Protein AF-0000000084804782 (afdb_homodimer)

Secondary structure (DSSP, 8-state):
----TTTT-EEEEE--SSHHHHHHHHHHHTT-EEEEEE-TTT--GGGGGGGSTTSPB-SS-HHHHHHTTT-EEEEB-TTSHHHHHHHHHHHTT-SEEEE---HHHHHHHT-SHHHHGGG-TT-EEEEEESS-SSSTTTT----IIIIIIITTSHHHHTSSSTTSPPPPP-TTTTHHHHHHHHHHHHHHHHHHHHHH---EEEEEEHHHHHHHHTHHHHHHHHTTPBPPPPPPGGG-S-TTSSEEE-TTS-EEEE--SSHHHHHHHHHHHTT-GGGTS-TTTSSHHHHHHTHHHHHHHHHHHHTTS-HHHHHHHHTTSS--EEE---GGGSTT-HHHHHTTSEEEPTT-S-EEEPPS-EETT-PPPPPPPPPPTTTTHHHHHHHTT--HHHHHHHHHTTSB-/----TTTT-EEEEE--SSHHHHHHHHHHHTT-EEEEEE-TTT--GGGGGGGSTTSPB-SS-HHHHHHTTT-EEEEB-TTSHHHHHHHHHHHTT-SEEEE---HHHHHHHT-SHHHHGGG-TT-EEEEEESS-SSSTTTT----IIIIIIITTSHHHHTSSSTTSPPPPP-TTTTHHHHHHHHHHHHHHHHHHHHHH---EEEEEEHHHHHHHHTHHHHHHHHTTPBPPPPPPGGG-S-TTSSEEE-TTS-EEEE--SSHHHHHHHHHHHTT-GGGTS-TTTSSHHHHHHTHHHHHHHHHHHHTTS-HHHHHHHHTTSS--EEE---GGGSTT-HHHHHTTSEEEPTT-S-EEEPPS-EETT-PPPPPPPPPPTTTTHHHHHHHTT--HHHHHHHHHTTSB-

Organism: Rhodopseudomonas palustris (strain HaA2) (NCBI:txid316058)

Solvent-accessible surface area (backbone atoms only — not comparable to full-atom values): 39795 Å² total; per-residue (Å²): 126,79,72,24,85,33,52,87,38,31,32,39,34,52,36,61,64,49,28,59,29,35,20,50,26,53,43,21,32,29,36,21,48,31,36,37,45,24,43,47,88,79,40,44,74,47,71,48,49,55,76,40,91,91,44,47,43,56,97,60,61,37,56,44,44,63,41,34,21,53,34,42,21,31,13,39,24,52,88,40,70,69,25,38,52,51,50,53,59,51,49,44,70,29,42,32,41,36,32,40,63,38,61,64,54,24,54,75,54,55,63,31,65,86,59,49,44,83,59,22,68,50,30,28,39,36,42,35,36,19,44,27,90,35,55,93,45,22,65,46,79,48,48,47,57,28,20,16,33,14,47,36,12,52,26,50,68,24,20,49,27,86,85,48,63,59,32,46,78,58,70,46,45,50,21,42,42,44,8,32,33,46,35,26,32,53,38,47,45,52,39,48,20,75,76,69,64,39,38,34,46,26,41,32,26,33,29,37,41,22,37,43,16,39,33,46,61,48,28,28,50,49,71,63,32,49,74,73,84,71,54,39,78,75,55,32,64,40,52,53,56,36,75,41,44,20,50,74,68,44,43,35,34,39,52,53,85,57,46,79,77,43,44,56,57,50,24,48,56,69,72,38,55,71,50,43,71,29,81,68,42,52,41,67,68,34,33,41,76,37,7,42,62,48,34,55,52,48,41,58,55,40,39,72,39,39,54,71,57,49,45,66,48,42,60,91,67,78,66,43,64,20,52,48,26,48,68,85,51,58,82,72,34,60,45,41,47,59,50,51,30,44,39,49,30,56,100,45,86,52,50,39,76,37,72,48,52,42,46,57,92,48,66,61,50,69,41,33,75,40,58,54,90,18,68,36,26,68,60,55,41,42,75,72,67,44,51,71,68,58,50,50,50,36,40,74,71,56,32,32,66,125,76,67,27,86,34,46,86,38,32,32,39,35,52,36,61,64,50,28,58,30,35,20,52,27,52,44,21,34,29,34,22,48,30,37,38,45,24,42,46,88,80,41,44,74,48,72,48,50,56,74,38,91,92,43,48,44,56,96,59,60,36,56,44,44,64,42,33,22,55,34,42,20,30,14,40,23,55,88,40,71,70,25,39,50,52,50,52,58,51,49,45,72,29,41,32,42,35,32,42,64,38,60,65,55,25,55,76,54,55,63,31,65,86,60,47,44,83,59,23,67,49,31,29,39,35,42,35,36,19,43,27,89,34,55,93,44,21,64,45,81,49,49,47,59,30,20,16,34,14,47,36,12,51,27,49,68,25,20,48,28,88,84,48,62,59,32,46,78,58,70,46,45,50,20,43,41,43,8,31,33,46,35,25,36,52,39,48,45,52,37,49,21,75,76,69,63,39,37,33,46,25,40,31,27,33,31,36,41,20,36,43,16,40,33,45,61,47,27,27,50,49,71,65,32,50,74,73,85,72,53,38,78,74,55,30,65,42,52,54,57,38,68,45,45,21,50,73,68,45,41,35,32,38,50,52,84,57,46,79,77,43,43,55,57,50,23,48,56,68,70,38,55,69,51,43,72,29,80,67,41,52,43,67,69,34,32,42,77,37,7,40,61,49,35,55,51,48,43,58,56,40,39,71,40,40,54,72,57,50,45,64,49,41,58,93,67,78,65,42,64,21,52,47,26,50,68,86,51,59,82,72,36,60,43,42,48,57,51,51,32,44,39,52,31,57,100,45,85,53,49,38,77,37,73,48,52,43,46,58,92,44,65,60,49,71,40,34,76,39,59,53,90,17,68,35,24,66,61,56,40,43,75,71,69,46,51,71,68,58,50,50,50,35,39,73,71,56,33,30,66

Radius of gyration: 26.38 Å; Cα contacts (8 Å, |Δi|>4): 1784; chains: 2; bounding box: 88×72×56 Å

Sequence (802 aa):
MDDGIFKGLKVLDCASFIAAPAAATVLSDFGADVIKIEPPGAGDPYRNLPNLPGYPRSEHNYAWMIESRNKRSLALDLAKPEGKEVLRKLVAEADVFITNFPPQVRARLGIAYADLAPLNARLIYASFTGYGERGEEANKPGFDSNAWWARSGMMDLVRADEDTTPARSVAGMGDHPCAMALYGAIVTALYKRERSGKGSEVKSNLMANGVWSSSVLAQAKLVGAQFQPRMPRERALNAVANHYRCRDGRWLILSLLNEEKQWPTLTRCLGREDLTDDPRFATTPDRHARSVELIAIFDEIFATRDLADWRKALDGSGLVFGVVGILDDIPNDQQMIDNDVLVPFENNTIMTINSPIWVEGSAKTRPRLPPALGEHSDDVLRSAGYDDAAISALRTSGVVGMDDGIFKGLKVLDCASFIAAPAAATVLSDFGADVIKIEPPGAGDPYRNLPNLPGYPRSEHNYAWMIESRNKRSLALDLAKPEGKEVLRKLVAEADVFITNFPPQVRARLGIAYADLAPLNARLIYASFTGYGERGEEANKPGFDSNAWWARSGMMDLVRADEDTTPARSVAGMGDHPCAMALYGAIVTALYKRERSGKGSEVKSNLMANGVWSSSVLAQAKLVGAQFQPRMPRERALNAVANHYRCRDGRWLILSLLNEEKQWPTLTRCLGREDLTDDPRFATTPDRHARSVELIAIFDEIFATRDLADWRKALDGSGLVFGVVGILDDIPNDQQMIDNDVLVPFENNTIMTINSPIWVEGSAKTRPRLPPALGEHSDDVLRSAGYDDAAISALRTSGVVG

pLDDT: mean 96.17, std 4.89, range [37.5, 98.94]

InterPro domains:
  IPR003673 CoA-transferase family III [PF02515] (7-377)
  IPR023606 CoA-transferase family III domain 1 superfamily [G3DSA:3.40.50.10540] (3-401)
  IPR023606 CoA-transferase family III domain 1 superfamily [SSF89796] (3-400)
  IPR044855 CoA-transferase family III domain 3 superfamily [G3DSA:3.30.1540.10] (234-322)
  IPR050509 Coenzyme A-transferase family III [PTHR48228] (4-400)

Foldseek 3Di:
DQQFPAAPAEEEAAEADAQQLQLVVQSLQRHYAYEYEFAPDPTHPNQCVCVDPPHPHDPDSQRCQNRFWSYHFWHFDLLDPVSLVLVLLSLLSHQEYEYAAQPVVCVNSQNDCVRRCVSHQNYAYEYEYQADCDDPCSNPHHDLCPRQCVLLCVQVPPDQFNPDDGHDDDRCPQSNVSSVVSSVQSVVQVVVCVPVVGYDYGYDYRNVSNNVVVVVVVVCVVVPHDDDHDDGQLPDLALQQGKEAAQVRWIKGGDAPPCLVCVCLVCVLLVNNVQCCPPCCVDPVSCSVCVNVVNVVVRVSRSPHDPVSSCVSPPPSPTDMGTPDDPVCPVPPVVCVVVVQWDAAPVGPDIDGDRDDDDPPRRTDHIHGGDDHNNCNVVSSVVSPDDPVRSVVCVVVSRTD/DQQFPAAPAEEEAAEADAQQLQLVVQSLQRHYAYEYEFAPDPTHPNQCVCVDPPHPHDPDSQRCQNRFWSYHYWHFDLLDPVSLVLVLLSLLSHQEYEYAAQPVVCVNSQNDCVRRCVSHQNYAYEYEYQADCDDPCSNPHHDLCPRQCVLLCVQVVPDQFNPDDGHDDDRCPQSNVSSVVSSVQSVVQVVVCVPVVGYDYGYDYRNVSSNVVVVVVVVCVVVPHDDDHDDGQLPDLALQQGKEAAQVRWIKGGDAPPCLVCVCLVCVLLVNNVQCCPPCCVDPVSCSVCVNVVNVVVRVSRSPHDPVSSCVSPPPSPTDMGTPDDPVCPVPPVVCVVVVQWDAAPVGPDIDGDRDDDDPPRRTDRIHGGDDHNNCNVVSSVVSPDDPVRSVVCVVVSRTD

Structure (mmCIF, N/CA/C/O backbone):
data_AF-0000000084804782-model_v1
#
loop_
_entity.id
_entity.type
_entity.pdbx_description
1 polymer 'L-carnitine dehydratase/bile acid-inducible protein F'
#
loop_
_atom_site.group_PDB
_atom_site.id
_atom_site.type_symbol
_atom_site.label_atom_id
_atom_site.label_alt_id
_atom_site.label_comp_id
_atom_site.label_asym_id
_atom_site.label_entity_id
_atom_site.label_seq_id
_atom_site.pdbx_PDB_ins_code
_atom_site.Cartn_x
_atom_site.Cartn_y
_atom_site.Cartn_z
_atom_site.occupancy
_atom_site.B_iso_or_equiv
_atom_site.auth_seq_id
_atom_site.auth_comp_id
_atom_site.auth_asym_id
_atom_site.auth_atom_id
_atom_site.pdbx_PDB_model_num
ATOM 1 N N . MET A 1 1 ? -15.305 -11.68 -27.125 1 37.5 1 MET A N 1
ATOM 2 C CA . MET A 1 1 ? -14.914 -10.625 -26.203 1 37.5 1 MET A CA 1
ATOM 3 C C . MET A 1 1 ? -14.641 -11.195 -24.812 1 37.5 1 MET A C 1
ATOM 5 O O . MET A 1 1 ? -15.453 -11.953 -24.281 1 37.5 1 MET A O 1
ATOM 9 N N . ASP A 1 2 ? -13.438 -11.469 -24.406 1 53.59 2 ASP A N 1
ATOM 10 C CA . ASP A 1 2 ? -13.086 -12.148 -23.172 1 53.59 2 ASP A CA 1
ATOM 11 C C . ASP A 1 2 ? -13.828 -11.539 -21.984 1 53.59 2 ASP A C 1
ATOM 13 O O . ASP A 1 2 ? -13.766 -10.328 -21.766 1 53.59 2 ASP A O 1
ATOM 17 N N . ASP A 1 3 ? -14.961 -12.086 -21.625 1 63.81 3 ASP A N 1
ATOM 18 C CA . ASP A 1 3 ? -15.859 -11.688 -20.547 1 63.81 3 ASP A CA 1
ATOM 19 C C . ASP A 1 3 ? -15.109 -11.625 -19.219 1 63.81 3 ASP A C 1
ATOM 21 O O . ASP A 1 3 ? -14.234 -12.453 -18.953 1 63.81 3 ASP A O 1
ATOM 25 N N . GLY A 1 4 ? -14.617 -10.445 -18.609 1 86.94 4 GLY A N 1
ATOM 26 C CA . GLY A 1 4 ? -13.992 -10.086 -17.359 1 86.94 4 GLY A CA 1
ATOM 27 C C . GLY A 1 4 ? -13.789 -11.266 -16.422 1 86.94 4 GLY A C 1
ATOM 28 O O . GLY A 1 4 ? -14.633 -12.164 -16.375 1 86.94 4 GLY A O 1
ATOM 29 N N . ILE A 1 5 ? -12.734 -11.523 -15.797 1 94.56 5 ILE A N 1
ATOM 30 C CA . ILE A 1 5 ? -12.328 -12.617 -14.914 1 94.56 5 ILE A CA 1
ATOM 31 C C . ILE A 1 5 ? -13.422 -12.875 -13.883 1 94.56 5 ILE A C 1
ATOM 33 O O . ILE A 1 5 ? -13.711 -14.023 -13.555 1 94.56 5 ILE A O 1
ATOM 37 N N . PHE A 1 6 ? -14.102 -11.773 -13.531 1 97.25 6 PHE A N 1
ATOM 38 C CA . PHE A 1 6 ? -15.094 -11.891 -12.469 1 97.25 6 PHE A CA 1
ATOM 39 C C . PHE A 1 6 ? -16.5 -11.727 -13.023 1 97.25 6 PHE A C 1
ATOM 41 O O . PHE A 1 6 ? -17.438 -11.414 -12.281 1 97.25 6 PHE A O 1
ATOM 48 N N . LYS A 1 7 ? -16.641 -11.852 -14.312 1 94.44 7 LYS A N 1
ATOM 49 C CA . LYS A 1 7 ? -17.984 -11.812 -14.883 1 94.44 7 LYS A CA 1
ATOM 50 C C . LYS A 1 7 ? -18.922 -12.781 -14.164 1 94.44 7 LYS A C 1
ATOM 52 O O . LYS A 1 7 ? -18.562 -13.938 -13.93 1 94.44 7 LYS A O 1
ATOM 57 N N . GLY A 1 8 ? -20.109 -12.289 -13.812 1 94.44 8 GLY A N 1
ATOM 58 C CA . GLY A 1 8 ? -21.094 -13.125 -13.141 1 94.44 8 GLY A CA 1
ATOM 59 C C . GLY A 1 8 ? -21.031 -13.023 -11.633 1 94.44 8 GLY A C 1
ATOM 60 O O . GLY A 1 8 ? -21.969 -13.43 -10.945 1 94.44 8 GLY A O 1
ATOM 61 N N . LEU A 1 9 ? -19.922 -12.516 -11.109 1 97.56 9 LEU A N 1
ATOM 62 C CA . LEU A 1 9 ? -19.828 -12.328 -9.664 1 97.56 9 LEU A CA 1
ATOM 63 C C . LEU A 1 9 ? -20.656 -11.125 -9.211 1 97.56 9 LEU A C 1
ATOM 65 O O . LEU A 1 9 ? -20.531 -10.047 -9.789 1 97.56 9 LEU A O 1
ATOM 69 N N . LYS A 1 10 ? -21.438 -11.312 -8.25 1 98.62 10 LYS A N 1
ATOM 70 C CA . LYS A 1 10 ? -22.234 -10.242 -7.648 1 98.62 10 LYS A CA 1
ATOM 71 C C . LYS A 1 10 ? -21.609 -9.758 -6.348 1 98.62 10 LYS A C 1
ATOM 73 O O . LYS A 1 10 ? -21.438 -10.531 -5.402 1 98.62 10 LYS A O 1
ATOM 78 N N . VAL A 1 11 ? -21.281 -8.508 -6.293 1 98.94 11 VAL A N 1
ATOM 79 C CA . VAL A 1 11 ? -20.625 -7.91 -5.141 1 98.94 11 VAL A CA 1
ATOM 80 C C . VAL A 1 11 ? -21.484 -6.801 -4.555 1 98.94 11 VAL A C 1
ATOM 82 O O . VAL A 1 11 ? -21.938 -5.91 -5.277 1 98.94 11 VAL A O 1
ATOM 85 N N . LEU A 1 12 ? -21.781 -6.887 -3.27 1 98.94 12 LEU A N 1
ATOM 86 C CA . LEU A 1 12 ? -22.453 -5.82 -2.541 1 98.94 12 LEU A CA 1
ATOM 87 C C . LEU A 1 12 ? -21.453 -4.98 -1.754 1 98.94 12 LEU A C 1
ATOM 89 O O . LEU A 1 12 ? -20.844 -5.465 -0.794 1 98.94 12 LEU A O 1
ATOM 93 N N . ASP A 1 13 ? -21.25 -3.771 -2.195 1 98.88 13 ASP A N 1
ATOM 94 C CA . ASP A 1 13 ? -20.391 -2.811 -1.515 1 98.88 13 ASP A CA 1
ATOM 95 C C . ASP A 1 13 ? -21.188 -1.965 -0.522 1 98.88 13 ASP A C 1
ATOM 97 O O . ASP A 1 13 ? -21.703 -0.904 -0.877 1 98.88 13 ASP A O 1
ATOM 101 N N . CYS A 1 14 ? -21.219 -2.451 0.685 1 98.69 14 CYS A N 1
ATOM 102 C CA . CYS A 1 14 ? -21.891 -1.769 1.788 1 98.69 14 CYS A CA 1
ATOM 103 C C . CYS A 1 14 ? -20.875 -1.098 2.707 1 98.69 14 CYS A C 1
ATOM 105 O O . CYS A 1 14 ? -20.891 -1.317 3.92 1 98.69 14 CYS A O 1
ATOM 107 N N . ALA A 1 15 ? -19.922 -0.412 2.154 1 98.38 15 ALA A N 1
ATOM 108 C CA . ALA A 1 15 ? -18.859 0.286 2.873 1 98.38 15 ALA A CA 1
ATOM 109 C C . ALA A 1 15 ? -18.828 1.767 2.504 1 98.38 15 ALA A C 1
ATOM 111 O O . ALA A 1 15 ? -19.562 2.207 1.619 1 98.38 15 ALA A O 1
ATOM 112 N N . SER A 1 16 ? -18.031 2.492 3.201 1 96.94 16 SER A N 1
ATOM 113 C CA . SER A 1 16 ? -17.953 3.93 2.961 1 96.94 16 SER A CA 1
ATOM 114 C C . SER A 1 16 ? -16.516 4.379 2.76 1 96.94 16 SER A C 1
ATOM 116 O O . SER A 1 16 ? -15.578 3.656 3.102 1 96.94 16 SER A O 1
ATOM 118 N N . PHE A 1 17 ? -16.359 5.488 2.057 1 96.5 17 PHE A N 1
ATOM 119 C CA . PHE A 1 17 ? -15.094 6.191 1.88 1 96.5 17 PHE A CA 1
ATOM 120 C C . PHE A 1 17 ? -14.219 5.477 0.864 1 96.5 17 PHE A C 1
ATOM 122 O O . PHE A 1 17 ? -14.602 5.32 -0.298 1 96.5 17 PHE A O 1
ATOM 129 N N . ILE A 1 18 ? -12.961 5.043 1.294 1 98.25 18 ILE A N 1
ATOM 130 C CA . ILE A 1 18 ? -12.023 4.738 0.215 1 98.25 18 ILE A CA 1
ATOM 131 C C . ILE A 1 18 ? -11.602 3.275 0.296 1 98.25 18 ILE A C 1
ATOM 133 O O . ILE A 1 18 ? -11.883 2.49 -0.613 1 98.25 18 ILE A O 1
ATOM 137 N N . ALA A 1 19 ? -11.039 2.76 1.369 1 98.5 19 ALA A N 1
ATOM 138 C CA . ALA A 1 19 ? -10.281 1.511 1.399 1 98.5 19 ALA A CA 1
ATOM 139 C C . ALA A 1 19 ? -11.141 0.337 0.944 1 98.5 19 ALA A C 1
ATOM 141 O O . ALA A 1 19 ? -10.82 -0.33 -0.042 1 98.5 19 ALA A O 1
ATOM 142 N N . ALA A 1 20 ? -12.234 0.106 1.643 1 98.69 20 ALA A N 1
ATOM 143 C CA . ALA A 1 20 ? -13.094 -1.032 1.313 1 98.69 20 ALA A CA 1
ATOM 144 C C . ALA A 1 20 ? -13.773 -0.833 -0.036 1 98.69 20 ALA A C 1
ATOM 146 O O . ALA A 1 20 ? -13.727 -1.714 -0.899 1 98.69 20 ALA A O 1
ATOM 147 N N . PRO A 1 21 ? -14.359 0.348 -0.315 1 98.75 21 PRO A N 1
ATOM 148 C CA . PRO A 1 21 ? -14.992 0.562 -1.622 1 98.75 21 PRO A CA 1
ATOM 149 C C . PRO A 1 21 ? -14 0.44 -2.777 1 98.75 21 PRO A C 1
ATOM 151 O O . PRO A 1 21 ? -14.367 -0.015 -3.865 1 98.75 21 PRO A O 1
ATOM 154 N N . ALA A 1 22 ? -12.75 0.865 -2.578 1 98.81 22 ALA A N 1
ATOM 155 C CA . ALA A 1 22 ? -11.758 0.763 -3.641 1 98.81 22 ALA A CA 1
ATOM 156 C C . ALA A 1 22 ? -11.461 -0.696 -3.982 1 98.81 22 ALA A C 1
ATOM 158 O O . ALA A 1 22 ? -11.172 -1.025 -5.133 1 98.81 22 ALA A O 1
ATOM 159 N N . ALA A 1 23 ? -11.5 -1.539 -2.982 1 98.88 23 ALA A N 1
ATOM 160 C CA . ALA A 1 23 ? -11.352 -2.965 -3.268 1 98.88 23 ALA A CA 1
ATOM 161 C C . ALA A 1 23 ? -12.461 -3.451 -4.199 1 98.88 23 ALA A C 1
ATOM 163 O O . ALA A 1 23 ? -12.203 -4.215 -5.133 1 98.88 23 ALA A O 1
ATOM 164 N N . ALA A 1 24 ? -13.695 -3.018 -3.969 1 98.88 24 ALA A N 1
ATOM 165 C CA . ALA A 1 24 ? -14.82 -3.35 -4.836 1 98.88 24 ALA A CA 1
ATOM 166 C C . ALA A 1 24 ? -14.609 -2.793 -6.242 1 98.88 24 ALA A C 1
ATOM 168 O O . ALA A 1 24 ? -14.984 -3.428 -7.23 1 98.88 24 ALA A O 1
ATOM 169 N N . THR A 1 25 ? -14.039 -1.616 -6.324 1 98.81 25 THR A N 1
ATOM 170 C CA . THR A 1 25 ? -13.742 -1.013 -7.617 1 98.81 25 THR A CA 1
ATOM 171 C C . THR A 1 25 ? -12.781 -1.889 -8.414 1 98.81 25 THR A C 1
ATOM 173 O O . THR A 1 25 ? -12.977 -2.1 -9.617 1 98.81 25 THR A O 1
ATOM 176 N N . VAL A 1 26 ? -11.766 -2.434 -7.758 1 98.75 26 VAL A N 1
ATOM 177 C CA . VAL A 1 26 ? -10.82 -3.307 -8.438 1 98.75 26 VAL A CA 1
ATOM 178 C C . VAL A 1 26 ? -11.539 -4.551 -8.961 1 98.75 26 VAL A C 1
ATOM 180 O O . VAL A 1 26 ? -11.281 -5 -10.078 1 98.75 26 VAL A O 1
ATOM 183 N N . LEU A 1 27 ? -12.477 -5.105 -8.18 1 98.75 27 LEU A N 1
ATOM 184 C CA . LEU A 1 27 ? -13.281 -6.227 -8.641 1 98.75 27 LEU A CA 1
ATOM 185 C C . LEU A 1 27 ? -14.078 -5.848 -9.883 1 98.75 27 LEU A C 1
ATOM 187 O O . LEU A 1 27 ? -14.164 -6.629 -10.836 1 98.75 27 LEU A O 1
ATOM 191 N N . SER A 1 28 ? -14.602 -4.656 -9.883 1 98.19 28 SER A N 1
ATOM 192 C CA . SER A 1 28 ? -15.398 -4.195 -11.016 1 98.19 28 SER A CA 1
ATOM 193 C C . SER A 1 28 ? -14.523 -3.984 -12.25 1 98.19 28 SER A C 1
ATOM 195 O O . SER A 1 28 ? -14.977 -4.191 -13.375 1 98.19 28 SER A O 1
ATOM 197 N N . ASP A 1 29 ? -13.258 -3.574 -12.047 1 97.69 29 ASP A N 1
ATOM 198 C CA . ASP A 1 29 ? -12.32 -3.438 -13.164 1 97.69 29 ASP A CA 1
ATOM 199 C C . ASP A 1 29 ? -12.188 -4.75 -13.93 1 97.69 29 ASP A C 1
ATOM 201 O O . ASP A 1 29 ? -11.953 -4.746 -15.141 1 97.69 29 ASP A O 1
ATOM 205 N N . PHE A 1 30 ? -12.359 -5.852 -13.203 1 97.81 30 PHE A N 1
ATOM 206 C CA . PHE A 1 30 ? -12.211 -7.16 -13.828 1 97.81 30 PHE A CA 1
ATOM 207 C C . PHE A 1 30 ? -13.578 -7.77 -14.133 1 97.81 30 PHE A C 1
ATOM 209 O O . PHE A 1 30 ? -13.688 -8.984 -14.344 1 97.81 30 PHE A O 1
ATOM 216 N N . GLY A 1 31 ? -14.672 -6.969 -14.039 1 97.06 31 GLY A N 1
ATOM 217 C CA . GLY A 1 31 ? -15.93 -7.355 -14.672 1 97.06 31 GLY A CA 1
ATOM 218 C C . GLY A 1 31 ? -17 -7.762 -13.672 1 97.06 31 GLY A C 1
ATOM 219 O O . GLY A 1 31 ? -18.109 -8.141 -14.055 1 97.06 31 GLY A O 1
ATOM 220 N N . ALA A 1 32 ? -16.719 -7.68 -12.344 1 98.25 32 ALA A N 1
ATOM 221 C CA . ALA A 1 32 ? -17.75 -8.016 -11.352 1 98.25 32 ALA A CA 1
ATOM 222 C C . ALA A 1 32 ? -18.891 -7.02 -11.391 1 98.25 32 ALA A C 1
ATOM 224 O O . ALA A 1 32 ? -18.703 -5.844 -11.711 1 98.25 32 ALA A O 1
ATOM 225 N N . ASP A 1 33 ? -20.094 -7.516 -11.148 1 98.19 33 ASP A N 1
ATOM 226 C CA . ASP A 1 33 ? -21.234 -6.645 -10.953 1 98.19 33 ASP A CA 1
ATOM 227 C C . ASP A 1 33 ? -21.297 -6.109 -9.523 1 98.19 33 ASP A C 1
ATOM 229 O O . ASP A 1 33 ? -21.75 -6.801 -8.617 1 98.19 33 ASP A O 1
ATOM 233 N N . VAL A 1 34 ? -20.875 -4.891 -9.352 1 98.88 34 VAL A N 1
ATOM 234 C CA . VAL A 1 34 ? -20.75 -4.305 -8.016 1 98.88 34 VAL A CA 1
ATOM 235 C C . VAL A 1 34 ? -21.906 -3.334 -7.781 1 98.88 34 VAL A C 1
ATOM 237 O O . VAL A 1 34 ? -22.094 -2.375 -8.539 1 98.88 34 VAL A O 1
ATOM 240 N N . ILE A 1 35 ? -22.656 -3.551 -6.727 1 98.88 35 ILE A N 1
ATOM 241 C CA . ILE A 1 35 ? -23.734 -2.664 -6.297 1 98.88 35 ILE A CA 1
ATOM 242 C C . ILE A 1 35 ? -23.312 -1.896 -5.051 1 98.88 35 ILE A C 1
ATOM 244 O O . ILE A 1 35 ? -23.141 -2.482 -3.979 1 98.88 35 ILE A O 1
ATOM 248 N N . LYS A 1 36 ? -23.078 -0.632 -5.223 1 98.88 36 LYS A N 1
ATOM 249 C CA . LYS A 1 36 ? -22.781 0.268 -4.113 1 98.88 36 LYS A CA 1
ATOM 250 C C . LYS A 1 36 ? -24.047 0.643 -3.357 1 98.88 36 LYS A C 1
ATOM 252 O O . LYS A 1 36 ? -24.984 1.207 -3.938 1 98.88 36 LYS A O 1
ATOM 257 N N . ILE A 1 37 ? -24.094 0.272 -2.109 1 98.81 37 ILE A N 1
ATOM 258 C CA . ILE A 1 37 ? -25.25 0.557 -1.26 1 98.81 37 ILE A CA 1
ATOM 259 C C . ILE A 1 37 ? -24.969 1.799 -0.415 1 98.81 37 ILE A C 1
ATOM 261 O O . ILE A 1 37 ? -23.984 1.852 0.314 1 98.81 37 ILE A O 1
ATOM 265 N N . GLU A 1 38 ? -25.812 2.752 -0.521 1 98.06 38 GLU A N 1
ATOM 266 C CA . GLU A 1 38 ? -25.656 4.031 0.16 1 98.06 38 GLU A CA 1
ATOM 267 C C . GLU A 1 38 ? -26.953 4.445 0.856 1 98.06 38 GLU A C 1
ATOM 269 O O . GLU A 1 38 ? -28.047 4.102 0.401 1 98.06 38 GLU A O 1
ATOM 274 N N . PRO A 1 39 ? -26.859 5.148 1.985 1 97.62 39 PRO A N 1
ATOM 275 C CA . PRO A 1 39 ? -28.094 5.695 2.551 1 97.62 39 PRO A CA 1
ATOM 276 C C . PRO A 1 39 ? -28.766 6.707 1.627 1 97.62 39 PRO A C 1
ATOM 278 O O . PRO A 1 39 ? -28.078 7.488 0.959 1 97.62 39 PRO A O 1
ATOM 281 N N . PRO A 1 40 ? -30.141 6.723 1.583 1 97.56 40 PRO A N 1
ATOM 282 C CA . PRO A 1 40 ? -30.812 7.766 0.805 1 97.56 40 PRO A CA 1
ATOM 283 C C . PRO A 1 40 ? -30.484 9.172 1.288 1 97.56 40 PRO A C 1
ATOM 285 O O . PRO A 1 40 ? -30.047 9.352 2.432 1 97.56 40 PRO A O 1
ATOM 288 N N . GLY A 1 41 ? -30.672 10.141 0.427 1 95.25 41 GLY A N 1
ATOM 289 C CA . GLY A 1 41 ? -30.344 11.516 0.797 1 95.25 41 GLY A CA 1
ATOM 290 C C . GLY A 1 41 ? -28.938 11.922 0.4 1 95.25 41 GLY A C 1
ATOM 291 O O . GLY A 1 41 ? -28.625 12.031 -0.789 1 95.25 41 GLY A O 1
ATOM 292 N N . ALA A 1 42 ? -28.062 11.961 1.326 1 92.94 42 ALA A N 1
ATOM 293 C CA . ALA A 1 42 ? -26.719 12.484 1.07 1 92.94 42 ALA A CA 1
ATOM 294 C C . ALA A 1 42 ? -25.797 11.391 0.547 1 92.94 42 ALA A C 1
ATOM 296 O O . ALA A 1 42 ? -24.75 11.672 -0.032 1 92.94 42 ALA A O 1
ATOM 297 N N . GLY A 1 43 ? -26.203 10.109 0.714 1 97.06 43 GLY A N 1
ATOM 298 C CA . GLY A 1 43 ? -25.359 9.008 0.288 1 97.06 43 GLY A CA 1
ATOM 299 C C . GLY A 1 43 ? -24.094 8.859 1.132 1 97.06 43 GLY A C 1
ATOM 300 O O . GLY A 1 43 ? -24.109 9.18 2.32 1 97.06 43 GLY A O 1
ATOM 301 N N . ASP A 1 44 ? -23.109 8.258 0.633 1 96.88 44 ASP A N 1
ATOM 302 C CA . ASP A 1 44 ? -21.797 8.125 1.255 1 96.88 44 ASP A CA 1
ATOM 303 C C . ASP A 1 44 ? -21.172 9.5 1.507 1 96.88 44 ASP A C 1
ATOM 305 O O . ASP A 1 44 ? -21.078 10.32 0.592 1 96.88 44 ASP A O 1
ATOM 309 N N . PRO A 1 45 ? -20.734 9.742 2.723 1 93.25 45 PRO A N 1
ATOM 310 C CA . PRO A 1 45 ? -20.125 11.031 3.016 1 93.25 45 PRO A CA 1
ATOM 311 C C . PRO A 1 45 ? -18.938 11.352 2.1 1 93.25 45 PRO A C 1
ATOM 313 O O . PRO A 1 45 ? -18.625 12.516 1.877 1 93.25 45 PRO A O 1
ATOM 316 N N . TYR A 1 46 ? -18.391 10.367 1.492 1 95.44 46 TYR A N 1
ATOM 317 C CA . TYR A 1 46 ? -17.234 10.531 0.618 1 95.44 46 TYR A CA 1
ATOM 318 C C . TYR A 1 46 ? -17.594 11.344 -0.619 1 95.44 46 TYR A C 1
ATOM 320 O O . TYR A 1 46 ? -16.734 12 -1.211 1 95.44 46 TYR A O 1
ATOM 328 N N . ARG A 1 47 ? -18.859 11.328 -1.026 1 96.38 47 ARG A N 1
ATOM 329 C CA . ARG A 1 47 ? -19.328 12.117 -2.162 1 96.38 47 ARG A CA 1
ATOM 330 C C . ARG A 1 47 ? -19.031 13.602 -1.96 1 96.38 47 ARG A C 1
ATOM 332 O O . ARG A 1 47 ? -18.875 14.344 -2.93 1 96.38 47 ARG A O 1
ATOM 339 N N . ASN A 1 48 ? -18.828 13.977 -0.73 1 92.94 48 ASN A N 1
ATOM 340 C CA . ASN A 1 48 ? -18.688 15.398 -0.417 1 92.94 48 ASN A CA 1
ATOM 341 C C . ASN A 1 48 ? -17.219 15.797 -0.272 1 92.94 48 ASN A C 1
ATOM 343 O O . ASN A 1 48 ? -16.922 16.953 0.011 1 92.94 48 ASN A O 1
ATOM 347 N N . LEU A 1 49 ? -16.266 14.938 -0.436 1 92.06 49 LEU A N 1
ATOM 348 C CA . LEU A 1 49 ? -14.859 15.188 -0.162 1 92.06 49 LEU A CA 1
ATOM 349 C C . LEU A 1 49 ? -14.359 16.391 -0.948 1 92.06 49 LEU A C 1
ATOM 351 O O . LEU 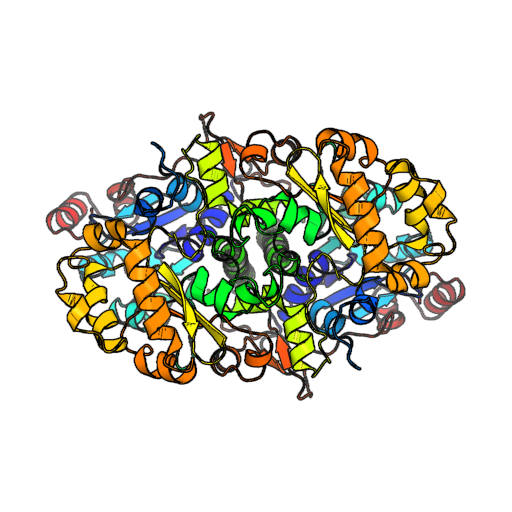A 1 49 ? -13.734 17.297 -0.382 1 92.06 49 LEU A O 1
ATOM 355 N N . PRO A 1 50 ? -14.633 16.5 -2.238 1 93.56 50 PRO A N 1
ATOM 356 C CA . PRO A 1 50 ? -14.078 17.609 -3.008 1 93.56 50 PRO A CA 1
ATOM 357 C C . PRO A 1 50 ? -14.57 18.969 -2.512 1 93.56 50 PRO A C 1
ATOM 359 O O . PRO A 1 50 ? -14.016 20 -2.885 1 93.56 50 PRO A O 1
ATOM 362 N N . ASN A 1 51 ? -15.648 18.938 -1.708 1 90 51 ASN A N 1
ATOM 363 C CA . ASN A 1 51 ? -16.219 20.188 -1.223 1 90 51 ASN A CA 1
ATOM 364 C C . ASN A 1 51 ? -15.648 20.594 0.135 1 90 51 ASN A C 1
ATOM 366 O O . ASN A 1 51 ? -15.945 21.672 0.648 1 90 51 ASN A O 1
ATOM 370 N N . LEU A 1 52 ? -14.875 19.766 0.73 1 86.06 52 LEU A N 1
ATOM 371 C CA . LEU A 1 52 ? -14.289 20.062 2.029 1 86.06 52 LEU A CA 1
ATOM 372 C C . LEU A 1 52 ? -13.133 21.062 1.886 1 86.06 52 LEU A C 1
ATOM 374 O O . LEU A 1 52 ? -12.453 21.078 0.858 1 86.06 52 LEU A O 1
ATOM 378 N N . PRO A 1 53 ? -12.906 21.875 2.951 1 82.38 53 PRO A N 1
ATOM 379 C CA . PRO A 1 53 ? -11.797 22.828 2.887 1 82.38 53 PRO A CA 1
ATOM 380 C C . PRO A 1 53 ? -10.453 22.141 2.66 1 82.38 53 PRO A C 1
ATOM 382 O O . PRO A 1 53 ? -10.164 21.109 3.268 1 82.38 53 PRO A O 1
ATOM 385 N N . GLY A 1 54 ? -9.758 22.734 1.742 1 84.69 54 GLY A N 1
ATOM 386 C CA . GLY A 1 54 ? -8.406 22.25 1.527 1 84.69 54 GLY A CA 1
ATOM 387 C C . GLY A 1 54 ? -8.289 21.312 0.339 1 84.69 54 GLY A C 1
ATOM 388 O O . GLY A 1 54 ? -7.184 21.047 -0.144 1 84.69 54 GLY A O 1
ATOM 389 N N . TYR A 1 55 ? -9.391 20.812 -0.117 1 92.5 55 TYR A N 1
ATOM 390 C CA . TYR A 1 55 ? -9.359 19.953 -1.291 1 92.5 55 TYR A CA 1
ATOM 391 C C . TYR A 1 55 ? -9.5 20.766 -2.572 1 92.5 55 TYR A C 1
ATOM 393 O O . TYR A 1 55 ? -10.148 21.812 -2.582 1 92.5 55 TYR A O 1
ATOM 401 N N . PRO A 1 56 ? -8.844 20.234 -3.637 1 96.19 56 PRO A N 1
ATOM 402 C CA . PRO A 1 56 ? -8.961 20.969 -4.898 1 96.19 56 PRO A CA 1
ATOM 403 C C . PRO A 1 56 ? -10.406 21.094 -5.379 1 96.19 56 PRO A C 1
ATOM 405 O O . PRO A 1 56 ? -11.195 20.172 -5.211 1 96.19 56 PRO A O 1
ATOM 408 N N . ARG A 1 57 ? -10.68 22.219 -6.004 1 96.31 57 ARG A N 1
ATOM 409 C CA . ARG A 1 57 ? -12.039 22.469 -6.48 1 96.31 57 ARG A CA 1
ATOM 410 C C . ARG A 1 57 ? -12.188 22.078 -7.949 1 96.31 57 ARG A C 1
ATOM 412 O O . ARG A 1 57 ? -11.273 22.297 -8.75 1 96.31 57 ARG A O 1
ATOM 419 N N . SER A 1 58 ? -13.266 21.484 -8.266 1 97.12 58 SER A N 1
ATOM 420 C CA . SER A 1 58 ? -13.523 21 -9.617 1 97.12 58 SER A CA 1
ATOM 421 C C . SER A 1 58 ? -15.023 20.859 -9.867 1 97.12 58 SER A C 1
ATOM 423 O O . SER A 1 58 ? -15.805 20.688 -8.93 1 97.12 58 SER A O 1
ATOM 425 N N . GLU A 1 59 ? -15.422 20.984 -11.141 1 95.94 59 GLU A N 1
ATOM 426 C CA . GLU A 1 59 ? -16.797 20.672 -11.523 1 95.94 59 GLU A CA 1
ATOM 427 C C . GLU A 1 59 ? -17.062 19.172 -11.445 1 95.94 59 GLU A C 1
ATOM 429 O O . GLU A 1 59 ? -18.219 18.75 -11.32 1 95.94 59 GLU A O 1
ATOM 434 N N . HIS A 1 60 ? -16 18.406 -11.539 1 97 60 HIS A N 1
ATOM 435 C CA . HIS A 1 60 ? -16.094 16.953 -11.453 1 97 60 HIS A CA 1
ATOM 436 C C . HIS A 1 60 ? -15.875 16.469 -10.031 1 97 60 HIS A C 1
ATOM 438 O O . HIS A 1 60 ? -15.031 17.016 -9.305 1 97 60 HIS A O 1
ATOM 444 N N . ASN A 1 61 ? -16.656 15.5 -9.594 1 97.75 61 ASN A N 1
ATOM 445 C CA . ASN A 1 61 ? -16.344 14.812 -8.352 1 97.75 61 ASN A CA 1
ATOM 446 C C . ASN A 1 61 ? -15.234 13.773 -8.547 1 97.75 61 ASN A C 1
ATOM 448 O O . ASN A 1 61 ? -15.5 12.57 -8.586 1 97.75 61 ASN A O 1
ATOM 452 N N . TYR A 1 62 ? -13.977 14.242 -8.602 1 98.25 62 TYR A N 1
ATOM 453 C CA . TYR A 1 62 ? -12.82 13.43 -8.961 1 98.25 62 TYR A CA 1
ATOM 454 C C . TYR A 1 62 ? -12.641 12.273 -7.984 1 98.25 62 TYR A C 1
ATOM 456 O O . TYR A 1 62 ? -12.188 11.195 -8.367 1 98.25 62 TYR A O 1
ATOM 464 N N . ALA A 1 63 ? -12.984 12.531 -6.758 1 97.5 63 ALA A N 1
ATOM 465 C CA . ALA A 1 63 ? -12.844 11.469 -5.766 1 97.5 63 ALA A CA 1
ATOM 466 C C . ALA A 1 63 ? -13.828 10.336 -6.043 1 97.5 63 ALA A C 1
ATOM 468 O O . ALA A 1 63 ? -13.438 9.164 -6.074 1 97.5 63 ALA A O 1
ATOM 469 N N . TRP A 1 64 ? -15.078 10.688 -6.281 1 98 64 TRP A N 1
ATOM 470 C CA . TRP A 1 64 ? -16.125 9.703 -6.531 1 98 64 TRP A CA 1
ATOM 471 C C . TRP A 1 64 ? -15.891 8.977 -7.852 1 98 64 TRP A C 1
ATOM 473 O O . TRP A 1 64 ? -16.219 7.797 -7.984 1 98 64 TRP A O 1
ATOM 483 N N . MET A 1 65 ? -15.273 9.664 -8.844 1 98 65 MET A N 1
ATOM 484 C CA . MET A 1 65 ? -14.961 9.086 -10.148 1 98 65 MET A CA 1
ATOM 485 C C . MET A 1 65 ? -14.023 7.891 -10.008 1 98 65 MET A C 1
ATOM 487 O O . MET A 1 65 ? -14.172 6.895 -10.719 1 98 65 MET A O 1
ATOM 491 N N . ILE A 1 66 ? -13.133 7.93 -9.039 1 97.12 66 ILE A N 1
ATOM 492 C CA . ILE A 1 66 ? -12.148 6.867 -8.852 1 97.12 66 ILE A CA 1
ATOM 493 C C . ILE A 1 66 ? -12.797 5.695 -8.109 1 97.12 66 ILE A C 1
ATOM 495 O O . ILE A 1 66 ? -12.742 4.555 -8.57 1 97.12 66 ILE A O 1
ATOM 499 N N . GLU A 1 67 ? -13.484 5.992 -7.062 1 97.31 67 GLU A N 1
ATOM 500 C CA . GLU A 1 67 ? -13.867 4.957 -6.109 1 97.31 67 GLU A CA 1
ATOM 501 C C . GLU A 1 67 ? -15.133 4.234 -6.559 1 97.31 67 GLU A C 1
ATOM 503 O O . GLU A 1 67 ? -15.438 3.141 -6.078 1 97.31 67 GLU A O 1
ATOM 508 N N . SER A 1 68 ? -15.906 4.832 -7.492 1 98.12 68 SER A N 1
ATOM 509 C CA . SER A 1 68 ? -17.203 4.246 -7.773 1 98.12 68 SER A CA 1
ATOM 510 C C . SER A 1 68 ? -17.391 3.994 -9.266 1 98.12 68 SER A C 1
ATOM 512 O O . SER A 1 68 ? -18.5 3.684 -9.719 1 98.12 68 SER A O 1
ATOM 514 N N . ARG A 1 69 ? -16.328 4.156 -9.992 1 98.31 69 ARG A N 1
ATOM 515 C CA . ARG A 1 69 ? -16.406 3.795 -11.406 1 98.31 69 ARG A CA 1
ATOM 516 C C . ARG A 1 69 ? -16.875 2.355 -11.578 1 98.31 69 ARG A C 1
ATOM 518 O O . ARG A 1 69 ? -16.625 1.507 -10.719 1 98.31 69 ARG A O 1
ATOM 525 N N . ASN A 1 70 ? -17.609 2.074 -12.641 1 97.75 70 ASN A N 1
ATOM 526 C CA . ASN A 1 70 ? -18.031 0.746 -13.07 1 97.75 70 ASN A CA 1
ATOM 527 C C . ASN A 1 70 ? -19.094 0.169 -12.141 1 97.75 70 ASN A C 1
ATOM 529 O O . ASN A 1 70 ? -19.625 -0.918 -12.391 1 97.75 70 ASN A O 1
ATOM 533 N N . LYS A 1 71 ? -19.516 0.917 -11.055 1 98.56 71 LYS A N 1
ATOM 534 C CA . LYS A 1 71 ? -20.469 0.36 -10.102 1 98.56 71 LYS A CA 1
ATOM 535 C C . LYS A 1 71 ? -21.906 0.775 -10.453 1 98.56 71 LYS A C 1
ATOM 537 O O . LYS A 1 71 ? -22.109 1.713 -11.227 1 98.56 71 LYS A O 1
ATOM 542 N N . ARG A 1 72 ? -22.859 0.035 -9.945 1 98.5 72 ARG A N 1
ATOM 543 C CA . ARG A 1 72 ? -24.25 0.454 -9.844 1 98.5 72 ARG A CA 1
ATOM 544 C C . ARG A 1 72 ? -24.562 0.994 -8.445 1 98.5 72 ARG A C 1
ATOM 546 O O . ARG A 1 72 ? -23.859 0.682 -7.488 1 98.5 72 ARG A O 1
ATOM 553 N N . SER A 1 73 ? -25.594 1.825 -8.367 1 98.75 73 SER A N 1
ATOM 554 C CA . SER A 1 73 ? -25.906 2.457 -7.086 1 98.75 73 SER A CA 1
ATOM 555 C C . SER A 1 73 ? -27.312 2.09 -6.613 1 98.75 73 SER A C 1
ATOM 557 O O . SER A 1 73 ? -28.266 2.172 -7.379 1 98.75 73 SER A O 1
ATOM 559 N N . LEU A 1 74 ? -27.391 1.625 -5.426 1 98.81 74 LEU A N 1
ATOM 560 C CA . LEU A 1 74 ? -28.641 1.39 -4.707 1 98.81 74 LEU A CA 1
ATOM 561 C C . LEU A 1 74 ? -28.719 2.27 -3.463 1 98.81 74 LEU A C 1
ATOM 563 O O . LEU A 1 74 ? -27.906 2.135 -2.547 1 98.81 74 LEU A O 1
ATOM 567 N N . ALA A 1 75 ? -29.672 3.189 -3.471 1 98.81 75 ALA A N 1
ATOM 568 C CA . ALA A 1 75 ? -29.938 3.973 -2.268 1 98.81 75 ALA A CA 1
ATOM 569 C C . ALA A 1 75 ? -30.906 3.238 -1.335 1 98.81 75 ALA A C 1
ATOM 571 O O . ALA A 1 75 ? -32.094 3.08 -1.651 1 98.81 75 ALA A O 1
ATOM 572 N N . LEU A 1 76 ? -30.422 2.801 -0.199 1 98.75 76 LEU A N 1
ATOM 573 C CA . LEU A 1 76 ? -31.172 1.92 0.688 1 98.75 76 LEU A CA 1
ATOM 574 C C . LEU A 1 76 ? -30.953 2.307 2.146 1 98.75 76 LEU A C 1
ATOM 576 O O . LEU A 1 76 ? -29.812 2.439 2.596 1 98.75 76 LEU A O 1
ATOM 580 N N . ASP A 1 77 ? -32 2.516 2.896 1 98.38 77 ASP A N 1
ATOM 581 C CA . ASP A 1 77 ? -31.922 2.863 4.312 1 98.38 77 ASP A CA 1
ATOM 582 C C . ASP A 1 77 ? -31.859 1.609 5.184 1 98.38 77 ASP A C 1
ATOM 584 O O . ASP A 1 77 ? -32.906 1 5.469 1 98.38 77 ASP A O 1
ATOM 588 N N . LEU A 1 78 ? -30.75 1.323 5.719 1 97.56 78 LEU A N 1
ATOM 589 C CA . LEU A 1 78 ? -30.562 0.095 6.48 1 97.56 78 LEU A CA 1
ATOM 590 C C . LEU A 1 78 ? -31 0.273 7.926 1 97.56 78 LEU A C 1
ATOM 592 O O . LEU A 1 78 ? -31.016 -0.688 8.695 1 97.56 78 LEU A O 1
ATOM 596 N N . ALA A 1 79 ? -31.375 1.503 8.273 1 95.69 79 ALA A N 1
ATOM 597 C CA . ALA A 1 79 ? -31.906 1.73 9.617 1 95.69 79 ALA A CA 1
ATOM 598 C C . ALA A 1 79 ? -33.344 1.257 9.727 1 95.69 79 ALA A C 1
ATOM 600 O O . ALA A 1 79 ? -33.875 1.039 10.828 1 95.69 79 ALA A O 1
ATOM 601 N N . LYS A 1 80 ? -34.031 1.13 8.617 1 96.62 80 LYS A N 1
ATOM 602 C CA . LYS A 1 80 ? -35.406 0.675 8.57 1 96.62 80 LYS A CA 1
ATOM 603 C C . LYS A 1 80 ? -35.5 -0.835 8.367 1 96.62 80 LYS A C 1
ATOM 605 O O . LYS A 1 80 ? -34.719 -1.403 7.598 1 96.62 80 LYS A O 1
ATOM 610 N N . PRO A 1 81 ? -36.469 -1.461 8.977 1 97.06 81 PRO A N 1
ATOM 611 C CA . PRO A 1 81 ? -36.594 -2.916 8.852 1 97.06 81 PRO A CA 1
ATOM 612 C C . PRO A 1 81 ? -36.719 -3.379 7.406 1 97.06 81 PRO A C 1
ATOM 614 O O . PRO A 1 81 ? -36.156 -4.395 7.02 1 97.06 81 PRO A O 1
ATOM 617 N N . GLU A 1 82 ? -37.469 -2.627 6.633 1 97.81 82 GLU A N 1
ATOM 618 C CA . GLU A 1 82 ? -37.688 -3.01 5.238 1 97.81 82 GLU A CA 1
ATOM 619 C C . GLU A 1 82 ? -36.375 -2.939 4.449 1 97.81 82 GLU A C 1
ATOM 621 O O . GLU A 1 82 ? -36.156 -3.732 3.533 1 97.81 82 GLU A O 1
ATOM 626 N N . GLY A 1 83 ? -35.5 -1.976 4.797 1 98.25 83 GLY A N 1
ATOM 627 C CA . GLY A 1 83 ? -34.188 -1.886 4.176 1 98.25 83 GLY A CA 1
ATOM 628 C C . GLY A 1 83 ? -33.312 -3.068 4.492 1 98.25 83 GLY A C 1
ATOM 629 O O . GLY A 1 83 ? -32.594 -3.568 3.617 1 98.25 83 GLY A O 1
ATOM 630 N N . LYS A 1 84 ? -33.406 -3.543 5.73 1 98 84 LYS A N 1
ATOM 631 C CA . LYS A 1 84 ? -32.656 -4.727 6.145 1 98 84 LYS A CA 1
ATOM 632 C C . LYS A 1 84 ? -33.125 -5.969 5.391 1 98 84 LYS A C 1
ATOM 634 O O . LYS A 1 84 ? -32.312 -6.816 5.008 1 98 84 LYS A O 1
ATOM 639 N N . GLU A 1 85 ? -34.406 -6.027 5.203 1 97.69 85 GLU A N 1
ATOM 640 C CA . GLU A 1 85 ? -34.969 -7.156 4.469 1 97.69 85 GLU A CA 1
ATOM 641 C C . GLU A 1 85 ? -34.5 -7.172 3.023 1 97.69 85 GLU A C 1
ATOM 643 O O . GLU A 1 85 ? -34.188 -8.234 2.482 1 97.69 85 GLU A O 1
ATOM 648 N N . VAL A 1 86 ? -34.469 -6 2.436 1 98.5 86 VAL A N 1
ATOM 649 C CA . VAL A 1 86 ? -33.969 -5.887 1.069 1 98.5 86 VAL A CA 1
ATOM 650 C C . VAL A 1 86 ? -32.531 -6.352 1.008 1 98.5 86 VAL A C 1
ATOM 652 O O . VAL A 1 86 ? -32.156 -7.145 0.136 1 98.5 86 VAL A O 1
ATOM 655 N N . LEU A 1 87 ? -31.688 -5.895 1.944 1 98.75 87 LEU A N 1
ATOM 656 C CA . LEU A 1 87 ? -30.266 -6.277 1.954 1 98.75 87 LEU A CA 1
ATOM 657 C C . LEU A 1 87 ? -30.125 -7.789 2.104 1 98.75 87 LEU A C 1
ATOM 659 O O . LEU A 1 87 ? -29.297 -8.406 1.419 1 98.75 87 LEU A O 1
ATOM 663 N N . ARG A 1 88 ? -30.875 -8.359 2.996 1 98.44 88 ARG A N 1
ATOM 664 C CA . ARG A 1 88 ? -30.797 -9.797 3.236 1 98.44 88 ARG A CA 1
ATOM 665 C C . ARG A 1 88 ? -31.156 -10.586 1.979 1 98.44 88 ARG A C 1
ATOM 667 O O . ARG A 1 88 ? -30.516 -11.594 1.672 1 98.44 88 ARG A O 1
ATOM 674 N N . LYS A 1 89 ? -32.156 -10.102 1.25 1 98.38 89 LYS A N 1
ATOM 675 C CA . LYS A 1 89 ? -32.531 -10.742 -0.008 1 98.38 89 LYS A CA 1
ATOM 676 C C . LYS A 1 89 ? -31.391 -10.656 -1.026 1 98.38 89 LYS A C 1
ATOM 678 O O . LYS A 1 89 ? -31.109 -11.633 -1.724 1 98.38 89 LYS A O 1
ATOM 683 N N . LEU A 1 90 ? -30.766 -9.516 -1.11 1 98.75 90 LEU A N 1
ATOM 684 C CA . LEU A 1 90 ? -29.656 -9.336 -2.033 1 98.75 90 LEU A CA 1
ATOM 685 C C . LEU A 1 90 ? -28.484 -10.227 -1.642 1 98.75 90 LEU A C 1
ATOM 687 O O . LEU A 1 90 ? -27.828 -10.805 -2.506 1 98.75 90 LEU A O 1
ATOM 691 N N . VAL A 1 91 ? -28.172 -10.336 -0.332 1 98.81 91 VAL A N 1
ATOM 692 C CA . VAL A 1 91 ? -27.047 -11.109 0.189 1 98.81 91 VAL A CA 1
ATOM 693 C C . VAL A 1 91 ? -27.25 -12.586 -0.14 1 98.81 91 VAL A C 1
ATOM 695 O O . VAL A 1 91 ? -26.281 -13.297 -0.438 1 98.81 91 VAL A O 1
ATOM 698 N N . ALA A 1 92 ? -28.453 -13.031 -0.146 1 98.5 92 ALA A N 1
ATOM 699 C CA . ALA A 1 92 ? -28.766 -14.43 -0.391 1 98.5 92 ALA A CA 1
ATOM 700 C C . ALA A 1 92 ? -28.297 -14.867 -1.771 1 98.5 92 ALA A C 1
ATOM 702 O O . ALA A 1 92 ? -28.047 -16.062 -2.004 1 98.5 92 ALA A O 1
ATOM 703 N N . GLU A 1 93 ? -28.078 -13.891 -2.666 1 97.38 93 GLU A N 1
ATOM 704 C CA . GLU A 1 93 ? -27.688 -14.227 -4.031 1 97.38 93 GLU A CA 1
ATOM 705 C C . GLU A 1 93 ? -26.312 -13.648 -4.367 1 97.38 93 GLU A C 1
ATOM 707 O O . GLU A 1 93 ? -25.828 -13.797 -5.488 1 97.38 93 GLU A O 1
ATOM 712 N N . ALA A 1 94 ? -25.688 -13 -3.43 1 98.69 94 ALA A N 1
ATOM 713 C CA . ALA A 1 94 ? -24.422 -12.32 -3.68 1 98.69 94 ALA A CA 1
ATOM 714 C C . ALA A 1 94 ? -23.25 -13.273 -3.52 1 98.69 94 ALA A C 1
ATOM 716 O O . ALA A 1 94 ? -23.328 -14.258 -2.779 1 98.69 94 ALA A O 1
ATOM 717 N N . ASP A 1 95 ? -22.172 -12.977 -4.191 1 98.81 95 ASP A N 1
ATOM 718 C CA . ASP A 1 95 ? -20.938 -13.719 -4 1 98.81 95 ASP A CA 1
ATOM 719 C C . ASP A 1 95 ? -20.078 -13.078 -2.908 1 98.81 95 ASP A C 1
ATOM 721 O O . ASP A 1 95 ? -19.422 -13.781 -2.135 1 98.81 95 ASP A O 1
ATOM 725 N N . VAL A 1 96 ? -20.047 -11.781 -2.863 1 98.94 96 VAL A N 1
ATOM 726 C CA . VAL A 1 96 ? -19.188 -11.039 -1.941 1 98.94 96 VAL A CA 1
ATOM 727 C C . VAL A 1 96 ? -20 -9.914 -1.292 1 98.94 96 VAL A C 1
ATOM 729 O O . VAL A 1 96 ? -20.734 -9.195 -1.972 1 98.94 96 VAL A O 1
ATOM 732 N N . PHE A 1 97 ? -19.953 -9.781 0.009 1 98.94 97 PHE A N 1
ATOM 733 C CA . PHE A 1 97 ? -20.438 -8.648 0.788 1 98.94 97 PHE A CA 1
ATOM 734 C C . PHE A 1 97 ? -19.281 -7.926 1.469 1 98.94 97 PHE A C 1
ATOM 736 O O . PHE A 1 97 ? -18.484 -8.547 2.174 1 98.94 97 PHE A O 1
ATOM 743 N N . ILE A 1 98 ? -19.172 -6.613 1.263 1 98.94 98 ILE A N 1
ATOM 744 C CA . ILE A 1 98 ? -18.078 -5.816 1.795 1 98.94 98 ILE A CA 1
ATOM 745 C C . ILE A 1 98 ? -18.609 -4.75 2.742 1 98.94 98 ILE A C 1
ATOM 747 O O . ILE A 1 98 ? -19.547 -4.027 2.398 1 98.94 98 ILE A O 1
ATOM 751 N N . THR A 1 99 ? -17.984 -4.645 3.92 1 98.81 99 THR A N 1
ATOM 752 C CA . THR A 1 99 ? -18.359 -3.588 4.852 1 98.81 99 THR A CA 1
ATOM 753 C C . THR A 1 99 ? -17.141 -3.082 5.617 1 98.81 99 THR A C 1
ATOM 755 O O . THR A 1 99 ? -16.156 -3.797 5.754 1 98.81 99 THR A O 1
ATOM 758 N N . ASN A 1 100 ? -17.172 -1.845 5.996 1 98.38 100 ASN A N 1
ATOM 759 C CA . ASN A 1 100 ? -16.125 -1.32 6.871 1 98.38 100 ASN A CA 1
ATOM 760 C C . ASN A 1 100 ? -16.719 -0.63 8.094 1 98.38 100 ASN A C 1
ATOM 762 O O . ASN A 1 100 ? -16.078 0.226 8.703 1 98.38 100 ASN A O 1
ATOM 766 N N . PHE A 1 101 ? -18.016 -0.979 8.383 1 96.94 101 PHE A N 1
ATOM 767 C CA . PHE A 1 101 ? -18.625 -0.49 9.617 1 96.94 101 PHE A CA 1
ATOM 768 C C . PHE A 1 101 ? -17.969 -1.153 10.828 1 96.94 101 PHE A C 1
ATOM 770 O O . PHE A 1 101 ? -17.625 -2.336 10.781 1 96.94 101 PHE A O 1
ATOM 777 N N . PRO A 1 102 ? -17.875 -0.375 11.906 1 94.81 102 PRO A N 1
ATOM 778 C CA . PRO A 1 102 ? -17.359 -1.008 13.117 1 94.81 102 PRO A CA 1
ATOM 779 C C . PRO A 1 102 ? -18.234 -2.145 13.625 1 94.81 102 PRO A C 1
ATOM 781 O O . PRO A 1 102 ? -19.438 -2.182 13.32 1 94.81 102 PRO A O 1
ATOM 784 N N . PRO A 1 103 ? -17.672 -3.031 14.422 1 96.19 103 PRO A N 1
ATOM 785 C CA . PRO A 1 103 ? -18.406 -4.219 14.867 1 96.19 103 PRO A CA 1
ATOM 786 C C . PRO A 1 103 ? -19.719 -3.873 15.555 1 96.19 103 PRO A C 1
ATOM 788 O O . PRO A 1 103 ? -20.75 -4.48 15.25 1 96.19 103 PRO A O 1
ATOM 791 N N . GLN A 1 104 ? -19.766 -2.877 16.312 1 95.12 104 GLN A N 1
ATOM 792 C CA . GLN A 1 104 ? -20.984 -2.535 17.047 1 95.12 104 GLN A CA 1
ATOM 793 C C . GLN A 1 104 ? -22.078 -2.029 16.094 1 95.12 104 GLN A C 1
ATOM 795 O O . GLN A 1 104 ? -23.25 -2.307 16.297 1 95.12 104 GLN A O 1
ATOM 800 N N . VAL A 1 105 ? -21.656 -1.318 15.117 1 95.06 105 VAL A N 1
ATOM 801 C CA . VAL A 1 105 ? -22.594 -0.799 14.133 1 95.06 105 VAL A CA 1
ATOM 802 C C . VAL A 1 105 ? -23.156 -1.947 13.289 1 95.06 105 VAL A C 1
ATOM 804 O O . VAL A 1 105 ? -24.359 -1.995 13.008 1 95.06 105 VAL A O 1
ATOM 807 N N . ARG A 1 106 ? -22.328 -2.881 12.875 1 97.69 106 ARG A N 1
ATOM 808 C CA . ARG A 1 106 ? -22.75 -4.051 12.117 1 97.69 106 ARG A CA 1
ATOM 809 C C . ARG A 1 106 ? -23.812 -4.84 12.891 1 97.69 106 ARG A C 1
ATOM 811 O O . ARG A 1 106 ? -24.812 -5.273 12.32 1 97.69 106 ARG A O 1
ATOM 818 N N . ALA A 1 107 ? -23.531 -4.965 14.203 1 96.81 107 ALA A N 1
ATOM 819 C CA . ALA A 1 107 ? -24.453 -5.695 15.062 1 96.81 107 ALA A CA 1
ATOM 820 C C . ALA A 1 107 ? -25.812 -4.996 15.125 1 96.81 107 ALA A C 1
ATOM 822 O O . ALA A 1 107 ? -26.859 -5.641 14.992 1 96.81 107 ALA A O 1
ATOM 823 N N . ARG A 1 108 ? -25.797 -3.721 15.281 1 96.25 108 ARG A N 1
ATOM 824 C CA . ARG A 1 108 ? -27.031 -2.934 15.367 1 96.25 108 ARG A CA 1
ATOM 825 C C . ARG A 1 108 ? -27.812 -3.02 14.062 1 96.25 108 ARG A C 1
ATOM 827 O O . ARG A 1 108 ? -29.047 -3.107 14.086 1 96.25 108 ARG A O 1
ATOM 834 N N . LEU A 1 109 ? -27.109 -3.088 12.984 1 97 109 LEU A N 1
ATOM 835 C CA . LEU A 1 109 ? -27.75 -3.104 11.68 1 97 109 LEU A CA 1
ATOM 836 C C . LEU A 1 109 ? -28.109 -4.527 11.266 1 97 109 LEU A C 1
ATOM 838 O O . LEU A 1 109 ? -28.828 -4.73 10.289 1 97 109 LEU A O 1
ATOM 842 N N . GLY A 1 110 ? -27.609 -5.477 11.977 1 97.44 110 GLY A N 1
ATOM 843 C CA . GLY A 1 110 ? -27.859 -6.871 11.641 1 97.44 110 GLY A CA 1
ATOM 844 C C . GLY A 1 110 ? -27.125 -7.328 10.398 1 97.44 110 GLY A C 1
ATOM 845 O O . GLY A 1 110 ? -27.672 -8.078 9.586 1 97.44 110 GLY A O 1
ATOM 846 N N . ILE A 1 111 ? -25.906 -6.828 10.195 1 98.19 111 ILE A N 1
ATOM 847 C CA . ILE A 1 111 ? -25.188 -7.191 8.977 1 98.19 111 ILE A CA 1
ATOM 848 C C . ILE A 1 111 ? -23.844 -7.809 9.328 1 98.19 111 ILE A C 1
ATOM 850 O O . ILE A 1 111 ? -22.922 -7.828 8.5 1 98.19 111 ILE A O 1
ATOM 854 N N . ALA A 1 112 ? -23.656 -8.227 10.594 1 98.12 112 ALA A N 1
ATOM 855 C CA . ALA A 1 112 ? -22.453 -8.969 10.961 1 98.12 112 ALA A CA 1
ATOM 856 C C . ALA A 1 112 ? -22.391 -10.312 10.242 1 98.12 112 ALA A C 1
ATOM 858 O O . ALA A 1 112 ? -23.391 -10.773 9.688 1 98.12 112 ALA A O 1
ATOM 859 N N . TYR A 1 113 ? -21.219 -10.844 10.203 1 97.75 113 TYR A N 1
ATOM 860 C CA . TYR A 1 113 ? -21.047 -12.133 9.547 1 97.75 113 TYR A CA 1
ATOM 861 C C . TYR A 1 113 ? -22.031 -13.164 10.094 1 97.75 113 TYR A C 1
ATOM 863 O O . TYR A 1 113 ? -22.641 -13.93 9.336 1 97.75 113 TYR A O 1
ATOM 871 N N . ALA A 1 114 ? -22.219 -13.195 11.352 1 97.31 114 ALA A N 1
ATOM 872 C CA . ALA A 1 114 ? -23.109 -14.148 12.008 1 97.31 114 ALA A CA 1
ATOM 873 C C . ALA A 1 114 ? -24.547 -13.953 11.547 1 97.31 114 ALA A C 1
ATOM 875 O O . ALA A 1 114 ? -25.359 -14.891 11.578 1 97.31 114 ALA A O 1
ATOM 876 N N . ASP A 1 115 ? -24.891 -12.766 11.117 1 98.12 115 ASP A N 1
ATOM 877 C CA . ASP A 1 115 ? -26.25 -12.453 10.664 1 98.12 115 ASP A CA 1
ATOM 878 C C . ASP A 1 115 ? -26.438 -12.859 9.203 1 98.12 115 ASP A C 1
ATOM 880 O O . ASP A 1 115 ? -27.531 -13.289 8.82 1 98.12 115 ASP A O 1
ATOM 884 N N . LEU A 1 116 ? -25.422 -12.703 8.375 1 98.62 116 LEU A N 1
ATOM 885 C CA . LEU A 1 116 ? -25.594 -12.797 6.934 1 98.62 116 LEU A CA 1
ATOM 886 C C . LEU A 1 116 ? -25.172 -14.172 6.426 1 98.62 116 LEU A C 1
ATOM 888 O O . LEU A 1 116 ? -25.734 -14.672 5.445 1 98.62 116 LEU A O 1
ATOM 892 N N . ALA A 1 117 ? -24.219 -14.789 7.074 1 97.75 117 ALA A N 1
ATOM 893 C CA . ALA A 1 117 ? -23.641 -16.047 6.609 1 97.75 117 ALA A CA 1
ATOM 894 C C . ALA A 1 117 ? -24.703 -17.125 6.48 1 97.75 117 ALA A C 1
ATOM 896 O O . ALA A 1 117 ? -24.688 -17.922 5.535 1 97.75 117 ALA A O 1
ATOM 897 N N . PRO A 1 118 ? -25.719 -17.219 7.398 1 98.19 118 PRO A N 1
ATOM 898 C CA . PRO A 1 118 ? -26.75 -18.25 7.301 1 98.19 118 PRO A CA 1
ATOM 899 C C . PRO A 1 118 ? -27.625 -18.094 6.062 1 98.19 118 PRO A C 1
ATOM 901 O O . PRO A 1 118 ? -28.281 -19.062 5.645 1 98.19 118 PRO A O 1
ATOM 904 N N . LEU A 1 119 ? -27.641 -17 5.414 1 98.44 119 LEU A N 1
ATOM 905 C CA . LEU A 1 119 ? -28.484 -16.734 4.258 1 98.44 119 LEU A CA 1
ATOM 906 C C . LEU A 1 119 ? -27.875 -17.312 2.988 1 98.44 119 LEU A C 1
ATOM 908 O O . LEU A 1 119 ? -28.578 -17.484 1.98 1 98.44 119 LEU A O 1
ATOM 912 N N . ASN A 1 120 ? -26.562 -17.547 3.027 1 98.38 120 ASN A N 1
ATOM 913 C CA . ASN A 1 120 ? -25.797 -17.906 1.833 1 98.38 120 ASN A CA 1
ATOM 914 C C . ASN A 1 120 ? -24.5 -18.609 2.186 1 98.38 120 ASN A C 1
ATOM 916 O O . ASN A 1 120 ? -23.484 -17.953 2.463 1 98.38 120 ASN A O 1
ATOM 920 N N . ALA A 1 121 ? -24.406 -19.922 2.094 1 97.94 121 ALA A N 1
ATOM 921 C CA . ALA A 1 121 ? -23.25 -20.719 2.514 1 97.94 121 ALA A CA 1
ATOM 922 C C . ALA A 1 121 ? -22.031 -20.422 1.65 1 97.94 121 ALA A C 1
ATOM 924 O O . ALA A 1 121 ? -20.906 -20.766 2.01 1 97.94 121 ALA A O 1
ATOM 925 N N . ARG A 1 122 ? -22.25 -19.766 0.514 1 98.38 122 ARG A N 1
ATOM 926 C CA . ARG A 1 122 ? -21.156 -19.484 -0.419 1 98.38 122 ARG A CA 1
ATOM 927 C C . ARG A 1 122 ? -20.672 -18.047 -0.286 1 98.38 122 ARG A C 1
ATOM 929 O O . ARG A 1 122 ? -19.75 -17.641 -0.993 1 98.38 122 ARG A O 1
ATOM 936 N N . LEU A 1 123 ? -21.188 -17.25 0.686 1 98.81 123 LEU A N 1
ATOM 937 C CA . LEU A 1 123 ? -20.922 -15.828 0.806 1 98.81 123 LEU A CA 1
ATOM 938 C C . LEU A 1 123 ? -19.484 -15.578 1.271 1 98.81 123 LEU A C 1
ATOM 940 O O . LEU A 1 123 ? -19.031 -16.172 2.25 1 98.81 123 LEU A O 1
ATOM 944 N N . ILE A 1 124 ? -18.781 -14.781 0.564 1 98.88 124 ILE A N 1
ATOM 945 C CA . ILE A 1 124 ? -17.547 -14.18 1.083 1 98.88 124 ILE A CA 1
ATOM 946 C C . ILE A 1 124 ? -17.875 -12.867 1.783 1 98.88 124 ILE A C 1
ATOM 948 O O . ILE A 1 124 ? -18.312 -11.906 1.142 1 98.88 124 ILE A O 1
ATOM 952 N N . TYR A 1 125 ? -17.75 -12.836 3.064 1 98.94 125 TYR A N 1
ATOM 953 C CA . TYR A 1 125 ? -17.969 -11.648 3.883 1 98.94 125 TYR A CA 1
ATOM 954 C C . TYR A 1 125 ? -16.641 -10.938 4.172 1 98.94 125 TYR A C 1
ATOM 956 O O . TYR A 1 125 ? -15.797 -11.461 4.891 1 98.94 125 TYR A O 1
ATOM 964 N N . ALA A 1 126 ? -16.484 -9.742 3.598 1 98.94 126 ALA A N 1
ATOM 965 C CA . ALA A 1 126 ? -15.242 -8.984 3.766 1 98.94 126 ALA A CA 1
ATOM 966 C C . ALA A 1 126 ? -15.453 -7.777 4.672 1 98.94 126 ALA A C 1
ATOM 968 O O . ALA A 1 126 ? -16.297 -6.926 4.395 1 98.94 126 ALA A O 1
ATOM 969 N N . SER A 1 127 ? -14.703 -7.742 5.688 1 98.75 127 SER A N 1
ATOM 970 C CA . SER A 1 127 ? -14.781 -6.602 6.598 1 98.75 127 SER A CA 1
ATOM 971 C C . SER A 1 127 ? -13.445 -5.883 6.691 1 98.75 127 SER A C 1
ATOM 973 O O . SER A 1 127 ? -12.383 -6.512 6.633 1 98.75 127 SER A O 1
ATOM 975 N N . PHE A 1 128 ? -13.453 -4.605 6.793 1 98.69 128 PHE A N 1
ATOM 976 C CA . PHE A 1 128 ? -12.289 -3.732 6.887 1 98.69 128 PHE A CA 1
ATOM 977 C C . PHE A 1 128 ? -12.469 -2.699 7.992 1 98.69 128 PHE A C 1
ATOM 979 O O . PHE A 1 128 ? -13.453 -1.953 7.992 1 98.69 128 PHE A O 1
ATOM 986 N N . THR A 1 129 ? -11.57 -2.633 8.977 1 97.81 129 THR A N 1
ATOM 987 C CA . THR A 1 129 ? -11.703 -1.708 10.094 1 97.81 129 THR A CA 1
ATOM 988 C C . THR A 1 129 ? -10.461 -0.837 10.234 1 97.81 129 THR A C 1
ATOM 990 O O . THR A 1 129 ? -9.531 -0.948 9.43 1 97.81 129 THR A O 1
ATOM 993 N N . GLY A 1 130 ? -10.484 0.073 11.172 1 97.12 130 GLY A N 1
ATOM 994 C CA . GLY A 1 130 ? -9.32 0.892 11.453 1 97.12 130 GLY A CA 1
ATOM 995 C C . GLY A 1 130 ? -8.234 0.147 12.211 1 97.12 130 GLY A C 1
ATOM 996 O O . GLY A 1 130 ? -7.062 0.197 11.836 1 97.12 130 GLY A O 1
ATOM 997 N N . TYR A 1 131 ? -8.75 -0.67 13.227 1 97.38 131 TYR A N 1
ATOM 998 C CA . TYR A 1 131 ? -7.762 -1.147 14.195 1 97.38 131 TYR A CA 1
ATOM 999 C C . TYR A 1 131 ? -7.934 -2.639 14.453 1 97.38 131 TYR A C 1
ATOM 1001 O O . TYR A 1 131 ? -7.406 -3.168 15.438 1 97.38 131 TYR A O 1
ATOM 1009 N N . GLY A 1 132 ? -8.688 -3.379 13.664 1 97.56 132 GLY A N 1
ATOM 1010 C CA . GLY A 1 132 ? -8.898 -4.805 13.844 1 97.56 132 GLY A CA 1
ATOM 1011 C C . GLY A 1 132 ? -10.227 -5.133 14.5 1 97.56 132 GLY A C 1
ATOM 1012 O O . GLY A 1 132 ? -10.891 -4.25 15.047 1 97.56 132 GLY A O 1
ATOM 1013 N N . GLU A 1 133 ? -10.609 -6.355 14.492 1 97.06 133 GLU A N 1
ATOM 1014 C CA . GLU A 1 133 ? -11.93 -6.816 14.914 1 97.06 133 GLU A CA 1
ATOM 1015 C C . GLU A 1 133 ? -11.938 -7.164 16.406 1 97.06 133 GLU A C 1
ATOM 1017 O O . GLU A 1 133 ? -12.992 -7.422 16.984 1 97.06 133 GLU A O 1
ATOM 1022 N N . ARG A 1 134 ? -10.805 -7.203 16.984 1 96.81 134 ARG A N 1
ATOM 1023 C CA . ARG A 1 134 ? -10.641 -7.609 18.375 1 96.81 134 ARG A CA 1
ATOM 1024 C C . ARG A 1 134 ? -9.898 -6.551 19.172 1 96.81 134 ARG A C 1
ATOM 1026 O O . ARG A 1 134 ? -9.312 -5.629 18.594 1 96.81 134 ARG A O 1
ATOM 1033 N N . GLY A 1 135 ? -9.977 -6.688 20.438 1 97.25 135 GLY A N 1
ATOM 1034 C CA . GLY A 1 135 ? -9.219 -5.797 21.297 1 97.25 135 GLY A CA 1
ATOM 1035 C C . GLY A 1 135 ? -9.984 -4.535 21.672 1 97.25 135 GLY A C 1
ATOM 1036 O O . GLY A 1 135 ? -11.094 -4.312 21.188 1 97.25 135 GLY A O 1
ATOM 1037 N N . GLU A 1 136 ? -9.375 -3.65 22.484 1 94.62 136 GLU A N 1
ATOM 1038 C CA . GLU A 1 136 ? -10.016 -2.49 23.094 1 94.62 136 GLU A CA 1
ATOM 1039 C C . GLU A 1 136 ? -10.414 -1.457 22.047 1 94.62 136 GLU A C 1
ATOM 1041 O O . GLU A 1 136 ? -11.375 -0.707 22.25 1 94.62 136 GLU A O 1
ATOM 1046 N N . GLU A 1 137 ? -9.734 -1.493 20.953 1 94.62 137 GLU A N 1
ATOM 1047 C CA . GLU A 1 137 ? -9.969 -0.441 19.969 1 94.62 137 GLU A CA 1
ATOM 1048 C C . GLU A 1 137 ? -10.758 -0.967 18.766 1 94.62 137 GLU A C 1
ATOM 1050 O O . GLU A 1 137 ? -10.828 -0.318 17.719 1 94.62 137 GLU A O 1
ATOM 1055 N N . ALA A 1 138 ? -11.391 -2.107 18.906 1 96.06 138 ALA A N 1
ATOM 1056 C CA . ALA A 1 138 ? -12.094 -2.754 17.797 1 96.06 138 ALA A CA 1
ATOM 1057 C C . ALA A 1 138 ? -13.227 -1.866 17.281 1 96.06 138 ALA A C 1
ATOM 1059 O O . ALA A 1 138 ? -13.523 -1.871 16.078 1 96.06 138 ALA A O 1
ATOM 1060 N N . ASN A 1 139 ? -13.82 -1.062 18.156 1 94.12 139 ASN A N 1
ATOM 1061 C CA . ASN A 1 139 ? -14.961 -0.239 17.766 1 94.12 139 ASN A CA 1
ATOM 1062 C C . ASN A 1 139 ? -14.539 1.198 17.469 1 94.12 139 ASN A C 1
ATOM 1064 O O . ASN A 1 139 ? -15.375 2.037 17.141 1 94.12 139 ASN A O 1
ATOM 1068 N N . LYS A 1 140 ? -13.266 1.492 17.656 1 91 140 LYS A N 1
ATOM 1069 C CA . LYS A 1 140 ? -12.758 2.84 17.422 1 91 140 LYS A CA 1
ATOM 1070 C C . LYS A 1 140 ? -12.766 3.176 15.93 1 91 140 LYS A C 1
ATOM 1072 O O . LYS A 1 140 ? -12.266 2.402 15.109 1 91 140 LYS A O 1
ATOM 1077 N N . PRO A 1 141 ? -13.43 4.285 15.633 1 87.12 141 PRO A N 1
ATOM 1078 C CA . PRO A 1 141 ? -13.344 4.703 14.227 1 87.12 141 PRO A CA 1
ATOM 1079 C C . PRO A 1 141 ? -11.922 5.078 13.812 1 87.12 141 PRO A C 1
ATOM 1081 O O . PRO A 1 141 ? -11.18 5.664 14.609 1 87.12 141 PRO A O 1
ATOM 1084 N N . GLY A 1 142 ? -11.523 4.637 12.68 1 90.38 142 GLY A N 1
ATOM 1085 C CA . GLY A 1 142 ? -10.195 4.961 12.172 1 90.38 142 GLY A CA 1
ATOM 1086 C C . GLY A 1 142 ? -10.211 5.422 10.727 1 90.38 142 GLY A C 1
ATOM 1087 O O . GLY A 1 142 ? -10.969 4.898 9.906 1 90.38 142 GLY A O 1
ATOM 1088 N N . PHE A 1 143 ? -9.445 6.48 10.453 1 93.75 143 PHE A N 1
ATOM 1089 C CA . PHE A 1 143 ? -9.188 6.945 9.094 1 93.75 143 PHE A CA 1
ATOM 1090 C C . PHE A 1 143 ? -7.75 6.652 8.688 1 93.75 143 PHE A C 1
ATOM 1092 O O . PHE A 1 143 ? -6.914 6.328 9.523 1 93.75 143 PHE A O 1
ATOM 1099 N N . ASP A 1 144 ? -7.559 6.742 7.414 1 96.38 144 ASP A N 1
ATOM 1100 C CA . ASP A 1 144 ? -6.234 6.547 6.836 1 96.38 144 ASP A CA 1
ATOM 1101 C C . ASP A 1 144 ? -5.184 7.363 7.586 1 96.38 144 ASP A C 1
ATOM 1103 O O . ASP A 1 144 ? -4.152 6.824 8 1 96.38 144 ASP A O 1
ATOM 1107 N N . SER A 1 145 ? -5.418 8.562 7.871 1 95.62 145 SER A N 1
ATOM 1108 C CA . SER A 1 145 ? -4.477 9.477 8.508 1 95.62 145 SER A CA 1
ATOM 1109 C C . SER A 1 145 ? -4.117 9.016 9.914 1 95.62 145 SER A C 1
ATOM 1111 O O . SER A 1 145 ? -2.949 9.055 10.305 1 95.62 145 SER A O 1
ATOM 1113 N N . ASN A 1 146 ? -5.094 8.508 10.633 1 95.44 146 ASN A N 1
ATOM 1114 C CA . ASN A 1 146 ? -4.895 8.195 12.039 1 95.44 146 ASN A CA 1
ATOM 1115 C C . ASN A 1 146 ? -4.363 6.781 12.234 1 95.44 146 ASN A C 1
ATOM 1117 O O . ASN A 1 146 ? -3.447 6.555 13.023 1 95.44 146 ASN A O 1
ATOM 1121 N N . ALA A 1 147 ? -4.973 5.883 11.477 1 96.5 147 ALA A N 1
ATOM 1122 C CA . ALA A 1 147 ? -4.742 4.469 11.773 1 96.5 147 ALA A CA 1
ATOM 1123 C C . ALA A 1 147 ? -3.604 3.91 10.922 1 96.5 147 ALA A C 1
ATOM 1125 O O . ALA A 1 147 ? -2.736 3.195 11.43 1 96.5 147 ALA A O 1
ATOM 1126 N N . TRP A 1 148 ? -3.562 4.215 9.664 1 97.81 148 TRP A N 1
ATOM 1127 C CA . TRP A 1 148 ? -2.523 3.707 8.773 1 97.81 148 TRP A CA 1
ATOM 1128 C C . TRP A 1 148 ? -1.269 4.57 8.852 1 97.81 148 TRP A C 1
ATOM 1130 O O . TRP A 1 148 ? -0.165 4.055 9.047 1 97.81 148 TRP A O 1
ATOM 1140 N N . TRP A 1 149 ? -1.418 5.895 8.773 1 97.44 149 TRP A N 1
ATOM 1141 C CA . TRP A 1 149 ? -0.338 6.863 8.617 1 97.44 149 TRP A CA 1
ATOM 1142 C C . TRP A 1 149 ? 0.284 7.199 9.969 1 97.44 149 TRP A C 1
ATOM 1144 O O . TRP A 1 149 ? 1.474 6.961 10.195 1 97.44 149 TRP A O 1
ATOM 1154 N N . ALA A 1 150 ? -0.502 7.605 10.922 1 97.44 150 ALA A N 1
ATOM 1155 C CA . ALA A 1 150 ? 0.015 8.039 12.219 1 97.44 150 ALA A CA 1
ATOM 1156 C C . ALA A 1 150 ? 0.378 6.844 13.094 1 97.44 150 ALA A C 1
ATOM 1158 O O . ALA A 1 150 ? 1.526 6.707 13.523 1 97.44 150 ALA A O 1
ATOM 1159 N N . ARG A 1 151 ? -0.55 5.902 13.281 1 96.88 151 ARG A N 1
ATOM 1160 C CA . ARG A 1 151 ? -0.403 4.801 14.227 1 96.88 151 ARG A CA 1
ATOM 1161 C C . ARG A 1 151 ? 0.783 3.916 13.859 1 96.88 151 ARG A C 1
ATOM 1163 O O . ARG A 1 151 ? 1.47 3.395 14.742 1 96.88 151 ARG A O 1
ATOM 1170 N N . SER A 1 152 ? 1.043 3.742 12.586 1 96.69 152 SER A N 1
ATOM 1171 C CA . SER A 1 152 ? 2.09 2.842 12.109 1 96.69 152 SER A CA 1
ATOM 1172 C C . SER A 1 152 ? 3.477 3.434 12.352 1 96.69 152 SER A C 1
ATOM 1174 O O . SER A 1 152 ? 4.484 2.73 12.25 1 96.69 152 SER A O 1
ATOM 1176 N N . GLY A 1 153 ? 3.5 4.738 12.578 1 96.88 153 GLY A N 1
ATOM 1177 C CA . GLY A 1 153 ? 4.77 5.426 12.75 1 96.88 153 GLY A CA 1
ATOM 1178 C C . GLY A 1 153 ? 5.289 6.051 11.469 1 96.88 153 GLY A C 1
ATOM 1179 O O . GLY A 1 153 ? 6.254 6.82 11.492 1 96.88 153 GLY A O 1
ATOM 1180 N N . MET A 1 154 ? 4.684 5.785 10.359 1 97.12 154 MET A N 1
ATOM 1181 C CA . MET A 1 154 ? 5.156 6.289 9.07 1 97.12 154 MET A CA 1
ATOM 1182 C C . MET A 1 154 ? 5.156 7.8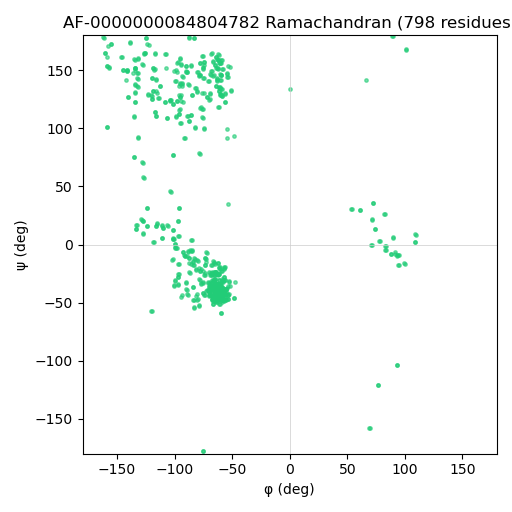12 9.055 1 97.12 154 MET A C 1
ATOM 1184 O O . MET A 1 154 ? 6.102 8.43 8.562 1 97.12 154 MET A O 1
ATOM 1188 N N . MET A 1 155 ? 4.105 8.391 9.625 1 97 155 MET A N 1
ATOM 1189 C CA . MET A 1 155 ? 3.971 9.836 9.68 1 97 155 MET A CA 1
ATOM 1190 C C . MET A 1 155 ? 5.195 10.477 10.328 1 97 155 MET A C 1
ATOM 1192 O O . MET A 1 155 ? 5.625 11.555 9.922 1 97 155 MET A O 1
ATOM 1196 N N . ASP A 1 156 ? 5.699 9.852 11.266 1 96.75 156 ASP A N 1
ATOM 1197 C CA . ASP A 1 156 ? 6.891 10.312 11.977 1 96.75 156 ASP A CA 1
ATOM 1198 C C . ASP A 1 156 ? 8.156 9.945 11.203 1 96.75 156 ASP A C 1
ATOM 1200 O O . ASP A 1 156 ? 9.07 10.766 11.078 1 96.75 156 ASP A O 1
ATOM 1204 N N . LEU A 1 157 ? 8.227 8.781 10.711 1 96 157 LEU A N 1
ATOM 1205 C CA . LEU A 1 157 ? 9.445 8.211 10.148 1 96 157 LEU A CA 1
ATOM 1206 C C . LEU A 1 157 ? 9.891 8.977 8.906 1 96 157 LEU A C 1
ATOM 1208 O O . LEU A 1 157 ? 11.086 9.078 8.625 1 96 157 LEU A O 1
ATOM 1212 N N . VAL A 1 158 ? 8.977 9.555 8.172 1 96.25 158 VAL A N 1
ATOM 1213 C CA . VAL A 1 158 ? 9.336 10.094 6.863 1 96.25 158 VAL A CA 1
ATOM 1214 C C . VAL A 1 158 ? 9.578 11.594 6.969 1 96.25 158 VAL A C 1
ATOM 1216 O O . VAL A 1 158 ? 9.891 12.25 5.973 1 96.25 158 VAL A O 1
ATOM 1219 N N . ARG A 1 159 ? 9.383 12.172 8.109 1 94 159 ARG A N 1
ATOM 1220 C CA . ARG A 1 159 ? 9.625 13.602 8.203 1 94 159 ARG A CA 1
ATOM 1221 C C . ARG A 1 159 ? 11.094 13.93 7.918 1 94 159 ARG A C 1
ATOM 1223 O O . ARG A 1 159 ? 11.961 13.062 8.039 1 94 159 ARG A O 1
ATOM 1230 N N . ALA A 1 160 ? 11.375 15.133 7.555 1 90.94 160 ALA A N 1
ATOM 1231 C CA . ALA A 1 160 ? 12.688 15.539 7.055 1 90.94 160 ALA A CA 1
ATOM 1232 C C . ALA A 1 160 ? 13.758 15.367 8.117 1 90.94 160 ALA A C 1
ATOM 1234 O O . ALA A 1 160 ? 14.898 14.992 7.812 1 90.94 160 ALA A O 1
ATOM 1235 N N . ASP A 1 161 ? 13.5 15.594 9.258 1 89.12 161 ASP A N 1
ATOM 12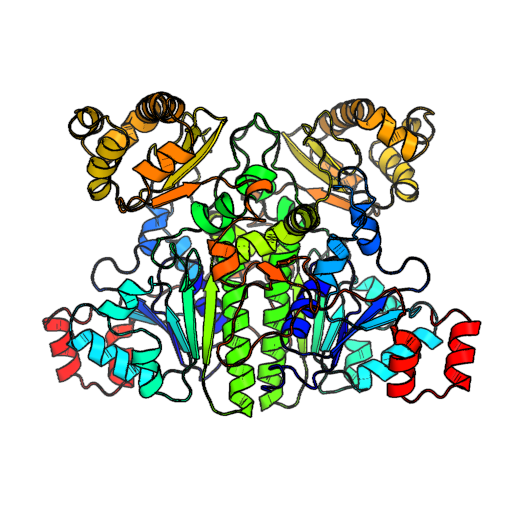36 C CA . ASP A 1 161 ? 14.375 15.398 10.414 1 89.12 161 ASP A CA 1
ATOM 1237 C C . ASP A 1 161 ? 13.562 15.383 11.711 1 89.12 161 ASP A C 1
ATOM 1239 O O . ASP A 1 161 ? 12.344 15.555 11.688 1 89.12 161 ASP A O 1
ATOM 1243 N N . GLU A 1 162 ? 14.156 15.195 12.844 1 87.44 162 GLU A N 1
ATOM 1244 C CA . GLU A 1 162 ? 13.469 14.977 14.109 1 87.44 162 GLU A CA 1
ATOM 1245 C C . GLU A 1 162 ? 12.828 16.266 14.617 1 87.44 162 GLU A C 1
ATOM 1247 O O . GLU A 1 162 ? 11.945 16.219 15.484 1 87.44 162 GLU A O 1
ATOM 1252 N N . ASP A 1 163 ? 13.219 17.391 14.055 1 88.25 163 ASP A N 1
ATOM 1253 C CA . ASP A 1 163 ? 12.727 18.672 14.547 1 88.25 163 ASP A CA 1
ATOM 1254 C C . ASP A 1 163 ? 11.625 19.219 13.648 1 88.25 163 ASP A C 1
ATOM 1256 O O . ASP A 1 163 ? 10.945 20.188 14.008 1 88.25 163 ASP A O 1
ATOM 1260 N N . THR A 1 164 ? 11.492 18.641 12.531 1 91.81 164 THR A N 1
ATOM 1261 C CA . THR A 1 164 ? 10.43 19.047 11.617 1 91.81 164 THR A CA 1
ATOM 1262 C C . THR A 1 164 ? 9.086 18.469 12.047 1 91.81 164 THR A C 1
ATOM 1264 O O . THR A 1 164 ? 9.031 17.391 12.625 1 91.81 164 THR A O 1
ATOM 1267 N N . THR A 1 165 ? 8.016 19.234 11.805 1 93.81 165 THR A N 1
ATOM 1268 C CA . THR A 1 165 ? 6.656 18.766 12.047 1 93.81 165 THR A CA 1
ATOM 1269 C C . THR A 1 165 ? 6.406 17.438 11.328 1 93.81 165 THR A C 1
ATOM 1271 O O . THR A 1 165 ? 6.926 17.219 10.234 1 93.81 165 THR A O 1
ATOM 1274 N N . PRO A 1 166 ? 5.598 16.531 11.961 1 94.94 166 PRO A N 1
ATOM 1275 C CA . PRO A 1 166 ? 5.273 15.281 11.281 1 94.94 166 PRO A CA 1
ATOM 1276 C C . PRO A 1 166 ? 4.695 15.492 9.883 1 94.94 166 PRO A C 1
ATOM 1278 O O . PRO A 1 166 ? 4.125 16.547 9.609 1 94.94 166 PRO A O 1
ATOM 1281 N N . ALA A 1 167 ? 4.895 14.5 9.047 1 95.62 167 ALA A N 1
ATOM 1282 C CA . ALA A 1 167 ? 4.527 14.586 7.633 1 95.62 167 ALA A CA 1
ATOM 1283 C C . ALA A 1 167 ? 3.021 14.742 7.465 1 95.62 167 ALA A C 1
ATOM 1285 O O . ALA A 1 167 ? 2.242 14.266 8.297 1 95.62 167 ALA A O 1
ATOM 1286 N N . ARG A 1 168 ? 2.617 15.359 6.406 1 94.62 168 ARG A N 1
ATOM 1287 C CA . ARG A 1 168 ? 1.21 15.602 6.105 1 94.62 168 ARG A CA 1
ATOM 1288 C C . ARG A 1 168 ? 0.519 14.328 5.633 1 94.62 168 ARG A C 1
ATOM 1290 O O . ARG A 1 168 ? 1.168 13.43 5.098 1 94.62 168 ARG A O 1
ATOM 1297 N N . SER A 1 169 ? -0.754 14.359 5.859 1 93.31 169 SER A N 1
ATOM 1298 C CA . SER A 1 169 ? -1.582 13.273 5.34 1 93.31 169 SER A CA 1
ATOM 1299 C C . SER A 1 169 ? -2.221 13.656 4.008 1 93.31 169 SER A C 1
ATOM 1301 O O . SER A 1 169 ? -2.664 14.797 3.83 1 93.31 169 SER A O 1
ATOM 1303 N N . VAL A 1 170 ? -2.17 12.711 3.123 1 93.44 170 VAL A N 1
ATOM 1304 C CA . VAL A 1 170 ? -2.83 12.844 1.829 1 93.44 170 VAL A CA 1
ATOM 1305 C C . VAL A 1 170 ? -3.994 11.859 1.737 1 93.44 170 VAL A C 1
ATOM 1307 O O . VAL A 1 170 ? -3.85 10.688 2.082 1 93.44 170 VAL A O 1
ATOM 1310 N N . ALA A 1 171 ? -5.109 12.359 1.213 1 93.88 171 ALA A N 1
ATOM 1311 C CA . ALA A 1 171 ? -6.293 11.516 1.147 1 93.88 171 ALA A CA 1
ATOM 1312 C C . ALA A 1 171 ? -6.02 10.25 0.334 1 93.88 171 ALA A C 1
ATOM 1314 O O . ALA A 1 171 ? -5.516 10.328 -0.79 1 93.88 171 ALA A O 1
ATOM 1315 N N . GLY A 1 172 ? -6.336 9.125 0.93 1 96.88 172 GLY A N 1
ATOM 1316 C CA . GLY A 1 172 ? -6.312 7.867 0.206 1 96.88 172 GLY A CA 1
ATOM 1317 C C . GLY A 1 172 ? -4.93 7.246 0.133 1 96.88 172 GLY A C 1
ATOM 1318 O O . GLY A 1 172 ? -4.762 6.145 -0.395 1 96.88 172 GLY A O 1
ATOM 1319 N N . MET A 1 173 ? -3.877 7.859 0.673 1 97.75 173 MET A N 1
ATOM 1320 C CA . MET A 1 173 ? -2.496 7.418 0.496 1 97.75 173 MET A CA 1
ATOM 1321 C C . MET A 1 173 ? -2.287 6.027 1.085 1 97.75 173 MET A C 1
ATOM 1323 O O . MET A 1 173 ? -1.549 5.215 0.523 1 97.75 173 MET A O 1
ATOM 1327 N N . GLY A 1 174 ? -2.91 5.781 2.191 1 98.12 174 GLY A N 1
ATOM 1328 C CA . GLY A 1 174 ? -2.883 4.457 2.793 1 98.12 174 GLY A CA 1
ATOM 1329 C C . GLY A 1 174 ? -4.098 3.619 2.445 1 98.12 174 GLY A C 1
ATOM 1330 O O . GLY A 1 174 ? -4.016 2.391 2.391 1 98.12 174 GLY A O 1
ATOM 1331 N N . ASP A 1 175 ? -5.23 4.211 2.121 1 98.69 175 ASP A N 1
ATOM 1332 C CA . ASP A 1 175 ? -6.473 3.514 1.807 1 98.69 175 ASP A CA 1
ATOM 1333 C C . ASP A 1 175 ? -6.34 2.697 0.523 1 98.69 175 ASP A C 1
ATOM 1335 O O . ASP A 1 175 ? -6.793 1.554 0.458 1 98.69 175 ASP A O 1
ATOM 1339 N N . HIS A 1 176 ? -5.746 3.264 -0.462 1 98.81 176 HIS A N 1
ATOM 1340 C CA . HIS A 1 176 ? -5.688 2.598 -1.758 1 98.81 176 HIS A CA 1
ATOM 1341 C C . HIS A 1 176 ? -4.773 1.377 -1.707 1 98.81 176 HIS A C 1
ATOM 1343 O O . HIS A 1 176 ? -5.129 0.309 -2.211 1 98.81 176 HIS A O 1
ATOM 1349 N N . PRO A 1 177 ? -3.59 1.522 -1.057 1 98.69 177 PRO A N 1
ATOM 1350 C CA . PRO A 1 177 ? -2.83 0.295 -0.809 1 98.69 177 PRO A CA 1
ATOM 1351 C C . PRO A 1 177 ? -3.621 -0.736 -0.006 1 98.69 177 PRO A C 1
ATOM 1353 O O . PRO A 1 177 ? -3.572 -1.931 -0.311 1 98.69 177 PRO A O 1
ATOM 1356 N N . CYS A 1 178 ? -4.312 -0.305 1.012 1 98.81 178 CYS A N 1
ATOM 1357 C CA . CYS A 1 178 ? -5.129 -1.203 1.819 1 98.81 178 CYS A CA 1
ATOM 1358 C C . CYS A 1 178 ? -6.184 -1.896 0.966 1 98.81 178 CYS A C 1
ATOM 1360 O O . CYS A 1 178 ? -6.531 -3.051 1.217 1 98.81 178 CYS A O 1
ATOM 1362 N N . ALA A 1 179 ? -6.727 -1.18 0.009 1 98.94 179 ALA A N 1
ATOM 1363 C CA . ALA A 1 179 ? -7.73 -1.741 -0.892 1 98.94 179 ALA A CA 1
ATOM 1364 C C . ALA A 1 179 ? -7.18 -2.955 -1.636 1 98.94 179 ALA A C 1
ATOM 1366 O O . ALA A 1 179 ? -7.898 -3.934 -1.856 1 98.94 179 ALA A O 1
ATOM 1367 N N . MET A 1 180 ? -5.902 -2.902 -2.016 1 98.94 180 MET A N 1
ATOM 1368 C CA . MET A 1 180 ? -5.309 -4.031 -2.723 1 98.94 180 MET A CA 1
ATOM 1369 C C . MET A 1 180 ? -5.148 -5.234 -1.796 1 98.94 180 MET A C 1
ATOM 1371 O O . MET A 1 180 ? -5.273 -6.379 -2.232 1 98.94 180 MET A O 1
ATOM 1375 N N . ALA A 1 181 ? -4.863 -4.957 -0.496 1 98.94 181 ALA A N 1
ATOM 1376 C CA . ALA A 1 181 ? -4.809 -6.043 0.479 1 98.94 181 ALA A CA 1
ATOM 1377 C C . ALA A 1 181 ? -6.176 -6.703 0.641 1 98.94 181 ALA A C 1
ATOM 1379 O O . ALA A 1 181 ? -6.285 -7.934 0.594 1 98.94 181 ALA A O 1
ATOM 1380 N N . LEU A 1 182 ? -7.203 -5.914 0.804 1 98.94 182 LEU A N 1
ATOM 1381 C CA . LEU A 1 182 ? -8.547 -6.457 0.976 1 98.94 182 LEU A CA 1
ATOM 1382 C C . LEU A 1 182 ? -9 -7.191 -0.282 1 98.94 182 LEU A C 1
ATOM 1384 O O . LEU A 1 182 ? -9.602 -8.266 -0.197 1 98.94 182 LEU A O 1
ATOM 1388 N N . TYR A 1 183 ? -8.703 -6.574 -1.482 1 98.94 183 TYR A N 1
ATOM 1389 C CA . TYR A 1 183 ? -8.961 -7.25 -2.748 1 98.94 183 TYR A CA 1
ATOM 1390 C C . TYR A 1 183 ? -8.305 -8.625 -2.775 1 98.94 183 TYR A C 1
ATOM 1392 O O . TYR A 1 183 ? -8.953 -9.617 -3.117 1 98.94 183 TYR A O 1
ATOM 1400 N N . GLY A 1 184 ? -6.992 -8.656 -2.357 1 98.88 184 GLY A N 1
ATOM 1401 C CA . GLY A 1 184 ? -6.281 -9.922 -2.285 1 98.88 184 GLY A CA 1
ATOM 1402 C C . GLY A 1 184 ? -6.949 -10.938 -1.371 1 98.88 184 GLY A C 1
ATOM 1403 O O . GLY A 1 184 ? -7.039 -12.117 -1.704 1 98.88 184 GLY A O 1
ATOM 1404 N N . ALA A 1 185 ? -7.434 -10.5 -0.221 1 98.88 185 ALA A N 1
ATOM 1405 C CA . ALA A 1 185 ? -8.125 -11.383 0.714 1 98.88 185 ALA A CA 1
ATOM 1406 C C . ALA A 1 185 ? -9.398 -11.945 0.099 1 98.88 185 ALA A C 1
ATOM 1408 O O . ALA A 1 185 ? -9.688 -13.141 0.225 1 98.88 185 ALA A O 1
ATOM 1409 N N . ILE A 1 186 ? -10.156 -11.086 -0.566 1 98.94 186 ILE A N 1
ATOM 1410 C CA . ILE A 1 186 ? -11.422 -11.477 -1.184 1 98.94 186 ILE A CA 1
ATOM 1411 C C . ILE A 1 186 ? -11.164 -12.516 -2.27 1 98.94 186 ILE A C 1
ATOM 1413 O O . ILE A 1 186 ? -11.812 -13.562 -2.307 1 98.94 186 ILE A O 1
ATOM 1417 N N . VAL A 1 187 ? -10.164 -12.273 -3.115 1 98.81 187 VAL A N 1
ATOM 1418 C CA . VAL A 1 187 ? -9.898 -13.188 -4.223 1 98.81 187 VAL A CA 1
ATOM 1419 C C . VAL A 1 187 ? -9.312 -14.492 -3.686 1 98.81 187 VAL A C 1
ATOM 1421 O O . VAL A 1 187 ? -9.586 -15.57 -4.223 1 98.81 187 VAL A O 1
ATOM 1424 N N . THR A 1 188 ? -8.539 -14.43 -2.578 1 98.69 188 THR A N 1
ATOM 1425 C CA . THR A 1 188 ? -8.055 -15.641 -1.931 1 98.69 188 THR A CA 1
ATOM 1426 C C . THR A 1 188 ? -9.219 -16.516 -1.479 1 98.69 188 THR A C 1
ATOM 1428 O O . THR A 1 188 ? -9.211 -17.734 -1.694 1 98.69 188 THR A O 1
ATOM 1431 N N . ALA A 1 189 ? -10.219 -15.859 -0.888 1 98.56 189 ALA A N 1
ATOM 1432 C CA . ALA A 1 189 ? -11.406 -16.594 -0.452 1 98.56 189 ALA A CA 1
ATOM 1433 C C . ALA A 1 189 ? -12.18 -17.141 -1.646 1 98.56 189 ALA A C 1
ATOM 1435 O O . ALA A 1 189 ? -12.727 -18.25 -1.584 1 98.56 189 ALA A O 1
ATOM 1436 N N . LEU A 1 190 ? -12.297 -16.375 -2.762 1 98.5 190 LEU A N 1
ATOM 1437 C CA . LEU A 1 190 ? -12.938 -16.859 -3.982 1 98.5 190 LEU A CA 1
ATOM 1438 C C . LEU A 1 190 ? -12.211 -18.078 -4.535 1 98.5 190 LEU A C 1
ATOM 1440 O O . LEU A 1 190 ? -12.844 -19.047 -4.965 1 98.5 190 LEU A O 1
ATOM 1444 N N . TYR A 1 191 ? -10.867 -18.078 -4.543 1 98.06 191 TYR A N 1
ATOM 1445 C CA . TYR A 1 191 ? -10.047 -19.203 -4.973 1 98.06 191 TYR A CA 1
ATOM 1446 C C . TYR A 1 191 ? -10.336 -20.453 -4.133 1 98.06 191 TYR A C 1
ATOM 1448 O O . TYR A 1 191 ? -10.555 -21.531 -4.676 1 98.06 191 TYR A O 1
ATOM 1456 N N . LYS A 1 192 ? -10.359 -20.25 -2.814 1 96.88 192 LYS A N 1
ATOM 1457 C CA . LYS A 1 192 ? -10.664 -21.359 -1.905 1 96.88 192 LYS A CA 1
ATOM 1458 C C . LYS A 1 192 ? -12.062 -21.922 -2.172 1 96.88 192 LYS A C 1
ATOM 1460 O O . LYS A 1 192 ? -12.258 -23.125 -2.166 1 96.88 192 LYS A O 1
ATOM 1465 N N . ARG A 1 193 ? -13 -21.062 -2.453 1 97.06 193 ARG A N 1
ATOM 1466 C CA . ARG A 1 193 ? -14.391 -21.438 -2.67 1 97.06 193 ARG A CA 1
ATOM 1467 C C . ARG A 1 193 ? -14.539 -22.297 -3.922 1 97.06 193 ARG A C 1
ATOM 1469 O O . ARG A 1 193 ? -15.414 -23.172 -3.986 1 97.06 193 ARG A O 1
ATOM 1476 N N . GLU A 1 194 ? -13.664 -22.062 -4.957 1 95.69 194 GLU A N 1
ATOM 1477 C CA . GLU A 1 194 ? -13.703 -22.875 -6.16 1 95.69 194 GLU A CA 1
ATOM 1478 C C . GLU A 1 194 ? -13.516 -24.359 -5.828 1 95.69 194 GLU A C 1
ATOM 1480 O O . GLU A 1 194 ? -14.07 -25.234 -6.5 1 95.69 194 GLU A O 1
ATOM 1485 N N . ARG A 1 195 ? -12.852 -24.625 -4.805 1 92 195 ARG A N 1
ATOM 1486 C CA . ARG A 1 195 ? -12.516 -26 -4.445 1 92 195 ARG A CA 1
ATOM 1487 C C . ARG A 1 195 ? -13.445 -26.531 -3.359 1 92 195 ARG A C 1
ATOM 1489 O O . ARG A 1 195 ? -13.844 -27.703 -3.389 1 92 195 ARG A O 1
ATOM 1496 N N . SER A 1 196 ? -13.852 -25.641 -2.436 1 93.69 196 SER A N 1
ATOM 1497 C CA . SER A 1 196 ? -14.594 -26.094 -1.261 1 93.69 196 SER A CA 1
ATOM 1498 C C . SER A 1 196 ? -16.094 -25.922 -1.461 1 93.69 196 SER A C 1
ATOM 1500 O O . SER A 1 196 ? -16.891 -26.578 -0.793 1 93.69 196 SER A O 1
ATOM 1502 N N . GLY A 1 197 ? -16.469 -24.922 -2.303 1 96.25 197 GLY A N 1
ATOM 1503 C CA . GLY A 1 197 ? -17.875 -24.578 -2.482 1 96.25 197 GLY A CA 1
ATOM 1504 C C . GLY A 1 197 ? -18.422 -23.734 -1.346 1 96.25 197 GLY A C 1
ATOM 1505 O O . GLY A 1 197 ? -19.609 -23.375 -1.35 1 96.25 197 GLY A O 1
ATOM 1506 N N . LYS A 1 198 ? -17.562 -23.375 -0.405 1 96.94 198 LYS A N 1
ATOM 1507 C CA . LYS A 1 198 ? -18 -22.656 0.792 1 96.94 198 LYS A CA 1
ATOM 1508 C C . LYS A 1 198 ? -17.391 -21.266 0.871 1 96.94 198 LYS A C 1
ATOM 1510 O O . LYS A 1 198 ? -16.234 -21.078 0.499 1 96.94 198 LYS A O 1
ATOM 1515 N N . GLY A 1 199 ? -18.188 -20.328 1.335 1 97.38 199 GLY A N 1
ATOM 1516 C CA . GLY A 1 199 ? -17.688 -18.969 1.559 1 97.38 199 GLY A CA 1
ATOM 1517 C C . GLY A 1 199 ? -16.828 -18.859 2.799 1 97.38 199 GLY A C 1
ATOM 1518 O O . GLY A 1 199 ? -16.422 -19.859 3.383 1 97.38 199 GLY A O 1
ATOM 1519 N N . SER A 1 200 ? -16.375 -17.609 3.098 1 97.31 200 SER A N 1
ATOM 1520 C CA . SER A 1 200 ? -15.523 -17.328 4.246 1 97.31 200 SER A CA 1
ATOM 1521 C C . SER A 1 200 ? -15.602 -15.844 4.629 1 97.31 200 SER A C 1
ATOM 1523 O O . SER A 1 200 ? -15.945 -15 3.803 1 97.31 200 SER A O 1
ATOM 1525 N N . GLU A 1 201 ? -15.336 -15.664 5.875 1 98.38 201 GLU A N 1
ATOM 1526 C CA . GLU A 1 201 ? -15.086 -14.305 6.328 1 98.38 201 GLU A CA 1
ATOM 1527 C C . GLU A 1 201 ? -13.633 -13.906 6.109 1 98.38 201 GLU A C 1
ATOM 1529 O O . GLU A 1 201 ? -12.719 -14.656 6.457 1 98.38 201 GLU A O 1
ATOM 1534 N N . VAL A 1 202 ? -13.406 -12.766 5.465 1 98.69 202 VAL A N 1
ATOM 1535 C CA . VAL A 1 202 ? -12.047 -12.242 5.305 1 98.69 202 VAL A CA 1
ATOM 1536 C C . VAL A 1 202 ? -11.945 -10.883 5.98 1 98.69 202 VAL A C 1
ATOM 1538 O O . VAL A 1 202 ? -12.938 -10.164 6.105 1 98.69 202 VAL A O 1
ATOM 1541 N N . LYS A 1 203 ? -10.719 -10.547 6.434 1 98.62 203 LYS A N 1
ATOM 1542 C CA . LYS A 1 203 ? -10.523 -9.328 7.219 1 98.62 203 LYS A CA 1
ATOM 1543 C C . LYS A 1 203 ? -9.219 -8.633 6.848 1 98.62 203 LYS A C 1
ATOM 1545 O O . LYS A 1 203 ? -8.266 -9.289 6.426 1 98.62 203 LYS A O 1
ATOM 1550 N N . SER A 1 204 ? -9.211 -7.414 6.969 1 98.81 204 SER A N 1
ATOM 1551 C CA . SER A 1 204 ? -8.039 -6.547 6.984 1 98.81 204 SER A CA 1
ATOM 1552 C C . SER A 1 204 ? -8.328 -5.246 7.727 1 98.81 204 SER A C 1
ATOM 1554 O O . SER A 1 204 ? -9.438 -5.035 8.219 1 98.81 204 SER A O 1
ATOM 1556 N N . ASN A 1 205 ? -7.352 -4.418 7.957 1 98.75 205 ASN A N 1
ATOM 1557 C CA . ASN A 1 205 ? -7.562 -3.156 8.656 1 98.75 205 ASN A CA 1
ATOM 1558 C C . ASN A 1 205 ? -6.426 -2.174 8.398 1 98.75 205 ASN A C 1
ATOM 1560 O O . ASN A 1 205 ? -5.367 -2.561 7.898 1 98.75 205 ASN A O 1
ATOM 1564 N N . LEU A 1 206 ? -6.605 -0.966 8.695 1 98.62 206 LEU A N 1
ATOM 1565 C CA . LEU A 1 206 ? -5.664 0.115 8.422 1 98.62 206 LEU A CA 1
ATOM 1566 C C . LEU A 1 206 ? -4.379 -0.063 9.219 1 98.62 206 LEU A C 1
ATOM 1568 O O . LEU A 1 206 ? -3.279 0.055 8.68 1 98.62 206 LEU A O 1
ATOM 1572 N N . MET A 1 207 ? -4.488 -0.341 10.484 1 98.5 207 MET A N 1
ATOM 1573 C CA . MET A 1 207 ? -3.352 -0.47 11.391 1 98.5 207 MET A CA 1
ATOM 1574 C C . MET A 1 207 ? -2.396 -1.56 10.914 1 98.5 207 MET A C 1
ATOM 1576 O O . MET A 1 207 ? -1.192 -1.326 10.789 1 98.5 207 MET A O 1
ATOM 1580 N N . ALA A 1 208 ? -2.941 -2.717 10.57 1 98.81 208 ALA A N 1
ATOM 1581 C CA . ALA A 1 208 ? -2.127 -3.844 10.125 1 98.81 208 ALA A CA 1
ATOM 1582 C C . ALA A 1 208 ? -1.381 -3.502 8.836 1 98.81 208 ALA A C 1
ATOM 1584 O O . ALA A 1 208 ? -0.2 -3.826 8.688 1 98.81 208 ALA A O 1
ATOM 1585 N N . ASN A 1 209 ? -2.061 -2.865 7.918 1 98.88 209 ASN A N 1
ATOM 1586 C CA . ASN A 1 209 ? -1.445 -2.488 6.648 1 98.88 209 ASN A CA 1
ATOM 1587 C C . ASN A 1 209 ? -0.372 -1.42 6.844 1 98.88 209 ASN A C 1
ATOM 1589 O O . ASN A 1 209 ? 0.643 -1.419 6.145 1 98.88 209 ASN A O 1
ATOM 1593 N N . GLY A 1 210 ? -0.625 -0.489 7.73 1 98.62 210 GLY A N 1
ATOM 1594 C CA . GLY A 1 210 ? 0.391 0.503 8.039 1 98.62 210 GLY A CA 1
ATOM 1595 C C . GLY A 1 210 ? 1.674 -0.103 8.578 1 98.62 210 GLY A C 1
ATOM 1596 O O . GLY A 1 210 ? 2.766 0.237 8.117 1 98.62 210 GLY A O 1
ATOM 1597 N N . VAL A 1 211 ? 1.518 -1.017 9.508 1 98.69 211 VAL A N 1
ATOM 1598 C CA . VAL A 1 211 ? 2.68 -1.677 10.094 1 98.69 211 VAL A CA 1
ATOM 1599 C C . VAL A 1 211 ? 3.373 -2.535 9.039 1 98.69 211 VAL A C 1
ATOM 1601 O O . VAL A 1 211 ? 4.602 -2.625 9.016 1 98.69 211 VAL A O 1
ATOM 1604 N N . TRP A 1 212 ? 2.613 -3.176 8.172 1 98.75 212 TRP A N 1
ATOM 1605 C CA . TRP A 1 212 ? 3.16 -3.926 7.051 1 98.75 212 TRP A CA 1
ATOM 1606 C C . TRP A 1 212 ? 4.039 -3.037 6.176 1 98.75 212 TRP A C 1
ATOM 1608 O O . TRP A 1 212 ? 5.129 -3.439 5.766 1 98.75 212 TRP A O 1
ATOM 1618 N N . SER A 1 213 ? 3.68 -1.819 5.961 1 98.38 213 SER A N 1
ATOM 1619 C CA . SER A 1 213 ? 4.441 -0.87 5.156 1 98.38 213 SER A CA 1
ATOM 1620 C C . SER A 1 213 ? 5.766 -0.514 5.82 1 98.38 213 SER A C 1
ATOM 1622 O O . SER A 1 213 ? 6.789 -0.382 5.148 1 98.38 213 SER A O 1
ATOM 1624 N N . SER A 1 214 ? 5.762 -0.4 7.117 1 97.38 214 SER A N 1
ATOM 1625 C CA . SER A 1 214 ? 6.969 -0.018 7.848 1 97.38 214 SER A CA 1
ATOM 1626 C C . SER A 1 214 ? 7.691 -1.242 8.398 1 97.38 214 SER A C 1
ATOM 1628 O O . SER A 1 214 ? 8.523 -1.125 9.297 1 97.38 214 SER A O 1
ATOM 1630 N N . SER A 1 215 ? 7.461 -2.369 7.895 1 98.25 215 SER A N 1
ATOM 1631 C CA . SER A 1 215 ? 7.773 -3.641 8.539 1 98.25 215 SER A CA 1
ATOM 1632 C C . SER A 1 215 ? 9.281 -3.83 8.68 1 98.25 215 SER A C 1
ATOM 1634 O O . SER A 1 215 ? 9.742 -4.48 9.617 1 98.25 215 SER A O 1
ATOM 1636 N N . VAL A 1 216 ? 10.117 -3.295 7.793 1 98.19 216 VAL A N 1
ATOM 1637 C CA . VAL A 1 216 ? 11.562 -3.484 7.891 1 98.19 216 VAL A CA 1
ATOM 1638 C C . VAL A 1 216 ? 12.07 -2.896 9.203 1 98.19 216 VAL A C 1
ATOM 1640 O O . VAL A 1 216 ? 12.727 -3.588 9.992 1 98.19 216 VAL A O 1
ATOM 1643 N N . LEU A 1 217 ? 11.711 -1.65 9.477 1 97.81 217 LEU A N 1
ATOM 1644 C CA . LEU A 1 217 ? 12.195 -0.984 10.68 1 97.81 217 LEU A CA 1
ATOM 1645 C C . LEU A 1 217 ? 11.43 -1.471 11.906 1 97.81 217 LEU A C 1
ATOM 1647 O O . LEU A 1 217 ? 11.992 -1.553 13 1 97.81 217 LEU A O 1
ATOM 1651 N N . ALA A 1 218 ? 10.109 -1.792 11.703 1 98.31 218 ALA A N 1
ATOM 1652 C CA . ALA A 1 218 ? 9.359 -2.387 12.805 1 98.31 218 ALA A CA 1
ATOM 1653 C C . ALA A 1 218 ? 9.992 -3.699 13.258 1 98.31 218 ALA A C 1
ATOM 1655 O O . ALA A 1 218 ? 10.109 -3.959 14.453 1 98.31 218 ALA A O 1
ATOM 1656 N N . GLN A 1 219 ? 10.383 -4.527 12.305 1 98.62 219 GLN A N 1
ATOM 1657 C CA . GLN A 1 219 ? 11.039 -5.789 12.633 1 98.62 219 GLN A CA 1
ATOM 1658 C C . GLN A 1 219 ? 12.367 -5.551 13.336 1 98.62 219 GLN A C 1
ATOM 1660 O O . GLN A 1 219 ? 12.734 -6.293 14.258 1 98.62 219 GLN A O 1
ATOM 1665 N N . ALA A 1 220 ? 13.125 -4.57 12.859 1 98.44 220 ALA A N 1
ATOM 1666 C CA . ALA A 1 220 ? 14.367 -4.207 13.539 1 98.44 220 ALA A CA 1
ATOM 1667 C C . ALA A 1 220 ? 14.109 -3.916 15.016 1 98.44 220 ALA A C 1
ATOM 1669 O O . ALA A 1 220 ? 14.859 -4.371 15.883 1 98.44 220 ALA A O 1
ATOM 1670 N N . LYS A 1 221 ? 13.07 -3.203 15.297 1 97.69 221 LYS A N 1
ATOM 1671 C CA . LYS A 1 221 ? 12.719 -2.891 16.672 1 97.69 221 LYS A CA 1
ATOM 1672 C C . LYS A 1 221 ? 12.352 -4.152 17.453 1 97.69 221 LYS A C 1
ATOM 1674 O O . LYS A 1 221 ? 12.719 -4.305 18.625 1 97.69 221 LYS A O 1
ATOM 1679 N N . LEU A 1 222 ? 11.617 -5.008 16.828 1 98.12 222 LEU A N 1
ATOM 1680 C CA . LEU A 1 222 ? 11.133 -6.223 17.469 1 98.12 222 LEU A CA 1
ATOM 1681 C C . LEU A 1 222 ? 12.289 -7.125 17.875 1 98.12 222 LEU A C 1
ATOM 1683 O O . LEU A 1 222 ? 12.172 -7.91 18.812 1 98.12 222 LEU A O 1
ATOM 1687 N N . VAL A 1 223 ? 13.422 -7.004 17.188 1 97.62 223 VAL A N 1
ATOM 1688 C CA . VAL A 1 223 ? 14.547 -7.875 17.516 1 97.62 223 VAL A CA 1
ATOM 1689 C C . VAL A 1 223 ? 15.562 -7.109 18.359 1 97.62 223 VAL A C 1
ATOM 1691 O O . VAL A 1 223 ? 16.688 -7.582 18.562 1 97.62 223 VAL A O 1
ATOM 1694 N N . GLY A 1 224 ? 15.234 -5.918 18.703 1 96.38 224 GLY A N 1
ATOM 1695 C CA . GLY A 1 224 ? 16.078 -5.156 19.625 1 96.38 224 GLY A CA 1
ATOM 1696 C C . GLY A 1 224 ? 17.25 -4.477 18.938 1 96.38 224 GLY A C 1
ATOM 1697 O O . GLY A 1 224 ? 18.281 -4.262 19.547 1 96.38 224 GLY A O 1
ATOM 1698 N N . ALA A 1 225 ? 17.109 -4.18 17.656 1 97.75 225 ALA A N 1
ATOM 1699 C CA . ALA A 1 225 ? 18.188 -3.52 16.922 1 97.75 225 ALA A CA 1
ATOM 1700 C C . ALA A 1 225 ? 18.516 -2.162 17.531 1 97.75 225 ALA A C 1
ATOM 1702 O O . ALA A 1 225 ? 17.672 -1.56 18.203 1 97.75 225 ALA A O 1
ATOM 1703 N N . GLN A 1 226 ? 19.75 -1.695 17.297 1 96.81 226 GLN A N 1
ATOM 1704 C CA . GLN A 1 226 ? 20.188 -0.371 17.719 1 96.81 226 GLN A CA 1
ATOM 1705 C C . GLN A 1 226 ? 19.984 0.66 16.625 1 96.81 226 GLN A C 1
ATOM 1707 O O . GLN A 1 226 ? 20.516 0.506 15.516 1 96.81 226 GLN A O 1
ATOM 1712 N N . PHE A 1 227 ? 19.234 1.673 16.969 1 94.69 227 PHE A N 1
ATOM 1713 C CA . PHE A 1 227 ? 18.906 2.723 16.016 1 94.69 227 PHE A CA 1
ATOM 1714 C C . PHE A 1 227 ? 19.812 3.938 16.219 1 94.69 227 PHE A C 1
ATOM 1716 O O . PHE A 1 227 ? 20.109 4.297 17.359 1 94.69 227 PHE A O 1
ATOM 1723 N N . GLN A 1 228 ? 20.203 4.52 15.117 1 89.31 228 GLN A N 1
ATOM 1724 C CA . GLN A 1 228 ? 20.891 5.801 15.156 1 89.31 228 GLN A CA 1
ATOM 1725 C C . GLN A 1 228 ? 19.922 6.961 14.977 1 89.31 228 GLN A C 1
ATOM 1727 O O . GLN A 1 228 ? 18.844 6.793 14.391 1 89.31 228 GLN A O 1
ATOM 1732 N N . PRO A 1 229 ? 20.359 8.086 15.5 1 88.12 229 PRO A N 1
ATOM 1733 C CA . PRO A 1 229 ? 19.516 9.25 15.258 1 88.12 229 PRO A CA 1
ATOM 1734 C C . PRO A 1 229 ? 19.344 9.57 13.773 1 88.12 229 PRO A C 1
ATOM 1736 O O . PRO A 1 229 ? 20.297 9.398 13 1 88.12 229 PRO A O 1
ATOM 1739 N N . ARG A 1 230 ? 18.156 9.977 13.422 1 88.25 230 ARG A N 1
ATOM 1740 C CA . ARG A 1 230 ? 17.891 10.406 12.055 1 88.25 230 ARG A CA 1
ATOM 1741 C C . ARG A 1 230 ? 18.469 11.797 11.797 1 88.25 230 ARG A C 1
ATOM 1743 O O . ARG A 1 230 ? 18.016 12.781 12.391 1 88.25 230 ARG A O 1
ATOM 1750 N N . MET A 1 231 ? 19.391 11.852 10.914 1 89.62 231 MET A N 1
ATOM 1751 C CA . MET A 1 231 ? 20.031 13.125 10.594 1 89.62 231 MET A CA 1
ATOM 1752 C C . MET A 1 231 ? 19.297 13.844 9.469 1 89.62 231 MET A C 1
ATOM 1754 O O . MET A 1 231 ? 18.703 13.195 8.594 1 89.62 231 MET A O 1
ATOM 1758 N N . PRO A 1 232 ? 19.344 15.203 9.523 1 92.5 232 PRO A N 1
ATOM 1759 C CA . PRO A 1 232 ? 18.812 15.922 8.359 1 92.5 232 PRO A CA 1
ATOM 1760 C C . PRO A 1 232 ? 19.594 15.609 7.078 1 92.5 232 PRO A C 1
ATOM 1762 O O . PRO A 1 232 ? 20.703 15.086 7.137 1 92.5 232 PRO A O 1
ATOM 1765 N N . ARG A 1 233 ? 19 15.938 5.996 1 92.88 233 ARG A N 1
ATOM 1766 C CA . ARG A 1 233 ? 19.531 15.641 4.672 1 92.88 233 ARG A CA 1
ATOM 1767 C C . ARG A 1 233 ? 20.953 16.156 4.535 1 92.88 233 ARG A C 1
ATOM 1769 O O . ARG A 1 233 ? 21.812 15.5 3.932 1 92.88 233 ARG A O 1
ATOM 1776 N N . GLU A 1 234 ? 21.281 17.297 5.141 1 95.12 234 GLU A N 1
ATOM 1777 C CA . GLU A 1 234 ? 22.578 17.969 5.016 1 95.12 234 GLU A CA 1
ATOM 1778 C C . GLU A 1 234 ? 23.656 17.234 5.789 1 95.12 234 GLU A C 1
ATOM 1780 O O . GLU A 1 234 ? 24.844 17.469 5.59 1 95.12 234 GLU A O 1
ATOM 1785 N N . ARG A 1 235 ? 23.25 16.328 6.578 1 94.31 235 ARG A N 1
ATOM 1786 C CA . ARG A 1 235 ? 24.203 15.586 7.41 1 94.31 235 ARG A CA 1
ATOM 1787 C C . ARG A 1 235 ? 24 14.078 7.258 1 94.31 235 ARG A C 1
ATOM 1789 O O . ARG A 1 235 ? 24.297 13.312 8.172 1 94.31 235 ARG A O 1
ATOM 1796 N N . ALA A 1 236 ? 23.406 13.711 6.172 1 92.75 236 ALA A N 1
ATOM 1797 C CA . ALA A 1 236 ? 23.172 12.297 5.902 1 92.75 236 ALA A CA 1
ATOM 1798 C C . ALA A 1 236 ? 24.484 11.531 5.82 1 92.75 236 ALA A C 1
ATOM 1800 O O . ALA A 1 236 ? 25.531 12.117 5.527 1 92.75 236 ALA A O 1
ATOM 1801 N N . LEU A 1 237 ? 24.438 10.281 6.047 1 90.69 237 LEU A N 1
ATOM 1802 C CA . LEU A 1 237 ? 25.625 9.438 6.125 1 90.69 237 LEU A CA 1
ATOM 1803 C C . LEU A 1 237 ? 26.078 8.992 4.734 1 90.69 237 LEU A C 1
ATOM 1805 O O . LEU A 1 237 ? 27.188 8.484 4.566 1 90.69 237 LEU A O 1
ATOM 1809 N N . ASN A 1 238 ? 25.234 9.156 3.771 1 93.19 238 ASN A N 1
ATOM 1810 C CA . ASN A 1 238 ? 25.516 8.719 2.41 1 93.19 238 ASN A CA 1
ATOM 1811 C C . ASN A 1 238 ? 25.125 9.781 1.386 1 93.19 238 ASN A C 1
ATOM 1813 O O . ASN A 1 238 ? 23.953 9.922 1.041 1 93.19 238 ASN A O 1
ATOM 1817 N N . ALA A 1 239 ? 26.109 10.375 0.772 1 95.62 239 ALA A N 1
ATOM 1818 C CA . ALA A 1 239 ? 25.891 11.484 -0.156 1 95.62 239 ALA A CA 1
ATOM 1819 C C . ALA A 1 239 ? 25.312 10.984 -1.477 1 95.62 239 ALA A C 1
ATOM 1821 O O . ALA A 1 239 ? 24.656 11.742 -2.195 1 95.62 239 ALA A O 1
ATOM 1822 N N . VAL A 1 240 ? 25.578 9.727 -1.826 1 94.94 240 VAL A N 1
ATOM 1823 C CA . VAL A 1 240 ? 25.156 9.242 -3.131 1 94.94 240 VAL A CA 1
ATOM 1824 C C . VAL A 1 240 ? 23.812 8.508 -2.996 1 94.94 240 VAL A C 1
ATOM 1826 O O . VAL A 1 240 ? 23.375 7.844 -3.934 1 94.94 240 VAL A O 1
ATOM 1829 N N . ALA A 1 241 ? 23.172 8.547 -1.83 1 92.5 241 ALA A N 1
ATOM 1830 C CA . ALA A 1 241 ? 21.781 8.18 -1.538 1 92.5 241 ALA A CA 1
ATOM 1831 C C . ALA A 1 241 ? 21.062 9.305 -0.797 1 92.5 241 ALA A C 1
ATOM 1833 O O . ALA A 1 241 ? 20.812 9.203 0.405 1 92.5 241 ALA A O 1
ATOM 1834 N N . ASN A 1 242 ? 20.812 10.336 -1.502 1 94.19 242 ASN A N 1
ATOM 1835 C CA . ASN A 1 242 ? 20.312 11.57 -0.918 1 94.19 242 ASN A CA 1
ATOM 1836 C C . ASN A 1 242 ? 19.594 12.43 -1.954 1 94.19 242 ASN A C 1
ATOM 1838 O O . ASN A 1 242 ? 19.609 12.117 -3.145 1 94.19 242 ASN A O 1
ATOM 1842 N N . HIS A 1 243 ? 18.953 13.477 -1.417 1 94.19 243 HIS A N 1
ATOM 1843 C CA . HIS A 1 243 ? 18.203 14.406 -2.25 1 94.19 243 HIS A CA 1
ATOM 1844 C C . HIS A 1 243 ? 19.016 15.648 -2.578 1 94.19 243 HIS A C 1
ATOM 1846 O O . HIS A 1 243 ? 19.797 16.125 -1.742 1 94.19 243 HIS A O 1
ATOM 1852 N N . TYR A 1 244 ? 18.734 16.172 -3.781 1 97.56 244 TYR A N 1
ATOM 1853 C CA . TYR A 1 244 ? 19.391 17.422 -4.164 1 97.56 244 TYR A CA 1
ATOM 1854 C C . TYR A 1 244 ? 18.438 18.312 -4.949 1 97.56 244 TYR A C 1
ATOM 1856 O O . TYR A 1 244 ? 17.625 17.828 -5.742 1 97.56 244 TYR A O 1
ATOM 1864 N N . ARG A 1 245 ? 18.5 19.562 -4.711 1 98 245 ARG A N 1
ATOM 1865 C CA . ARG A 1 245 ? 17.641 20.562 -5.34 1 98 245 ARG A CA 1
ATOM 1866 C C . ARG A 1 245 ? 18.312 21.172 -6.566 1 98 245 ARG A C 1
ATOM 1868 O O . ARG A 1 245 ? 19.453 21.594 -6.504 1 98 245 ARG A O 1
ATOM 1875 N N . CYS A 1 246 ? 17.578 21.172 -7.676 1 98.44 246 CYS A N 1
ATOM 1876 C CA . CYS A 1 246 ? 18.078 21.75 -8.922 1 98.44 246 CYS A CA 1
ATOM 1877 C C . CYS A 1 246 ? 17.859 23.266 -8.945 1 98.44 246 CYS A C 1
ATOM 1879 O O . CYS A 1 246 ? 17.234 23.812 -8.039 1 98.44 246 CYS A O 1
ATOM 1881 N N . ARG A 1 247 ? 18.328 23.844 -10.023 1 98.38 247 ARG A N 1
ATOM 1882 C CA . ARG A 1 247 ? 18.25 25.297 -10.172 1 98.38 247 ARG A CA 1
ATOM 1883 C C . ARG A 1 247 ? 16.812 25.766 -10.219 1 98.38 247 ARG A C 1
ATOM 1885 O O . ARG A 1 247 ? 16.469 26.828 -9.672 1 98.38 247 ARG A O 1
ATOM 1892 N N . ASP A 1 248 ? 15.961 25.062 -10.805 1 97.88 248 ASP A N 1
ATOM 1893 C CA . ASP A 1 248 ? 14.57 25.453 -11 1 97.88 248 ASP A CA 1
ATOM 1894 C C . ASP A 1 248 ? 13.727 25.109 -9.781 1 97.88 248 ASP A C 1
ATOM 1896 O O . ASP A 1 248 ? 12.492 25.203 -9.82 1 97.88 248 ASP A O 1
ATOM 1900 N N . GLY A 1 249 ? 14.312 24.625 -8.75 1 96.5 249 GLY A N 1
ATOM 1901 C CA . GLY A 1 249 ? 13.609 24.328 -7.512 1 96.5 249 GLY A CA 1
ATOM 1902 C C . GLY A 1 249 ? 13.125 22.891 -7.43 1 96.5 249 GLY A C 1
ATOM 1903 O O . GLY A 1 249 ? 12.688 22.438 -6.371 1 96.5 249 GLY A O 1
ATOM 1904 N N . ARG A 1 250 ? 13.234 22.188 -8.547 1 97.19 250 ARG A N 1
ATOM 1905 C CA . ARG A 1 250 ? 12.859 20.781 -8.578 1 97.19 250 ARG A CA 1
ATOM 1906 C C . ARG A 1 250 ? 13.906 19.922 -7.883 1 97.19 250 ARG A C 1
ATOM 1908 O O . ARG A 1 250 ? 15.039 20.344 -7.684 1 97.19 250 ARG A O 1
ATOM 1915 N N . TRP A 1 251 ? 13.461 18.75 -7.438 1 97.5 251 TRP A N 1
ATOM 1916 C CA . TRP A 1 251 ? 14.328 17.859 -6.656 1 97.5 251 TRP A CA 1
ATOM 1917 C C . TRP A 1 251 ? 14.555 16.547 -7.375 1 97.5 251 TRP A C 1
ATOM 1919 O O . TRP A 1 251 ? 13.688 16.078 -8.133 1 97.5 251 TRP A O 1
ATOM 1929 N N . LEU A 1 252 ? 15.664 15.93 -7.16 1 96.94 252 LEU A N 1
ATOM 1930 C CA . LEU A 1 252 ? 15.922 14.547 -7.535 1 96.94 252 LEU A CA 1
ATOM 1931 C C . LEU A 1 252 ? 16.609 13.797 -6.398 1 96.94 252 LEU A C 1
ATOM 1933 O O . LEU A 1 252 ? 17.141 14.414 -5.473 1 96.94 252 LEU A O 1
ATOM 1937 N N . ILE A 1 253 ? 16.547 12.508 -6.402 1 96.12 253 ILE A N 1
ATOM 1938 C CA . ILE A 1 253 ? 17.156 11.656 -5.391 1 96.12 253 ILE A CA 1
ATOM 1939 C C . ILE A 1 253 ? 18.125 10.672 -6.062 1 96.12 253 ILE A C 1
ATOM 1941 O O . ILE A 1 253 ? 17.766 10.023 -7.055 1 96.12 253 ILE A O 1
ATOM 1945 N N . LEU A 1 254 ? 19.359 10.609 -5.555 1 95.12 254 LEU A N 1
ATOM 1946 C CA . LEU A 1 254 ? 20.344 9.617 -5.984 1 95.12 254 LEU A CA 1
ATOM 1947 C C . LEU A 1 254 ? 20.203 8.336 -5.164 1 95.12 254 LEU A C 1
ATOM 1949 O O . LEU A 1 254 ? 19.969 8.391 -3.957 1 95.12 254 LEU A O 1
ATOM 1953 N N . SER A 1 255 ? 20.281 7.266 -5.824 1 92.81 255 SER A N 1
ATOM 1954 C CA . SER A 1 255 ? 20.281 5.957 -5.172 1 92.81 255 SER A CA 1
ATOM 1955 C C . SER A 1 255 ? 21.359 5.047 -5.754 1 92.81 255 SER A C 1
ATOM 1957 O O . SER A 1 255 ? 21.047 4.039 -6.391 1 92.81 255 SER A O 1
ATOM 1959 N N . LEU A 1 256 ? 22.594 5.309 -5.391 1 90.81 256 LEU A N 1
ATOM 1960 C CA . LEU A 1 256 ? 23.703 4.504 -5.898 1 90.81 256 LEU A CA 1
ATOM 1961 C C . LEU A 1 256 ? 24.047 3.379 -4.934 1 90.81 256 LEU A C 1
ATOM 1963 O O . LEU A 1 256 ? 24.703 3.611 -3.906 1 90.81 256 LEU A O 1
ATOM 1967 N N . LEU A 1 257 ? 23.672 2.178 -5.258 1 82 257 LEU A N 1
ATOM 1968 C CA . LEU A 1 257 ? 23.875 1.029 -4.383 1 82 257 LEU A CA 1
ATOM 1969 C C . LEU A 1 257 ? 25.219 0.372 -4.656 1 82 257 LEU A C 1
ATOM 1971 O O . LEU A 1 257 ? 25.797 -0.26 -3.77 1 82 257 LEU A O 1
ATOM 1975 N N . ASN A 1 258 ? 25.625 0.442 -5.898 1 85.5 258 ASN A N 1
ATOM 1976 C CA . ASN A 1 258 ? 26.969 -0.005 -6.25 1 85.5 258 ASN A CA 1
ATOM 1977 C C . ASN A 1 258 ? 27.922 1.172 -6.426 1 85.5 258 ASN A C 1
ATOM 1979 O O . ASN A 1 258 ? 28.406 1.425 -7.531 1 85.5 258 ASN A O 1
ATOM 1983 N N . GLU A 1 259 ? 28.328 1.682 -5.402 1 89.44 259 GLU A N 1
ATOM 1984 C CA . GLU A 1 259 ? 28.969 2.99 -5.359 1 89.44 259 GLU A CA 1
ATOM 1985 C C . GLU A 1 259 ? 30.312 2.963 -6.066 1 89.44 259 GLU A C 1
ATOM 1987 O O . GLU A 1 259 ? 30.641 3.867 -6.844 1 89.44 259 GLU A O 1
ATOM 1992 N N . GLU A 1 260 ? 31.078 1.91 -5.785 1 90.25 260 GLU A N 1
ATOM 1993 C CA . GLU A 1 260 ? 32.406 1.854 -6.355 1 90.25 260 GLU A CA 1
ATOM 1994 C C . GLU A 1 260 ? 32.375 1.815 -7.879 1 90.25 260 GLU A C 1
ATOM 1996 O O . GLU A 1 260 ? 33.188 2.471 -8.547 1 90.25 260 GLU A O 1
ATOM 2001 N N . LYS A 1 261 ? 31.438 1.113 -8.359 1 90.56 261 LYS A N 1
ATOM 2002 C CA . LYS A 1 261 ? 31.312 0.979 -9.805 1 90.56 261 LYS A CA 1
ATOM 2003 C C . LYS A 1 261 ? 30.688 2.227 -10.422 1 90.56 261 LYS A C 1
ATOM 2005 O O . LYS A 1 261 ? 31.031 2.609 -11.539 1 90.56 261 LYS A O 1
ATOM 2010 N N . GLN A 1 262 ? 29.859 2.912 -9.727 1 94.44 262 GLN A N 1
ATOM 2011 C CA . GLN A 1 262 ? 29.016 3.967 -10.289 1 94.44 262 GLN A CA 1
ATOM 2012 C C . GLN A 1 262 ? 29.641 5.34 -10.07 1 94.44 262 GLN A C 1
ATOM 2014 O O . GLN A 1 262 ? 29.297 6.305 -10.75 1 94.44 262 GLN A O 1
ATOM 2019 N N . TRP A 1 263 ? 30.594 5.453 -9.18 1 96.56 263 TRP A N 1
ATOM 2020 C CA . TRP A 1 263 ? 31.156 6.73 -8.758 1 96.56 263 TRP A CA 1
ATOM 2021 C C . TRP A 1 263 ? 31.797 7.465 -9.938 1 96.56 263 TRP A C 1
ATOM 2023 O O . TRP A 1 263 ? 31.453 8.625 -10.195 1 96.56 263 TRP A O 1
ATOM 2033 N N . PRO A 1 264 ? 32.625 6.809 -10.797 1 96.94 264 PRO A N 1
ATOM 2034 C CA . PRO A 1 264 ? 33.219 7.535 -11.922 1 96.94 264 PRO A CA 1
ATOM 2035 C C . PRO A 1 264 ? 32.156 8.047 -12.898 1 96.94 264 PRO A C 1
ATOM 2037 O O . PRO A 1 264 ? 32.312 9.156 -13.43 1 96.94 264 PRO A O 1
ATOM 2040 N N . THR A 1 265 ? 31.188 7.242 -13.094 1 97.31 265 THR A N 1
ATOM 2041 C CA . THR A 1 265 ? 30.109 7.648 -13.992 1 97.31 265 THR A CA 1
ATOM 2042 C C . THR A 1 265 ? 29.375 8.859 -13.438 1 97.31 265 THR A C 1
ATOM 2044 O O . THR A 1 265 ? 29.047 9.789 -14.18 1 97.31 265 THR A O 1
ATOM 2047 N N . LEU A 1 266 ? 29.109 8.859 -12.117 1 97.81 266 LEU A N 1
ATOM 2048 C CA . LEU A 1 266 ? 28.406 9.977 -11.5 1 97.81 266 LEU A CA 1
ATOM 2049 C C . LEU A 1 266 ? 29.203 11.266 -11.633 1 97.81 266 LEU A C 1
ATOM 2051 O O . LEU A 1 266 ? 28.672 12.297 -12.047 1 97.81 266 LEU A O 1
ATOM 2055 N N . THR A 1 267 ? 30.469 11.211 -11.32 1 97.75 267 THR A N 1
ATOM 2056 C CA . THR A 1 267 ? 31.281 12.414 -11.367 1 97.75 267 THR A CA 1
ATOM 2057 C C . THR A 1 267 ? 31.391 12.953 -12.789 1 97.75 267 THR A C 1
ATOM 2059 O O . THR A 1 267 ? 31.406 14.172 -13 1 97.75 267 THR A O 1
ATOM 2062 N N . ARG A 1 268 ? 31.422 12.062 -13.734 1 97.62 268 ARG A N 1
ATOM 2063 C CA . ARG A 1 268 ? 31.422 12.477 -15.133 1 97.62 268 ARG A CA 1
ATOM 2064 C C . ARG A 1 268 ? 30.125 13.195 -15.492 1 97.62 268 ARG A C 1
ATOM 2066 O O . ARG A 1 268 ? 30.141 14.266 -16.094 1 97.62 268 ARG A O 1
ATOM 2073 N N . CYS A 1 269 ? 28.984 12.586 -15.133 1 97.62 269 CYS A N 1
ATOM 2074 C CA . CYS A 1 269 ? 27.688 13.18 -15.406 1 97.62 269 CYS A CA 1
ATOM 2075 C C . CYS A 1 269 ? 27.562 14.555 -14.758 1 97.62 269 CYS A C 1
ATOM 2077 O O . CYS A 1 269 ? 26.891 15.438 -15.289 1 97.62 269 CYS A O 1
ATOM 2079 N N . LEU A 1 270 ? 28.281 14.719 -13.617 1 97.75 270 LEU A N 1
ATOM 2080 C CA . LEU A 1 270 ? 28.203 15.969 -12.859 1 97.75 270 LEU A CA 1
ATOM 2081 C C . LEU A 1 270 ? 29.188 16.984 -13.398 1 97.75 270 LEU A C 1
ATOM 2083 O O . LEU A 1 270 ? 29.188 18.156 -12.984 1 97.75 270 LEU A O 1
ATOM 2087 N N . GLY A 1 271 ? 30.016 16.578 -14.336 1 96.94 271 GLY A N 1
ATOM 2088 C CA . GLY A 1 271 ? 31.047 17.453 -14.875 1 96.94 271 GLY A CA 1
ATOM 2089 C C . GLY A 1 271 ? 32.188 17.719 -13.891 1 96.94 271 GLY A C 1
ATOM 2090 O O . GLY A 1 271 ? 32.781 18.797 -13.906 1 96.94 271 GLY A O 1
ATOM 2091 N N . ARG A 1 272 ? 32.312 16.906 -12.992 1 97.56 272 ARG A N 1
ATOM 2092 C CA . ARG A 1 272 ? 33.344 17.047 -11.953 1 97.56 272 ARG A CA 1
ATOM 2093 C C . ARG A 1 272 ? 34.188 15.797 -11.852 1 97.56 272 ARG A C 1
ATOM 2095 O O . ARG A 1 272 ? 34.344 15.242 -10.766 1 97.56 272 ARG A O 1
ATOM 2102 N N . GLU A 1 273 ? 34.781 15.414 -12.891 1 97.12 273 GLU A N 1
ATOM 2103 C CA . GLU A 1 273 ? 35.625 14.219 -12.953 1 97.12 273 GLU A CA 1
ATOM 2104 C C . GLU A 1 273 ? 36.812 14.312 -11.984 1 97.12 273 GLU A C 1
ATOM 2106 O O . GLU A 1 273 ? 37.406 13.289 -11.625 1 97.12 273 GLU A O 1
ATOM 2111 N N . ASP A 1 274 ? 37.094 15.523 -11.594 1 97.06 274 ASP A N 1
ATOM 2112 C CA . ASP A 1 274 ? 38.156 15.742 -10.609 1 97.06 274 ASP A CA 1
ATOM 2113 C C . ASP A 1 274 ? 37.844 15.055 -9.289 1 97.06 274 ASP A C 1
ATOM 2115 O O . ASP A 1 274 ? 38.75 14.711 -8.523 1 97.06 274 ASP A O 1
ATOM 2119 N N . LEU A 1 275 ? 36.594 14.828 -9 1 97.31 275 LEU A N 1
ATOM 2120 C CA . LEU A 1 275 ? 36.188 14.211 -7.746 1 97.31 275 LEU A CA 1
ATOM 2121 C C . LEU A 1 275 ? 36.469 12.711 -7.75 1 97.31 275 LEU A C 1
ATOM 2123 O O . LEU A 1 275 ? 36.531 12.086 -6.691 1 97.31 275 LEU A O 1
ATOM 2127 N N . THR A 1 276 ? 36.562 12.117 -8.953 1 96.19 276 THR A N 1
ATOM 2128 C CA . THR A 1 276 ? 36.75 10.672 -9.07 1 96.19 276 THR A CA 1
ATOM 2129 C C . THR A 1 276 ? 37.969 10.203 -8.312 1 96.19 276 THR A C 1
ATOM 2131 O O . THR A 1 276 ? 37.906 9.211 -7.574 1 96.19 276 THR A O 1
ATOM 2134 N N . ASP A 1 277 ? 39.031 10.984 -8.445 1 93.5 277 ASP A N 1
ATOM 2135 C CA . ASP A 1 277 ? 40.281 10.57 -7.844 1 93.5 277 ASP A CA 1
ATOM 2136 C C . ASP A 1 277 ? 40.656 11.469 -6.676 1 93.5 277 ASP A C 1
ATOM 2138 O O . ASP A 1 277 ? 41.781 11.406 -6.172 1 93.5 277 ASP A O 1
ATOM 2142 N N . ASP A 1 278 ? 39.844 12.32 -6.336 1 97.25 278 ASP A N 1
ATOM 2143 C CA . ASP A 1 278 ? 40.062 13.133 -5.141 1 97.25 278 ASP A CA 1
ATOM 2144 C C . ASP A 1 278 ? 40.25 12.25 -3.912 1 97.25 278 ASP A C 1
ATOM 2146 O O . ASP A 1 278 ? 39.375 11.461 -3.553 1 97.25 278 ASP A O 1
ATOM 2150 N N . PRO A 1 279 ? 41.344 12.383 -3.242 1 96.94 279 PRO A N 1
ATOM 2151 C CA . PRO A 1 279 ? 41.656 11.492 -2.115 1 96.94 279 PRO A CA 1
ATOM 2152 C C . PRO A 1 279 ? 40.594 11.555 -1.016 1 96.94 279 PRO A C 1
ATOM 2154 O O . PRO A 1 279 ? 40.438 10.609 -0.242 1 96.94 279 PRO A O 1
ATOM 2157 N N . ARG A 1 280 ? 39.906 12.602 -0.982 1 96.44 280 ARG A N 1
ATOM 2158 C CA . ARG A 1 280 ? 38.875 12.742 0.031 1 96.44 280 ARG A CA 1
ATOM 2159 C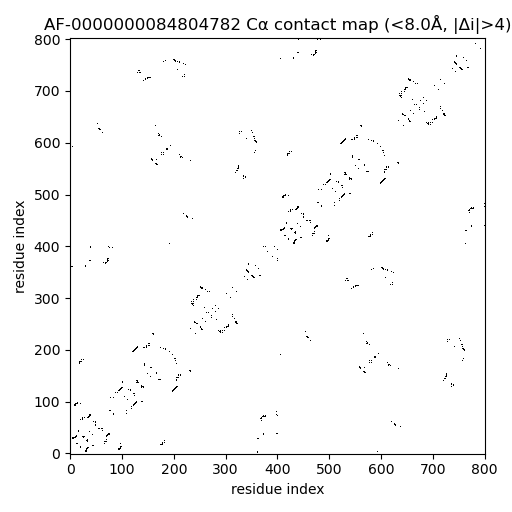 C . ARG A 1 280 ? 37.719 11.781 -0.23 1 96.44 280 ARG A C 1
ATOM 2161 O O . ARG A 1 280 ? 37 11.391 0.697 1 96.44 280 ARG A O 1
ATOM 2168 N N . PHE A 1 281 ? 37.469 11.352 -1.493 1 97.62 281 PHE A N 1
ATOM 2169 C CA . PHE A 1 281 ? 36.25 10.648 -1.873 1 97.62 281 PHE A CA 1
ATOM 2170 C C . PHE A 1 281 ? 36.562 9.422 -2.717 1 97.62 281 PHE A C 1
ATOM 2172 O O . PHE A 1 281 ? 35.688 8.859 -3.377 1 97.62 281 PHE A O 1
ATOM 2179 N N . ALA A 1 282 ? 37.781 8.961 -2.713 1 94.94 282 ALA A N 1
ATOM 2180 C CA . ALA A 1 282 ? 38.281 7.988 -3.678 1 94.94 282 ALA A CA 1
ATOM 2181 C C . ALA A 1 282 ? 37.656 6.621 -3.465 1 94.94 282 ALA A C 1
ATOM 2183 O O . ALA A 1 282 ? 37.406 5.891 -4.426 1 94.94 282 ALA A O 1
ATOM 2184 N N . THR A 1 283 ? 37.438 6.297 -2.211 1 94.69 283 THR A N 1
ATOM 2185 C CA . THR A 1 283 ? 36.812 5.012 -1.9 1 94.69 283 THR A CA 1
ATOM 2186 C C . THR A 1 283 ? 35.469 5.211 -1.221 1 94.69 283 THR A C 1
ATOM 2188 O O . THR A 1 283 ? 35.156 6.312 -0.762 1 94.69 283 THR A O 1
ATOM 2191 N N . THR A 1 284 ? 34.719 4.129 -1.202 1 93.69 284 THR A N 1
ATOM 2192 C CA . THR A 1 284 ? 33.406 4.191 -0.56 1 93.69 284 THR A CA 1
ATOM 2193 C C . THR A 1 284 ? 33.531 4.598 0.905 1 93.69 284 THR A C 1
ATOM 2195 O O . THR A 1 284 ? 32.844 5.516 1.366 1 93.69 284 THR A O 1
ATOM 2198 N N . PRO A 1 285 ? 34.469 4.012 1.631 1 93.75 285 PRO A N 1
ATOM 2199 C CA . PRO A 1 285 ? 34.625 4.457 3.016 1 93.75 285 PRO A CA 1
ATOM 2200 C C . PRO A 1 285 ? 35.031 5.926 3.117 1 93.75 285 PRO A C 1
ATOM 2202 O O . PRO A 1 285 ? 34.594 6.633 4.027 1 93.75 285 PRO A O 1
ATOM 2205 N N . ASP A 1 286 ? 35.812 6.398 2.197 1 95.62 286 ASP A N 1
ATOM 2206 C CA . ASP A 1 286 ? 36.188 7.801 2.191 1 95.62 286 ASP A CA 1
ATOM 2207 C C . ASP A 1 286 ? 35 8.719 1.992 1 95.62 286 ASP A C 1
ATOM 2209 O O . ASP A 1 286 ? 34.844 9.727 2.688 1 95.62 286 ASP A O 1
ATOM 2213 N N . ARG A 1 287 ? 34.219 8.367 1.068 1 95.88 287 ARG A N 1
ATOM 2214 C CA . ARG A 1 287 ? 33.031 9.164 0.763 1 95.88 287 ARG A CA 1
ATOM 2215 C C . ARG A 1 287 ? 32.062 9.195 1.949 1 95.88 287 ARG A C 1
ATOM 2217 O O . ARG A 1 287 ? 31.516 10.242 2.279 1 95.88 287 ARG A O 1
ATOM 2224 N N . HIS A 1 288 ? 31.891 8.094 2.631 1 93.69 288 HIS A N 1
ATOM 2225 C CA . HIS A 1 288 ? 31 8.023 3.779 1 93.69 288 HIS A CA 1
ATOM 2226 C C . HIS A 1 288 ? 31.562 8.805 4.961 1 93.69 288 HIS A C 1
ATOM 2228 O O . HIS A 1 288 ? 30.812 9.469 5.684 1 93.69 288 HIS A O 1
ATOM 2234 N N . ALA A 1 289 ? 32.844 8.703 5.121 1 95.06 289 ALA A N 1
ATOM 2235 C CA . ALA A 1 289 ? 33.5 9.422 6.215 1 95.06 289 ALA A CA 1
ATOM 2236 C C . ALA A 1 289 ? 33.375 10.93 6.023 1 95.06 289 ALA A C 1
ATOM 2238 O O . ALA A 1 289 ? 33.438 11.688 6.996 1 95.06 289 ALA A O 1
ATOM 2239 N N . ARG A 1 290 ? 33.188 11.359 4.805 1 97.38 290 ARG A N 1
ATOM 2240 C CA . ARG A 1 290 ? 33.125 12.781 4.484 1 97.38 290 ARG A CA 1
ATOM 2241 C C . ARG A 1 290 ? 31.812 13.117 3.768 1 97.38 290 ARG A C 1
ATOM 2243 O O . ARG A 1 290 ? 31.797 13.93 2.84 1 97.38 290 ARG A O 1
ATOM 2250 N N . SER A 1 291 ? 30.828 12.391 4.105 1 96.62 291 SER A N 1
ATOM 2251 C CA . SER A 1 291 ? 29.531 12.523 3.439 1 96.62 291 SER A CA 1
ATOM 2252 C C . SER A 1 291 ? 29 13.953 3.531 1 96.62 291 SER A C 1
ATOM 2254 O O . SER A 1 291 ? 28.469 14.492 2.557 1 96.62 291 SER A O 1
ATOM 2256 N N . VAL A 1 292 ? 29.141 14.625 4.66 1 97.5 292 VAL A N 1
ATOM 2257 C CA . VAL A 1 292 ? 28.625 15.977 4.871 1 97.5 292 VAL A CA 1
ATOM 2258 C C . VAL A 1 292 ? 29.297 16.938 3.895 1 97.5 292 VAL A C 1
ATOM 2260 O O . VAL A 1 292 ? 28.625 17.766 3.26 1 97.5 292 VAL A O 1
ATOM 2263 N N . GLU A 1 293 ? 30.594 16.766 3.795 1 98.31 293 GLU A N 1
ATOM 2264 C CA . GLU A 1 293 ? 31.359 17.578 2.854 1 98.31 293 GLU A CA 1
ATOM 2265 C C . GLU A 1 293 ? 30.922 17.312 1.415 1 98.31 293 GLU A C 1
ATOM 2267 O O . GLU A 1 293 ? 30.75 18.25 0.628 1 98.31 293 GLU A O 1
ATOM 2272 N N . LEU A 1 294 ? 30.781 16.078 1.066 1 98.31 294 LEU A N 1
ATOM 2273 C CA . LEU A 1 294 ? 30.406 15.68 -0.286 1 98.31 294 LEU A CA 1
ATOM 2274 C C . LEU A 1 294 ? 29 16.172 -0.621 1 98.31 294 LEU A C 1
ATOM 2276 O O . LEU A 1 294 ? 28.734 16.594 -1.748 1 98.31 294 LEU A O 1
ATOM 2280 N N . ILE A 1 295 ? 28.078 16.141 0.3 1 98.25 295 ILE A N 1
ATOM 2281 C CA . ILE A 1 295 ? 26.719 16.641 0.123 1 98.25 295 ILE A CA 1
ATOM 2282 C C . ILE A 1 295 ? 26.766 18.141 -0.211 1 98.25 295 ILE A C 1
ATOM 2284 O O . ILE A 1 295 ? 26.047 18.594 -1.11 1 98.25 295 ILE A O 1
ATOM 2288 N N . ALA A 1 296 ? 27.578 18.859 0.501 1 98.5 296 ALA A N 1
ATOM 2289 C CA . ALA A 1 296 ? 27.703 20.297 0.23 1 98.5 296 ALA A CA 1
ATOM 2290 C C . ALA A 1 296 ? 28.188 20.531 -1.197 1 98.5 296 ALA A C 1
ATOM 2292 O O . ALA A 1 296 ? 27.703 21.453 -1.874 1 98.5 296 ALA A O 1
ATOM 2293 N N . ILE A 1 297 ? 29.094 19.734 -1.604 1 98.62 297 ILE A N 1
ATOM 2294 C CA . ILE A 1 297 ? 29.609 19.844 -2.965 1 98.62 297 ILE A CA 1
ATOM 2295 C C . ILE A 1 297 ? 28.484 19.516 -3.961 1 98.62 297 ILE A C 1
ATOM 2297 O O . ILE A 1 297 ? 28.281 20.266 -4.926 1 98.62 297 ILE A O 1
ATOM 2301 N N . PHE A 1 298 ? 27.766 18.438 -3.766 1 98.62 298 PHE A N 1
ATOM 2302 C CA . PHE A 1 298 ? 26.672 18.031 -4.641 1 98.62 298 PHE A CA 1
ATOM 2303 C C . PHE A 1 298 ? 25.594 19.109 -4.668 1 98.62 298 PHE A C 1
ATOM 2305 O O . PHE A 1 298 ? 25.016 19.391 -5.719 1 98.62 298 PHE A O 1
ATOM 2312 N N . ASP A 1 299 ? 25.297 19.672 -3.521 1 98.62 299 ASP A N 1
ATOM 2313 C CA . ASP A 1 299 ? 24.312 20.734 -3.463 1 98.62 299 ASP A CA 1
ATOM 2314 C C . ASP A 1 299 ? 24.672 21.875 -4.41 1 98.62 299 ASP A C 1
ATOM 2316 O O . ASP A 1 299 ? 23.812 22.391 -5.137 1 98.62 299 ASP A O 1
ATOM 2320 N N . GLU A 1 300 ? 25.891 22.266 -4.359 1 98.56 300 GLU A N 1
ATOM 2321 C CA . GLU A 1 300 ? 26.359 23.344 -5.234 1 98.56 300 GLU A CA 1
ATOM 2322 C C . GLU A 1 300 ? 26.25 22.938 -6.703 1 98.56 300 GLU A C 1
ATOM 2324 O O . GLU A 1 300 ? 25.828 23.734 -7.543 1 98.56 300 GLU A O 1
ATOM 2329 N N . ILE A 1 301 ? 26.594 21.75 -7.004 1 98.62 301 ILE A N 1
ATOM 2330 C CA . ILE A 1 301 ? 26.609 21.25 -8.375 1 98.62 301 ILE A CA 1
ATOM 2331 C C . ILE A 1 301 ? 25.188 21.188 -8.922 1 98.62 301 ILE A C 1
ATOM 2333 O O . ILE A 1 301 ? 24.891 21.734 -9.984 1 98.62 301 ILE A O 1
ATOM 2337 N N . PHE A 1 302 ? 24.234 20.578 -8.234 1 98.62 302 PHE A N 1
ATOM 2338 C CA . PHE A 1 302 ? 22.875 20.344 -8.719 1 98.62 302 PHE A CA 1
ATOM 2339 C C . PHE A 1 302 ? 22.125 21.656 -8.844 1 98.62 302 PHE A C 1
ATOM 2341 O O . PHE A 1 302 ? 21.203 21.781 -9.648 1 98.62 302 PHE A O 1
ATOM 2348 N N . ALA A 1 303 ? 22.531 22.641 -8.062 1 98.56 303 ALA A N 1
ATOM 2349 C CA . ALA A 1 303 ? 21.891 23.938 -8.102 1 98.56 303 ALA A CA 1
ATOM 2350 C C . ALA A 1 303 ? 22.234 24.688 -9.383 1 98.56 303 ALA A C 1
ATOM 2352 O O . ALA A 1 303 ? 21.625 25.719 -9.688 1 98.56 303 ALA A O 1
ATOM 2353 N N . THR A 1 304 ? 23.141 24.188 -10.203 1 98.5 304 THR A N 1
ATOM 2354 C CA . THR A 1 304 ? 23.656 24.938 -11.336 1 98.5 304 THR A CA 1
ATOM 2355 C C . THR A 1 304 ? 22.766 24.734 -12.562 1 98.5 304 THR A C 1
ATOM 2357 O O . THR A 1 304 ? 22.844 25.516 -13.523 1 98.5 304 THR A O 1
ATOM 2360 N N . ARG A 1 305 ? 22.016 23.672 -12.656 1 98.5 305 ARG A N 1
ATOM 2361 C CA . ARG A 1 305 ? 21.219 23.375 -13.836 1 98.5 305 ARG A CA 1
ATOM 2362 C C . ARG A 1 305 ? 19.797 23 -13.438 1 98.5 305 ARG A C 1
ATOM 2364 O O . ARG A 1 305 ? 19.531 22.656 -12.281 1 98.5 305 ARG A O 1
ATOM 2371 N N . ASP A 1 306 ? 18.906 23.109 -14.406 1 98.56 306 ASP A N 1
ATOM 2372 C CA . ASP A 1 306 ? 17.531 22.703 -14.188 1 98.56 306 ASP A CA 1
ATOM 2373 C C . ASP A 1 306 ? 17.391 21.188 -14.211 1 98.56 306 ASP A C 1
ATOM 2375 O O . ASP A 1 306 ? 18.266 20.484 -14.734 1 98.56 306 ASP A O 1
ATOM 2379 N N . LEU A 1 307 ? 16.312 20.703 -13.68 1 98.12 307 LEU A N 1
ATOM 2380 C CA . LEU A 1 307 ? 16.062 19.266 -13.586 1 98.12 307 LEU A CA 1
ATOM 2381 C C . LEU A 1 307 ? 16.141 18.625 -14.969 1 98.12 307 LEU A C 1
ATOM 2383 O O . LEU A 1 307 ? 16.703 17.531 -15.117 1 98.12 307 LEU A O 1
ATOM 2387 N N . ALA A 1 308 ? 15.555 19.25 -15.945 1 97.31 308 ALA A N 1
ATOM 2388 C CA . ALA A 1 308 ? 15.523 18.688 -17.297 1 97.31 308 ALA A CA 1
ATOM 2389 C C . ALA A 1 308 ? 16.922 18.438 -17.812 1 97.31 308 ALA A C 1
ATOM 2391 O O . ALA A 1 308 ? 17.172 17.422 -18.484 1 97.31 308 ALA A O 1
ATOM 2392 N N . ASP A 1 309 ? 17.812 19.328 -17.5 1 97.94 309 ASP A N 1
ATOM 2393 C CA . ASP A 1 309 ? 19.203 19.172 -17.922 1 97.94 309 ASP A CA 1
ATOM 2394 C C . ASP A 1 309 ? 19.891 18.047 -17.172 1 97.94 309 ASP A C 1
ATOM 2396 O O . ASP A 1 309 ? 20.672 17.281 -17.75 1 97.94 309 ASP A O 1
ATOM 2400 N N . TRP A 1 310 ? 19.609 17.953 -15.93 1 97.88 310 TRP A N 1
ATOM 2401 C CA . TRP A 1 310 ? 20.188 16.875 -15.148 1 97.88 310 TRP A CA 1
ATOM 2402 C C . TRP A 1 310 ? 19.656 15.523 -15.625 1 97.88 310 TRP A C 1
ATOM 2404 O O . TRP A 1 310 ? 20.406 14.539 -15.688 1 97.88 310 TRP A O 1
ATOM 2414 N N . ARG A 1 311 ? 18.422 15.484 -15.922 1 95.5 311 ARG A N 1
ATOM 2415 C CA . ARG A 1 311 ? 17.859 14.242 -16.453 1 95.5 311 ARG A CA 1
ATOM 2416 C C . ARG A 1 311 ? 18.578 13.836 -17.75 1 95.5 311 ARG A C 1
ATOM 2418 O O . ARG A 1 311 ? 18.891 12.656 -17.938 1 95.5 311 ARG A O 1
ATOM 2425 N N . LYS A 1 312 ? 18.812 14.734 -18.594 1 95.38 312 LYS A N 1
ATOM 2426 C CA . LYS A 1 312 ? 19.516 14.453 -19.828 1 95.38 312 LYS A CA 1
ATOM 2427 C C . LYS A 1 312 ? 20.906 13.883 -19.547 1 95.38 312 LYS A C 1
ATOM 2429 O O . LYS A 1 312 ? 21.375 12.984 -20.25 1 95.38 312 LYS A O 1
ATOM 2434 N N . ALA A 1 313 ? 21.516 14.43 -18.547 1 96 313 ALA A N 1
ATOM 2435 C CA . ALA A 1 313 ? 22.875 14.031 -18.203 1 96 313 ALA A CA 1
ATOM 2436 C C . ALA A 1 313 ? 22.891 12.664 -17.516 1 96 313 ALA A C 1
ATOM 2438 O O . ALA A 1 313 ? 23.844 11.898 -17.672 1 96 313 ALA A O 1
ATOM 2439 N N . LEU A 1 314 ? 21.859 12.367 -16.766 1 95.25 314 LEU A N 1
ATOM 2440 C CA . LEU A 1 314 ? 21.875 11.188 -15.906 1 95.25 314 LEU A CA 1
ATOM 2441 C C . LEU A 1 314 ? 21.172 10.016 -16.578 1 95.25 314 LEU A C 1
ATOM 2443 O O . LEU A 1 314 ? 21.562 8.859 -16.391 1 95.25 314 LEU A O 1
ATOM 2447 N N . ASP A 1 315 ? 20.141 10.297 -17.328 1 91.12 315 ASP A N 1
ATOM 2448 C CA . ASP A 1 315 ? 19.375 9.227 -17.984 1 91.12 315 ASP A CA 1
ATOM 2449 C C . ASP A 1 315 ? 20.266 8.438 -18.953 1 91.12 315 ASP A C 1
ATOM 2451 O O . ASP A 1 315 ? 21.078 9.016 -19.672 1 91.12 315 ASP A O 1
ATOM 2455 N N . GLY A 1 316 ? 20.188 7.113 -18.922 1 86.62 316 GLY A N 1
ATOM 2456 C CA . GLY A 1 316 ? 20.922 6.258 -19.828 1 86.62 316 GLY A CA 1
ATOM 2457 C C . GLY A 1 316 ? 22.344 5.988 -19.375 1 86.62 316 GLY A C 1
ATOM 2458 O O . GLY A 1 316 ? 23.078 5.215 -20 1 86.62 316 GLY A O 1
ATOM 2459 N N . SER A 1 317 ? 22.797 6.629 -18.266 1 90.12 317 SER A N 1
ATOM 2460 C CA . SER A 1 317 ? 24.172 6.484 -17.781 1 90.12 317 SER A CA 1
ATOM 2461 C C . SER A 1 317 ? 24.328 5.191 -16.984 1 90.12 317 SER A C 1
ATOM 2463 O O . SER A 1 317 ? 25.469 4.781 -16.703 1 90.12 317 SER A O 1
ATOM 2465 N N . GLY A 1 318 ? 23.219 4.602 -16.641 1 86.88 318 GLY A N 1
ATOM 2466 C CA . GLY A 1 318 ? 23.266 3.436 -15.773 1 86.88 318 GLY A CA 1
ATOM 2467 C C . GLY A 1 318 ? 23.156 3.783 -14.297 1 86.88 318 GLY A C 1
ATOM 2468 O O . GLY A 1 318 ? 23.031 2.895 -13.453 1 86.88 318 GLY A O 1
ATOM 2469 N N . LEU A 1 319 ? 23.172 5.043 -13.984 1 92.25 319 LEU A N 1
ATOM 2470 C CA . LEU A 1 319 ? 22.984 5.492 -12.609 1 92.25 319 LEU A CA 1
ATOM 2471 C C . LEU A 1 319 ? 21.516 5.379 -12.203 1 92.25 319 LEU A C 1
ATOM 2473 O O . LEU A 1 319 ? 20.625 5.582 -13.031 1 92.25 319 LEU A O 1
ATOM 2477 N N . VAL A 1 320 ? 21.312 5.027 -10.977 1 91.25 320 VAL A N 1
ATOM 2478 C CA . VAL A 1 320 ? 19.938 4.977 -10.461 1 91.25 320 VAL A CA 1
ATOM 2479 C C . VAL A 1 320 ? 19.609 6.281 -9.742 1 91.25 320 VAL A C 1
ATOM 2481 O O . VAL A 1 320 ? 20.25 6.625 -8.742 1 91.25 320 VAL A O 1
ATOM 2484 N N . PHE A 1 321 ? 18.688 6.988 -10.25 1 93.56 321 PHE A N 1
ATOM 2485 C CA . PHE A 1 321 ? 18.172 8.203 -9.633 1 93.56 321 PHE A CA 1
ATOM 2486 C C . PHE A 1 321 ? 16.688 8.359 -9.914 1 93.56 321 PHE A C 1
ATOM 2488 O O . PHE A 1 321 ? 16.125 7.641 -10.742 1 93.56 321 PHE A O 1
ATOM 2495 N N . GLY A 1 322 ? 16.016 9.18 -9.125 1 94 322 GLY A N 1
ATOM 2496 C CA . GLY A 1 322 ? 14.609 9.461 -9.32 1 94 322 GLY A CA 1
ATOM 2497 C C . GLY A 1 322 ? 14.281 10.938 -9.281 1 94 322 GLY A C 1
ATOM 2498 O O . GLY A 1 322 ? 14.914 11.703 -8.547 1 94 322 GLY A O 1
ATOM 2499 N N . VAL A 1 323 ? 13.383 11.312 -10.109 1 95.62 323 VAL A N 1
ATOM 2500 C CA . VAL A 1 323 ? 12.812 12.656 -10.023 1 95.62 323 VAL A CA 1
ATOM 2501 C C . VAL A 1 323 ? 11.75 12.695 -8.93 1 95.62 323 VAL A C 1
ATOM 2503 O O . VAL A 1 323 ? 10.906 11.797 -8.836 1 95.62 323 VAL A O 1
ATOM 2506 N N . VAL A 1 324 ? 11.828 13.68 -8.078 1 97.44 324 VAL A N 1
ATOM 2507 C CA . VAL A 1 324 ? 10.734 13.906 -7.137 1 97.44 324 VAL A CA 1
ATOM 2508 C C . VAL A 1 324 ? 9.547 14.531 -7.867 1 97.44 324 VAL A C 1
ATOM 2510 O O . VAL A 1 324 ? 9.508 15.75 -8.078 1 97.44 324 VAL A O 1
ATOM 2513 N N . GLY A 1 325 ? 8.609 13.695 -8.172 1 97 325 GLY A N 1
ATOM 2514 C CA . GLY A 1 325 ? 7.465 14.117 -8.961 1 97 325 GLY A CA 1
ATOM 2515 C C . GLY A 1 325 ? 6.574 15.109 -8.227 1 97 325 GLY A C 1
ATOM 2516 O O . GLY A 1 325 ? 6.633 15.219 -7.004 1 97 325 GLY A O 1
ATOM 2517 N N . ILE A 1 326 ? 5.828 15.875 -9.039 1 96.25 326 ILE A N 1
ATOM 2518 C CA . ILE A 1 326 ? 4.73 16.703 -8.555 1 96.25 326 ILE A CA 1
ATOM 2519 C C . ILE A 1 326 ? 3.461 16.391 -9.344 1 96.25 326 ILE A C 1
ATOM 2521 O O . ILE A 1 326 ? 3.521 15.742 -10.391 1 96.25 326 ILE A O 1
ATOM 2525 N N . LEU A 1 327 ? 2.318 16.797 -8.867 1 96.44 327 LEU A N 1
ATOM 2526 C CA . LEU A 1 327 ? 1.035 16.438 -9.461 1 96.44 327 LEU A CA 1
ATOM 2527 C C . LEU A 1 327 ? 0.966 16.906 -10.914 1 96.44 327 LEU A C 1
ATOM 2529 O O . LEU A 1 327 ? 0.363 16.234 -11.758 1 96.44 327 LEU A O 1
ATOM 2533 N N . ASP A 1 328 ? 1.625 18 -11.203 1 96.31 328 ASP A N 1
ATOM 2534 C CA . ASP A 1 328 ? 1.579 18.578 -12.547 1 96.31 328 ASP A CA 1
ATOM 2535 C C . ASP A 1 328 ? 2.271 17.672 -13.562 1 96.31 328 ASP A C 1
ATOM 2537 O O . ASP A 1 328 ? 2.068 17.812 -14.766 1 96.31 328 ASP A O 1
ATOM 2541 N N . ASP A 1 329 ? 3.084 16.75 -13.125 1 97.06 329 ASP A N 1
ATOM 2542 C CA . ASP A 1 329 ? 3.816 15.852 -14.008 1 97.06 329 ASP A CA 1
ATOM 2543 C C . ASP A 1 329 ? 2.914 14.734 -14.531 1 97.06 329 ASP A C 1
ATOM 2545 O O . ASP A 1 329 ? 3.188 14.141 -15.57 1 97.06 329 ASP A O 1
ATOM 2549 N N . ILE A 1 330 ? 1.826 14.398 -13.867 1 96.94 330 ILE A N 1
ATOM 2550 C CA . ILE A 1 330 ? 1.101 13.141 -13.984 1 96.94 330 ILE A CA 1
ATOM 2551 C C . ILE A 1 330 ? 0.32 13.117 -15.297 1 96.94 330 ILE A C 1
ATOM 2553 O O . ILE A 1 330 ? 0.413 12.156 -16.062 1 96.94 330 ILE A O 1
ATOM 2557 N N . PRO A 1 331 ? -0.361 14.195 -15.703 1 96.69 331 PRO A N 1
ATOM 2558 C CA . PRO A 1 331 ? -1.237 14.109 -16.875 1 96.69 331 PRO A CA 1
ATOM 2559 C C . PRO A 1 331 ? -0.47 13.844 -18.172 1 96.69 331 PRO A C 1
ATOM 2561 O O . PRO A 1 331 ? -1.014 13.25 -19.094 1 96.69 331 PRO A O 1
ATOM 2564 N N . ASN A 1 332 ? 0.783 14.211 -18.156 1 94.94 332 ASN A N 1
ATOM 2565 C CA . ASN A 1 332 ? 1.54 14.117 -19.391 1 94.94 332 ASN A CA 1
ATOM 2566 C C . ASN A 1 332 ? 2.688 13.117 -19.281 1 94.94 332 ASN A C 1
ATOM 2568 O O . ASN A 1 332 ? 3.629 13.148 -20.078 1 94.94 332 ASN A O 1
ATOM 2572 N N . ASP A 1 333 ? 2.652 12.32 -18.328 1 96.81 333 ASP A N 1
ATOM 2573 C CA . ASP A 1 333 ? 3.713 11.328 -18.156 1 96.81 333 ASP A CA 1
ATOM 2574 C C . ASP A 1 333 ? 3.566 10.18 -19.156 1 96.81 333 ASP A C 1
ATOM 2576 O O . ASP A 1 333 ? 2.705 9.32 -18.984 1 96.81 333 ASP A O 1
ATOM 2580 N N . GLN A 1 334 ? 4.422 10.125 -20.094 1 97.56 334 GLN A N 1
ATOM 2581 C CA . GLN A 1 334 ? 4.305 9.18 -21.188 1 97.56 334 GLN A CA 1
ATOM 2582 C C . GLN A 1 334 ? 4.492 7.742 -20.719 1 97.56 334 GLN A C 1
ATOM 2584 O O . GLN A 1 334 ? 3.863 6.82 -21.25 1 97.56 334 GLN A O 1
ATOM 2589 N N . GLN A 1 335 ? 5.363 7.523 -19.781 1 97.81 335 GLN A N 1
ATOM 2590 C CA . GLN A 1 335 ? 5.586 6.18 -19.266 1 97.81 335 GLN A CA 1
ATOM 2591 C C . GLN A 1 335 ? 4.324 5.629 -18.609 1 97.81 335 GLN A C 1
ATOM 2593 O O . GLN A 1 335 ? 4 4.449 -18.766 1 97.81 335 GLN A O 1
ATOM 2598 N N . MET A 1 336 ? 3.574 6.434 -17.859 1 98.44 336 MET A N 1
ATOM 2599 C CA . MET A 1 336 ? 2.312 6.039 -17.234 1 98.44 336 MET A CA 1
ATOM 2600 C C . MET A 1 336 ? 1.26 5.723 -18.297 1 98.44 336 MET A C 1
ATOM 2602 O O . MET A 1 336 ? 0.505 4.762 -18.156 1 98.44 336 MET A O 1
ATOM 2606 N N . ILE A 1 337 ? 1.251 6.527 -19.312 1 98.31 337 ILE A N 1
ATOM 2607 C CA . ILE A 1 337 ? 0.294 6.336 -20.406 1 98.31 337 ILE A CA 1
ATOM 2608 C C . ILE A 1 337 ? 0.62 5.051 -21.156 1 98.31 337 ILE A C 1
ATOM 2610 O O . ILE A 1 337 ? -0.258 4.215 -21.375 1 98.31 337 ILE A O 1
ATOM 2614 N N . ASP A 1 338 ? 1.894 4.812 -21.438 1 98.38 338 ASP A N 1
ATOM 2615 C CA . ASP A 1 338 ? 2.342 3.652 -22.203 1 98.38 338 ASP A CA 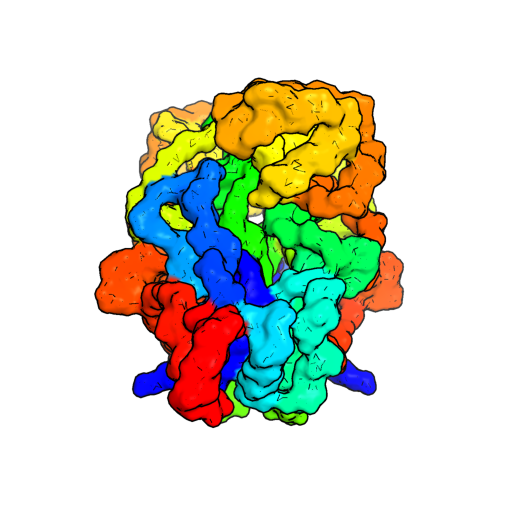1
ATOM 2616 C C . ASP A 1 338 ? 2.039 2.355 -21.453 1 98.38 338 ASP A C 1
ATOM 2618 O O . ASP A 1 338 ? 1.889 1.299 -22.062 1 98.38 338 ASP A O 1
ATOM 2622 N N . ASN A 1 339 ? 1.909 2.432 -20.156 1 98.31 339 ASN A N 1
ATOM 2623 C CA . ASN A 1 339 ? 1.726 1.226 -19.359 1 98.31 339 ASN A CA 1
ATOM 2624 C C . ASN A 1 339 ? 0.316 1.146 -18.781 1 98.31 339 ASN A C 1
ATOM 2626 O O . ASN A 1 339 ? 0.073 0.406 -17.828 1 98.31 339 ASN A O 1
ATOM 2630 N N . ASP A 1 340 ? -0.605 1.966 -19.297 1 98 340 ASP A N 1
ATOM 2631 C CA . ASP A 1 340 ? -2.025 1.959 -18.953 1 98 340 ASP A CA 1
ATOM 2632 C C . ASP A 1 340 ? -2.234 2.25 -17.469 1 98 340 ASP A C 1
ATOM 2634 O O . ASP A 1 340 ? -3.133 1.686 -16.844 1 98 340 ASP A O 1
ATOM 2638 N N . VAL A 1 341 ? -1.321 3.014 -16.922 1 98.62 341 VAL A N 1
ATOM 2639 C CA . VAL A 1 341 ? -1.546 3.531 -15.57 1 98.62 341 VAL A CA 1
ATOM 2640 C C . VAL A 1 341 ? -2.619 4.617 -15.609 1 98.62 341 VAL A C 1
ATOM 2642 O O . VAL A 1 341 ? -3.471 4.688 -14.719 1 98.62 341 VAL A O 1
ATOM 2645 N N . LEU A 1 342 ? -2.541 5.418 -16.641 1 98.56 342 LEU A N 1
ATOM 2646 C CA . LEU A 1 342 ? -3.586 6.375 -16.969 1 98.56 342 LEU A CA 1
ATOM 2647 C C . LEU A 1 342 ? -4.418 5.883 -18.156 1 98.56 342 LEU A C 1
ATOM 2649 O O . LEU A 1 342 ? -3.871 5.555 -19.203 1 98.56 342 LEU A O 1
ATOM 2653 N N . VAL A 1 343 ? -5.738 5.797 -17.953 1 98.06 343 VAL A N 1
ATOM 2654 C CA . VAL A 1 343 ? -6.617 5.293 -19 1 98.06 343 VAL A CA 1
ATOM 2655 C C . VAL A 1 343 ? -7.844 6.191 -19.125 1 98.06 343 VAL A C 1
ATOM 2657 O O . VAL A 1 343 ? -8.273 6.805 -18.141 1 98.06 343 VAL A O 1
ATOM 2660 N N . PRO A 1 344 ? -8.43 6.309 -20.25 1 97.5 344 PRO A N 1
ATOM 2661 C CA . PRO A 1 344 ? -9.617 7.145 -20.406 1 97.5 344 PRO A CA 1
ATOM 2662 C C . PRO A 1 344 ? -10.891 6.461 -19.922 1 97.5 344 PRO A C 1
ATOM 2664 O O . PRO A 1 344 ? -11 5.234 -19.984 1 97.5 344 PRO A O 1
ATOM 2667 N N . PHE A 1 345 ? -11.828 7.227 -19.422 1 97.88 345 PHE A N 1
ATOM 2668 C CA . PHE A 1 345 ? -13.18 6.727 -19.219 1 97.88 345 PHE A CA 1
ATOM 2669 C C . PHE A 1 345 ? -13.812 6.32 -20.531 1 97.88 345 PHE A C 1
ATOM 2671 O O . PHE A 1 345 ? -13.469 6.867 -21.594 1 97.88 345 PHE A O 1
ATOM 2678 N N . GLU A 1 346 ? -14.688 5.391 -20.438 1 96.69 346 GLU A N 1
ATOM 2679 C CA . GLU A 1 346 ? -15.391 4.93 -21.625 1 96.69 346 GLU A CA 1
ATOM 2680 C C . GLU A 1 346 ? -16.094 6.082 -22.344 1 96.69 346 GLU A C 1
ATOM 2682 O O . GLU A 1 346 ? -16.828 6.848 -21.703 1 96.69 346 GLU A O 1
ATOM 2687 N N . ASN A 1 347 ? -15.875 6.188 -23.656 1 95.25 347 ASN A N 1
ATOM 2688 C CA . ASN A 1 347 ? -16.5 7.191 -24.516 1 95.25 347 ASN A CA 1
ATOM 2689 C C . ASN A 1 347 ? -16.266 8.602 -23.969 1 95.25 347 ASN A C 1
ATOM 2691 O O . ASN A 1 347 ? -17.172 9.438 -24 1 95.25 347 ASN A O 1
ATOM 2695 N N . ASN A 1 348 ? -15.188 8.812 -23.328 1 91 348 ASN A N 1
ATOM 2696 C CA . ASN A 1 348 ? -14.805 10.078 -22.703 1 91 348 ASN A CA 1
ATOM 2697 C C . ASN A 1 348 ? -13.312 10.359 -22.859 1 91 348 ASN A C 1
ATOM 2699 O O . ASN A 1 348 ? -12.516 9.43 -23.031 1 91 348 ASN A O 1
ATOM 2703 N N . THR A 1 349 ? -12.93 11.578 -22.922 1 93.06 349 THR A N 1
ATOM 2704 C CA . THR A 1 349 ? -11.523 11.938 -23.031 1 93.06 349 THR A CA 1
ATOM 2705 C C . THR A 1 349 ? -10.898 12.141 -21.656 1 93.06 349 THR A C 1
ATOM 2707 O O . THR A 1 349 ? -9.68 12.242 -21.531 1 93.06 349 THR A O 1
ATOM 2710 N N . ILE A 1 350 ? -11.719 12.164 -20.656 1 95.5 350 ILE A N 1
ATOM 2711 C CA . ILE A 1 350 ? -11.211 12.32 -19.297 1 95.5 350 ILE A CA 1
ATOM 2712 C C . ILE A 1 350 ? -10.453 11.055 -18.891 1 95.5 350 ILE A C 1
ATOM 2714 O O . ILE A 1 350 ? -10.945 9.938 -19.078 1 95.5 350 ILE A O 1
ATOM 2718 N N . MET A 1 351 ? -9.227 11.281 -18.375 1 97.5 351 MET A N 1
ATOM 2719 C CA . MET A 1 351 ? -8.391 10.172 -17.938 1 97.5 351 MET A CA 1
ATOM 2720 C C . MET A 1 351 ? -8.641 9.852 -16.469 1 97.5 351 MET A C 1
ATOM 2722 O O . MET A 1 351 ? -9.109 10.703 -15.711 1 97.5 351 MET A O 1
ATOM 2726 N N . THR A 1 352 ? -8.398 8.648 -16.109 1 98.56 352 THR A N 1
ATOM 2727 C CA . THR A 1 352 ? -8.438 8.203 -14.719 1 98.56 352 THR A CA 1
ATOM 2728 C C . THR A 1 352 ? -7.281 7.254 -14.422 1 98.56 352 THR A C 1
ATOM 2730 O O . THR A 1 352 ? -6.477 6.949 -15.305 1 98.56 352 THR A O 1
ATOM 2733 N N . ILE A 1 353 ? -7.137 6.891 -13.188 1 98.69 353 ILE A N 1
ATOM 2734 C CA . ILE A 1 353 ? -6.047 6.039 -12.727 1 98.69 353 ILE A CA 1
ATOM 2735 C C . ILE A 1 353 ? -6.504 4.582 -12.68 1 98.69 353 ILE A C 1
ATOM 2737 O O . ILE A 1 353 ? -7.508 4.262 -12.039 1 98.69 353 ILE A O 1
ATOM 2741 N N . ASN A 1 354 ? -5.805 3.732 -13.281 1 98.44 354 ASN A N 1
ATOM 2742 C CA . ASN A 1 354 ? -6.086 2.301 -13.344 1 98.44 354 ASN A CA 1
ATOM 2743 C C . ASN A 1 354 ? -5.656 1.596 -12.055 1 98.44 354 ASN A C 1
ATOM 2745 O O . ASN A 1 354 ? -4.73 2.045 -11.375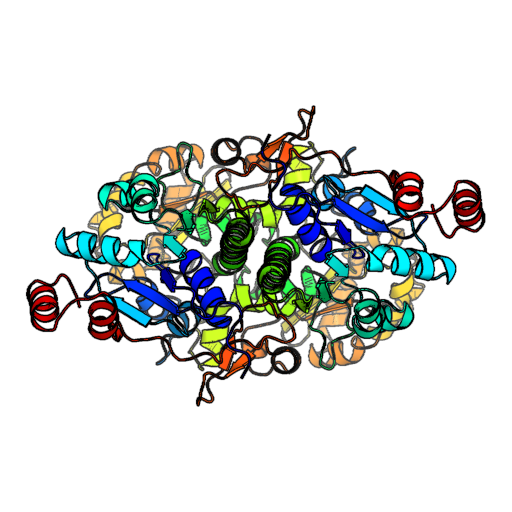 1 98.44 354 ASN A O 1
ATOM 2749 N N . SER A 1 355 ? -6.453 0.539 -11.672 1 98.62 355 SER A N 1
ATOM 2750 C CA . SER A 1 355 ? -5.906 -0.299 -10.609 1 98.62 355 SER A CA 1
ATOM 2751 C C . SER A 1 355 ? -4.562 -0.898 -11.016 1 98.62 355 SER A C 1
ATOM 2753 O O . SER A 1 355 ? -4.336 -1.197 -12.188 1 98.62 355 SER A O 1
ATOM 2755 N N . PRO A 1 356 ? -3.652 -1.178 -10.117 1 98.88 356 PRO A N 1
ATOM 2756 C CA . PRO A 1 356 ? -2.236 -1.303 -10.477 1 98.88 356 PRO A CA 1
ATOM 2757 C C . PRO A 1 356 ? -1.817 -2.748 -10.727 1 98.88 356 PRO A C 1
ATOM 2759 O O . PRO A 1 356 ? -0.71 -3.148 -10.359 1 98.88 356 PRO A O 1
ATOM 2762 N N . ILE A 1 357 ? -2.707 -3.588 -11.227 1 98.81 357 ILE A N 1
ATOM 2763 C CA . ILE A 1 357 ? -2.361 -4.957 -11.594 1 98.81 357 ILE A CA 1
ATOM 2764 C C . ILE A 1 357 ? -2.955 -5.285 -12.961 1 98.81 357 ILE A C 1
ATOM 2766 O O . ILE A 1 357 ? -3.969 -4.707 -13.367 1 98.81 357 ILE A O 1
ATOM 2770 N N . TRP A 1 358 ? -2.303 -6.184 -13.68 1 98.38 358 TRP A N 1
ATOM 2771 C CA . TRP A 1 358 ? -2.742 -6.633 -14.992 1 98.38 358 TRP A CA 1
ATOM 2772 C C . TRP A 1 358 ? -2.656 -8.148 -15.109 1 98.38 358 TRP A C 1
ATOM 2774 O O . TRP A 1 358 ? -1.72 -8.766 -14.594 1 98.38 358 TRP A O 1
ATOM 2784 N N . VAL A 1 359 ? -3.605 -8.75 -15.664 1 97.5 359 VAL A N 1
ATOM 2785 C CA . VAL A 1 359 ? -3.643 -10.164 -16.031 1 97.5 359 VAL A CA 1
ATOM 2786 C C . VAL A 1 359 ? -3.742 -10.305 -17.547 1 97.5 359 VAL A C 1
ATOM 2788 O O . VAL A 1 359 ? -4.785 -10.023 -18.125 1 97.5 359 VAL A O 1
ATOM 2791 N N . GLU A 1 360 ? -2.654 -10.781 -18.078 1 94.25 360 GLU A N 1
ATOM 2792 C CA . GLU A 1 360 ? -2.627 -10.883 -19.531 1 94.25 360 GLU A CA 1
ATOM 2793 C C . GLU A 1 360 ? -3.688 -11.859 -20.031 1 94.25 360 GLU A C 1
ATOM 2795 O O . GLU A 1 360 ? -3.932 -12.891 -19.406 1 94.25 360 GLU A O 1
ATOM 2800 N N . GLY A 1 361 ? -4.324 -11.516 -21.156 1 91.06 361 GLY A N 1
ATOM 2801 C CA . GLY A 1 361 ? -5.41 -12.32 -21.703 1 91.06 361 GLY A CA 1
ATOM 2802 C C . GLY A 1 361 ? -6.77 -11.945 -21.141 1 91.06 361 GLY A C 1
ATOM 2803 O O . GLY A 1 361 ? -7.797 -12.438 -21.609 1 91.06 361 GLY A O 1
ATOM 2804 N N . SER A 1 362 ? -6.773 -11.133 -20.188 1 92.44 362 SER A N 1
ATOM 2805 C CA . SER A 1 362 ? -8 -10.625 -19.578 1 92.44 362 SER A CA 1
ATOM 2806 C C . SER A 1 362 ? -7.957 -9.109 -19.422 1 92.44 362 SER A C 1
ATOM 2808 O O . SER A 1 362 ? -7.59 -8.594 -18.359 1 92.44 362 SER A O 1
ATOM 2810 N N . ALA A 1 363 ? -8.453 -8.438 -20.391 1 91.19 363 ALA A N 1
ATOM 2811 C CA . ALA A 1 363 ? -8.445 -6.977 -20.344 1 91.19 363 ALA A CA 1
ATOM 2812 C C . ALA A 1 363 ? -9.43 -6.457 -19.297 1 91.19 363 ALA A C 1
ATOM 2814 O O . ALA A 1 363 ? -10.531 -7 -19.141 1 91.19 363 ALA A O 1
ATOM 2815 N N . LYS A 1 364 ? -9.07 -5.434 -18.594 1 96 364 LYS A N 1
ATOM 2816 C CA . LYS A 1 364 ? -9.977 -4.781 -17.656 1 96 364 LYS A CA 1
ATOM 2817 C C . LYS A 1 364 ? -11.109 -4.074 -18.375 1 96 364 LYS A C 1
ATOM 2819 O O . LYS A 1 364 ? -10.945 -3.617 -19.516 1 96 364 LYS A O 1
ATOM 2824 N N . THR A 1 365 ? -12.203 -4.016 -17.719 1 94.81 365 THR A N 1
ATOM 2825 C CA . THR A 1 365 ? -13.312 -3.209 -18.203 1 94.81 365 THR A CA 1
ATOM 2826 C C . THR A 1 365 ? -12.914 -1.742 -18.312 1 94.81 365 THR A C 1
ATOM 2828 O O . THR A 1 365 ? -12.273 -1.199 -17.406 1 94.81 365 THR A O 1
ATOM 2831 N N . ARG A 1 366 ? -13.289 -1.149 -19.438 1 94.25 366 ARG A N 1
ATOM 2832 C CA . ARG A 1 366 ? -13.07 0.29 -19.531 1 94.25 366 ARG A CA 1
ATOM 2833 C C . ARG A 1 366 ? -13.844 1.037 -18.453 1 94.25 366 ARG A C 1
ATOM 2835 O O . ARG A 1 366 ? -15.023 0.748 -18.203 1 94.25 366 ARG A O 1
ATOM 2842 N N . PRO A 1 367 ? -13.156 1.935 -17.781 1 98 367 PRO A N 1
ATOM 2843 C CA . PRO A 1 367 ? -13.867 2.635 -16.703 1 98 367 PRO A CA 1
ATOM 2844 C C . PRO A 1 367 ? -15.078 3.414 -17.203 1 98 367 PRO A C 1
ATOM 2846 O O . PRO A 1 367 ? -14.969 4.172 -18.172 1 98 367 PRO A O 1
ATOM 2849 N N . ARG A 1 368 ? -16.188 3.193 -16.594 1 97.75 368 ARG A N 1
ATOM 2850 C CA . ARG A 1 368 ? -17.375 4.012 -16.781 1 97.75 368 ARG A CA 1
ATOM 2851 C C . ARG A 1 368 ? -17.531 5.027 -15.656 1 97.75 368 ARG A C 1
ATOM 2853 O O . ARG A 1 368 ? -17.156 4.762 -14.516 1 97.75 368 ARG A O 1
ATOM 2860 N N . LEU A 1 369 ? -18.109 6.141 -15.938 1 97.06 369 LEU A N 1
ATOM 2861 C CA . LEU A 1 369 ? -18.344 7.152 -14.914 1 97.06 369 LEU A CA 1
ATOM 2862 C C . LEU A 1 369 ? -19.219 6.602 -13.797 1 97.06 369 LEU A C 1
ATOM 2864 O O . LEU A 1 369 ? -20.078 5.766 -14.039 1 97.06 369 LEU A O 1
ATOM 2868 N N . PRO A 1 370 ? -18.984 7.031 -12.602 1 97.38 370 PRO A N 1
ATOM 2869 C CA . PRO A 1 370 ? -19.766 6.52 -11.469 1 97.38 370 PRO A CA 1
ATOM 2870 C C . PRO A 1 370 ? -21.234 6.902 -11.547 1 97.38 370 PRO A C 1
ATOM 2872 O O . PRO A 1 370 ? -21.578 7.914 -12.164 1 97.38 370 PRO A O 1
ATOM 2875 N N . PRO A 1 371 ? -22.062 6.133 -10.945 1 97.88 371 PRO A N 1
ATOM 2876 C CA . PRO A 1 371 ? -23.5 6.426 -10.961 1 97.88 371 PRO A CA 1
ATOM 2877 C C . PRO A 1 371 ? -23.875 7.535 -9.984 1 97.88 371 PRO A C 1
ATOM 2879 O O . PRO A 1 371 ? -23.156 7.785 -9.016 1 97.88 371 PRO A O 1
ATOM 2882 N N . ALA A 1 372 ? -24.984 8.148 -10.32 1 97.81 372 ALA A N 1
ATOM 2883 C CA . ALA A 1 372 ? -25.641 9.008 -9.328 1 97.81 372 ALA A CA 1
ATOM 2884 C C . ALA A 1 372 ? -26.203 8.188 -8.18 1 97.81 372 ALA A C 1
ATOM 2886 O O . ALA A 1 372 ? -26.344 6.965 -8.289 1 97.81 372 ALA A O 1
ATOM 2887 N N . LEU A 1 373 ? -26.516 8.883 -7.086 1 98.25 373 LEU A N 1
ATOM 2888 C CA . LEU A 1 373 ? -27.078 8.203 -5.922 1 98.25 373 LEU A CA 1
ATOM 2889 C C . LEU A 1 373 ? -28.406 7.535 -6.27 1 98.25 373 LEU A C 1
ATOM 2891 O O . LEU A 1 373 ? -29.344 8.203 -6.715 1 98.25 373 LEU A O 1
ATOM 2895 N N . GLY A 1 374 ? -28.469 6.246 -6.141 1 98.44 374 GLY A N 1
ATOM 2896 C CA . GLY A 1 374 ? -29.703 5.488 -6.355 1 98.44 374 GLY A CA 1
ATOM 2897 C C . GLY A 1 374 ? -30.062 5.363 -7.82 1 98.44 374 GLY A C 1
ATOM 2898 O O . GLY A 1 374 ? -31.188 4.965 -8.148 1 98.44 374 GLY A O 1
ATOM 2899 N N . GLU A 1 375 ? -29.156 5.684 -8.695 1 98.44 375 GLU A N 1
ATOM 2900 C CA . GLU A 1 375 ? -29.422 5.672 -10.133 1 98.44 375 GLU A CA 1
ATOM 2901 C C . GLU A 1 375 ? -30 4.328 -10.57 1 98.44 375 GLU A C 1
ATOM 2903 O O . GLU A 1 375 ? -30.812 4.27 -11.492 1 98.44 375 GLU A O 1
ATOM 2908 N N . HIS A 1 376 ? -29.625 3.244 -9.93 1 98.69 376 HIS A N 1
ATOM 2909 C CA . HIS A 1 376 ? -30 1.913 -10.391 1 98.69 376 HIS A CA 1
ATOM 2910 C C . HIS A 1 376 ? -30.906 1.211 -9.391 1 98.69 376 HIS A C 1
ATOM 2912 O O . HIS A 1 376 ? -31.062 -0.013 -9.43 1 98.69 376 HIS A O 1
ATOM 2918 N N . SER A 1 377 ? -31.516 1.918 -8.484 1 98.75 377 SER A N 1
ATOM 2919 C CA . SER A 1 377 ? -32.281 1.322 -7.398 1 98.75 377 SER A CA 1
ATOM 2920 C C . SER A 1 377 ? -33.406 0.426 -7.938 1 98.75 377 SER A C 1
ATOM 2922 O O . SER A 1 377 ? -33.531 -0.734 -7.539 1 98.75 377 SER A O 1
ATOM 2924 N N . ASP A 1 378 ? -34.156 0.938 -8.883 1 98.5 378 ASP A N 1
ATOM 2925 C CA . ASP A 1 378 ? -35.281 0.177 -9.406 1 98.5 378 ASP A CA 1
ATOM 2926 C C . ASP A 1 378 ? -34.812 -1.087 -10.125 1 98.5 378 ASP A C 1
ATOM 2928 O O . ASP A 1 378 ? -35.375 -2.164 -9.93 1 98.5 378 ASP A O 1
ATOM 2932 N N . ASP A 1 379 ? -33.781 -0.971 -10.914 1 98.44 379 ASP A N 1
ATOM 2933 C CA . ASP A 1 379 ? -33.281 -2.107 -11.672 1 98.44 379 ASP A CA 1
ATOM 2934 C C . ASP A 1 379 ? -32.75 -3.199 -10.734 1 98.44 379 ASP A C 1
ATOM 2936 O O . ASP A 1 379 ? -33 -4.387 -10.969 1 98.44 379 ASP A O 1
ATOM 2940 N N . VAL A 1 380 ? -32.031 -2.779 -9.688 1 98.69 380 VAL A N 1
ATOM 2941 C CA . VAL A 1 380 ? -31.469 -3.723 -8.719 1 98.69 380 VAL A CA 1
ATOM 2942 C C . VAL A 1 380 ? -32.594 -4.449 -7.996 1 98.69 380 VAL A C 1
ATOM 2944 O O . VAL A 1 380 ? -32.562 -5.672 -7.844 1 98.69 380 VAL A O 1
ATOM 2947 N N . LEU A 1 381 ? -33.625 -3.707 -7.621 1 98.69 381 LEU A N 1
ATOM 2948 C CA . LEU A 1 381 ? -34.75 -4.293 -6.883 1 98.69 381 LEU A CA 1
ATOM 2949 C C . LEU A 1 381 ? -35.562 -5.215 -7.777 1 98.69 381 LEU A C 1
ATOM 2951 O O . LEU A 1 381 ? -36 -6.293 -7.344 1 98.69 381 LEU A O 1
ATOM 2955 N N . ARG A 1 382 ? -35.781 -4.848 -9.023 1 98.25 382 ARG A N 1
ATOM 2956 C CA . ARG A 1 382 ? -36.5 -5.711 -9.961 1 98.25 382 ARG A CA 1
ATOM 2957 C C . ARG A 1 382 ? -35.75 -7.023 -10.172 1 98.25 382 ARG A C 1
ATOM 2959 O O . ARG A 1 382 ? -36.375 -8.094 -10.188 1 98.25 382 ARG A O 1
ATOM 2966 N N . SER A 1 383 ? -34.469 -6.898 -10.312 1 97.12 383 SER A N 1
ATOM 2967 C CA . SER A 1 383 ? -33.625 -8.086 -10.516 1 97.12 383 SER A CA 1
ATOM 2968 C C . SER A 1 383 ? -33.688 -9 -9.297 1 97.12 383 SER A C 1
ATOM 2970 O O . SER A 1 383 ? -33.5 -10.219 -9.43 1 97.12 383 SER A O 1
ATOM 2972 N N . ALA A 1 384 ? -34 -8.398 -8.148 1 97.12 384 ALA A N 1
ATOM 2973 C CA . ALA A 1 384 ? -34.094 -9.172 -6.91 1 97.12 384 ALA A CA 1
ATOM 2974 C C . ALA A 1 384 ? -35.469 -9.742 -6.699 1 97.12 384 ALA A C 1
ATOM 2976 O O . ALA A 1 384 ? -35.75 -10.414 -5.695 1 97.12 384 ALA A O 1
ATOM 2977 N N . GLY A 1 385 ? -36.438 -9.398 -7.57 1 97.38 385 GLY A N 1
ATOM 2978 C CA . GLY A 1 385 ? -37.75 -10.031 -7.539 1 97.38 385 GLY A CA 1
ATOM 2979 C C . GLY A 1 385 ? -38.844 -9.125 -7.031 1 97.38 385 GLY A C 1
ATOM 2980 O O . GLY A 1 385 ? -40 -9.555 -6.855 1 97.38 385 GLY A O 1
ATOM 2981 N N . TYR A 1 386 ? -38.531 -7.871 -6.855 1 98.06 386 TYR A N 1
ATOM 2982 C CA . TYR A 1 386 ? -39.562 -6.926 -6.445 1 98.06 386 TYR A CA 1
ATOM 2983 C C . TYR A 1 386 ? -40.375 -6.438 -7.648 1 98.06 386 TYR A C 1
ATOM 2985 O O . TYR A 1 386 ? -39.781 -6.145 -8.703 1 98.06 386 TYR A O 1
ATOM 2993 N N . ASP A 1 387 ? -41.625 -6.406 -7.504 1 98.12 387 ASP A N 1
ATOM 2994 C CA . ASP A 1 387 ? -42.438 -5.855 -8.586 1 98.12 387 ASP A CA 1
ATOM 2995 C C . ASP A 1 387 ? -42.594 -4.344 -8.43 1 98.12 387 ASP A C 1
ATOM 2997 O O . ASP A 1 387 ? -42.156 -3.762 -7.445 1 98.12 387 ASP A O 1
ATOM 3001 N N . ASP A 1 388 ? -43.25 -3.762 -9.328 1 97.88 388 ASP A N 1
ATOM 3002 C CA . ASP A 1 388 ? -43.375 -2.307 -9.391 1 97.88 388 ASP A CA 1
ATOM 3003 C C . ASP A 1 388 ? -44.125 -1.756 -8.195 1 97.88 388 ASP A C 1
ATOM 3005 O O . ASP A 1 388 ? -43.812 -0.676 -7.691 1 97.88 388 ASP A O 1
ATOM 3009 N N . ALA A 1 389 ? -45.094 -2.49 -7.773 1 98.19 389 ALA A N 1
ATOM 3010 C CA . ALA A 1 389 ? -45.875 -2.041 -6.629 1 98.19 389 ALA A CA 1
ATOM 3011 C C . ALA A 1 389 ? -45.031 -2.031 -5.352 1 98.19 389 ALA A C 1
ATOM 3013 O O . ALA A 1 389 ? -45.094 -1.076 -4.574 1 98.19 389 ALA A O 1
ATOM 3014 N N . ALA A 1 390 ? -44.312 -3.049 -5.156 1 98.06 390 ALA A N 1
ATOM 3015 C CA . ALA A 1 390 ? -43.438 -3.145 -3.988 1 98.06 390 ALA A CA 1
ATOM 3016 C C . ALA A 1 390 ? -42.344 -2.064 -4.02 1 98.06 390 ALA A C 1
ATOM 3018 O O . ALA A 1 390 ? -42.062 -1.456 -2.99 1 98.06 390 ALA A O 1
ATOM 3019 N N . ILE A 1 391 ? -41.781 -1.801 -5.16 1 98.38 391 ILE A N 1
ATOM 3020 C CA . ILE A 1 391 ? -40.75 -0.787 -5.324 1 98.38 391 ILE A CA 1
ATOM 3021 C C . ILE A 1 391 ? -41.312 0.593 -5.016 1 98.38 391 ILE A C 1
ATOM 3023 O O . ILE A 1 391 ? -40.719 1.387 -4.305 1 98.38 391 ILE A O 1
ATOM 3027 N N . SER A 1 392 ? -42.5 0.826 -5.516 1 98.06 392 SER A N 1
ATOM 3028 C CA . SER A 1 392 ? -43.156 2.1 -5.258 1 98.06 392 SER A CA 1
ATOM 3029 C C . SER A 1 392 ? -43.406 2.307 -3.766 1 98.06 392 SER A C 1
ATOM 3031 O O . SER A 1 392 ? -43.25 3.416 -3.254 1 98.06 392 SER A O 1
ATOM 3033 N N . ALA A 1 393 ? -43.781 1.277 -3.109 1 98.06 393 ALA A N 1
ATOM 3034 C CA . ALA A 1 393 ? -44.031 1.348 -1.673 1 98.06 393 ALA A CA 1
ATOM 3035 C C . ALA A 1 393 ? -42.75 1.655 -0.907 1 98.06 393 ALA A C 1
ATOM 3037 O O . ALA A 1 393 ? -42.781 2.457 0.031 1 98.06 393 ALA A O 1
ATOM 3038 N N . LEU A 1 394 ? -41.656 1.004 -1.273 1 98.25 394 LEU A N 1
ATOM 3039 C CA . LEU A 1 394 ? -40.375 1.222 -0.635 1 98.25 394 LEU A CA 1
ATOM 3040 C C . LEU A 1 394 ? -39.906 2.658 -0.841 1 98.25 394 LEU A C 1
ATOM 3042 O O . LEU A 1 394 ? -39.312 3.266 0.069 1 98.25 394 LEU A O 1
ATOM 3046 N N . ARG A 1 395 ? -40.156 3.223 -2.014 1 97.5 395 ARG A N 1
ATOM 3047 C CA . ARG A 1 395 ? -39.781 4.602 -2.305 1 97.5 395 ARG A CA 1
ATOM 3048 C C . ARG A 1 395 ? -40.625 5.582 -1.499 1 97.5 395 ARG A C 1
ATOM 3050 O O . ARG A 1 395 ? -40.094 6.547 -0.935 1 97.5 395 ARG A O 1
ATOM 3057 N N . THR A 1 396 ? -41.906 5.289 -1.464 1 97.25 396 THR A N 1
ATOM 3058 C CA . THR A 1 396 ? -42.844 6.184 -0.782 1 97.25 396 THR A CA 1
ATOM 3059 C C . THR A 1 396 ? -42.531 6.25 0.71 1 97.25 396 THR A C 1
ATOM 3061 O O . THR A 1 396 ? -42.656 7.309 1.331 1 97.25 396 THR A O 1
ATOM 3064 N N . SER A 1 397 ? -42.094 5.18 1.235 1 97.12 397 SER A N 1
ATOM 3065 C CA . SER A 1 397 ? -41.781 5.109 2.664 1 97.12 397 SER A CA 1
ATOM 3066 C C . SER A 1 397 ? -40.406 5.66 2.977 1 97.12 397 SER A C 1
ATOM 3068 O O . SER A 1 397 ? -40.031 5.762 4.145 1 97.12 397 SER A O 1
ATOM 3070 N N . GLY A 1 398 ? -39.531 5.91 1.966 1 96.88 398 GLY A N 1
ATOM 3071 C CA . GLY A 1 398 ? -38.219 6.488 2.158 1 96.88 398 GLY A CA 1
ATOM 3072 C C . GLY A 1 398 ? -37.156 5.445 2.393 1 96.88 398 GLY A C 1
ATOM 3073 O O . GLY A 1 398 ? -36 5.789 2.652 1 96.88 398 GLY A O 1
ATOM 3074 N N . VAL A 1 399 ? -37.531 4.215 2.268 1 98.12 399 VAL A N 1
ATOM 3075 C CA . VAL A 1 399 ? -36.594 3.123 2.451 1 98.12 399 VAL A CA 1
ATOM 3076 C C . VAL A 1 399 ? -35.594 3.092 1.282 1 98.12 399 VAL A C 1
ATOM 3078 O O . VAL A 1 399 ? -34.406 2.803 1.467 1 98.12 399 VAL A O 1
ATOM 3081 N N . VAL A 1 400 ? -36.156 3.342 0.096 1 98.06 400 VAL A N 1
ATOM 3082 C CA . VAL A 1 400 ? -35.375 3.354 -1.126 1 98.06 400 VAL A CA 1
ATOM 3083 C C . VAL A 1 400 ? -35.375 4.754 -1.739 1 98.06 400 VAL A C 1
ATOM 3085 O O . VAL A 1 400 ? -36.438 5.406 -1.778 1 98.06 400 VAL A O 1
ATOM 3088 N N . GLY A 1 401 ? -34.219 5.172 -2.049 1 94.94 401 GLY A N 1
ATOM 3089 C CA . GLY A 1 401 ? -34.094 6.438 -2.758 1 94.94 401 GLY A CA 1
ATOM 3090 C C . GLY A 1 401 ? -33.875 6.27 -4.25 1 94.94 401 GLY A C 1
ATOM 3091 O O . GLY A 1 401 ? -33.469 5.199 -4.703 1 94.94 401 GLY A O 1
ATOM 3092 N N . MET B 1 1 ? -6.125 -30.641 10.547 1 38.34 1 MET B N 1
ATOM 3093 C CA . MET B 1 1 ? -5.328 -29.422 10.523 1 38.34 1 MET B CA 1
ATOM 3094 C C . MET B 1 1 ? -5.453 -28.703 9.18 1 38.34 1 MET B C 1
ATOM 3096 O O . MET B 1 1 ? -5.32 -29.328 8.133 1 38.34 1 MET B O 1
ATOM 3100 N N . ASP B 1 2 ? -6.188 -27.703 9.055 1 54.31 2 ASP B N 1
ATOM 3101 C CA . ASP B 1 2 ? -6.504 -27.078 7.777 1 54.31 2 ASP B CA 1
ATOM 3102 C C . ASP B 1 2 ? -5.23 -26.703 7.02 1 54.31 2 ASP B C 1
ATOM 3104 O O . ASP B 1 2 ? -4.367 -26 7.551 1 54.31 2 ASP B O 1
ATOM 3108 N N . ASP B 1 3 ? -4.711 -27.594 6.148 1 63.62 3 ASP B N 1
ATOM 3109 C CA . ASP B 1 3 ? -3.473 -27.672 5.383 1 63.62 3 ASP B CA 1
ATOM 3110 C C . ASP B 1 3 ? -3.244 -26.406 4.555 1 63.62 3 ASP B C 1
ATOM 3112 O O . ASP B 1 3 ? -2.324 -26.359 3.738 1 63.62 3 ASP B O 1
ATOM 3116 N N . GLY B 1 4 ? -3.547 -25.172 4.859 1 86.88 4 GLY B N 1
ATOM 3117 C CA . GLY B 1 4 ? -3.285 -23.891 4.227 1 86.88 4 GLY B CA 1
ATOM 3118 C C . GLY B 1 4 ? -3.984 -23.734 2.889 1 86.88 4 GLY B C 1
ATOM 3119 O O . GLY B 1 4 ? -4.109 -24.703 2.131 1 86.88 4 GLY B O 1
ATOM 3120 N N . ILE B 1 5 ? -4.477 -22.734 2.51 1 94.81 5 ILE B N 1
ATOM 3121 C CA . ILE B 1 5 ? -5.27 -22.422 1.327 1 94.81 5 ILE B CA 1
ATOM 3122 C C . ILE B 1 5 ? -4.477 -22.766 0.068 1 94.81 5 ILE B C 1
ATOM 3124 O O . ILE B 1 5 ? -5.035 -23.281 -0.901 1 94.81 5 ILE B O 1
ATOM 3128 N N . PHE B 1 6 ? -3.133 -22.594 0.199 1 97.31 6 PHE B N 1
ATOM 3129 C CA . PHE B 1 6 ? -2.295 -22.781 -0.979 1 97.31 6 PHE B CA 1
ATOM 3130 C C . PHE B 1 6 ? -1.442 -24.031 -0.843 1 97.31 6 PHE B C 1
ATOM 3132 O O . PHE B 1 6 ? -0.415 -24.156 -1.512 1 97.31 6 PHE B O 1
ATOM 3139 N N . LYS B 1 7 ? -1.793 -24.875 0.063 1 94.5 7 LYS B N 1
ATOM 3140 C CA . LYS B 1 7 ? -1.072 -26.141 0.166 1 94.5 7 LYS B CA 1
ATOM 3141 C C . LYS B 1 7 ? -0.995 -26.844 -1.188 1 94.5 7 LYS B C 1
ATOM 3143 O O . LYS B 1 7 ? -1.998 -26.953 -1.897 1 94.5 7 LYS B O 1
ATOM 3148 N N . GLY B 1 8 ? 0.202 -27.297 -1.529 1 94.56 8 GLY B N 1
ATOM 3149 C CA . GLY B 1 8 ? 0.393 -28.016 -2.785 1 94.56 8 GLY B CA 1
ATOM 3150 C C . GLY B 1 8 ? 0.851 -27.109 -3.914 1 94.56 8 GLY B C 1
ATOM 3151 O O . GLY B 1 8 ? 1.332 -27.594 -4.945 1 94.56 8 GLY B O 1
ATOM 3152 N N . LEU B 1 9 ? 0.678 -25.797 -3.746 1 97.62 9 LEU B N 1
ATOM 3153 C CA . LEU B 1 9 ? 1.149 -24.875 -4.766 1 97.62 9 LEU B CA 1
ATOM 3154 C C . LEU B 1 9 ? 2.664 -24.703 -4.695 1 97.62 9 LEU B C 1
ATOM 3156 O O . LEU B 1 9 ? 3.221 -24.484 -3.619 1 97.62 9 LEU B O 1
ATOM 3160 N N . LYS B 1 10 ? 3.301 -24.828 -5.777 1 98.69 10 LYS B N 1
ATOM 3161 C CA . LYS B 1 10 ? 4.742 -24.625 -5.898 1 98.69 10 LYS B CA 1
ATOM 3162 C C . LYS B 1 10 ? 5.055 -23.266 -6.492 1 98.69 10 LYS B C 1
ATOM 3164 O O . LYS B 1 10 ? 4.645 -22.953 -7.613 1 98.69 10 LYS B O 1
ATOM 3169 N N . VAL B 1 11 ? 5.773 -22.484 -5.773 1 98.94 11 VAL B N 1
ATOM 3170 C CA . VAL B 1 11 ? 6.105 -21.109 -6.18 1 98.94 11 VAL B CA 1
ATOM 3171 C C . VAL B 1 11 ? 7.621 -20.953 -6.285 1 98.94 11 VAL B C 1
ATOM 3173 O O . VAL B 1 11 ? 8.352 -21.297 -5.348 1 98.94 11 VAL B O 1
ATOM 3176 N N . LEU B 1 12 ? 8.094 -20.516 -7.434 1 98.94 12 LEU B N 1
ATOM 3177 C CA . LEU B 1 12 ? 9.5 -20.156 -7.617 1 98.94 12 LEU B CA 1
ATOM 3178 C C . LEU B 1 12 ? 9.688 -18.641 -7.512 1 98.94 12 LEU B C 1
ATOM 3180 O O . LEU B 1 12 ? 9.227 -17.891 -8.375 1 98.94 12 LEU B O 1
ATOM 3184 N N . ASP B 1 13 ? 10.32 -18.219 -6.457 1 98.88 13 ASP B N 1
ATOM 3185 C CA . ASP B 1 13 ? 10.656 -16.828 -6.238 1 98.88 13 ASP B CA 1
ATOM 3186 C C . ASP B 1 13 ? 12.047 -16.5 -6.785 1 98.88 13 ASP B C 1
ATOM 3188 O O . ASP B 1 13 ? 13.039 -16.609 -6.07 1 98.88 13 ASP B O 1
ATOM 3192 N N . CYS B 1 14 ? 12.039 -16.078 -8.016 1 98.69 14 CYS B N 1
ATOM 3193 C CA . CYS B 1 14 ? 13.266 -15.672 -8.703 1 98.69 14 CYS B CA 1
ATOM 3194 C C . CYS B 1 14 ? 13.367 -14.156 -8.781 1 98.69 14 CYS B C 1
ATOM 3196 O O . CYS B 1 14 ? 13.57 -13.594 -9.867 1 98.69 14 CYS B O 1
ATOM 3198 N N . ALA B 1 15 ? 13.094 -13.469 -7.719 1 98.38 15 ALA B N 1
ATOM 3199 C CA . ALA B 1 15 ? 13.133 -12.016 -7.621 1 98.38 15 ALA B CA 1
ATOM 3200 C C . ALA B 1 15 ? 14.086 -11.562 -6.52 1 98.38 15 ALA B C 1
ATOM 3202 O O . ALA B 1 15 ? 14.609 -12.391 -5.77 1 98.38 15 ALA B O 1
ATOM 3203 N N . SER B 1 16 ? 14.312 -10.305 -6.473 1 96.94 16 SER B N 1
ATOM 3204 C CA . SER B 1 16 ? 15.25 -9.766 -5.484 1 96.94 16 SER B CA 1
ATOM 3205 C C . SER B 1 16 ? 14.609 -8.641 -4.676 1 96.94 16 SER B C 1
ATOM 3207 O O . SER B 1 16 ? 13.594 -8.078 -5.082 1 96.94 16 SER B O 1
ATOM 3209 N N . PHE B 1 17 ? 15.117 -8.445 -3.48 1 96.5 17 PHE B N 1
ATOM 3210 C CA . PHE B 1 17 ? 14.781 -7.328 -2.605 1 96.5 17 PHE B CA 1
ATOM 3211 C C . PHE B 1 17 ? 13.43 -7.543 -1.941 1 96.5 17 PHE B C 1
ATOM 3213 O O . PHE B 1 17 ? 13.242 -8.516 -1.21 1 96.5 17 PHE B O 1
ATOM 3220 N N . ILE B 1 18 ? 12.438 -6.582 -2.182 1 98.25 18 ILE B N 1
ATOM 3221 C CA . ILE B 1 18 ? 11.336 -6.613 -1.225 1 98.25 18 ILE B CA 1
ATOM 3222 C C . ILE B 1 18 ? 10.023 -6.883 -1.958 1 98.25 18 ILE B C 1
ATOM 3224 O O . ILE B 1 18 ? 9.383 -7.914 -1.738 1 98.25 18 ILE B O 1
ATOM 3228 N N . ALA B 1 19 ? 9.586 -6.109 -2.936 1 98.5 19 ALA B N 1
ATOM 3229 C CA . ALA B 1 19 ? 8.211 -6.078 -3.422 1 98.5 19 ALA B CA 1
ATOM 3230 C C . ALA B 1 19 ? 7.777 -7.449 -3.932 1 98.5 19 ALA B C 1
ATOM 3232 O O . ALA B 1 19 ? 6.824 -8.031 -3.418 1 98.5 19 ALA B O 1
ATOM 3233 N N . ALA B 1 20 ? 8.492 -7.961 -4.918 1 98.69 20 ALA B N 1
ATOM 3234 C CA . ALA B 1 20 ? 8.117 -9.242 -5.508 1 98.69 20 ALA B CA 1
ATOM 3235 C C . ALA B 1 20 ? 8.32 -10.383 -4.516 1 98.69 20 ALA B C 1
ATOM 3237 O O . ALA B 1 20 ? 7.414 -11.195 -4.293 1 98.69 20 ALA B O 1
ATOM 3238 N N . PRO B 1 21 ? 9.469 -10.453 -3.816 1 98.75 21 PRO B N 1
ATOM 3239 C CA . PRO B 1 21 ? 9.656 -11.523 -2.834 1 98.75 21 PRO B CA 1
ATOM 3240 C C . PRO B 1 21 ? 8.633 -11.484 -1.709 1 98.75 21 PRO B C 1
ATOM 3242 O O . PRO B 1 21 ? 8.234 -12.531 -1.192 1 98.75 21 PRO B O 1
ATOM 3245 N N . ALA B 1 22 ? 8.203 -10.289 -1.291 1 98.81 22 ALA B N 1
ATOM 3246 C CA . ALA B 1 22 ? 7.211 -10.188 -0.228 1 98.81 22 ALA B CA 1
ATOM 3247 C C . ALA B 1 22 ? 5.875 -10.781 -0.668 1 98.81 22 ALA B C 1
ATOM 3249 O O . ALA B 1 22 ? 5.137 -11.336 0.148 1 98.81 22 ALA B O 1
ATOM 3250 N N . ALA B 1 23 ? 5.559 -10.617 -1.924 1 98.88 23 ALA B N 1
ATOM 3251 C CA . ALA B 1 23 ? 4.355 -11.273 -2.432 1 98.88 23 ALA B CA 1
ATOM 3252 C C . ALA B 1 23 ? 4.441 -12.789 -2.262 1 98.88 23 ALA B C 1
ATOM 3254 O O . ALA B 1 23 ? 3.465 -13.43 -1.866 1 98.88 23 ALA B O 1
ATOM 3255 N N . ALA B 1 24 ? 5.598 -13.375 -2.551 1 98.88 24 ALA B N 1
ATOM 3256 C CA . ALA B 1 24 ? 5.828 -14.805 -2.352 1 98.88 24 ALA B CA 1
ATOM 3257 C C . ALA B 1 24 ? 5.711 -15.18 -0.877 1 98.88 24 ALA B C 1
ATOM 3259 O O . ALA B 1 24 ? 5.215 -16.25 -0.54 1 98.88 24 ALA B O 1
ATOM 3260 N N . THR B 1 25 ? 6.184 -14.305 -0.018 1 98.81 25 THR B N 1
ATOM 3261 C CA . THR B 1 25 ? 6.078 -14.531 1.419 1 98.81 25 THR B CA 1
ATOM 3262 C C . THR B 1 25 ? 4.613 -14.641 1.841 1 98.81 25 THR B C 1
ATOM 3264 O O . THR B 1 25 ? 4.25 -15.516 2.627 1 98.81 25 THR B O 1
ATOM 3267 N N . VAL B 1 26 ? 3.764 -13.781 1.311 1 98.75 26 VAL B N 1
ATOM 3268 C CA . VAL B 1 26 ? 2.344 -13.828 1.641 1 98.75 26 VAL B CA 1
ATOM 3269 C C . VAL B 1 26 ? 1.752 -15.164 1.183 1 98.75 26 VAL B C 1
ATOM 3271 O O . VAL B 1 26 ? 0.955 -15.773 1.897 1 98.75 26 VAL B O 1
ATOM 3274 N N . LEU B 1 27 ? 2.154 -15.656 -0.003 1 98.75 27 LEU B N 1
ATOM 3275 C CA . LEU B 1 27 ? 1.724 -16.969 -0.464 1 98.75 27 LEU B CA 1
ATOM 3276 C C . LEU B 1 27 ? 2.158 -18.062 0.512 1 98.75 27 LEU B C 1
ATOM 3278 O O . LEU B 1 27 ? 1.384 -18.969 0.819 1 98.75 27 LEU B O 1
ATOM 3282 N N . SER B 1 28 ? 3.361 -17.938 1.007 1 98.25 28 SER B N 1
ATOM 3283 C CA . SER B 1 28 ? 3.879 -18.922 1.94 1 98.25 28 SER B CA 1
ATOM 3284 C C . SER B 1 28 ? 3.141 -18.875 3.273 1 98.25 28 SER B C 1
ATOM 3286 O O . SER B 1 28 ? 2.963 -19.906 3.934 1 98.25 28 SER B O 1
ATOM 3288 N N . ASP B 1 29 ? 2.688 -17.672 3.686 1 97.75 29 ASP B N 1
ATOM 3289 C CA . ASP B 1 29 ? 1.89 -17.531 4.898 1 97.75 29 ASP B CA 1
ATOM 3290 C C . ASP B 1 29 ? 0.644 -18.422 4.84 1 97.75 29 ASP B C 1
ATOM 3292 O O . ASP B 1 29 ? 0.166 -18.891 5.871 1 97.75 29 ASP B O 1
ATOM 3296 N N . PHE B 1 30 ? 0.154 -18.625 3.619 1 97.81 30 PHE B N 1
ATOM 3297 C CA . PHE B 1 30 ? -1.06 -19.406 3.453 1 97.81 30 PHE B CA 1
ATOM 3298 C C . PHE B 1 30 ? -0.728 -20.828 2.986 1 97.81 30 PHE B C 1
ATOM 3300 O O . PHE B 1 30 ? -1.592 -21.531 2.465 1 97.81 30 PHE B O 1
ATOM 3307 N N . GLY B 1 31 ? 0.579 -21.234 3.041 1 97.06 31 GLY B N 1
ATOM 3308 C CA . GLY B 1 31 ? 0.918 -22.641 2.982 1 97.06 31 GLY B CA 1
ATOM 3309 C C . GLY B 1 31 ? 1.575 -23.047 1.675 1 97.06 31 GLY B C 1
ATOM 3310 O O . GLY B 1 31 ? 1.896 -24.219 1.47 1 97.06 31 GLY B O 1
ATOM 3311 N N . ALA B 1 32 ? 1.823 -22.094 0.74 1 98.25 32 ALA B N 1
ATOM 3312 C CA . ALA B 1 32 ? 2.496 -22.438 -0.509 1 98.25 32 ALA B CA 1
ATOM 3313 C C . ALA B 1 32 ? 3.936 -22.875 -0.254 1 98.25 32 ALA B C 1
ATOM 3315 O O . ALA B 1 32 ? 4.574 -22.406 0.692 1 98.25 32 ALA B O 1
ATOM 3316 N N . ASP B 1 33 ? 4.398 -23.812 -1.052 1 98.19 33 ASP B N 1
ATOM 3317 C CA . ASP B 1 33 ? 5.816 -24.172 -1.049 1 98.19 33 ASP B CA 1
ATOM 3318 C C . ASP B 1 33 ? 6.629 -23.203 -1.906 1 98.19 33 ASP B C 1
ATOM 3320 O O . ASP B 1 33 ? 6.676 -23.344 -3.131 1 98.19 33 ASP B O 1
ATOM 3324 N N . VAL B 1 34 ? 7.281 -22.281 -1.274 1 98.88 34 VAL B N 1
ATOM 3325 C CA . VAL B 1 34 ? 8 -21.234 -1.983 1 98.88 34 VAL B CA 1
ATOM 3326 C C . VAL B 1 34 ? 9.5 -21.531 -1.962 1 98.88 34 VAL B C 1
ATOM 3328 O O . VAL B 1 34 ? 10.102 -21.656 -0.891 1 98.88 34 VAL B O 1
ATOM 3331 N N . ILE B 1 35 ? 10.109 -21.594 -3.125 1 98.88 35 ILE B N 1
ATOM 3332 C CA . ILE B 1 35 ? 11.547 -21.766 -3.279 1 98.88 35 ILE B CA 1
ATOM 3333 C C . ILE B 1 35 ? 12.18 -20.453 -3.738 1 98.88 35 ILE B C 1
ATOM 3335 O O . ILE B 1 35 ? 11.953 -20 -4.863 1 98.88 35 ILE B O 1
ATOM 3339 N N . LYS B 1 36 ? 12.898 -19.844 -2.844 1 98.88 36 LYS B N 1
ATOM 3340 C CA . LYS B 1 36 ? 13.672 -18.641 -3.158 1 98.88 36 LYS B CA 1
ATOM 3341 C C . LYS B 1 36 ? 14.953 -19 -3.906 1 98.88 36 LYS B C 1
ATOM 3343 O O . LYS B 1 36 ? 15.789 -19.75 -3.396 1 98.88 36 LYS B O 1
ATOM 3348 N N . ILE B 1 37 ? 15.062 -18.516 -5.105 1 98.81 37 ILE B N 1
ATOM 3349 C CA . ILE B 1 37 ? 16.234 -18.766 -5.945 1 98.81 37 ILE B CA 1
ATOM 3350 C C . ILE B 1 37 ? 17.188 -17.578 -5.867 1 98.81 37 ILE B C 1
ATOM 3352 O O . ILE B 1 37 ? 16.797 -16.438 -6.141 1 98.81 37 ILE B O 1
ATOM 3356 N N . GLU B 1 38 ? 18.375 -17.844 -5.5 1 98.06 38 GLU B N 1
ATOM 3357 C CA . GLU B 1 38 ? 19.406 -16.812 -5.305 1 98.06 38 GLU B CA 1
ATOM 3358 C C . GLU B 1 38 ? 20.703 -17.203 -5.992 1 98.06 38 GLU B C 1
ATOM 3360 O O . GLU B 1 38 ? 21.031 -18.391 -6.113 1 98.06 38 GLU B O 1
ATOM 3365 N N . PRO B 1 39 ? 21.453 -16.219 -6.484 1 97.69 39 PRO B N 1
ATOM 3366 C CA . PRO B 1 39 ? 22.797 -16.578 -6.977 1 97.69 39 PRO B CA 1
ATOM 3367 C C . PRO B 1 39 ? 23.703 -17.125 -5.883 1 97.69 39 PRO B C 1
ATOM 3369 O O . PRO B 1 39 ? 23.656 -16.672 -4.742 1 97.69 39 PRO B O 1
ATOM 3372 N N . PRO B 1 40 ? 24.562 -18.156 -6.223 1 97.62 40 PRO B N 1
ATOM 3373 C CA . PRO B 1 40 ? 25.531 -18.625 -5.227 1 97.62 40 PRO B CA 1
ATOM 3374 C C . PRO B 1 40 ? 26.484 -17.516 -4.754 1 97.62 40 PRO B C 1
ATOM 3376 O O . PRO B 1 40 ? 26.641 -16.516 -5.445 1 97.62 40 PRO B O 1
ATOM 3379 N N . GLY B 1 41 ? 27.062 -17.719 -3.602 1 95.31 41 GLY B N 1
ATOM 3380 C CA . GLY B 1 41 ? 27.953 -16.703 -3.062 1 95.31 41 GLY B CA 1
ATOM 3381 C C . GLY B 1 41 ? 27.25 -15.719 -2.137 1 95.31 41 GLY B C 1
ATOM 3382 O O . GLY B 1 41 ? 26.812 -16.094 -1.052 1 95.31 41 GLY B O 1
ATOM 3383 N N . ALA B 1 42 ? 27 -14.562 -2.604 1 93 42 ALA B N 1
ATOM 3384 C CA . ALA B 1 42 ? 26.453 -13.508 -1.746 1 93 42 ALA B CA 1
ATOM 3385 C C . ALA B 1 42 ? 24.938 -13.594 -1.668 1 93 42 ALA B C 1
ATOM 3387 O O . ALA B 1 42 ? 24.328 -13.023 -0.762 1 93 42 ALA B O 1
ATOM 3388 N N . GLY B 1 43 ? 24.297 -14.328 -2.607 1 97.12 43 GLY B N 1
ATOM 3389 C CA . GLY B 1 43 ? 22.859 -14.406 -2.631 1 97.12 43 GLY B CA 1
ATOM 3390 C C . GLY B 1 43 ? 22.188 -13.109 -3.039 1 97.12 43 GLY B C 1
ATOM 3391 O O . GLY B 1 43 ? 22.75 -12.328 -3.807 1 97.12 43 GLY B O 1
ATOM 3392 N N . ASP B 1 44 ? 20.984 -12.93 -2.697 1 96.94 44 ASP B N 1
ATOM 3393 C CA . ASP B 1 44 ? 20.234 -11.695 -2.904 1 96.94 44 ASP B CA 1
ATOM 3394 C C . ASP B 1 44 ? 20.906 -10.523 -2.193 1 96.94 44 ASP B C 1
ATOM 3396 O O . ASP B 1 44 ? 21.188 -10.594 -0.996 1 96.94 44 ASP B O 1
ATOM 3400 N N . PRO B 1 45 ? 21.125 -9.438 -2.91 1 93.31 45 PRO B N 1
ATOM 3401 C CA . PRO B 1 45 ? 21.766 -8.281 -2.275 1 93.31 45 PRO B CA 1
ATOM 3402 C C . PRO B 1 45 ? 21 -7.785 -1.054 1 93.31 45 PRO B C 1
ATOM 3404 O O . PRO B 1 45 ? 21.578 -7.172 -0.158 1 93.31 45 PRO B O 1
ATOM 3407 N N . TYR B 1 46 ? 19.766 -8.125 -0.946 1 95.44 46 TYR B N 1
ATOM 3408 C CA . TYR B 1 46 ? 18.922 -7.688 0.157 1 95.44 46 TYR B CA 1
ATOM 3409 C C . TYR B 1 46 ? 19.406 -8.273 1.479 1 95.44 46 TYR B C 1
ATOM 3411 O O . TYR B 1 46 ? 19.172 -7.691 2.543 1 95.44 46 TYR B O 1
ATOM 3419 N N . ARG B 1 47 ? 20.078 -9.414 1.442 1 96.44 47 ARG B N 1
ATOM 3420 C CA . ARG B 1 47 ? 20.625 -10.039 2.643 1 96.44 47 ARG B CA 1
ATOM 3421 C C . ARG B 1 47 ? 21.578 -9.086 3.365 1 96.44 47 ARG B C 1
ATOM 3423 O O . ARG B 1 47 ? 21.75 -9.188 4.582 1 96.44 47 ARG B O 1
ATOM 3430 N N . ASN B 1 48 ? 22.062 -8.117 2.646 1 93 48 ASN B N 1
ATOM 3431 C CA . ASN B 1 48 ? 23.094 -7.25 3.205 1 93 48 ASN B CA 1
ATOM 3432 C C . ASN B 1 48 ? 22.5 -5.938 3.713 1 93 48 ASN B C 1
ATOM 3434 O O . ASN B 1 48 ? 23.234 -5.066 4.191 1 93 48 ASN B O 1
ATOM 3438 N N . LEU B 1 49 ? 21.234 -5.699 3.631 1 92.06 49 LEU B N 1
ATOM 3439 C CA . LEU B 1 49 ? 20.594 -4.422 3.938 1 92.06 49 LEU B CA 1
ATOM 3440 C C . LEU B 1 49 ? 20.938 -3.973 5.355 1 92.06 49 LEU B C 1
ATOM 3442 O O . LEU B 1 49 ? 21.359 -2.832 5.566 1 92.06 49 LEU B O 1
ATOM 3446 N N . PRO B 1 50 ? 20.828 -4.824 6.363 1 93.38 50 PRO B N 1
ATOM 3447 C CA . PRO B 1 50 ? 21.078 -4.371 7.73 1 93.38 50 PRO B CA 1
ATOM 3448 C C . PRO B 1 50 ? 22.5 -3.887 7.938 1 93.38 50 PRO B C 1
ATOM 3450 O O . PRO B 1 50 ? 22.812 -3.244 8.945 1 93.38 50 PRO B O 1
ATOM 3453 N N . ASN B 1 51 ? 23.391 -4.246 6.992 1 90.12 51 ASN B N 1
ATOM 3454 C CA . ASN B 1 51 ? 24.797 -3.875 7.125 1 90.12 51 ASN B CA 1
ATOM 3455 C C . ASN B 1 51 ? 25.094 -2.553 6.426 1 90.12 51 ASN B C 1
ATOM 3457 O O . ASN B 1 51 ? 26.203 -2.027 6.527 1 90.12 51 ASN B O 1
ATOM 3461 N N . LEU B 1 52 ? 24.172 -2.018 5.727 1 86 52 LEU B N 1
ATOM 3462 C CA . LEU B 1 52 ? 24.375 -0.754 5.027 1 86 52 LEU B CA 1
ATOM 3463 C C . LEU B 1 52 ? 24.344 0.421 5.996 1 86 52 LEU B C 1
ATOM 3465 O O . LEU B 1 52 ? 23.656 0.363 7.02 1 86 52 LEU B O 1
ATOM 3469 N N . PRO B 1 53 ? 25.062 1.505 5.637 1 82.44 53 PRO B N 1
ATOM 3470 C CA . PRO B 1 53 ? 25.047 2.68 6.512 1 82.44 53 PRO B CA 1
ATOM 3471 C C . PRO B 1 53 ? 23.641 3.248 6.699 1 82.44 53 PRO B C 1
ATOM 3473 O O . PRO B 1 53 ? 22.875 3.346 5.734 1 82.44 53 PRO B O 1
ATOM 3476 N N . GLY B 1 54 ? 23.375 3.506 7.949 1 84.56 54 GLY B N 1
ATOM 3477 C CA . GLY B 1 54 ? 22.109 4.164 8.227 1 84.56 54 GLY B CA 1
ATOM 3478 C C . GLY B 1 54 ? 21.031 3.207 8.695 1 84.56 54 GLY B C 1
ATOM 3479 O O . GLY B 1 54 ? 20 3.635 9.227 1 84.56 54 GLY B O 1
ATOM 3480 N N . TYR B 1 55 ? 21.234 1.947 8.484 1 92.44 55 TYR B N 1
ATOM 3481 C CA . TYR B 1 55 ? 20.266 0.965 8.961 1 92.44 55 TYR B CA 1
ATOM 3482 C C . TYR B 1 55 ? 20.594 0.516 10.375 1 92.44 55 TYR B C 1
ATOM 3484 O O . TYR B 1 55 ? 21.766 0.48 10.773 1 92.44 55 TYR B O 1
ATOM 3492 N N . PRO B 1 56 ? 19.5 0.196 11.117 1 96.19 56 PRO B N 1
ATOM 3493 C CA . PRO B 1 56 ? 19.766 -0.256 12.484 1 96.19 56 PRO B CA 1
ATOM 3494 C C . PRO B 1 56 ? 20.625 -1.509 12.539 1 96.19 56 PRO B C 1
ATOM 3496 O O . PRO B 1 56 ? 20.5 -2.391 11.688 1 96.19 56 PRO B O 1
ATOM 3499 N N . ARG B 1 57 ? 21.453 -1.581 13.586 1 96.38 57 ARG B N 1
ATOM 3500 C CA . ARG B 1 57 ? 22.359 -2.713 13.727 1 96.38 57 ARG B CA 1
ATOM 3501 C C . ARG B 1 57 ? 21.766 -3.783 14.633 1 96.38 57 ARG B C 1
ATOM 3503 O O . ARG B 1 57 ? 21.125 -3.465 15.648 1 96.38 57 ARG B O 1
ATOM 3510 N N . SER B 1 58 ? 21.922 -4.992 14.258 1 97.12 58 SER B N 1
ATOM 3511 C CA . SER B 1 58 ? 21.359 -6.121 14.992 1 97.12 58 SER B CA 1
ATOM 3512 C C . SER B 1 58 ? 22.125 -7.406 14.703 1 97.12 58 SER B C 1
ATOM 3514 O O . SER B 1 58 ? 22.75 -7.535 13.648 1 97.12 58 SER B O 1
ATOM 3516 N N . GLU B 1 59 ? 22.125 -8.328 15.664 1 95.88 59 GLU B N 1
ATOM 3517 C CA . GLU B 1 59 ? 22.656 -9.664 15.422 1 95.88 59 GLU B CA 1
ATOM 3518 C C . GLU B 1 59 ? 21.766 -10.453 14.469 1 95.88 59 GLU B C 1
ATOM 3520 O O . GLU B 1 59 ? 22.219 -11.383 13.805 1 95.88 59 GLU B O 1
ATOM 3525 N N . HIS B 1 60 ? 20.5 -10.062 14.43 1 97 60 HIS B N 1
ATOM 3526 C CA . HIS B 1 60 ? 19.531 -10.703 13.547 1 97 60 HIS B CA 1
ATOM 3527 C C . HIS B 1 60 ? 19.422 -9.969 12.211 1 97 60 HIS B C 1
ATOM 3529 O O . HIS B 1 60 ? 19.484 -8.734 12.172 1 97 60 HIS B O 1
ATOM 3535 N N . ASN B 1 61 ? 19.344 -10.703 11.125 1 97.69 61 ASN B N 1
ATOM 3536 C CA . ASN B 1 61 ? 18.984 -10.094 9.852 1 97.69 61 ASN B CA 1
ATOM 3537 C C . ASN B 1 61 ? 17.484 -9.836 9.75 1 97.69 61 ASN B C 1
ATOM 3539 O O . ASN B 1 61 ? 16.781 -10.555 9.047 1 97.69 61 ASN B O 1
ATOM 3543 N N . TYR B 1 62 ? 17.031 -8.766 10.406 1 98.25 62 TYR B N 1
ATOM 3544 C CA . TYR B 1 62 ? 15.609 -8.461 10.562 1 98.25 62 TYR B CA 1
ATOM 3545 C C . TYR B 1 62 ? 14.93 -8.289 9.211 1 98.25 62 TYR B C 1
ATOM 3547 O O . TYR B 1 62 ? 13.75 -8.625 9.047 1 98.25 62 TYR B O 1
ATOM 3555 N N . ALA B 1 63 ? 15.664 -7.766 8.281 1 97.44 63 ALA B N 1
ATOM 3556 C CA . ALA B 1 63 ? 15.086 -7.578 6.953 1 97.44 63 ALA B CA 1
ATOM 3557 C C . ALA B 1 63 ? 14.797 -8.922 6.285 1 97.44 63 ALA B C 1
ATOM 3559 O O . ALA B 1 63 ? 13.695 -9.148 5.785 1 97.44 63 ALA B O 1
ATOM 3560 N N . TRP B 1 64 ? 15.789 -9.812 6.316 1 98 64 TRP B N 1
ATOM 3561 C CA . TRP B 1 64 ? 15.664 -11.125 5.691 1 98 64 TRP B CA 1
ATOM 3562 C C . TRP B 1 64 ? 14.625 -11.977 6.41 1 98 64 TRP B C 1
ATOM 3564 O O . TRP B 1 64 ? 13.938 -12.781 5.781 1 98 64 TRP B O 1
ATOM 3574 N N . MET B 1 65 ? 14.453 -11.781 7.742 1 98 65 MET B N 1
ATOM 3575 C CA . MET B 1 65 ? 13.477 -12.508 8.547 1 98 65 MET B CA 1
ATOM 3576 C C . MET B 1 65 ? 12.062 -12.258 8.047 1 98 65 MET B C 1
ATOM 3578 O O . MET B 1 65 ? 11.234 -13.172 8.023 1 98 65 MET B O 1
ATOM 3582 N N . ILE B 1 66 ? 11.797 -11.062 7.562 1 97.06 66 ILE B N 1
ATOM 3583 C CA . ILE B 1 66 ? 10.461 -10.695 7.105 1 97.06 66 ILE B CA 1
ATOM 3584 C C . ILE B 1 66 ? 10.219 -11.258 5.707 1 97.06 66 ILE B C 1
ATOM 3586 O O . ILE B 1 66 ? 9.227 -11.953 5.473 1 97.06 66 ILE B O 1
ATOM 3590 N N . GLU B 1 67 ? 11.164 -11.07 4.844 1 97.31 67 GLU B N 1
ATOM 3591 C CA . GLU B 1 67 ? 10.906 -11.273 3.42 1 97.31 67 GLU B CA 1
ATOM 3592 C C . GLU B 1 67 ? 11.062 -12.742 3.033 1 97.31 67 GLU B C 1
ATOM 3594 O O . GLU B 1 67 ? 10.602 -13.156 1.968 1 97.31 67 GLU B O 1
ATOM 3599 N N . SER B 1 68 ? 11.727 -13.547 3.879 1 98.12 68 SER B N 1
ATOM 3600 C CA . SER B 1 68 ? 12.039 -14.898 3.426 1 98.12 68 SER B CA 1
ATOM 3601 C C . SER B 1 68 ? 11.562 -15.945 4.43 1 98.12 68 SER B C 1
ATOM 3603 O O . SER B 1 68 ? 11.906 -17.125 4.316 1 98.12 68 SER B O 1
ATOM 3605 N N . ARG B 1 69 ? 10.805 -15.5 5.395 1 98.31 69 ARG B N 1
ATOM 3606 C CA . ARG B 1 69 ? 10.203 -16.469 6.297 1 98.31 69 ARG B CA 1
ATOM 3607 C C . ARG B 1 69 ? 9.414 -17.531 5.523 1 98.31 69 ARG B C 1
ATOM 3609 O O . ARG B 1 69 ? 8.875 -17.234 4.453 1 98.31 69 ARG B O 1
ATOM 3616 N N . ASN B 1 70 ? 9.375 -18.75 6.016 1 97.81 70 ASN B N 1
ATOM 3617 C CA . ASN B 1 70 ? 8.562 -19.859 5.523 1 97.81 70 ASN B CA 1
ATOM 3618 C C . ASN B 1 70 ? 9.07 -20.375 4.184 1 97.81 70 ASN B C 1
ATOM 3620 O O . ASN B 1 70 ? 8.555 -21.359 3.656 1 97.81 70 ASN B O 1
ATOM 3624 N N . LYS B 1 71 ? 10.18 -19.766 3.604 1 98.56 71 LYS B N 1
ATOM 3625 C CA . LYS B 1 71 ? 10.633 -20.188 2.283 1 98.56 71 LYS B CA 1
ATOM 3626 C C . LYS B 1 71 ? 11.742 -21.234 2.391 1 98.56 71 LYS B C 1
ATOM 3628 O O . LYS B 1 71 ? 12.344 -21.391 3.451 1 98.56 71 LYS B O 1
ATOM 3633 N N . ARG B 1 72 ? 11.945 -21.969 1.324 1 98.5 72 ARG B N 1
ATOM 3634 C CA . ARG B 1 72 ? 13.156 -22.75 1.079 1 98.5 72 ARG B CA 1
ATOM 3635 C C . ARG B 1 72 ? 14.125 -21.984 0.181 1 98.5 72 ARG B C 1
ATOM 3637 O O . ARG B 1 72 ? 13.719 -21.078 -0.552 1 98.5 72 ARG B O 1
ATOM 3644 N N . SER B 1 73 ? 15.406 -22.344 0.277 1 98.75 73 SER B N 1
ATOM 3645 C CA . SER B 1 73 ? 16.406 -21.594 -0.481 1 98.75 73 SER B CA 1
ATOM 3646 C C . SER B 1 73 ? 17.156 -22.516 -1.444 1 98.75 73 SER B C 1
ATOM 3648 O O . SER B 1 73 ? 17.609 -23.594 -1.059 1 98.75 73 SER B O 1
ATOM 3650 N N . LEU B 1 74 ? 17.203 -22.125 -2.652 1 98.81 74 LEU B N 1
ATOM 3651 C CA . LEU B 1 74 ? 18.031 -22.734 -3.697 1 98.81 74 LEU B CA 1
ATOM 3652 C C . LEU B 1 74 ? 19.062 -21.75 -4.23 1 98.81 74 LEU B C 1
ATOM 3654 O O . LEU B 1 74 ? 18.688 -20.719 -4.809 1 98.81 74 LEU B O 1
ATOM 3658 N N . ALA B 1 75 ? 20.328 -22.047 -3.988 1 98.81 75 ALA B N 1
ATOM 3659 C CA . ALA B 1 75 ? 21.391 -21.25 -4.594 1 98.81 75 ALA B CA 1
ATOM 3660 C C . ALA B 1 75 ? 21.719 -21.766 -5.996 1 98.81 75 ALA B C 1
ATOM 3662 O O . ALA B 1 75 ? 22.25 -22.859 -6.16 1 98.81 75 ALA B O 1
ATOM 3663 N N . LEU B 1 76 ? 21.406 -20.984 -7.008 1 98.75 76 LEU B N 1
ATOM 3664 C CA . LEU B 1 76 ? 21.484 -21.422 -8.398 1 98.75 76 LEU B CA 1
ATOM 3665 C C . LEU B 1 76 ? 22.031 -20.312 -9.289 1 98.75 76 LEU B C 1
ATOM 3667 O O . LEU B 1 76 ? 21.531 -19.188 -9.258 1 98.75 76 LEU B O 1
ATOM 3671 N N . ASP B 1 77 ? 23.047 -20.562 -10.055 1 98.38 77 ASP B N 1
ATOM 3672 C CA . ASP B 1 77 ? 23.641 -19.594 -10.969 1 98.38 77 ASP B CA 1
ATOM 3673 C C . ASP B 1 77 ? 22.938 -19.609 -12.32 1 98.38 77 ASP B C 1
ATOM 3675 O O . ASP B 1 77 ? 23.234 -20.469 -13.164 1 98.38 77 ASP B O 1
ATOM 3679 N N . LEU B 1 78 ? 22.172 -18.641 -12.602 1 97.62 78 LEU B N 1
ATOM 3680 C CA . LEU B 1 78 ? 21.359 -18.609 -13.82 1 97.62 78 LEU B CA 1
ATOM 3681 C C . LEU B 1 78 ? 22.172 -18.078 -14.992 1 97.62 78 LEU B C 1
ATOM 3683 O O . LEU B 1 78 ? 21.703 -18.078 -16.125 1 97.62 78 LEU B O 1
ATOM 3687 N N . ALA B 1 79 ? 23.406 -17.641 -14.703 1 95.69 79 ALA B N 1
ATOM 3688 C CA . ALA B 1 79 ? 24.266 -17.203 -15.797 1 95.69 79 ALA B CA 1
ATOM 3689 C C . ALA B 1 79 ? 24.875 -18.391 -16.531 1 95.69 79 ALA B C 1
ATOM 3691 O O . ALA B 1 79 ? 25.344 -18.25 -17.672 1 95.69 79 ALA B O 1
ATOM 3692 N N . LYS B 1 80 ? 24.906 -19.547 -15.906 1 96.69 80 LYS B N 1
ATOM 3693 C CA . LYS B 1 80 ? 25.438 -20.766 -16.5 1 96.69 80 LYS B CA 1
ATOM 3694 C C . LYS B 1 80 ? 24.328 -21.578 -17.172 1 96.69 80 LYS B C 1
ATOM 3696 O O . LYS B 1 80 ? 23.219 -21.672 -16.656 1 96.69 80 LYS B O 1
ATOM 3701 N N . PRO B 1 81 ? 24.656 -22.219 -18.266 1 97.12 81 PRO B N 1
ATOM 3702 C CA . PRO B 1 81 ? 23.656 -22.984 -18.984 1 97.12 81 PRO B CA 1
ATOM 3703 C C . PRO B 1 81 ? 23 -24.062 -18.125 1 97.12 81 PRO B C 1
ATOM 3705 O O . PRO B 1 81 ? 21.797 -24.281 -18.219 1 97.12 81 PRO B O 1
ATOM 3708 N N . GLU B 1 82 ? 23.812 -24.703 -17.312 1 97.81 82 GLU B N 1
ATOM 3709 C CA . GLU B 1 82 ? 23.281 -25.766 -16.469 1 97.81 82 GLU B CA 1
ATOM 3710 C C . GLU B 1 82 ? 22.297 -25.219 -15.445 1 97.81 82 GLU B C 1
ATOM 3712 O O . GLU B 1 82 ? 21.328 -25.891 -15.086 1 97.81 82 GLU B O 1
ATOM 3717 N N . GLY B 1 83 ? 22.531 -24 -14.961 1 98.25 83 GLY B N 1
ATOM 3718 C CA . GLY B 1 83 ? 21.609 -23.344 -14.062 1 98.25 83 GLY B CA 1
ATOM 3719 C C . GLY B 1 83 ? 20.266 -23.031 -14.703 1 98.25 83 GLY B C 1
ATOM 3720 O O . GLY B 1 83 ? 19.219 -23.203 -14.086 1 98.25 83 GLY B O 1
ATOM 3721 N N . LYS B 1 84 ? 20.328 -22.625 -15.969 1 98 84 LYS B N 1
ATOM 3722 C CA . LYS B 1 84 ? 19.109 -22.359 -16.734 1 98 84 LYS B CA 1
ATOM 3723 C C . LYS B 1 84 ? 18.297 -23.641 -16.938 1 98 84 LYS B C 1
ATOM 3725 O O . LYS B 1 84 ? 17.062 -23.625 -16.859 1 98 84 LYS B O 1
ATOM 3730 N N . GLU B 1 85 ? 19.031 -24.703 -17.172 1 97.75 85 GLU B N 1
ATOM 3731 C CA . GLU B 1 85 ? 18.359 -26 -17.359 1 97.75 85 GLU B CA 1
ATOM 3732 C C . GLU B 1 85 ? 17.641 -26.438 -16.094 1 97.75 85 GLU B C 1
ATOM 3734 O O . GLU B 1 85 ? 16.531 -26.953 -16.141 1 97.75 85 GLU B O 1
ATOM 3739 N N . VAL B 1 86 ? 18.328 -26.234 -14.984 1 98.5 86 VAL B N 1
ATOM 3740 C CA . VAL B 1 86 ? 17.719 -26.562 -13.703 1 98.5 86 VAL B CA 1
ATOM 3741 C C . VAL B 1 86 ? 16.438 -25.75 -13.508 1 98.5 86 VAL B C 1
ATOM 3743 O O . VAL B 1 86 ? 15.398 -26.297 -13.141 1 98.5 86 VAL B O 1
ATOM 3746 N N . LEU B 1 87 ? 16.5 -24.438 -13.773 1 98.75 87 LEU B N 1
ATOM 3747 C CA . LEU B 1 87 ? 15.328 -23.578 -13.602 1 98.75 87 LEU B CA 1
ATOM 3748 C C . LEU B 1 87 ? 14.18 -24.031 -14.492 1 98.75 87 LEU B C 1
ATOM 3750 O O . LEU B 1 87 ? 13.023 -24.078 -14.062 1 98.75 87 LEU B O 1
ATOM 3754 N N . ARG B 1 88 ? 14.492 -24.328 -15.719 1 98.5 88 ARG B N 1
ATOM 3755 C CA . ARG B 1 88 ? 13.469 -24.766 -16.672 1 98.5 88 ARG B CA 1
ATOM 3756 C C . ARG B 1 88 ? 12.781 -26.031 -16.188 1 98.5 88 ARG B C 1
ATOM 3758 O O . ARG B 1 88 ? 11.562 -26.172 -16.312 1 98.5 88 ARG B O 1
ATOM 3765 N N . LYS B 1 89 ? 13.555 -26.953 -15.625 1 98.44 89 LYS B N 1
ATOM 3766 C CA . LYS B 1 89 ? 12.984 -28.188 -15.078 1 98.44 89 LYS B CA 1
ATOM 3767 C C . LYS B 1 89 ? 12.047 -27.875 -13.914 1 98.44 89 LYS B C 1
ATOM 3769 O O . LYS B 1 89 ? 10.969 -28.469 -13.805 1 98.44 89 LYS B O 1
ATOM 3774 N N . LEU B 1 90 ? 12.453 -26.984 -13.055 1 98.75 90 LEU B N 1
ATOM 3775 C CA . LEU B 1 90 ? 11.625 -26.594 -11.914 1 98.75 90 LEU B CA 1
ATOM 3776 C C . LEU B 1 90 ? 10.344 -25.906 -12.383 1 98.75 90 LEU B C 1
ATOM 3778 O O . LEU B 1 90 ? 9.273 -26.156 -11.828 1 98.75 90 LEU B O 1
ATOM 3782 N N . VAL B 1 91 ? 10.438 -25.031 -13.391 1 98.81 91 VAL B N 1
ATOM 3783 C CA . VAL B 1 91 ? 9.312 -24.266 -13.914 1 98.81 91 VAL B CA 1
ATOM 3784 C C . VAL B 1 91 ? 8.273 -25.219 -14.508 1 98.81 91 VAL B C 1
ATOM 3786 O O . VAL B 1 91 ? 7.07 -24.969 -14.383 1 98.81 91 VAL B O 1
ATOM 3789 N N . ALA B 1 92 ? 8.711 -26.281 -15.078 1 98.5 92 ALA B N 1
ATOM 3790 C CA . ALA B 1 92 ? 7.824 -27.234 -15.727 1 98.5 92 ALA B CA 1
ATOM 3791 C C . ALA B 1 92 ? 6.824 -27.812 -14.734 1 98.5 92 ALA B C 1
ATOM 3793 O O . ALA B 1 92 ? 5.746 -28.266 -15.125 1 98.5 92 ALA B O 1
ATOM 3794 N N . GLU B 1 93 ? 7.16 -27.734 -13.445 1 97.38 93 GLU B N 1
ATOM 3795 C CA . GLU B 1 93 ? 6.297 -28.328 -12.43 1 97.38 93 GLU B CA 1
ATOM 3796 C C . GLU B 1 93 ? 5.758 -27.266 -11.469 1 97.38 93 GLU B C 1
ATOM 3798 O O . GLU B 1 93 ? 5.031 -27.578 -10.531 1 97.38 93 GLU B O 1
ATOM 3803 N N . ALA B 1 94 ? 6.086 -26.031 -11.688 1 98.69 94 ALA B N 1
ATOM 3804 C CA . ALA B 1 94 ? 5.715 -24.953 -10.773 1 98.69 94 ALA B CA 1
ATOM 3805 C C . ALA B 1 94 ? 4.324 -24.422 -11.094 1 98.69 94 ALA B C 1
ATOM 3807 O O . ALA B 1 94 ? 3.867 -24.5 -12.234 1 98.69 94 ALA B O 1
ATOM 3808 N N . ASP B 1 95 ? 3.672 -23.891 -10.109 1 98.81 95 ASP B N 1
ATOM 3809 C CA . ASP B 1 95 ? 2.404 -23.203 -10.32 1 98.81 95 ASP B CA 1
ATOM 3810 C C . ASP B 1 95 ? 2.631 -21.719 -10.609 1 98.81 95 ASP B C 1
ATOM 3812 O O . ASP B 1 95 ? 1.921 -21.125 -11.422 1 98.81 95 ASP B O 1
ATOM 3816 N N . VAL B 1 96 ? 3.564 -21.125 -9.93 1 98.94 96 VAL B N 1
ATOM 3817 C CA . VAL B 1 96 ? 3.82 -19.688 -10.023 1 98.94 96 VAL B CA 1
ATOM 3818 C C . VAL B 1 96 ? 5.324 -19.438 -10.148 1 98.94 96 VAL B C 1
ATOM 3820 O O . VAL B 1 96 ? 6.121 -20.047 -9.43 1 98.94 96 VAL B O 1
ATOM 3823 N N . PHE B 1 97 ? 5.746 -18.641 -11.109 1 98.94 97 PHE B N 1
ATOM 3824 C CA . PHE B 1 97 ? 7.09 -18.094 -11.25 1 98.94 97 PHE B CA 1
ATOM 3825 C C . PHE B 1 97 ? 7.074 -16.578 -11.078 1 98.94 97 PHE B C 1
ATOM 3827 O O . PHE B 1 97 ? 6.316 -15.883 -11.758 1 98.94 97 PHE B O 1
ATOM 3834 N N . ILE B 1 98 ? 7.906 -16.047 -10.172 1 98.94 98 ILE B N 1
ATOM 3835 C CA . ILE B 1 98 ? 7.93 -14.625 -9.859 1 98.94 98 ILE B CA 1
ATOM 3836 C C . ILE B 1 98 ? 9.305 -14.047 -10.188 1 98.94 98 ILE B C 1
ATOM 3838 O O . ILE B 1 98 ? 10.328 -14.609 -9.781 1 98.94 98 ILE B O 1
ATOM 3842 N N . THR B 1 99 ? 9.312 -12.914 -10.898 1 98.81 99 THR B N 1
ATOM 3843 C CA . THR B 1 99 ? 10.57 -12.227 -11.172 1 98.81 99 THR B CA 1
ATOM 3844 C C . THR B 1 99 ? 10.383 -10.719 -11.164 1 98.81 99 THR B C 1
ATOM 3846 O O . THR B 1 99 ? 9.273 -10.227 -11.391 1 98.81 99 THR B O 1
ATOM 3849 N N . ASN B 1 100 ? 11.391 -10 -10.797 1 98.38 100 ASN B N 1
ATOM 3850 C CA . ASN B 1 100 ? 11.352 -8.547 -10.922 1 98.38 100 ASN B CA 1
ATOM 3851 C C . ASN B 1 100 ? 12.57 -8.023 -11.68 1 98.38 100 ASN B C 1
ATOM 3853 O O . ASN B 1 100 ? 12.953 -6.859 -11.516 1 98.38 100 ASN B O 1
ATOM 3857 N N . PHE B 1 101 ? 13.211 -8.953 -12.453 1 96.94 101 PHE B N 1
ATOM 3858 C CA . PHE B 1 101 ? 14.281 -8.5 -13.336 1 96.94 101 PHE B CA 1
ATOM 3859 C C . PHE B 1 101 ? 13.727 -7.664 -14.477 1 96.94 101 PHE B C 1
ATOM 3861 O O . PHE B 1 101 ? 12.641 -7.945 -14.992 1 96.94 101 PHE B O 1
ATOM 3868 N N . PRO B 1 102 ? 14.523 -6.68 -14.891 1 94.81 102 PRO B N 1
ATOM 3869 C CA . PRO B 1 102 ? 14.062 -5.914 -16.047 1 94.81 102 PRO B CA 1
ATOM 3870 C C . PRO B 1 102 ? 13.938 -6.766 -17.312 1 94.81 102 PRO B C 1
ATOM 3872 O O . PRO B 1 102 ? 14.586 -7.812 -17.406 1 94.81 102 PRO B O 1
ATOM 3875 N N . PRO B 1 103 ? 13.164 -6.297 -18.25 1 96.12 103 PRO B N 1
ATOM 3876 C CA . PRO B 1 103 ? 12.891 -7.094 -19.453 1 96.12 103 PRO B CA 1
ATOM 3877 C C . PRO B 1 103 ? 14.164 -7.531 -20.172 1 96.12 103 PRO B C 1
ATOM 3879 O O . PRO B 1 103 ? 14.289 -8.703 -20.547 1 96.12 103 PRO B O 1
ATOM 3882 N N . GLN B 1 104 ? 15.133 -6.738 -20.266 1 95.06 104 GLN B N 1
ATOM 3883 C CA . GLN B 1 104 ? 16.344 -7.078 -21 1 95.06 104 GLN B CA 1
ATOM 3884 C C . GLN B 1 104 ? 17.141 -8.164 -20.266 1 95.06 104 GLN B C 1
ATOM 3886 O O . GLN B 1 104 ? 17.75 -9.031 -20.906 1 95.06 104 GLN B O 1
ATOM 3891 N N . VAL B 1 105 ? 17.109 -8.078 -18.984 1 95.12 105 VAL B N 1
ATOM 3892 C CA . VAL B 1 105 ? 17.812 -9.078 -18.172 1 95.12 105 VAL B CA 1
ATOM 3893 C C . VAL B 1 105 ? 17.109 -10.422 -18.281 1 95.12 105 VAL B C 1
ATOM 3895 O O . VAL B 1 105 ? 17.75 -11.461 -18.406 1 95.12 105 VAL B O 1
ATOM 3898 N N . ARG B 1 106 ? 15.781 -10.445 -18.234 1 97.69 106 ARG B N 1
ATOM 3899 C CA . ARG B 1 106 ? 15.008 -11.664 -18.391 1 97.69 106 ARG B CA 1
ATOM 3900 C C . ARG B 1 106 ? 15.312 -12.352 -19.719 1 97.69 106 ARG B C 1
ATOM 3902 O O . ARG B 1 106 ? 15.469 -13.57 -19.766 1 97.69 106 ARG B O 1
ATOM 3909 N N . ALA B 1 107 ? 15.406 -11.5 -20.734 1 96.81 107 ALA B N 1
ATOM 3910 C CA . ALA B 1 107 ? 15.695 -12.023 -22.078 1 96.81 107 ALA B CA 1
ATOM 3911 C C . ALA B 1 107 ? 17.078 -12.672 -22.109 1 96.81 107 ALA B C 1
ATOM 3913 O O . ALA B 1 107 ? 17.234 -13.773 -22.641 1 96.81 107 ALA B O 1
ATOM 3914 N N . ARG B 1 108 ? 18.047 -12.031 -21.562 1 96.25 108 ARG B N 1
ATOM 3915 C CA . ARG B 1 108 ? 19.406 -12.539 -21.531 1 96.25 108 ARG B CA 1
ATOM 3916 C C . ARG B 1 108 ? 19.484 -13.852 -20.766 1 96.25 108 ARG B C 1
ATOM 3918 O O . ARG B 1 108 ? 20.203 -14.766 -21.172 1 96.25 108 ARG B O 1
ATOM 3925 N N . LEU B 1 109 ? 18.688 -13.945 -19.75 1 97.06 109 LEU B N 1
ATOM 3926 C CA . LEU B 1 109 ? 18.719 -15.125 -18.891 1 97.06 109 LEU B CA 1
ATOM 3927 C C . LEU B 1 109 ? 17.797 -16.219 -19.422 1 97.06 109 LEU B C 1
ATOM 3929 O O . LEU B 1 109 ? 17.844 -17.359 -18.953 1 97.06 109 LEU B O 1
ATOM 3933 N N . GLY B 1 110 ? 17 -15.867 -20.359 1 97.5 110 GLY B N 1
ATOM 3934 C CA . GLY B 1 110 ? 16.047 -16.828 -20.922 1 97.5 110 GLY B CA 1
ATOM 3935 C C . GLY B 1 110 ? 14.914 -17.156 -19.984 1 97.5 110 GLY B C 1
ATOM 3936 O O . GLY B 1 110 ? 14.492 -18.312 -19.906 1 97.5 110 GLY B O 1
ATOM 3937 N N . ILE B 1 111 ? 14.453 -16.172 -19.219 1 98.19 111 ILE B N 1
ATOM 3938 C CA . ILE B 1 111 ? 13.406 -16.469 -18.25 1 98.19 111 ILE B CA 1
ATOM 3939 C C . ILE B 1 111 ? 12.203 -15.562 -18.5 1 98.19 111 ILE B C 1
ATOM 3941 O O . ILE B 1 111 ? 11.383 -15.352 -17.594 1 98.19 111 ILE B O 1
ATOM 3945 N N . ALA B 1 112 ? 12.133 -14.93 -19.672 1 98.12 112 ALA B N 1
ATOM 3946 C CA . ALA B 1 112 ? 10.938 -14.172 -20.047 1 98.12 112 ALA B CA 1
ATOM 3947 C C . ALA B 1 112 ? 9.727 -15.086 -20.172 1 98.12 112 ALA B C 1
ATOM 3949 O O . ALA B 1 112 ? 9.875 -16.312 -20.266 1 98.12 112 ALA B O 1
ATOM 3950 N N . TYR B 1 113 ? 8.586 -14.484 -20.125 1 97.75 113 TYR B N 1
ATOM 3951 C CA . TYR B 1 113 ? 7.363 -15.266 -20.25 1 97.75 113 TYR B CA 1
ATOM 3952 C C . TYR B 1 113 ? 7.391 -16.109 -21.516 1 97.75 113 TYR B C 1
ATOM 3954 O O . TYR B 1 113 ? 7.004 -17.281 -21.5 1 97.75 113 TYR B O 1
ATOM 3962 N N . ALA B 1 114 ? 7.832 -15.586 -22.578 1 97.31 114 ALA B N 1
ATOM 3963 C CA . ALA B 1 114 ? 7.883 -16.281 -23.859 1 97.31 114 ALA B CA 1
ATOM 3964 C C . ALA B 1 114 ? 8.812 -17.5 -23.797 1 97.31 114 ALA B C 1
ATOM 3966 O O . ALA B 1 114 ? 8.641 -18.453 -24.547 1 97.31 114 ALA B O 1
ATOM 3967 N N . ASP B 1 115 ? 9.766 -17.469 -22.906 1 98.12 115 ASP B N 1
ATOM 3968 C CA . ASP B 1 115 ? 10.719 -18.562 -22.75 1 98.12 115 ASP B CA 1
ATOM 3969 C C . ASP B 1 115 ? 10.148 -19.672 -21.859 1 98.12 115 ASP B C 1
ATOM 3971 O O . ASP B 1 115 ? 10.414 -20.859 -22.078 1 98.12 115 ASP B O 1
ATOM 3975 N N . LEU B 1 116 ? 9.391 -19.312 -20.844 1 98.62 116 LEU B N 1
ATOM 3976 C CA . LEU B 1 116 ? 9.031 -20.266 -19.781 1 98.62 116 LEU B CA 1
ATOM 3977 C C . LEU B 1 116 ? 7.629 -20.812 -20.016 1 98.62 116 LEU B C 1
ATOM 3979 O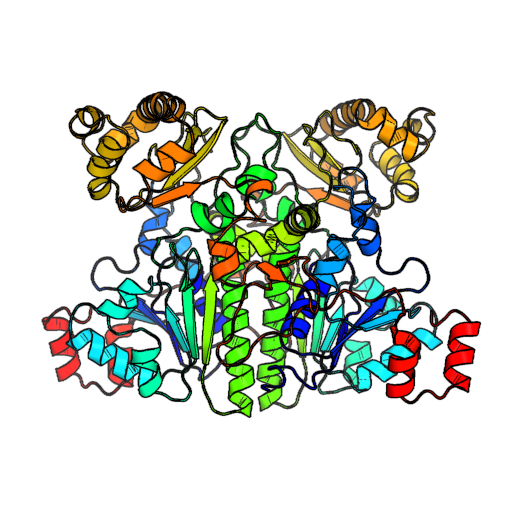 O . LEU B 1 116 ? 7.348 -21.969 -19.656 1 98.62 116 LEU B O 1
ATOM 3983 N N . ALA B 1 117 ? 6.75 -20.031 -20.594 1 97.81 117 ALA B N 1
ATOM 3984 C CA . ALA B 1 117 ? 5.344 -20.406 -20.734 1 97.81 117 ALA B CA 1
ATOM 3985 C C . ALA B 1 117 ? 5.199 -21.703 -21.516 1 97.81 117 ALA B C 1
ATOM 3987 O O . ALA B 1 117 ? 4.359 -22.547 -21.188 1 97.81 117 ALA B O 1
ATOM 3988 N N . PRO B 1 118 ? 6.027 -21.984 -22.578 1 98.19 118 PRO B N 1
ATOM 3989 C CA . PRO B 1 118 ? 5.891 -23.219 -23.344 1 98.19 118 PRO B CA 1
ATOM 3990 C C . PRO B 1 118 ? 6.219 -24.469 -22.531 1 98.19 118 PRO B C 1
ATOM 3992 O O . PRO B 1 118 ? 5.816 -25.578 -22.891 1 98.19 118 PRO B O 1
ATOM 3995 N N . LEU B 1 119 ? 6.852 -24.359 -21.422 1 98.44 119 LEU B N 1
ATOM 3996 C CA . LEU B 1 119 ? 7.262 -25.484 -20.594 1 98.44 119 LEU B CA 1
ATOM 3997 C C . LEU B 1 119 ? 6.102 -25.984 -19.734 1 98.44 119 LEU B C 1
ATOM 3999 O O . LEU B 1 119 ? 6.145 -27.094 -19.219 1 98.44 119 LEU B O 1
ATOM 4003 N N . ASN B 1 120 ? 5.113 -25.094 -19.531 1 98.38 120 ASN B N 1
ATOM 4004 C CA . ASN B 1 120 ? 4.051 -25.344 -18.562 1 98.38 120 ASN B CA 1
ATOM 4005 C C . ASN B 1 120 ? 2.814 -24.5 -18.859 1 98.38 120 ASN B C 1
ATOM 4007 O O . ASN B 1 120 ? 2.73 -23.344 -18.453 1 98.38 120 ASN B O 1
ATOM 4011 N N . ALA B 1 121 ? 1.777 -25.047 -19.469 1 97.94 121 ALA B N 1
ATOM 4012 C CA . ALA B 1 121 ? 0.587 -24.328 -19.906 1 97.94 121 ALA B CA 1
ATOM 4013 C C . ALA B 1 121 ? -0.202 -23.797 -18.734 1 97.94 121 ALA B C 1
ATOM 4015 O O . ALA B 1 121 ? -1.072 -22.938 -18.891 1 97.94 121 ALA B O 1
ATOM 4016 N N . ARG B 1 122 ? 0.098 -24.281 -17.531 1 98.38 122 ARG B N 1
ATOM 4017 C CA . ARG B 1 122 ? -0.646 -23.875 -16.344 1 98.38 122 ARG B CA 1
ATOM 4018 C C . ARG B 1 122 ? 0.126 -22.844 -15.539 1 98.38 122 ARG B C 1
ATOM 4020 O O . ARG B 1 122 ? -0.348 -22.375 -14.5 1 98.38 122 ARG B O 1
ATOM 4027 N N . LEU B 1 123 ? 1.291 -22.344 -16.031 1 98.81 123 LEU B N 1
ATOM 4028 C CA . LEU B 1 123 ? 2.195 -21.484 -15.281 1 98.81 123 LEU B CA 1
ATOM 4029 C C . LEU B 1 123 ? 1.601 -20.094 -15.117 1 98.81 123 LEU B C 1
ATOM 4031 O O . LEU B 1 123 ? 1.149 -19.484 -16.094 1 98.81 123 LEU B O 1
ATOM 4035 N N . ILE B 1 124 ? 1.523 -19.609 -13.93 1 98.88 124 ILE B N 1
ATOM 4036 C CA . ILE B 1 124 ? 1.33 -18.188 -13.68 1 98.88 124 ILE B CA 1
ATOM 4037 C C . ILE B 1 124 ? 2.686 -17.484 -13.609 1 98.88 124 ILE B C 1
ATOM 4039 O O . ILE B 1 124 ? 3.473 -17.734 -12.695 1 98.88 124 ILE B O 1
ATOM 4043 N N . TYR B 1 125 ? 2.973 -16.688 -14.586 1 98.94 125 TYR B N 1
ATOM 4044 C CA . TYR B 1 125 ? 4.195 -15.898 -14.648 1 98.94 125 TYR B CA 1
ATOM 4045 C C . TYR B 1 125 ? 3.961 -14.484 -14.125 1 98.94 125 TYR B C 1
ATOM 4047 O O . TYR B 1 125 ? 3.238 -13.703 -14.75 1 98.94 125 TYR B O 1
ATOM 4055 N N . ALA B 1 126 ? 4.57 -14.164 -12.984 1 98.94 126 ALA B N 1
ATOM 4056 C CA . ALA B 1 126 ? 4.379 -12.852 -12.367 1 98.94 126 ALA B CA 1
ATOM 4057 C C . ALA B 1 126 ? 5.637 -12 -12.492 1 98.94 126 ALA B C 1
ATOM 4059 O O . ALA B 1 126 ? 6.711 -12.398 -12.039 1 98.94 126 ALA B O 1
ATOM 4060 N N . SER B 1 127 ? 5.473 -10.898 -13.07 1 98.69 127 SER B N 1
ATOM 4061 C CA . SER B 1 127 ? 6.598 -9.977 -13.195 1 98.69 127 SER B CA 1
ATOM 4062 C C . SER B 1 127 ? 6.301 -8.648 -12.508 1 98.69 127 SER B C 1
ATOM 4064 O O . SER B 1 127 ? 5.156 -8.18 -12.508 1 98.69 127 SER B O 1
ATOM 4066 N N . PHE B 1 128 ? 7.266 -8.047 -11.898 1 98.69 128 PHE B N 1
ATOM 4067 C CA . PHE B 1 128 ? 7.191 -6.781 -11.18 1 98.69 128 PHE B CA 1
ATOM 4068 C C . PHE B 1 128 ? 8.359 -5.879 -11.547 1 98.69 128 PHE B C 1
ATOM 4070 O O . PHE B 1 128 ? 9.523 -6.273 -11.422 1 98.69 128 PHE B O 1
ATOM 4077 N N . THR B 1 129 ? 8.109 -4.664 -12.047 1 97.81 129 THR B N 1
ATOM 4078 C CA . THR B 1 129 ? 9.172 -3.762 -12.469 1 97.81 129 THR B CA 1
ATOM 4079 C C . THR B 1 129 ? 9.055 -2.418 -11.758 1 97.81 129 THR B C 1
ATOM 4081 O O . THR B 1 129 ? 8.172 -2.227 -10.922 1 97.81 129 THR B O 1
ATOM 4084 N N . GLY B 1 130 ? 9.984 -1.538 -12.016 1 97.06 130 GLY B N 1
ATOM 4085 C CA . GLY B 1 130 ? 9.922 -0.191 -11.469 1 97.06 130 GLY B CA 1
ATOM 4086 C C . GLY B 1 130 ? 8.906 0.688 -12.18 1 97.06 130 GLY B C 1
ATOM 4087 O O . GLY B 1 130 ? 8.102 1.361 -11.531 1 97.06 130 GLY B O 1
ATOM 4088 N N . TYR B 1 131 ? 8.922 0.521 -13.57 1 97.38 131 TYR B N 1
ATOM 4089 C CA . TYR B 1 131 ? 8.219 1.557 -14.32 1 97.38 131 TYR B CA 1
ATOM 4090 C C . TYR B 1 131 ? 7.32 0.942 -15.383 1 97.38 131 TYR B C 1
ATOM 4092 O O . TYR B 1 131 ? 6.871 1.634 -16.297 1 97.38 131 TYR B O 1
ATOM 4100 N N . GLY B 1 132 ? 7.043 -0.344 -15.375 1 97.5 132 GLY B N 1
ATOM 4101 C CA . GLY B 1 132 ? 6.188 -1.006 -16.344 1 97.5 132 GLY B CA 1
ATOM 4102 C C . GLY B 1 132 ? 6.965 -1.749 -17.422 1 97.5 132 GLY B C 1
ATOM 4103 O O . GLY B 1 132 ? 8.18 -1.561 -17.547 1 97.5 132 GLY B O 1
ATOM 4104 N N . GLU B 1 133 ? 6.309 -2.557 -18.172 1 97.06 133 GLU B N 1
ATOM 4105 C CA . GLU B 1 133 ? 6.922 -3.475 -19.125 1 97.06 133 GLU B CA 1
ATOM 4106 C C . GLU B 1 133 ? 7.086 -2.822 -20.484 1 97.06 133 GLU B C 1
ATOM 4108 O O . GLU B 1 133 ? 7.727 -3.385 -21.375 1 97.06 133 GLU B O 1
ATOM 4113 N N . ARG B 1 134 ? 6.512 -1.703 -20.656 1 96.81 134 ARG B N 1
ATOM 4114 C CA . ARG B 1 134 ? 6.5 -1.005 -21.938 1 96.81 134 ARG B CA 1
ATOM 4115 C C . ARG B 1 134 ? 7.02 0.42 -21.797 1 96.81 134 ARG B C 1
ATOM 4117 O O . ARG B 1 134 ? 7.16 0.923 -20.672 1 96.81 134 ARG B O 1
ATOM 4124 N N . GLY B 1 135 ? 7.328 0.991 -22.891 1 97.25 135 GLY B N 1
ATOM 4125 C CA . GLY B 1 135 ? 7.742 2.385 -22.891 1 97.25 135 GLY B CA 1
ATOM 4126 C C . GLY B 1 135 ? 9.234 2.564 -22.703 1 97.25 135 GLY B C 1
ATOM 4127 O O . GLY B 1 135 ? 9.961 1.591 -22.5 1 97.25 135 GLY B O 1
ATOM 4128 N N . GLU B 1 136 ? 9.719 3.818 -22.703 1 94.62 136 GLU B N 1
ATOM 4129 C CA . GLU B 1 136 ? 11.133 4.18 -22.75 1 94.62 136 GLU B CA 1
ATOM 4130 C C . GLU B 1 136 ? 11.852 3.766 -21.469 1 94.62 136 GLU B C 1
ATOM 4132 O O . GLU B 1 136 ? 13.055 3.496 -21.469 1 94.62 136 GLU B O 1
ATOM 4137 N N . GLU B 1 137 ? 11.078 3.645 -20.422 1 94.56 137 GLU B N 1
ATOM 4138 C CA . GLU B 1 137 ? 11.719 3.391 -19.125 1 94.56 137 GLU B CA 1
ATOM 4139 C C . GLU B 1 137 ? 11.516 1.945 -18.688 1 94.56 137 GLU B C 1
ATOM 4141 O O . GLU B 1 137 ? 11.734 1.609 -17.516 1 94.56 137 GLU B O 1
ATOM 4146 N N . ALA B 1 138 ? 11.125 1.081 -19.578 1 96.06 138 ALA B N 1
ATOM 4147 C CA . ALA B 1 138 ? 10.797 -0.305 -19.25 1 96.06 138 ALA B CA 1
ATOM 4148 C C . ALA B 1 138 ? 12.008 -1.027 -18.672 1 96.06 138 ALA B C 1
ATOM 4150 O O . ALA B 1 138 ? 11.867 -1.895 -17.797 1 96.06 138 ALA B O 1
ATOM 4151 N N . ASN B 1 139 ? 13.211 -0.638 -19.094 1 94.06 139 ASN B N 1
ATOM 4152 C CA . ASN B 1 139 ? 14.414 -1.326 -18.656 1 94.06 139 ASN B CA 1
ATOM 4153 C C . ASN B 1 139 ? 15.117 -0.573 -17.531 1 94.06 139 ASN B C 1
ATOM 4155 O O . ASN B 1 139 ? 16.156 -1.015 -17.031 1 94.06 139 ASN B O 1
ATOM 4159 N N . LYS B 1 140 ? 14.578 0.571 -17.156 1 91 140 LYS B N 1
ATOM 4160 C CA . LYS B 1 140 ? 15.164 1.38 -16.094 1 91 140 LYS B CA 1
ATOM 4161 C C . LYS B 1 140 ? 15 0.705 -14.727 1 91 140 LYS B C 1
ATOM 4163 O O . LYS B 1 140 ? 13.898 0.298 -14.359 1 91 140 LYS B O 1
ATOM 4168 N N . PRO B 1 141 ? 16.141 0.526 -14.078 1 86.94 141 PRO B N 1
ATOM 4169 C CA . PRO B 1 141 ? 15.984 0.006 -12.719 1 86.94 141 PRO B CA 1
ATOM 4170 C C . PRO B 1 141 ? 15.25 0.973 -11.797 1 86.94 141 PRO B C 1
ATOM 4172 O O . PRO B 1 141 ? 15.43 2.189 -11.898 1 86.94 141 PRO B O 1
ATOM 4175 N N . GLY B 1 142 ? 14.359 0.461 -11.031 1 90.25 142 GLY B N 1
ATOM 4176 C CA . GLY B 1 142 ? 13.625 1.286 -10.086 1 90.25 142 GLY B CA 1
ATOM 4177 C C . GLY B 1 142 ? 13.57 0.693 -8.688 1 90.25 142 GLY B C 1
ATOM 4178 O O . GLY B 1 142 ? 13.438 -0.522 -8.531 1 90.25 142 GLY B O 1
ATOM 4179 N N . PHE B 1 143 ? 13.805 1.549 -7.688 1 93.69 143 PHE B N 1
ATOM 4180 C CA . PHE B 1 143 ? 13.602 1.196 -6.285 1 93.69 143 PHE B CA 1
ATOM 4181 C C . PHE B 1 143 ? 12.367 1.895 -5.727 1 93.69 143 PHE B C 1
ATOM 4183 O O . PHE B 1 143 ? 11.844 2.824 -6.34 1 93.69 143 PHE B O 1
ATOM 4190 N N . ASP B 1 144 ? 11.961 1.377 -4.617 1 96.44 144 ASP B N 1
ATOM 4191 C CA . ASP B 1 144 ? 10.82 1.944 -3.9 1 96.44 144 ASP B CA 1
ATOM 4192 C C . ASP B 1 144 ? 10.953 3.459 -3.764 1 96.44 144 ASP B C 1
ATOM 4194 O O . ASP B 1 144 ? 10.039 4.203 -4.109 1 96.44 144 ASP B O 1
ATOM 4198 N N . SER B 1 145 ? 12.047 3.953 -3.4 1 95.56 145 SER B N 1
ATOM 4199 C CA . SER B 1 145 ? 12.289 5.367 -3.143 1 95.56 145 SER B CA 1
ATOM 4200 C C . SER B 1 145 ? 12.125 6.199 -4.41 1 95.56 145 SER B C 1
ATOM 4202 O O . SER B 1 145 ? 11.539 7.285 -4.375 1 95.56 145 SER B O 1
ATOM 4204 N N . ASN B 1 146 ? 12.562 5.664 -5.531 1 95.38 146 ASN B N 1
ATOM 4205 C CA . ASN B 1 146 ? 12.602 6.441 -6.762 1 95.38 146 ASN B CA 1
ATOM 4206 C C . ASN B 1 146 ? 11.297 6.328 -7.539 1 95.38 146 ASN B C 1
ATOM 4208 O O . ASN B 1 146 ? 10.781 7.324 -8.047 1 95.38 146 ASN B O 1
ATOM 4212 N N . ALA B 1 147 ? 10.812 5.094 -7.574 1 96.44 147 ALA B N 1
ATOM 4213 C CA . ALA B 1 147 ? 9.727 4.82 -8.508 1 96.44 147 ALA B CA 1
ATOM 4214 C C . ALA B 1 147 ? 8.367 4.957 -7.824 1 96.44 147 ALA B C 1
ATOM 4216 O O . ALA B 1 147 ? 7.449 5.582 -8.367 1 96.44 147 ALA B O 1
ATOM 4217 N N . TRP B 1 148 ? 8.211 4.414 -6.664 1 97.81 148 TRP B N 1
ATOM 4218 C CA . TRP B 1 148 ? 6.938 4.473 -5.949 1 97.81 148 TRP B CA 1
ATOM 4219 C C . TRP B 1 148 ? 6.797 5.793 -5.195 1 97.81 148 TRP B C 1
ATOM 4221 O O . TRP B 1 148 ? 5.781 6.48 -5.32 1 97.81 148 TRP B O 1
ATOM 4231 N N . TRP B 1 149 ? 7.84 6.199 -4.457 1 97.38 149 TRP B N 1
ATOM 4232 C CA . TRP B 1 149 ? 7.824 7.312 -3.514 1 97.38 149 TRP B CA 1
ATOM 4233 C C . TRP B 1 149 ? 8.039 8.641 -4.234 1 97.38 149 TRP B C 1
ATOM 4235 O O . TRP B 1 149 ? 7.172 9.516 -4.207 1 97.38 149 TRP B O 1
ATOM 4245 N N . ALA B 1 150 ? 9.086 8.766 -4.988 1 97.25 150 ALA B N 1
ATOM 4246 C CA . ALA B 1 150 ? 9.43 10.031 -5.637 1 97.25 150 ALA B CA 1
ATOM 4247 C C . ALA B 1 150 ? 8.57 10.258 -6.879 1 97.25 150 ALA B C 1
ATOM 4249 O O . ALA B 1 150 ? 7.863 11.266 -6.973 1 97.25 150 ALA B O 1
ATOM 4250 N N . ARG B 1 151 ? 8.516 9.289 -7.789 1 96.75 151 ARG B N 1
ATOM 4251 C CA . ARG B 1 151 ? 7.887 9.438 -9.094 1 96.75 151 ARG B CA 1
ATOM 4252 C C . ARG B 1 151 ? 6.395 9.719 -8.953 1 96.75 151 ARG B C 1
ATOM 4254 O O . ARG B 1 151 ? 5.82 10.461 -9.75 1 96.75 151 ARG B O 1
ATOM 4261 N N . SER B 1 152 ? 5.758 9.148 -7.953 1 96.69 152 SER B N 1
ATOM 4262 C CA . SER B 1 152 ? 4.316 9.266 -7.77 1 96.69 152 SER B CA 1
ATOM 4263 C C . SER B 1 152 ? 3.932 10.656 -7.266 1 96.69 152 SER B C 1
ATOM 4265 O O . SER B 1 152 ? 2.756 11.023 -7.289 1 96.69 152 SER B O 1
ATOM 4267 N N . GLY B 1 153 ? 4.922 11.359 -6.742 1 96.81 153 GLY B N 1
ATOM 4268 C CA . GLY B 1 153 ? 4.664 12.664 -6.16 1 96.81 153 GLY B CA 1
ATOM 4269 C C . GLY B 1 153 ? 4.43 12.617 -4.664 1 96.81 153 GLY B C 1
ATOM 4270 O O . GLY B 1 153 ? 4.391 13.656 -4.004 1 96.81 153 GLY B O 1
ATOM 4271 N N . MET B 1 154 ? 4.301 11.461 -4.094 1 97.06 154 MET B N 1
ATOM 4272 C CA . MET B 1 154 ? 4.016 11.32 -2.67 1 97.06 154 MET B CA 1
ATOM 4273 C C . MET B 1 154 ? 5.113 11.961 -1.829 1 97.06 154 MET B C 1
ATOM 4275 O O . MET B 1 154 ? 4.828 12.648 -0.847 1 97.06 154 MET B O 1
ATOM 4279 N N . MET B 1 155 ? 6.332 11.758 -2.268 1 96.81 155 MET B N 1
ATOM 4280 C CA . MET B 1 155 ? 7.492 12.297 -1.565 1 96.81 155 MET B CA 1
ATOM 4281 C C . MET B 1 155 ? 7.371 13.805 -1.393 1 96.81 155 MET B C 1
ATOM 4283 O O . MET B 1 155 ? 7.781 14.352 -0.367 1 96.81 155 MET B O 1
ATOM 4287 N N . ASP B 1 156 ? 6.879 14.414 -2.334 1 96.62 156 ASP B N 1
ATOM 4288 C CA . ASP B 1 156 ? 6.664 15.859 -2.311 1 96.62 156 ASP B CA 1
ATOM 4289 C C . ASP B 1 156 ? 5.395 16.219 -1.545 1 96.62 156 ASP B C 1
ATOM 4291 O O . ASP B 1 156 ? 5.383 17.156 -0.749 1 96.62 156 ASP B O 1
ATOM 4295 N N . LEU B 1 157 ? 4.367 15.508 -1.754 1 95.94 157 LEU B N 1
ATOM 4296 C CA . LEU B 1 157 ? 3.031 15.844 -1.273 1 95.94 157 LEU B CA 1
ATOM 4297 C C . LEU B 1 157 ? 2.979 15.812 0.25 1 95.94 157 LEU B C 1
ATOM 4299 O O . LEU B 1 157 ? 2.229 16.578 0.865 1 95.94 157 LEU B O 1
ATOM 4303 N N . VAL B 1 158 ? 3.773 14.992 0.886 1 96.25 158 VAL B N 1
ATOM 4304 C CA . VAL B 1 158 ? 3.58 14.773 2.314 1 96.25 158 VAL B CA 1
ATOM 4305 C C . VAL B 1 158 ? 4.566 15.625 3.107 1 96.25 158 VAL B C 1
ATOM 4307 O O . VAL B 1 158 ? 4.582 15.586 4.34 1 96.25 158 VAL B O 1
ATOM 4310 N N . ARG B 1 159 ? 5.426 16.328 2.457 1 94.06 159 ARG B N 1
ATOM 4311 C CA . ARG B 1 159 ? 6.359 17.156 3.223 1 94.06 159 ARG B CA 1
ATOM 4312 C C . ARG B 1 159 ? 5.621 18.203 4.039 1 94.06 159 ARG B C 1
ATOM 4314 O O . ARG B 1 159 ? 4.484 18.562 3.719 1 94.06 159 ARG B O 1
ATOM 4321 N N . ALA B 1 160 ? 6.223 18.719 5.055 1 90.94 160 ALA B N 1
ATOM 4322 C CA . ALA B 1 160 ? 5.578 19.578 6.043 1 90.94 160 ALA B CA 1
ATOM 4323 C C . ALA B 1 160 ? 5.082 20.875 5.406 1 90.94 160 ALA B C 1
ATOM 4325 O O . ALA B 1 160 ? 4.016 21.375 5.766 1 90.94 160 ALA B O 1
ATOM 4326 N N . ASP B 1 161 ? 5.727 21.406 4.57 1 89.06 161 ASP B N 1
ATOM 4327 C CA . ASP B 1 161 ? 5.379 22.594 3.801 1 89.06 161 ASP B CA 1
ATOM 4328 C C . ASP B 1 161 ? 6.227 22.703 2.535 1 89.06 161 ASP B C 1
ATOM 4330 O O . ASP B 1 161 ? 7.098 21.859 2.297 1 89.06 161 ASP B O 1
ATOM 4334 N N . GLU B 1 162 ? 6.039 23.656 1.699 1 87.31 162 GLU B N 1
ATOM 4335 C CA . GLU B 1 162 ? 6.664 23.75 0.383 1 87.31 162 GLU B CA 1
ATOM 4336 C C . GLU B 1 162 ? 8.141 24.109 0.498 1 87.31 162 GLU B C 1
ATOM 4338 O O . GLU B 1 162 ? 8.906 23.922 -0.456 1 87.31 162 GLU B O 1
ATOM 4343 N N . ASP B 1 163 ? 8.562 24.531 1.68 1 87.88 163 ASP B N 1
ATOM 4344 C CA . ASP B 1 163 ? 9.945 24.984 1.854 1 87.88 163 ASP B CA 1
ATOM 4345 C C . ASP B 1 163 ? 10.781 23.906 2.545 1 87.88 163 ASP B C 1
ATOM 4347 O O . ASP B 1 163 ? 12.008 24 2.596 1 87.88 163 ASP B O 1
ATOM 4351 N N . THR B 1 164 ? 10.117 22.953 3.076 1 91.25 164 THR B N 1
ATOM 4352 C CA . THR B 1 164 ? 10.812 21.844 3.715 1 91.25 164 THR B CA 1
ATOM 4353 C C . THR B 1 164 ? 11.344 20.859 2.672 1 91.25 164 THR B C 1
ATOM 4355 O O . THR B 1 164 ? 10.734 20.688 1.617 1 91.25 164 THR B O 1
ATOM 4358 N N . THR B 1 165 ? 12.508 20.266 2.973 1 93.12 165 THR B N 1
ATOM 4359 C CA . THR B 1 165 ? 13.055 19.219 2.119 1 93.12 165 THR B CA 1
ATOM 4360 C C . THR B 1 165 ? 12.039 18.094 1.916 1 93.12 165 THR B C 1
ATOM 4362 O O . THR B 1 165 ? 11.266 17.781 2.822 1 93.12 165 THR B O 1
ATOM 4365 N N . PRO B 1 166 ? 12.031 17.5 0.701 1 94.5 166 PRO B N 1
ATOM 4366 C CA . PRO B 1 166 ? 11.117 16.375 0.478 1 94.5 166 PRO B CA 1
ATOM 4367 C C . PRO B 1 166 ? 11.25 15.281 1.54 1 94.5 166 PRO B C 1
ATOM 4369 O O . PRO B 1 166 ? 12.305 15.148 2.162 1 94.5 166 PRO B O 1
ATOM 4372 N N . ALA B 1 167 ? 10.156 14.578 1.743 1 95.44 167 ALA B N 1
ATOM 4373 C CA . ALA B 1 167 ? 10.062 13.586 2.809 1 95.44 167 ALA B CA 1
ATOM 4374 C C . ALA B 1 167 ? 11.078 12.469 2.605 1 95.44 167 ALA B C 1
ATOM 4376 O O . ALA B 1 167 ? 11.438 12.141 1.472 1 95.44 167 ALA B O 1
ATOM 4377 N N . ARG B 1 168 ? 11.5 11.867 3.672 1 94.44 168 ARG B N 1
ATOM 4378 C CA . ARG B 1 168 ? 12.484 10.797 3.652 1 94.44 168 ARG B CA 1
ATOM 4379 C C . ARG B 1 168 ? 11.867 9.492 3.16 1 94.44 168 ARG B C 1
ATOM 4381 O O . ARG B 1 168 ? 10.664 9.266 3.328 1 94.44 168 ARG B O 1
ATOM 4388 N N . SER B 1 169 ? 12.727 8.719 2.609 1 93.31 169 SER B N 1
ATOM 4389 C CA . SER B 1 169 ? 12.32 7.375 2.215 1 93.31 169 SER B CA 1
ATOM 4390 C C . SER B 1 169 ? 12.633 6.359 3.307 1 93.31 169 SER B C 1
ATOM 4392 O O . SER B 1 169 ? 13.695 6.422 3.938 1 93.31 169 SER B O 1
ATOM 4394 N N . VAL B 1 170 ? 11.68 5.508 3.514 1 93.5 170 VAL B N 1
ATOM 4395 C CA . VAL B 1 170 ? 11.836 4.391 4.438 1 93.5 170 VAL B CA 1
ATOM 4396 C C . VAL B 1 170 ? 11.836 3.074 3.666 1 93.5 170 VAL B C 1
ATOM 4398 O O . VAL B 1 170 ? 10.992 2.859 2.797 1 93.5 170 VAL B O 1
ATOM 4401 N N . ALA B 1 171 ? 12.766 2.207 4.051 1 93.88 171 ALA B N 1
ATOM 4402 C CA . ALA B 1 171 ? 12.891 0.948 3.316 1 93.88 171 ALA B CA 1
ATOM 4403 C C . ALA B 1 171 ? 11.586 0.163 3.35 1 93.88 171 ALA B C 1
ATOM 4405 O O . ALA B 1 171 ? 11.008 -0.051 4.418 1 93.88 171 ALA B O 1
ATOM 4406 N N . GLY B 1 172 ? 11.141 -0.219 2.174 1 96.88 172 GLY B N 1
ATOM 4407 C CA . GLY B 1 172 ? 10.008 -1.131 2.064 1 96.88 172 GLY B CA 1
ATOM 4408 C C . GLY B 1 172 ? 8.664 -0.435 2.17 1 96.88 172 GLY B C 1
ATOM 4409 O O . GLY B 1 172 ? 7.621 -1.072 2.035 1 96.88 172 GLY B O 1
ATOM 4410 N N . MET B 1 173 ? 8.578 0.878 2.365 1 97.81 173 MET B N 1
ATOM 4411 C CA . MET B 1 173 ? 7.336 1.588 2.65 1 97.81 173 MET B CA 1
ATOM 4412 C C . MET B 1 173 ? 6.363 1.464 1.485 1 97.81 173 MET B C 1
ATOM 4414 O O . MET B 1 173 ? 5.152 1.342 1.693 1 97.81 173 MET B O 1
ATOM 4418 N N . GLY B 1 174 ? 6.883 1.52 0.297 1 98.19 174 GLY B N 1
ATOM 4419 C CA . GLY B 1 174 ? 6.074 1.303 -0.891 1 98.19 174 GLY B CA 1
ATOM 4420 C C . GLY B 1 174 ? 6.133 -0.124 -1.403 1 98.19 174 GLY B C 1
ATOM 4421 O O . GLY B 1 174 ? 5.176 -0.616 -2.002 1 98.19 174 GLY B O 1
ATOM 4422 N N . ASP B 1 175 ? 7.191 -0.869 -1.136 1 98.69 175 ASP B N 1
ATOM 4423 C CA . ASP B 1 175 ? 7.383 -2.238 -1.604 1 98.69 175 ASP B CA 1
ATOM 4424 C C . ASP B 1 175 ? 6.348 -3.18 -0.989 1 98.69 175 ASP B C 1
ATOM 4426 O O . ASP B 1 175 ? 5.785 -4.027 -1.682 1 98.69 175 ASP B O 1
ATOM 4430 N N . HIS B 1 176 ? 6.109 -3.041 0.26 1 98.81 176 HIS B N 1
ATOM 4431 C CA . HIS B 1 176 ? 5.23 -3.982 0.944 1 98.81 176 HIS B CA 1
ATOM 4432 C C . HIS B 1 176 ? 3.783 -3.809 0.494 1 98.81 176 HIS B C 1
ATOM 4434 O O . HIS B 1 176 ? 3.092 -4.793 0.219 1 98.81 176 HIS B O 1
ATOM 4440 N N . PRO B 1 177 ? 3.32 -2.537 0.382 1 98.69 177 PRO B N 1
ATOM 4441 C CA . PRO B 1 177 ? 2.021 -2.375 -0.273 1 98.69 177 PRO B CA 1
ATOM 4442 C C . PRO B 1 177 ? 1.997 -2.953 -1.687 1 98.69 177 PRO B C 1
ATOM 4444 O O . PRO B 1 177 ? 1.017 -3.59 -2.08 1 98.69 177 PRO B O 1
ATOM 4447 N N . CYS B 1 178 ? 3.021 -2.727 -2.451 1 98.81 178 CYS B N 1
ATOM 4448 C CA . CYS B 1 178 ? 3.111 -3.266 -3.805 1 98.81 178 CYS B CA 1
ATOM 4449 C C . CYS B 1 178 ? 3.041 -4.789 -3.791 1 98.81 178 CYS B C 1
ATOM 4451 O O . CYS B 1 178 ? 2.492 -5.395 -4.711 1 98.81 178 CYS B O 1
ATOM 4453 N N . ALA B 1 179 ? 3.633 -5.395 -2.789 1 98.88 179 ALA B N 1
ATOM 4454 C CA . ALA B 1 179 ? 3.607 -6.852 -2.652 1 98.88 179 ALA B CA 1
ATOM 4455 C C . ALA B 1 179 ? 2.176 -7.371 -2.566 1 98.88 179 ALA B C 1
ATOM 4457 O O . ALA B 1 179 ? 1.857 -8.422 -3.121 1 98.88 179 ALA B O 1
ATOM 4458 N N . MET B 1 180 ? 1.307 -6.629 -1.884 1 98.94 180 MET B N 1
ATOM 4459 C CA . MET B 1 180 ? -0.084 -7.059 -1.771 1 98.94 180 MET B CA 1
ATOM 4460 C C . MET B 1 180 ? -0.798 -6.953 -3.113 1 98.94 180 MET B C 1
ATOM 4462 O O . MET B 1 180 ? -1.669 -7.766 -3.424 1 98.94 180 MET B O 1
ATOM 4466 N N . ALA B 1 181 ? -0.419 -5.922 -3.916 1 98.94 181 ALA B N 1
ATOM 4467 C CA . ALA B 1 181 ? -0.974 -5.812 -5.262 1 98.94 181 ALA B CA 1
ATOM 4468 C C . ALA B 1 181 ? -0.548 -6.996 -6.129 1 98.94 181 ALA B C 1
ATOM 4470 O O . ALA B 1 181 ? -1.381 -7.625 -6.789 1 98.94 181 ALA B O 1
ATOM 4471 N N . LEU B 1 182 ? 0.725 -7.316 -6.113 1 98.94 182 LEU B N 1
ATOM 4472 C CA . LEU B 1 182 ? 1.225 -8.43 -6.914 1 98.94 182 LEU B CA 1
ATOM 4473 C C . LEU B 1 182 ? 0.634 -9.75 -6.441 1 98.94 182 LEU B C 1
ATOM 4475 O O . LEU B 1 182 ? 0.256 -10.594 -7.254 1 98.94 182 LEU B O 1
ATOM 4479 N N . TYR B 1 183 ? 0.559 -9.922 -5.074 1 98.94 183 TYR B N 1
ATOM 4480 C CA . TYR B 1 183 ? -0.121 -11.086 -4.504 1 98.94 183 TYR B CA 1
ATOM 4481 C C . TYR B 1 183 ? -1.54 -11.203 -5.047 1 98.94 183 TYR B C 1
ATOM 4483 O O . TYR B 1 183 ? -1.952 -12.273 -5.492 1 98.94 183 TYR B O 1
ATOM 4491 N N . GLY B 1 184 ? -2.271 -10.039 -5.039 1 98.88 184 GLY B N 1
ATOM 4492 C CA . GLY B 1 184 ? -3.619 -10.016 -5.586 1 98.88 184 GLY B CA 1
ATOM 4493 C C . GLY B 1 184 ? -3.68 -10.438 -7.043 1 98.88 184 GLY B C 1
ATOM 4494 O O . GLY B 1 184 ? -4.574 -11.18 -7.441 1 98.88 184 GLY B O 1
ATOM 4495 N N . ALA B 1 185 ? -2.738 -9.977 -7.848 1 98.88 185 ALA B N 1
ATOM 4496 C CA . ALA B 1 185 ? -2.689 -10.352 -9.258 1 98.88 185 ALA B CA 1
ATOM 4497 C C . ALA B 1 185 ? -2.463 -11.852 -9.43 1 98.88 185 ALA B C 1
ATOM 4499 O O . ALA B 1 185 ? -3.115 -12.5 -10.25 1 98.88 185 ALA B O 1
ATOM 4500 N N . ILE B 1 186 ? -1.546 -12.398 -8.641 1 98.94 186 ILE B N 1
ATOM 4501 C CA . ILE B 1 186 ? -1.207 -13.812 -8.711 1 98.94 186 ILE B CA 1
ATOM 4502 C C . ILE B 1 186 ? -2.426 -14.656 -8.344 1 98.94 186 ILE B C 1
ATOM 4504 O O . ILE B 1 186 ? -2.781 -15.594 -9.055 1 98.94 186 ILE B O 1
ATOM 4508 N N . VAL B 1 187 ? -3.107 -14.289 -7.266 1 98.81 187 VAL B N 1
ATOM 4509 C CA . VAL B 1 187 ? -4.242 -15.078 -6.805 1 98.81 187 VAL B CA 1
ATOM 4510 C C . VAL B 1 187 ? -5.41 -14.922 -7.777 1 98.81 187 VAL B C 1
ATOM 4512 O O . VAL B 1 187 ? -6.168 -15.867 -8 1 98.81 187 VAL B O 1
ATOM 4515 N N . THR B 1 188 ? -5.547 -13.727 -8.398 1 98.69 188 THR B N 1
ATOM 4516 C CA . THR B 1 188 ? -6.555 -13.539 -9.438 1 98.69 188 THR B CA 1
ATOM 4517 C C . THR B 1 188 ? -6.332 -14.516 -10.594 1 98.69 188 THR B C 1
ATOM 4519 O O . THR B 1 188 ? -7.273 -15.148 -11.078 1 98.69 188 THR B O 1
ATOM 4522 N N . ALA B 1 189 ? -5.062 -14.648 -10.984 1 98.56 189 ALA B N 1
ATOM 4523 C CA . ALA B 1 189 ? -4.719 -15.586 -12.055 1 98.56 189 ALA B CA 1
ATOM 4524 C C . ALA B 1 189 ? -4.961 -17.031 -11.617 1 98.56 189 ALA B C 1
ATOM 4526 O O . ALA B 1 189 ? -5.406 -17.859 -12.414 1 98.56 189 ALA B O 1
ATOM 4527 N N . LEU B 1 190 ? -4.645 -17.391 -10.344 1 98.56 190 LEU B N 1
ATOM 4528 C CA . LEU B 1 190 ? -4.922 -18.719 -9.812 1 98.56 190 LEU B CA 1
ATOM 4529 C C . LEU B 1 190 ? -6.418 -19.016 -9.828 1 98.56 190 LEU B C 1
ATOM 4531 O O . LEU B 1 190 ? -6.836 -20.109 -10.188 1 98.56 190 LEU B O 1
ATOM 4535 N N . TYR B 1 191 ? -7.273 -18.047 -9.461 1 98.06 191 TYR B N 1
ATOM 4536 C CA . TYR B 1 191 ? -8.727 -18.156 -9.508 1 98.06 191 TYR B CA 1
ATOM 4537 C C . TYR B 1 191 ? -9.211 -18.453 -10.922 1 98.06 191 TYR B C 1
ATOM 4539 O O . TYR B 1 191 ? -10.008 -19.359 -11.141 1 98.06 191 TYR B O 1
ATOM 4547 N N . LYS B 1 192 ? -8.695 -17.656 -11.867 1 96.88 192 LYS B N 1
ATOM 4548 C CA . LYS B 1 192 ? -9.055 -17.859 -13.266 1 96.88 192 LYS B CA 1
ATOM 4549 C C . LYS B 1 192 ? -8.656 -19.25 -13.742 1 96.88 192 LYS B C 1
ATOM 4551 O O . LYS B 1 192 ? -9.414 -19.906 -14.461 1 96.88 192 LYS B O 1
ATOM 4556 N N . ARG B 1 193 ? -7.52 -19.719 -13.32 1 97 193 ARG B N 1
ATOM 4557 C CA . ARG B 1 193 ? -6.977 -21.016 -13.734 1 97 193 ARG B CA 1
ATOM 4558 C C . ARG B 1 193 ? -7.852 -22.156 -13.242 1 97 193 ARG B C 1
ATOM 4560 O O . ARG B 1 193 ? -7.949 -23.203 -13.906 1 97 193 ARG B O 1
ATOM 4567 N N . GLU B 1 194 ? -8.508 -21.984 -12.055 1 95.69 194 GLU B N 1
ATOM 4568 C CA . GLU B 1 194 ? -9.414 -23.016 -11.555 1 95.69 194 GLU B CA 1
ATOM 4569 C C . GLU B 1 194 ? -10.516 -23.328 -12.562 1 95.69 194 GLU B C 1
ATOM 4571 O O . GLU B 1 194 ? -10.984 -24.469 -12.648 1 95.69 194 GLU B O 1
ATOM 4576 N N . ARG B 1 195 ? -10.836 -22.406 -13.336 1 91.94 195 ARG B N 1
ATOM 4577 C CA . ARG B 1 195 ? -11.953 -22.547 -14.266 1 91.94 195 ARG B CA 1
ATOM 4578 C C . ARG B 1 195 ? -11.453 -22.859 -15.672 1 91.94 195 ARG B C 1
ATOM 4580 O O . ARG B 1 195 ? -12.055 -23.656 -16.391 1 91.94 195 ARG B O 1
ATOM 4587 N N . SER B 1 196 ? -10.312 -22.281 -16.047 1 93.69 196 SER B N 1
ATOM 4588 C CA . SER B 1 196 ? -9.836 -22.375 -17.422 1 93.69 196 SER B CA 1
ATOM 4589 C C . SER B 1 196 ? -8.82 -23.5 -17.578 1 93.69 196 SER B C 1
ATOM 4591 O O . SER B 1 196 ? -8.617 -24 -18.688 1 93.69 196 SER B O 1
ATOM 4593 N N . GLY B 1 197 ? -8.086 -23.812 -16.469 1 96.25 197 GLY B N 1
ATOM 4594 C CA . GLY B 1 197 ? -6.992 -24.766 -16.531 1 96.25 197 GLY B CA 1
ATOM 4595 C C . GLY B 1 197 ? -5.727 -24.203 -17.125 1 96.25 197 GLY B C 1
ATOM 4596 O O . GLY B 1 197 ? -4.723 -24.906 -17.266 1 96.25 197 GLY B O 1
ATOM 4597 N N . LYS B 1 198 ? -5.754 -22.906 -17.453 1 96.94 198 LYS B N 1
ATOM 4598 C CA . LYS B 1 198 ? -4.633 -22.281 -18.141 1 96.94 198 LYS B CA 1
ATOM 4599 C C . LYS B 1 198 ? -3.982 -21.203 -17.281 1 96.94 198 LYS B C 1
ATOM 4601 O O . LYS B 1 198 ? -4.672 -20.484 -16.562 1 96.94 198 LYS B O 1
ATOM 4606 N N . GLY B 1 199 ? -2.664 -21.125 -17.375 1 97.38 199 GLY B N 1
ATOM 4607 C CA . GLY B 1 199 ? -1.934 -20.062 -16.688 1 97.38 199 GLY B CA 1
ATOM 4608 C C . GLY B 1 199 ? -2.047 -18.719 -17.359 1 97.38 199 GLY B C 1
ATOM 4609 O O . GLY B 1 199 ? -2.871 -18.547 -18.266 1 97.38 199 GLY B O 1
ATOM 4610 N N . SER B 1 200 ? -1.346 -17.703 -16.797 1 97.25 200 SER B N 1
ATOM 4611 C CA . SER B 1 200 ? -1.353 -16.328 -17.328 1 97.25 200 SER B CA 1
ATOM 4612 C C . SER B 1 200 ? -0.13 -15.555 -16.844 1 97.25 200 SER B C 1
ATOM 4614 O O . SER B 1 200 ? 0.472 -15.898 -15.828 1 97.25 200 SER B O 1
ATOM 4616 N N . GLU B 1 201 ? 0.177 -14.617 -17.672 1 98.38 201 GLU B N 1
ATOM 4617 C CA . GLU B 1 201 ? 1.135 -13.609 -17.219 1 98.38 201 GLU B CA 1
ATOM 4618 C C . GLU B 1 201 ? 0.444 -12.508 -16.438 1 98.38 201 GLU B C 1
ATOM 4620 O O . GLU B 1 201 ? -0.582 -11.977 -16.859 1 98.38 201 GLU B O 1
ATOM 4625 N N . VAL B 1 202 ? 0.942 -12.203 -15.242 1 98.69 202 VAL B N 1
ATOM 4626 C CA . VAL B 1 202 ? 0.425 -11.086 -14.461 1 98.69 202 VAL B CA 1
ATOM 4627 C C . VAL B 1 202 ? 1.533 -10.062 -14.227 1 98.69 202 VAL B C 1
ATOM 4629 O O . VAL B 1 202 ? 2.717 -10.414 -14.211 1 98.69 202 VAL B O 1
ATOM 4632 N N . LYS B 1 203 ? 1.131 -8.789 -14.07 1 98.62 203 LYS B N 1
ATOM 4633 C CA . LYS B 1 203 ? 2.105 -7.707 -13.984 1 98.62 203 LYS B CA 1
ATOM 4634 C C . LYS B 1 203 ? 1.68 -6.664 -12.953 1 98.62 203 LYS B C 1
ATOM 4636 O O . LYS B 1 203 ? 0.486 -6.48 -12.703 1 98.62 203 LYS B O 1
ATOM 4641 N N . SER B 1 204 ? 2.598 -6.074 -12.383 1 98.81 204 SER B N 1
ATOM 4642 C CA . SER B 1 204 ? 2.49 -4.848 -11.602 1 98.81 204 SER B CA 1
ATOM 4643 C C . SER B 1 204 ? 3.818 -4.098 -11.57 1 98.81 204 SER B C 1
ATOM 4645 O O . SER B 1 204 ? 4.809 -4.551 -12.148 1 98.81 204 SER B O 1
ATOM 4647 N N . ASN B 1 205 ? 3.867 -2.918 -11.039 1 98.75 205 ASN B N 1
ATOM 4648 C CA . ASN B 1 205 ? 5.109 -2.156 -10.969 1 98.75 205 ASN B CA 1
ATOM 4649 C C . ASN B 1 205 ? 5.031 -1.055 -9.914 1 98.75 205 ASN B C 1
ATOM 4651 O O . ASN B 1 205 ? 3.945 -0.72 -9.438 1 98.75 205 ASN B O 1
ATOM 4655 N N . LEU B 1 206 ? 6.105 -0.511 -9.547 1 98.62 206 LEU B N 1
ATOM 4656 C CA . LEU B 1 206 ? 6.219 0.48 -8.484 1 98.62 206 LEU B CA 1
ATOM 4657 C C . LEU B 1 206 ? 5.5 1.771 -8.859 1 98.62 206 LEU B C 1
ATOM 4659 O O . LEU B 1 206 ? 4.738 2.32 -8.062 1 98.62 206 LEU B O 1
ATOM 4663 N N . MET B 1 207 ? 5.719 2.268 -10.039 1 98.5 207 MET B N 1
ATOM 4664 C CA . MET B 1 207 ? 5.156 3.529 -10.516 1 98.5 207 MET B CA 1
ATOM 4665 C C . MET B 1 207 ? 3.633 3.5 -10.461 1 98.5 207 MET B C 1
ATOM 4667 O O . MET B 1 207 ? 3.01 4.406 -9.914 1 98.5 207 MET B O 1
ATOM 4671 N N . ALA B 1 208 ? 3.047 2.424 -10.969 1 98.88 208 ALA B N 1
ATOM 4672 C CA . ALA B 1 208 ? 1.592 2.293 -10.992 1 98.88 208 ALA B CA 1
ATOM 4673 C C . ALA B 1 208 ? 1.015 2.279 -9.586 1 98.88 208 ALA B C 1
ATOM 4675 O O . ALA B 1 208 ? -0.005 2.92 -9.312 1 98.88 208 ALA B O 1
ATOM 4676 N N . ASN B 1 209 ? 1.643 1.563 -8.703 1 98.88 209 ASN B N 1
ATOM 4677 C CA . ASN B 1 209 ? 1.18 1.486 -7.32 1 98.88 209 ASN B CA 1
ATOM 4678 C C . ASN B 1 209 ? 1.332 2.824 -6.602 1 98.88 209 ASN B C 1
ATOM 4680 O O . ASN B 1 209 ? 0.499 3.184 -5.766 1 98.88 209 ASN B O 1
ATOM 4684 N N . GLY B 1 210 ? 2.418 3.508 -6.875 1 98.62 210 GLY B N 1
ATOM 4685 C CA . GLY B 1 210 ? 2.586 4.836 -6.301 1 98.62 210 GLY B CA 1
ATOM 4686 C C . GLY B 1 210 ? 1.483 5.797 -6.699 1 98.62 210 GLY B C 1
ATOM 4687 O O . GLY B 1 210 ? 0.918 6.488 -5.848 1 98.62 210 GLY B O 1
ATOM 4688 N N . VAL B 1 211 ? 1.169 5.801 -7.973 1 98.69 211 VAL B N 1
ATOM 4689 C CA . VAL B 1 211 ? 0.121 6.684 -8.477 1 98.69 211 VAL B CA 1
ATOM 4690 C C . VAL B 1 211 ? -1.231 6.254 -7.914 1 98.69 211 VAL B C 1
ATOM 4692 O O . VAL B 1 211 ? -2.08 7.094 -7.605 1 98.69 211 VAL B O 1
ATOM 4695 N N . TRP B 1 212 ? -1.451 4.961 -7.781 1 98.75 212 TRP B N 1
ATOM 4696 C CA . TRP B 1 212 ? -2.652 4.43 -7.141 1 98.75 212 TRP B CA 1
ATOM 4697 C C . TRP B 1 212 ? -2.801 4.973 -5.727 1 98.75 212 TRP B C 1
ATOM 4699 O O . TRP B 1 212 ? -3.895 5.375 -5.316 1 98.75 212 TRP B O 1
ATOM 4709 N N . SER B 1 213 ? -1.752 5.117 -5 1 98.38 213 SER B N 1
ATOM 4710 C CA . SER B 1 213 ? -1.764 5.633 -3.635 1 98.38 213 SER B CA 1
ATOM 4711 C C . SER B 1 213 ? -2.154 7.109 -3.607 1 98.38 213 SER B C 1
ATOM 4713 O O . SER B 1 213 ? -2.889 7.547 -2.719 1 98.38 213 SER B O 1
ATOM 4715 N N . SER B 1 214 ? -1.709 7.855 -4.57 1 97.44 214 SER B N 1
ATOM 4716 C CA . SER B 1 214 ? -1.988 9.289 -4.613 1 97.44 214 SER B CA 1
ATOM 4717 C C . SER B 1 214 ? -3.18 9.594 -5.516 1 97.44 214 SER B C 1
ATOM 4719 O O . SER B 1 214 ? -3.363 10.734 -5.945 1 97.44 214 SER B O 1
ATOM 4721 N N . SER B 1 215 ? -3.99 8.68 -5.785 1 98.25 215 SER B N 1
ATOM 4722 C CA . SER B 1 215 ? -4.934 8.711 -6.898 1 98.25 215 SER B CA 1
ATOM 4723 C C . SER B 1 215 ? -5.984 9.805 -6.699 1 98.25 215 SER B C 1
ATOM 4725 O O . SER B 1 215 ? -6.492 10.367 -7.668 1 98.25 215 SER B O 1
ATOM 4727 N N . VAL B 1 216 ? -6.367 10.156 -5.477 1 98.19 216 VAL B N 1
ATOM 4728 C CA . VAL B 1 216 ? -7.387 11.18 -5.254 1 98.19 216 VAL B CA 1
ATOM 4729 C C . VAL B 1 216 ? -6.918 12.508 -5.84 1 98.19 216 VAL B C 1
ATOM 4731 O O . VAL B 1 216 ? -7.613 13.117 -6.66 1 98.19 216 VAL B O 1
ATOM 4734 N N . LEU B 1 217 ? -5.715 12.922 -5.484 1 97.81 217 LEU B N 1
ATOM 4735 C CA . LEU B 1 217 ? -5.199 14.203 -5.953 1 97.81 217 LEU B CA 1
ATOM 4736 C C . LEU B 1 217 ? -4.734 14.109 -7.398 1 97.81 217 LEU B C 1
ATOM 4738 O O . LEU B 1 217 ? -4.848 15.07 -8.156 1 97.81 217 LEU B O 1
ATOM 4742 N N . ALA B 1 218 ? -4.195 12.898 -7.773 1 98.38 218 ALA B N 1
ATOM 4743 C CA . ALA B 1 218 ? -3.85 12.695 -9.18 1 98.38 218 ALA B CA 1
ATOM 4744 C C . ALA B 1 218 ? -5.078 12.844 -10.07 1 98.38 218 ALA B C 1
ATOM 4746 O O . ALA B 1 218 ? -5.012 13.469 -11.133 1 98.38 218 ALA B O 1
ATOM 4747 N N . GLN B 1 219 ? -6.188 12.266 -9.648 1 98.62 219 GLN B N 1
ATOM 4748 C CA . GLN B 1 219 ? -7.426 12.375 -10.406 1 98.62 219 GLN B CA 1
ATOM 4749 C C . GLN B 1 219 ? -7.898 13.828 -10.477 1 98.62 219 GLN B C 1
ATOM 4751 O O . GLN B 1 219 ? -8.414 14.273 -11.5 1 98.62 219 GLN B O 1
ATOM 4756 N N . ALA B 1 220 ? -7.793 14.539 -9.359 1 98.44 220 ALA B N 1
ATOM 4757 C CA . ALA B 1 220 ? -8.125 15.961 -9.359 1 98.44 220 ALA B CA 1
ATOM 4758 C C . ALA B 1 220 ? -7.344 16.703 -10.445 1 98.44 220 ALA B C 1
ATOM 4760 O O . ALA B 1 220 ? -7.91 17.516 -11.172 1 98.44 220 ALA B O 1
ATOM 4761 N N . LYS B 1 221 ? -6.098 16.391 -10.562 1 97.75 221 LYS B N 1
ATOM 4762 C CA . LYS B 1 221 ? -5.266 17.031 -11.586 1 97.75 221 LYS B CA 1
ATOM 4763 C C . LYS B 1 221 ? -5.734 16.641 -12.984 1 97.75 221 LYS B C 1
ATOM 4765 O O . LYS B 1 221 ? -5.754 17.484 -13.891 1 97.75 221 LYS B O 1
ATOM 4770 N N . LEU B 1 222 ? -6.066 15.406 -13.156 1 98.19 222 LEU B N 1
ATOM 4771 C CA . LEU B 1 222 ? -6.461 14.891 -14.461 1 98.19 222 LEU B CA 1
ATOM 4772 C C . LEU B 1 222 ? -7.734 15.562 -14.953 1 98.19 222 LEU B C 1
ATOM 4774 O O . LEU B 1 222 ? -7.969 15.656 -16.156 1 98.19 222 LEU B O 1
ATOM 4778 N N . VAL B 1 223 ? -8.547 16.062 -14.039 1 97.69 223 VAL B N 1
ATOM 4779 C CA . VAL B 1 223 ? -9.797 16.688 -14.453 1 97.69 223 VAL B CA 1
ATOM 4780 C C . VAL B 1 223 ? -9.656 18.219 -14.43 1 97.69 223 VAL B C 1
ATOM 4782 O O . VAL B 1 223 ? -10.641 18.938 -14.539 1 97.69 223 VAL B O 1
ATOM 4785 N N . GLY B 1 224 ? -8.477 18.672 -14.156 1 96.5 224 GLY B N 1
ATOM 4786 C CA . GLY B 1 224 ? -8.203 20.094 -14.234 1 96.5 224 GLY B CA 1
ATOM 4787 C C . GLY B 1 224 ? -8.641 20.859 -13 1 96.5 224 GLY B C 1
ATOM 4788 O O . GLY B 1 224 ? -8.977 22.047 -13.086 1 96.5 224 GLY B O 1
ATOM 4789 N N . ALA B 1 225 ? -8.695 20.188 -11.859 1 97.75 225 ALA B N 1
ATOM 4790 C CA . ALA B 1 225 ? -9.094 20.844 -10.625 1 97.75 225 ALA B CA 1
ATOM 4791 C C . ALA B 1 225 ? -8.148 22 -10.281 1 97.75 225 ALA B C 1
ATOM 4793 O O . ALA B 1 225 ? -7 22.016 -10.734 1 97.75 225 ALA B O 1
ATOM 4794 N N . GLN B 1 226 ? -8.656 22.953 -9.492 1 96.75 226 GLN B N 1
ATOM 4795 C CA . GLN B 1 226 ? -7.852 24.062 -9 1 96.75 226 GLN B CA 1
ATOM 4796 C C . GLN B 1 226 ? -7.281 23.766 -7.613 1 96.75 226 GLN B C 1
ATOM 4798 O O . GLN B 1 226 ? -8.031 23.484 -6.676 1 96.75 226 GLN B O 1
ATOM 4803 N N . PHE B 1 227 ? -5.969 23.844 -7.547 1 94.69 227 PHE B N 1
ATOM 4804 C CA . PHE B 1 227 ? -5.277 23.531 -6.301 1 94.69 227 PHE B CA 1
ATOM 4805 C C . PHE B 1 227 ? -4.906 24.812 -5.562 1 94.69 227 PHE B C 1
ATOM 4807 O O . PHE B 1 227 ? -4.516 25.812 -6.188 1 94.69 227 PHE B O 1
ATOM 4814 N N . GLN B 1 228 ? -5.047 24.75 -4.27 1 89.31 228 GLN B N 1
ATOM 4815 C CA . GLN B 1 228 ? -4.555 25.828 -3.414 1 89.31 228 GLN B CA 1
ATOM 4816 C C . GLN B 1 228 ? -3.146 25.516 -2.906 1 89.31 228 GLN B C 1
ATOM 4818 O O . GLN B 1 228 ? -2.746 24.359 -2.832 1 89.31 228 GLN B O 1
ATOM 4823 N N . PRO B 1 229 ? -2.461 26.594 -2.604 1 87.94 229 PRO B N 1
ATOM 4824 C CA . PRO B 1 229 ? -1.142 26.359 -2.014 1 87.94 229 PRO B CA 1
ATOM 4825 C C . PRO B 1 229 ? -1.215 25.562 -0.714 1 87.94 229 PRO B C 1
ATOM 4827 O O . PRO B 1 229 ? -2.15 25.734 0.071 1 87.94 229 PRO B O 1
ATOM 4830 N N . ARG B 1 230 ? -0.262 24.688 -0.547 1 88.12 230 ARG B N 1
ATOM 4831 C CA . ARG B 1 230 ? -0.154 23.922 0.694 1 88.12 230 ARG B CA 1
ATOM 4832 C C . ARG B 1 230 ? 0.416 24.797 1.815 1 88.12 230 ARG B C 1
ATOM 4834 O O . ARG B 1 230 ? 1.574 25.203 1.757 1 88.12 230 ARG B O 1
ATOM 4841 N N . MET B 1 231 ? -0.382 24.984 2.805 1 89.75 231 MET B N 1
ATOM 4842 C CA . MET B 1 231 ? 0.04 25.812 3.936 1 89.75 231 MET B CA 1
ATOM 4843 C C . MET B 1 231 ? 0.729 24.969 4.996 1 89.75 231 MET B C 1
ATOM 4845 O O . MET B 1 231 ? 0.394 23.797 5.176 1 89.75 231 MET B O 1
ATOM 4849 N N . PRO B 1 232 ? 1.716 25.609 5.707 1 92.88 232 PRO B N 1
ATOM 4850 C CA . PRO B 1 232 ? 2.256 24.891 6.863 1 92.88 232 PRO B CA 1
ATOM 4851 C C . PRO B 1 232 ? 1.197 24.609 7.926 1 92.88 232 PRO B C 1
ATOM 4853 O O . PRO B 1 232 ? 0.126 25.219 7.918 1 92.88 232 PRO B O 1
ATOM 4856 N N . ARG B 1 233 ? 1.523 23.703 8.789 1 93.25 233 ARG B N 1
ATOM 4857 C CA . ARG B 1 233 ? 0.614 23.25 9.828 1 93.25 233 ARG B CA 1
ATOM 4858 C C . ARG B 1 233 ? 0.044 24.422 10.625 1 93.25 233 ARG B C 1
ATOM 4860 O O . ARG B 1 233 ? -1.138 24.422 10.977 1 93.25 233 ARG B O 1
ATOM 4867 N N . GLU B 1 234 ? 0.826 25.469 10.859 1 95.44 234 GLU B N 1
ATOM 4868 C CA . GLU B 1 234 ? 0.461 26.609 11.688 1 95.44 234 GLU B CA 1
ATOM 4869 C C . GLU B 1 234 ? -0.551 27.516 10.977 1 95.44 234 GLU B C 1
ATOM 4871 O O . GLU B 1 234 ? -1.18 28.359 11.602 1 95.44 234 GLU B O 1
ATOM 4876 N N . ARG B 1 235 ? -0.725 27.266 9.75 1 94.56 235 ARG B N 1
ATOM 4877 C CA . ARG B 1 235 ? -1.628 28.094 8.953 1 94.56 235 ARG B CA 1
ATOM 4878 C C . ARG B 1 235 ? -2.641 27.234 8.203 1 94.56 235 ARG B C 1
ATOM 4880 O O . ARG B 1 235 ? -3.143 27.625 7.148 1 94.56 235 ARG B O 1
ATOM 4887 N N . ALA B 1 236 ? -2.822 26.047 8.695 1 92.81 236 ALA B N 1
ATOM 4888 C CA . ALA B 1 236 ? -3.779 25.141 8.07 1 92.81 236 ALA B CA 1
ATOM 4889 C C . ALA B 1 236 ? -5.188 25.719 8.086 1 92.81 236 ALA B C 1
ATOM 4891 O O . ALA B 1 236 ? -5.504 26.578 8.922 1 92.81 236 ALA B O 1
ATOM 4892 N N . LEU B 1 237 ? -6.012 25.297 7.215 1 90.75 237 LEU B N 1
ATOM 4893 C CA . LEU B 1 237 ? -7.352 25.844 7.02 1 90.75 237 LEU B CA 1
ATOM 4894 C C . LEU B 1 237 ? -8.336 25.219 8 1 90.75 237 LEU B C 1
ATOM 4896 O O . LEU B 1 237 ? -9.453 25.719 8.172 1 90.75 237 LEU B O 1
ATOM 4900 N N . ASN B 1 238 ? -7.953 24.141 8.617 1 93.25 238 ASN B N 1
ATOM 4901 C CA . ASN B 1 238 ? -8.828 23.438 9.539 1 93.25 238 ASN B CA 1
ATOM 4902 C C . ASN B 1 238 ? -8.102 23.047 10.82 1 93.25 238 ASN B C 1
ATOM 4904 O O . ASN B 1 238 ? -7.348 22.078 10.844 1 93.25 238 ASN B O 1
ATOM 4908 N N . ALA B 1 239 ? -8.461 23.672 11.891 1 95.69 239 ALA B N 1
ATOM 4909 C CA . ALA B 1 239 ? -7.777 23.484 13.172 1 95.69 239 ALA B CA 1
ATOM 4910 C C . ALA B 1 239 ? -8.141 22.141 13.789 1 95.69 239 ALA B C 1
ATOM 4912 O O . ALA B 1 239 ? -7.375 21.594 14.586 1 95.69 239 ALA B O 1
ATOM 4913 N N . VAL B 1 240 ? -9.32 21.609 13.461 1 95 240 VAL B N 1
ATOM 4914 C CA . VAL B 1 240 ? -9.773 20.391 14.117 1 95 240 VAL B CA 1
ATOM 4915 C C . VAL B 1 240 ? -9.438 19.188 13.242 1 95 240 VAL B C 1
ATOM 4917 O O . VAL B 1 240 ? -9.891 18.062 13.508 1 95 240 VAL B O 1
ATOM 4920 N N . ALA B 1 241 ? -8.688 19.359 12.148 1 92.81 241 ALA B N 1
ATOM 4921 C CA . ALA B 1 241 ? -8.008 18.359 11.336 1 92.81 241 ALA B CA 1
ATOM 4922 C C . ALA B 1 241 ? -6.531 18.703 11.164 1 92.81 241 ALA B C 1
ATOM 4924 O O . ALA B 1 241 ? -6.102 19.094 10.078 1 92.81 241 ALA B O 1
ATOM 4925 N N . ASN B 1 242 ? -5.844 18.578 12.195 1 94.94 242 ASN B N 1
ATOM 4926 C CA . ASN B 1 242 ? -4.453 19 12.312 1 94.94 242 ASN B CA 1
ATOM 4927 C C . ASN B 1 242 ? -3.738 18.281 13.453 1 94.94 242 ASN B C 1
ATOM 4929 O O . ASN B 1 242 ? -4.367 17.562 14.227 1 94.94 242 ASN B O 1
ATOM 4933 N N . HIS B 1 243 ? -2.445 18.297 13.414 1 95.94 243 HIS B N 1
ATOM 4934 C CA . HIS B 1 243 ? -1.728 17.625 14.492 1 95.94 243 HIS B CA 1
ATOM 4935 C C . HIS B 1 243 ? -1.08 18.641 15.43 1 95.94 243 HIS B C 1
ATOM 4937 O O . HIS B 1 243 ? -0.776 19.766 15.023 1 95.94 243 HIS B O 1
ATOM 4943 N N . TYR B 1 244 ? -0.919 18.234 16.688 1 97.88 244 TYR B N 1
ATOM 4944 C CA . TYR B 1 244 ? -0.443 19.094 17.781 1 97.88 244 TYR B CA 1
ATOM 4945 C C . TYR B 1 244 ? 0.59 18.359 18.625 1 97.88 244 TYR B C 1
ATOM 4947 O O . TYR B 1 244 ? 0.518 17.141 18.781 1 97.88 244 TYR B O 1
ATOM 4955 N N . ARG B 1 245 ? 1.498 19.094 19.141 1 98.12 245 ARG B N 1
ATOM 4956 C CA . ARG B 1 245 ? 2.586 18.562 19.938 1 98.12 245 ARG B CA 1
ATOM 4957 C C . ARG B 1 245 ? 2.26 18.656 21.438 1 98.12 245 ARG B C 1
ATOM 4959 O O . ARG B 1 245 ? 1.856 19.703 21.922 1 98.12 245 ARG B O 1
ATOM 4966 N N . CYS B 1 246 ? 2.414 17.531 22.125 1 98.5 246 CYS B N 1
ATOM 4967 C CA . CYS B 1 246 ? 2.176 17.484 23.562 1 98.5 246 CYS B CA 1
ATOM 4968 C C . CYS B 1 246 ? 3.396 17.953 24.344 1 98.5 246 CYS B C 1
ATOM 4970 O O . CYS B 1 246 ? 4.445 18.234 23.75 1 98.5 246 CYS B O 1
ATOM 4972 N N . ARG B 1 247 ? 3.217 17.969 25.656 1 98.44 247 ARG B N 1
ATOM 4973 C CA . ARG B 1 247 ? 4.277 18.453 26.531 1 98.44 247 ARG B CA 1
ATOM 4974 C C . ARG B 1 247 ? 5.516 17.578 26.438 1 98.44 247 ARG B C 1
ATOM 4976 O O . ARG B 1 247 ? 6.645 18.078 26.484 1 98.44 247 ARG B O 1
ATOM 4983 N N . ASP B 1 248 ? 5.379 16.344 26.281 1 97.94 248 ASP B N 1
ATOM 4984 C CA . ASP B 1 248 ? 6.488 15.391 26.281 1 97.94 248 ASP B CA 1
ATOM 4985 C C . ASP B 1 248 ? 7.113 15.281 24.891 1 97.94 248 ASP B C 1
ATOM 4987 O O . ASP B 1 248 ? 7.941 14.406 24.641 1 97.94 248 ASP B O 1
ATOM 4991 N N . GLY B 1 249 ? 6.664 16.062 23.953 1 96.69 249 GLY B N 1
ATOM 4992 C CA . GLY B 1 249 ? 7.23 16.094 22.625 1 96.69 249 GLY B CA 1
ATOM 4993 C C . GLY B 1 249 ? 6.52 15.172 21.641 1 96.69 249 GLY B C 1
ATOM 4994 O O . GLY B 1 249 ? 6.754 15.234 20.438 1 96.69 249 GLY B O 1
ATOM 4995 N N . ARG B 1 250 ? 5.637 14.344 22.188 1 97.31 250 ARG B N 1
ATOM 4996 C CA . ARG B 1 250 ? 4.848 13.453 21.344 1 97.31 250 ARG B CA 1
ATOM 4997 C C . ARG B 1 250 ? 3.748 14.211 20.609 1 97.31 250 ARG B C 1
ATOM 4999 O O . ARG B 1 250 ? 3.395 15.328 21 1 97.31 250 ARG B O 1
ATOM 5006 N N . TRP B 1 251 ? 3.301 13.641 19.5 1 97.69 251 TRP B N 1
ATOM 5007 C CA . TRP B 1 251 ? 2.324 14.312 18.656 1 97.69 251 TRP B CA 1
ATOM 5008 C C . TRP B 1 251 ? 1.029 13.508 18.578 1 97.69 251 TRP B C 1
ATOM 5010 O O . TRP B 1 251 ? 1.045 12.281 18.672 1 97.69 251 TRP B O 1
ATOM 5020 N N . LEU B 1 252 ? -0.058 14.156 18.406 1 97.19 252 LEU B N 1
ATOM 5021 C CA . LEU B 1 252 ? -1.329 13.547 18.031 1 97.19 252 LEU B CA 1
ATOM 5022 C C . LEU B 1 252 ? -2.006 14.336 16.922 1 97.19 252 LEU B C 1
ATOM 5024 O O . LEU B 1 252 ? -1.659 15.492 16.688 1 97.19 252 LEU B O 1
ATOM 5028 N N . ILE B 1 253 ? -2.906 13.742 16.188 1 96.44 253 ILE B N 1
ATOM 5029 C CA . ILE B 1 253 ? -3.635 14.383 15.102 1 96.44 253 ILE B CA 1
ATOM 5030 C C . ILE B 1 253 ? -5.137 14.289 15.359 1 96.44 253 ILE B C 1
ATOM 5032 O O . ILE B 1 253 ? -5.648 13.227 15.719 1 96.44 253 ILE B O 1
ATOM 5036 N N . LEU B 1 254 ? -5.82 15.43 15.258 1 95.44 254 LEU B N 1
ATOM 5037 C CA . LEU B 1 254 ? -7.277 15.492 15.32 1 95.44 254 LEU B CA 1
ATOM 5038 C C . LEU B 1 254 ? -7.895 15.305 13.945 1 95.44 254 LEU B C 1
ATOM 5040 O O . LEU B 1 254 ? -7.367 15.812 12.945 1 95.44 254 LEU B O 1
ATOM 5044 N N . SER B 1 255 ? -8.914 14.562 13.906 1 92.88 255 SER B N 1
ATOM 5045 C CA . SER B 1 255 ? -9.68 14.359 12.68 1 92.88 255 SER B CA 1
ATOM 5046 C C . SER B 1 255 ? -11.18 14.453 12.945 1 92.88 255 SER B C 1
ATOM 5048 O O . SER B 1 255 ? -11.898 13.453 12.82 1 92.88 255 SER B O 1
ATOM 5050 N N . LEU B 1 256 ? -11.672 15.656 13.125 1 90.94 256 LEU B N 1
ATOM 5051 C CA . LEU B 1 256 ? -13.094 15.852 13.406 1 90.94 256 LEU B CA 1
ATOM 5052 C C . LEU B 1 256 ? -13.859 16.156 12.117 1 90.94 256 LEU B C 1
ATOM 5054 O O . LEU B 1 256 ? -13.805 17.266 11.602 1 90.94 256 LEU B O 1
ATOM 5058 N N . LEU B 1 257 ? -14.586 15.203 11.625 1 82 257 LEU B N 1
ATOM 5059 C CA . LEU B 1 257 ? -15.305 15.336 10.367 1 82 257 LEU B CA 1
ATOM 5060 C C . LEU B 1 257 ? -16.703 15.891 10.594 1 82 257 LEU B C 1
ATOM 5062 O O . LEU B 1 257 ? -17.281 16.531 9.711 1 82 257 LEU B O 1
ATOM 5066 N N . ASN B 1 258 ? -17.25 15.531 11.727 1 85.5 258 ASN B N 1
ATOM 5067 C CA . ASN B 1 258 ? -18.516 16.125 12.133 1 85.5 258 ASN B CA 1
ATOM 5068 C C . ASN B 1 258 ? -18.312 17.219 13.172 1 85.5 258 ASN B C 1
ATOM 5070 O O . ASN B 1 258 ? -18.734 17.078 14.32 1 85.5 258 ASN B O 1
ATOM 5074 N N . GLU B 1 259 ? -17.906 18.297 12.75 1 89.44 259 GLU B N 1
ATOM 5075 C CA . GLU B 1 259 ? -17.359 19.344 13.594 1 89.44 259 GLU B CA 1
ATOM 5076 C C . GLU B 1 259 ? -18.422 19.938 14.516 1 89.44 259 GLU B C 1
ATOM 5078 O O . GLU B 1 259 ? -18.172 20.125 15.711 1 89.44 259 GLU B O 1
ATOM 5083 N N . GLU B 1 260 ? -19.578 20.188 13.93 1 90.31 260 GLU B N 1
ATOM 5084 C CA . GLU B 1 260 ? -20.625 20.828 14.719 1 90.31 260 GLU B CA 1
ATOM 5085 C C . GLU B 1 260 ? -21.047 19.953 15.898 1 90.31 260 GLU B C 1
ATOM 5087 O O . GLU B 1 260 ? -21.266 20.453 17 1 90.31 260 GLU B O 1
ATOM 5092 N N . LYS B 1 261 ? -21.094 18.734 15.648 1 90.56 261 LYS B N 1
ATOM 5093 C CA . LYS B 1 261 ? -21.516 17.812 16.703 1 90.56 261 LYS B CA 1
ATOM 5094 C C . LYS B 1 261 ? -20.391 17.547 17.688 1 90.56 261 LYS B C 1
ATOM 5096 O O . LYS B 1 261 ? -20.625 17.359 18.875 1 90.56 261 LYS B O 1
ATOM 5101 N N . GLN B 1 262 ? -19.172 17.594 17.281 1 94.44 262 GLN B N 1
ATOM 5102 C CA . GLN B 1 262 ? -18.031 17.125 18.062 1 94.44 262 GLN B CA 1
ATOM 5103 C C . GLN B 1 262 ? -17.375 18.281 18.797 1 94.44 262 GLN B C 1
ATOM 5105 O O . GLN B 1 262 ? -16.641 18.078 19.766 1 94.44 262 GLN B O 1
ATOM 5110 N N . TRP B 1 263 ? -17.641 19.5 18.406 1 96.5 263 TRP B N 1
ATOM 5111 C CA . TRP B 1 263 ? -16.938 20.688 18.906 1 96.5 263 TRP B CA 1
ATOM 5112 C C . TRP B 1 263 ? -17.125 20.828 20.422 1 96.5 263 TRP B C 1
ATOM 5114 O O . TRP B 1 263 ? -16.141 20.938 21.156 1 96.5 263 TRP B O 1
ATOM 5124 N N . PRO B 1 264 ? -18.375 20.703 20.969 1 96.88 264 PRO B N 1
ATOM 5125 C CA . PRO B 1 264 ? -18.516 20.828 22.422 1 96.88 264 PRO B CA 1
ATOM 5126 C C . PRO B 1 264 ? -17.75 19.75 23.203 1 96.88 264 PRO B C 1
ATOM 5128 O O . PRO B 1 264 ? -17.188 20.031 24.25 1 96.88 264 PRO B O 1
ATOM 5131 N N . THR B 1 265 ? -17.781 18.594 22.656 1 97.31 265 THR B N 1
ATOM 5132 C CA . THR B 1 265 ? -17.062 17.5 23.297 1 97.31 265 THR B CA 1
ATOM 5133 C C . THR B 1 265 ? -15.562 17.766 23.297 1 97.31 265 THR B C 1
ATOM 5135 O O . THR B 1 265 ? -14.891 17.516 24.297 1 97.31 265 THR B O 1
ATOM 5138 N N . LEU B 1 266 ? -15.031 18.297 22.172 1 97.81 266 LEU B N 1
ATOM 5139 C CA . LEU B 1 266 ? -13.609 18.578 22.078 1 97.81 266 LEU B CA 1
ATOM 5140 C C . LEU B 1 266 ? -13.203 19.641 23.109 1 97.81 266 LEU B C 1
ATOM 5142 O O . LEU B 1 266 ? -12.234 19.469 23.844 1 97.81 266 LEU B O 1
ATOM 5146 N N . THR B 1 267 ? -13.953 20.703 23.172 1 97.75 267 THR B N 1
ATOM 5147 C CA . THR B 1 267 ? -13.594 21.797 24.078 1 97.75 267 THR B CA 1
ATOM 5148 C C . THR B 1 267 ? -13.656 21.328 25.531 1 97.75 267 THR B C 1
ATOM 5150 O O . THR B 1 267 ? -12.852 21.75 26.359 1 97.75 267 THR B O 1
ATOM 5153 N N . ARG B 1 268 ? -14.609 20.469 25.812 1 97.56 268 ARG B N 1
ATOM 5154 C CA . ARG B 1 268 ? -14.688 19.891 27.156 1 97.56 268 ARG B CA 1
ATOM 5155 C C . ARG B 1 268 ? -13.445 19.062 27.469 1 97.56 268 ARG B C 1
ATOM 5157 O O . ARG B 1 268 ? -12.844 19.203 28.531 1 97.56 268 ARG B O 1
ATOM 5164 N N . CYS B 1 269 ? -13.07 18.156 26.547 1 97.62 269 CYS B N 1
ATOM 5165 C CA . CYS B 1 269 ? -11.891 17.312 26.719 1 97.62 269 CYS B CA 1
ATOM 5166 C C . CYS B 1 269 ? -10.641 18.156 26.906 1 97.62 269 CYS B C 1
ATOM 5168 O O . CYS B 1 269 ? -9.719 17.766 27.625 1 97.62 269 CYS B O 1
ATOM 5170 N N . LEU B 1 270 ? -10.656 19.359 26.281 1 97.75 270 LEU B N 1
ATOM 5171 C CA . LEU B 1 270 ? -9.484 20.234 26.344 1 97.75 270 LEU B CA 1
ATOM 5172 C C . LEU B 1 270 ? -9.516 21.109 27.594 1 97.75 270 LEU B C 1
ATOM 5174 O O . LEU B 1 270 ? -8.555 21.812 27.875 1 97.75 270 LEU B O 1
ATOM 5178 N N . GLY B 1 271 ? -10.578 21.031 28.328 1 96.88 271 GLY B N 1
ATOM 5179 C CA . GLY B 1 271 ? -10.742 21.859 29.516 1 96.88 271 GLY B CA 1
ATOM 5180 C C . GLY B 1 271 ? -10.984 23.312 29.188 1 96.88 271 GLY B C 1
ATOM 5181 O O . GLY B 1 271 ? -10.586 24.203 29.953 1 96.88 271 GLY B O 1
ATOM 5182 N N . ARG B 1 272 ? -11.422 23.547 28.078 1 97.56 272 ARG B N 1
ATOM 5183 C CA . ARG B 1 272 ? -11.664 24.922 27.609 1 97.56 272 ARG B CA 1
ATOM 5184 C C . ARG B 1 272 ? -13.094 25.062 27.078 1 97.56 272 ARG B C 1
ATOM 5186 O O . ARG B 1 272 ? -13.305 25.531 25.969 1 97.56 272 ARG B O 1
ATOM 5193 N N . GLU B 1 273 ? -14.039 24.781 27.875 1 97.06 273 GLU B N 1
ATOM 5194 C CA . GLU B 1 273 ? -15.453 24.844 27.5 1 97.06 273 GLU B CA 1
ATOM 5195 C C . GLU B 1 273 ? -15.852 26.266 27.109 1 97.06 273 GLU B C 1
ATOM 5197 O O . GLU B 1 273 ? -16.875 26.453 26.438 1 97.06 273 GLU B O 1
ATOM 5202 N N . ASP B 1 274 ? -15.047 27.219 27.531 1 97 274 ASP B N 1
ATOM 5203 C CA . ASP B 1 274 ? -15.281 28.609 27.156 1 97 274 ASP B CA 1
ATOM 5204 C C . ASP B 1 274 ? -15.203 28.781 25.641 1 97 274 ASP B C 1
ATOM 5206 O O . ASP B 1 274 ? -15.82 29.703 25.094 1 97 274 ASP B O 1
ATOM 5210 N N . LEU B 1 275 ? -14.508 27.938 24.953 1 97.25 275 LEU B N 1
ATOM 5211 C CA . LEU B 1 275 ? -14.352 28.031 23.516 1 97.25 275 LEU B CA 1
ATOM 5212 C C . LEU B 1 275 ? -15.625 27.625 22.797 1 97.25 275 LEU B C 1
ATOM 5214 O O . LEU B 1 275 ? -15.836 27.969 21.625 1 97.25 275 LEU B O 1
ATOM 5218 N N . THR B 1 276 ? -16.469 26.797 23.453 1 96 276 THR B N 1
ATOM 5219 C CA . THR B 1 276 ? -17.656 26.234 22.812 1 96 276 THR B CA 1
ATOM 5220 C C . THR B 1 276 ? -18.562 27.344 22.297 1 96 276 THR B C 1
ATOM 5222 O O . THR B 1 276 ? -19.062 27.281 21.172 1 96 276 THR B O 1
ATOM 5225 N N . ASP B 1 277 ? -18.688 28.375 23.125 1 93 277 ASP B N 1
ATOM 5226 C CA . ASP B 1 277 ? -19.625 29.453 22.781 1 93 277 ASP B CA 1
ATOM 5227 C C . ASP B 1 277 ? -18.875 30.734 22.438 1 93 277 ASP B C 1
ATOM 5229 O O . ASP B 1 277 ? -19.484 31.797 22.312 1 93 277 ASP B O 1
ATOM 5233 N N . ASP B 1 278 ? -17.641 30.672 22.391 1 97.12 278 ASP B N 1
ATOM 5234 C CA . ASP B 1 278 ? -16.859 31.828 21.922 1 97.12 278 ASP B CA 1
ATOM 5235 C C . ASP B 1 278 ? -17.297 32.25 20.531 1 97.12 278 ASP B C 1
ATOM 5237 O O . ASP B 1 278 ? -17.219 31.469 19.578 1 97.12 278 ASP B O 1
ATOM 5241 N N . PRO B 1 279 ? -17.703 33.469 20.359 1 96.75 279 PRO B N 1
ATOM 5242 C CA . PRO B 1 279 ? -18.234 33.906 19.062 1 96.75 279 PRO B CA 1
ATOM 5243 C C . PRO B 1 279 ? -17.219 33.75 17.938 1 96.75 279 PRO B C 1
ATOM 5245 O O . PRO B 1 279 ? -17.609 33.656 16.766 1 96.75 279 PRO B O 1
ATOM 5248 N N . ARG B 1 280 ? -16 33.719 18.281 1 96.44 280 ARG B N 1
ATOM 5249 C CA . ARG B 1 280 ? -14.969 33.562 17.266 1 96.44 280 ARG B CA 1
ATOM 5250 C C . ARG B 1 280 ? -15.016 32.188 16.625 1 96.44 280 ARG B C 1
ATOM 5252 O O . ARG B 1 280 ? -14.594 32 15.484 1 96.44 280 ARG B O 1
ATOM 5259 N N . PHE B 1 281 ? -15.531 31.141 17.344 1 97.62 281 PHE B N 1
ATOM 5260 C CA . PHE B 1 281 ? -15.383 29.75 16.938 1 97.62 281 PHE B CA 1
ATOM 5261 C C . PHE B 1 281 ? -16.719 29.016 17.031 1 97.62 281 PHE B C 1
ATOM 5263 O O . PHE B 1 281 ? -16.75 27.781 17.031 1 97.62 281 PHE B O 1
ATOM 5270 N N . ALA B 1 282 ? -17.812 29.703 17.109 1 94.81 282 ALA B N 1
ATOM 5271 C CA . ALA B 1 282 ? -19.109 29.141 17.484 1 94.81 282 ALA B CA 1
ATOM 5272 C C . ALA B 1 282 ? -19.625 28.203 16.406 1 94.81 282 ALA B C 1
ATOM 5274 O O . ALA B 1 282 ? -20.266 27.188 16.703 1 94.81 282 ALA B O 1
ATOM 5275 N N . THR B 1 283 ? -19.375 28.578 15.172 1 94.56 283 THR B N 1
ATOM 5276 C CA . THR B 1 283 ? -19.844 27.75 14.062 1 94.56 283 THR B CA 1
ATOM 5277 C C . THR B 1 283 ? -18.656 27.219 13.258 1 94.56 283 THR B C 1
ATOM 5279 O O . THR B 1 283 ? -17.531 27.703 13.398 1 94.56 283 THR B O 1
ATOM 5282 N N . THR B 1 284 ? -18.953 26.219 12.461 1 93.62 284 THR B N 1
ATOM 5283 C CA . THR B 1 284 ? -17.922 25.641 11.625 1 93.62 284 THR B CA 1
ATOM 5284 C C . THR B 1 284 ? -17.297 26.703 10.711 1 93.62 284 THR B C 1
ATOM 5286 O O . THR B 1 284 ? -16.078 26.828 10.648 1 93.62 284 THR B O 1
ATOM 5289 N N . PRO B 1 285 ? -18.109 27.5 10.07 1 93.62 285 PRO B N 1
ATOM 5290 C CA . PRO B 1 285 ? -17.5 28.562 9.25 1 93.62 285 PRO B CA 1
ATOM 5291 C C . PRO B 1 285 ? -16.672 29.531 10.078 1 93.62 285 PRO B C 1
ATOM 5293 O O . PRO B 1 285 ? -15.617 30 9.609 1 93.62 285 PRO B O 1
ATOM 5296 N N . ASP B 1 286 ? -17.062 29.797 11.266 1 95.5 286 ASP B N 1
ATOM 5297 C CA . ASP B 1 286 ? -16.297 30.688 12.141 1 95.5 286 ASP B CA 1
ATOM 5298 C C . ASP B 1 286 ? -14.93 30.094 12.469 1 95.5 286 ASP B C 1
ATOM 5300 O O . ASP B 1 286 ? -13.914 30.781 12.414 1 95.5 286 ASP B O 1
ATOM 5304 N N . ARG B 1 287 ? -14.953 28.859 12.805 1 95.81 287 ARG B N 1
ATOM 5305 C CA . ARG B 1 287 ? -13.711 28.172 13.156 1 95.81 287 ARG B CA 1
ATOM 5306 C C . ARG B 1 287 ? -12.758 28.125 11.961 1 95.81 287 ARG B C 1
ATOM 5308 O O . ARG B 1 287 ? -11.555 28.344 12.117 1 95.81 287 ARG B O 1
ATOM 5315 N N . HIS B 1 288 ? -13.266 27.906 10.781 1 93.62 288 HIS B N 1
ATOM 5316 C CA . HIS B 1 288 ? -12.438 27.844 9.586 1 93.62 288 HIS B CA 1
ATOM 5317 C C . HIS B 1 288 ? -11.891 29.219 9.219 1 93.62 288 HIS B C 1
ATOM 5319 O O . HIS B 1 288 ? -10.734 29.344 8.797 1 93.62 288 HIS B O 1
ATOM 5325 N N . ALA B 1 289 ? -12.719 30.203 9.391 1 94.94 289 ALA B N 1
ATOM 5326 C CA . ALA B 1 289 ? -12.305 31.562 9.086 1 94.94 289 ALA B CA 1
ATOM 5327 C C . ALA B 1 289 ? -11.188 32 10.016 1 94.94 289 ALA B C 1
ATOM 5329 O O . ALA B 1 289 ? -10.391 32.906 9.672 1 94.94 289 ALA B O 1
ATOM 5330 N N . ARG B 1 290 ? -11.078 31.406 11.172 1 97.38 290 ARG B N 1
ATOM 5331 C CA . ARG B 1 290 ? -10.094 31.781 12.172 1 97.38 290 ARG B CA 1
ATOM 5332 C C . ARG B 1 290 ? -9.227 30.578 12.562 1 97.38 290 ARG B C 1
ATOM 5334 O O . ARG B 1 290 ? -8.883 30.422 13.734 1 97.38 290 ARG B O 1
ATOM 5341 N N . SER B 1 291 ? -9.047 29.75 11.625 1 96.62 291 SER B N 1
ATOM 5342 C CA . SER B 1 291 ? -8.32 28.5 11.875 1 96.62 291 SER B CA 1
ATOM 5343 C C . SER B 1 291 ? -6.93 28.781 12.43 1 96.62 291 SER B C 1
ATOM 5345 O O . SER B 1 291 ? -6.477 28.094 13.352 1 96.62 291 SER B O 1
ATOM 5347 N N . VAL B 1 292 ? -6.207 29.766 11.93 1 97.56 292 VAL B N 1
ATOM 5348 C CA . VAL B 1 292 ? -4.848 30.094 12.359 1 97.56 292 VAL B CA 1
ATOM 5349 C C . VAL B 1 292 ? -4.844 30.453 13.836 1 97.56 292 VAL B C 1
ATOM 5351 O O . VAL B 1 292 ? -4 29.984 14.602 1 97.56 292 VAL B O 1
ATOM 5354 N N . GLU B 1 293 ? -5.805 31.266 14.18 1 98.38 293 GLU B N 1
ATOM 5355 C CA . GLU B 1 293 ? -5.949 31.672 15.578 1 98.38 293 GLU B CA 1
ATOM 5356 C C . GLU B 1 293 ? -6.273 30.453 16.453 1 98.38 293 GLU B C 1
ATOM 5358 O O . GLU B 1 293 ? -5.703 30.312 17.531 1 98.38 293 GLU B O 1
ATOM 5363 N N . LEU B 1 294 ? -7.176 29.641 16.031 1 98.31 294 LEU B N 1
ATOM 5364 C CA . LEU B 1 294 ? -7.602 28.469 16.781 1 98.31 294 LEU B CA 1
ATOM 5365 C C . LEU B 1 294 ? -6.453 27.469 16.922 1 98.31 294 LEU B C 1
ATOM 5367 O O . LEU B 1 294 ? -6.293 26.859 17.984 1 98.31 294 LEU B O 1
ATOM 5371 N N . ILE B 1 295 ? -5.645 27.312 15.938 1 98.31 295 ILE B N 1
ATOM 5372 C CA . ILE B 1 295 ? -4.477 26.438 15.977 1 98.31 295 ILE B CA 1
ATOM 5373 C C . ILE B 1 295 ? -3.51 26.906 17.047 1 98.31 295 ILE B C 1
ATOM 5375 O O . ILE B 1 295 ? -2.984 26.109 17.828 1 98.31 295 ILE B O 1
ATOM 5379 N N . ALA B 1 296 ? -3.293 28.203 17.094 1 98.56 296 ALA B N 1
ATOM 5380 C CA . ALA B 1 296 ? -2.41 28.75 18.125 1 98.56 296 ALA B CA 1
ATOM 5381 C C . ALA B 1 296 ? -2.93 28.453 19.516 1 98.56 296 ALA B C 1
ATOM 5383 O O . ALA B 1 296 ? -2.152 28.109 20.422 1 98.56 296 ALA B O 1
ATOM 5384 N N . ILE B 1 297 ? -4.195 28.547 19.656 1 98.62 297 ILE B N 1
ATOM 5385 C CA . ILE B 1 297 ? -4.82 28.234 20.938 1 98.62 297 ILE B CA 1
ATOM 5386 C C . ILE B 1 297 ? -4.629 26.766 21.25 1 98.62 297 ILE B C 1
ATOM 5388 O O . ILE B 1 297 ? -4.23 26.406 22.359 1 98.62 297 ILE B O 1
ATOM 5392 N N . PHE B 1 298 ? -4.914 25.875 20.312 1 98.69 298 PHE B N 1
ATOM 5393 C CA . PHE B 1 298 ? -4.754 24.438 20.5 1 98.69 298 PHE B CA 1
ATOM 5394 C C . PHE B 1 298 ? -3.301 24.078 20.797 1 98.69 298 PHE B C 1
ATOM 5396 O O . PHE B 1 298 ? -3.027 23.219 21.641 1 98.69 298 PHE B O 1
ATOM 5403 N N . ASP B 1 299 ? -2.395 24.734 20.109 1 98.62 299 ASP B N 1
ATOM 5404 C CA . ASP B 1 299 ? -0.978 24.484 20.375 1 98.62 299 ASP B CA 1
ATOM 5405 C C . ASP B 1 299 ? -0.636 24.734 21.828 1 98.62 299 ASP B C 1
ATOM 5407 O O . ASP B 1 299 ? 0.074 23.938 22.453 1 98.62 299 ASP B O 1
ATOM 5411 N N . GLU B 1 300 ? -1.112 25.812 22.344 1 98.56 300 GLU B N 1
ATOM 5412 C CA . GLU B 1 300 ? -0.865 26.141 23.75 1 98.56 300 GLU B CA 1
ATOM 5413 C C . GLU B 1 300 ? -1.494 25.094 24.672 1 98.56 300 GLU B C 1
ATOM 5415 O O . GLU B 1 300 ? -0.884 24.688 25.656 1 98.56 300 GLU B O 1
ATOM 5420 N N . ILE B 1 301 ? -2.662 24.688 24.359 1 98.62 301 ILE B N 1
ATOM 5421 C CA . ILE B 1 301 ? -3.41 23.766 25.188 1 98.62 301 ILE B CA 1
ATOM 5422 C C . ILE B 1 301 ? -2.715 22.406 25.203 1 98.62 301 ILE B C 1
ATOM 5424 O O . ILE B 1 301 ? -2.436 21.844 26.266 1 98.62 301 ILE B O 1
ATOM 5428 N N . PHE B 1 302 ? -2.379 21.812 24.062 1 98.62 302 PHE B N 1
ATOM 5429 C CA . PHE B 1 302 ? -1.822 20.469 23.969 1 98.62 302 PHE B CA 1
ATOM 5430 C C . PHE B 1 302 ? -0.424 20.406 24.562 1 98.62 302 PHE B C 1
ATOM 5432 O O . PHE B 1 302 ? 0.018 19.359 25.031 1 98.62 302 PHE B O 1
ATOM 5439 N N . ALA B 1 303 ? 0.24 21.547 24.578 1 98.56 303 ALA B N 1
ATOM 5440 C CA . ALA B 1 303 ? 1.588 21.609 25.141 1 98.56 303 ALA B CA 1
ATOM 5441 C C . ALA B 1 303 ? 1.56 21.5 26.656 1 98.56 303 ALA B C 1
ATOM 5443 O O . ALA B 1 303 ? 2.604 21.328 27.297 1 98.56 303 ALA B O 1
ATOM 5444 N N . THR B 1 304 ? 0.391 21.5 27.281 1 98.5 304 THR B N 1
ATOM 5445 C CA . THR B 1 304 ? 0.291 21.578 28.734 1 98.5 304 THR B CA 1
ATOM 5446 C C . THR B 1 304 ? 0.37 20.203 29.359 1 98.5 304 THR B C 1
ATOM 5448 O O . THR B 1 304 ? 0.623 20.062 30.562 1 98.5 304 THR B O 1
ATOM 5451 N N . ARG B 1 305 ? 0.039 19.141 28.656 1 98.5 305 ARG B N 1
ATOM 5452 C CA . ARG B 1 305 ? 0.008 17.797 29.203 1 98.5 305 ARG B CA 1
ATOM 5453 C C . ARG B 1 305 ? 0.736 16.812 28.297 1 98.5 305 ARG B C 1
ATOM 5455 O O . ARG B 1 305 ? 0.967 17.094 27.125 1 98.5 305 ARG B O 1
ATOM 5462 N N . ASP B 1 306 ? 1.111 15.695 28.906 1 98.56 306 ASP B N 1
ATOM 5463 C CA . ASP B 1 306 ? 1.748 14.633 28.125 1 98.56 306 ASP B CA 1
ATOM 5464 C C . ASP B 1 306 ? 0.723 13.875 27.281 1 98.56 306 ASP B C 1
ATOM 5466 O O . ASP B 1 306 ? -0.478 13.938 27.562 1 98.56 306 ASP B O 1
ATOM 5470 N N . LEU B 1 307 ? 1.204 13.18 26.312 1 98.19 307 LEU B N 1
ATOM 5471 C CA . LEU B 1 307 ? 0.348 12.438 25.391 1 98.19 307 LEU B CA 1
ATOM 5472 C C . LEU B 1 307 ? -0.549 11.469 26.156 1 98.19 307 LEU B C 1
ATOM 5474 O O . LEU B 1 307 ? -1.737 11.344 25.859 1 98.19 307 LEU B O 1
ATOM 5478 N N . ALA B 1 308 ? 0.006 10.789 27.125 1 97.38 308 ALA B N 1
ATOM 5479 C CA . ALA B 1 308 ? -0.753 9.805 27.891 1 97.38 308 ALA B CA 1
ATOM 5480 C C . ALA B 1 308 ? -1.972 10.438 28.547 1 97.38 308 ALA B C 1
ATOM 5482 O O . ALA B 1 308 ? -3.043 9.828 28.609 1 97.38 308 ALA B O 1
ATOM 5483 N N . ASP B 1 309 ? -1.804 11.625 29.016 1 98 309 ASP B N 1
ATOM 5484 C CA . ASP B 1 309 ? -2.9 12.352 29.656 1 98 309 ASP B CA 1
ATOM 5485 C C . ASP B 1 309 ? -3.951 12.773 28.625 1 98 309 ASP B C 1
ATOM 5487 O O . ASP B 1 309 ? -5.152 12.695 28.891 1 98 309 ASP B O 1
ATOM 5491 N N . TRP B 1 310 ? -3.49 13.195 27.516 1 97.88 310 TRP B N 1
ATOM 5492 C CA . TRP B 1 310 ? -4.434 13.57 26.469 1 97.88 310 TRP B CA 1
ATOM 5493 C C . TRP B 1 310 ? -5.211 12.359 25.969 1 97.88 310 TRP B C 1
ATOM 5495 O O . TRP B 1 310 ? -6.41 12.453 25.688 1 97.88 310 TRP B O 1
ATOM 5505 N N . ARG B 1 311 ? -4.539 11.273 25.859 1 95.56 311 ARG B N 1
ATOM 5506 C CA . ARG B 1 311 ? -5.238 10.055 25.453 1 95.56 311 ARG B CA 1
ATOM 5507 C C . ARG B 1 311 ? -6.34 9.703 26.453 1 95.56 311 ARG B C 1
ATOM 5509 O O . ARG B 1 311 ? -7.445 9.328 26.062 1 95.56 311 ARG B O 1
ATOM 5516 N N . LYS B 1 312 ? -6.062 9.812 27.688 1 95.44 312 LYS B N 1
ATOM 5517 C CA . LYS B 1 312 ? -7.062 9.547 28.719 1 95.44 312 LYS B CA 1
ATOM 5518 C C . LYS B 1 312 ? -8.273 10.461 28.562 1 95.44 312 LYS B C 1
ATOM 5520 O O . LYS B 1 312 ? -9.414 10.039 28.781 1 95.44 312 LYS B O 1
ATOM 5525 N N . ALA B 1 313 ? -7.973 11.672 28.219 1 96.12 313 ALA B N 1
ATOM 5526 C CA . ALA B 1 313 ? -9.031 12.672 28.109 1 96.12 313 ALA B CA 1
ATOM 5527 C C . ALA B 1 313 ? -9.844 12.469 26.828 1 96.12 313 ALA B C 1
ATOM 5529 O O . ALA B 1 313 ? -11.039 12.758 26.797 1 96.12 313 ALA B O 1
ATOM 5530 N N . LEU B 1 314 ? -9.203 11.992 25.781 1 95.38 314 LEU B N 1
ATOM 5531 C CA . LEU B 1 314 ? -9.828 11.961 24.469 1 95.38 314 LEU B CA 1
ATOM 5532 C C . LEU B 1 314 ? -10.422 10.594 24.172 1 95.38 314 LEU B C 1
ATOM 5534 O O . LEU B 1 314 ? -11.453 10.484 23.516 1 95.38 314 LEU B O 1
ATOM 5538 N N . ASP B 1 315 ? -9.773 9.555 24.656 1 91.12 315 ASP B N 1
ATOM 5539 C CA . ASP B 1 315 ? -10.25 8.195 24.391 1 91.12 315 ASP B CA 1
ATOM 5540 C C . ASP B 1 315 ? -11.648 7.992 24.969 1 91.12 315 ASP B C 1
ATOM 5542 O O . ASP B 1 315 ? -11.938 8.438 26.094 1 91.12 315 ASP B O 1
ATOM 5546 N N . GLY B 1 316 ? -12.555 7.375 24.219 1 86.62 316 GLY B N 1
ATOM 5547 C CA . GLY B 1 316 ? -13.891 7.062 24.688 1 86.62 316 GLY B CA 1
ATOM 5548 C C . GLY B 1 316 ? -14.852 8.234 24.562 1 86.62 316 GLY B C 1
ATOM 5549 O O . GLY B 1 316 ? -16.047 8.094 24.844 1 86.62 316 GLY B O 1
ATOM 5550 N N . SER B 1 317 ? -14.367 9.43 24.141 1 90.25 317 SER B N 1
ATOM 5551 C CA . SER B 1 317 ? -15.195 10.633 24.047 1 90.25 317 SER B CA 1
ATOM 5552 C C . SER B 1 317 ? -16.031 10.625 22.766 1 90.25 317 SER B C 1
ATOM 5554 O O . SER B 1 317 ? -16.969 11.414 22.625 1 90.25 317 SER B O 1
ATOM 5556 N N . GLY B 1 318 ? -15.664 9.734 21.875 1 87.12 318 GLY B N 1
ATOM 5557 C CA . GLY B 1 318 ? -16.297 9.742 20.562 1 87.12 318 GLY B CA 1
ATOM 5558 C C . GLY B 1 318 ? -15.57 10.594 19.547 1 87.12 318 GLY B C 1
ATOM 5559 O O . GLY B 1 318 ? -15.906 10.578 18.359 1 87.12 318 GLY B O 1
ATOM 5560 N N . LEU B 1 319 ? -14.586 11.328 19.984 1 92.44 319 LEU B N 1
ATOM 5561 C CA . LEU B 1 319 ? -13.758 12.117 19.078 1 92.44 319 LEU B CA 1
ATOM 5562 C C . LEU B 1 319 ? -12.797 11.219 18.312 1 92.44 319 LEU B C 1
ATOM 5564 O O . LEU B 1 319 ? -12.305 10.219 18.844 1 92.44 319 LEU B O 1
ATOM 5568 N N . VAL B 1 320 ? -12.586 11.57 17.078 1 91.44 320 VAL B N 1
ATOM 5569 C CA . VAL B 1 320 ? -11.625 10.836 16.266 1 91.44 320 VAL B CA 1
ATOM 5570 C C . VAL B 1 320 ? -10.266 11.539 16.312 1 91.44 320 VAL B C 1
ATOM 5572 O O . VAL B 1 320 ? -10.141 12.688 15.883 1 91.44 320 VAL B O 1
ATOM 5575 N N . PHE B 1 321 ? -9.312 10.891 16.828 1 93.69 321 PHE B N 1
ATOM 5576 C CA . PHE B 1 321 ? -7.938 11.359 16.859 1 93.69 321 PHE B CA 1
ATOM 5577 C C . PHE B 1 321 ? -6.961 10.195 16.75 1 93.69 321 PHE B C 1
ATOM 5579 O O . PHE B 1 321 ? -7.359 9.039 16.891 1 93.69 321 PHE B O 1
ATOM 5586 N N . GLY B 1 322 ? -5.738 10.484 16.391 1 94.19 322 GLY B N 1
ATOM 5587 C CA . GLY B 1 322 ? -4.695 9.477 16.312 1 94.19 322 GLY B CA 1
ATOM 5588 C C . GLY B 1 322 ? -3.4 9.898 16.984 1 94.19 322 GLY B C 1
ATOM 5589 O O . GLY B 1 322 ? -3.051 11.078 16.969 1 94.19 322 GLY B O 1
ATOM 5590 N N . VAL B 1 323 ? -2.773 8.961 17.578 1 95.81 323 VAL B N 1
ATOM 5591 C CA . VAL B 1 323 ? -1.417 9.18 18.062 1 95.81 323 VAL B CA 1
ATOM 5592 C C . VAL B 1 323 ? -0.424 9.039 16.922 1 95.81 323 VAL B C 1
ATOM 5594 O O . VAL B 1 323 ? -0.521 8.102 16.109 1 95.81 323 VAL B O 1
ATOM 5597 N N . VAL B 1 324 ? 0.477 9.984 16.797 1 97.62 324 VAL B N 1
ATOM 5598 C CA . VAL B 1 324 ? 1.589 9.805 15.875 1 97.62 324 VAL B CA 1
ATOM 5599 C C . VAL B 1 324 ? 2.598 8.82 16.453 1 97.62 324 VAL B C 1
ATOM 5601 O O . VAL B 1 324 ? 3.451 9.195 17.266 1 97.62 324 VAL B O 1
ATOM 5604 N N . GLY B 1 325 ? 2.49 7.621 15.984 1 97.19 325 GLY B N 1
ATOM 5605 C CA . GLY B 1 325 ? 3.307 6.543 16.531 1 97.19 325 GLY B CA 1
ATOM 5606 C C . GLY B 1 325 ? 4.785 6.715 16.234 1 97.19 325 GLY B C 1
ATOM 5607 O O . GLY B 1 325 ? 5.164 7.473 15.336 1 97.19 325 GLY B O 1
ATOM 5608 N N . ILE B 1 326 ? 5.594 6.055 17.078 1 96.38 326 ILE B N 1
ATOM 5609 C CA . ILE B 1 326 ? 7.02 5.871 16.844 1 96.38 326 ILE B CA 1
ATOM 5610 C C . ILE B 1 326 ? 7.371 4.391 16.938 1 96.38 326 ILE B C 1
ATOM 5612 O O . ILE B 1 326 ? 6.578 3.588 17.438 1 96.38 326 ILE B O 1
ATOM 5616 N N . LEU B 1 327 ? 8.523 3.994 16.453 1 96.38 327 LEU B N 1
ATOM 5617 C CA . LEU B 1 327 ? 8.914 2.592 16.391 1 96.38 327 LEU B CA 1
ATOM 5618 C C . LEU B 1 327 ? 8.898 1.953 17.766 1 96.38 327 LEU B C 1
ATOM 5620 O O . LEU B 1 327 ? 8.555 0.777 17.906 1 96.38 327 LEU B O 1
ATOM 5624 N N . ASP B 1 328 ? 9.188 2.73 18.781 1 96.31 328 ASP B N 1
ATOM 5625 C CA . ASP B 1 328 ? 9.273 2.217 20.141 1 96.31 328 ASP B CA 1
ATOM 5626 C C . ASP B 1 328 ? 7.898 1.786 20.656 1 96.31 328 ASP B C 1
ATOM 5628 O O . ASP B 1 328 ? 7.801 1.046 21.641 1 96.31 328 ASP B O 1
ATOM 5632 N N . ASP B 1 329 ? 6.836 2.223 20.031 1 97.06 329 ASP B N 1
ATOM 5633 C CA . ASP B 1 329 ? 5.48 1.893 20.453 1 97.06 329 ASP B CA 1
ATOM 5634 C C . ASP B 1 329 ? 5.094 0.483 20.016 1 97.06 329 ASP B C 1
ATOM 5636 O O . ASP B 1 329 ? 4.207 -0.138 20.594 1 97.06 329 ASP B O 1
ATOM 5640 N N . ILE B 1 330 ? 5.711 -0.082 19 1 96.88 330 ILE B N 1
ATOM 5641 C CA . ILE B 1 330 ? 5.219 -1.21 18.219 1 96.88 330 ILE B CA 1
ATOM 5642 C C . ILE B 1 330 ? 5.336 -2.496 19.031 1 96.88 330 ILE B C 1
ATOM 5644 O O . ILE B 1 330 ? 4.367 -3.25 19.156 1 96.88 330 ILE B O 1
ATOM 5648 N N . PRO B 1 331 ? 6.441 -2.76 19.75 1 96.62 331 PRO B N 1
ATOM 5649 C CA . PRO B 1 331 ? 6.609 -4.062 20.391 1 96.62 331 PRO B CA 1
ATOM 5650 C C . PRO B 1 331 ? 5.578 -4.316 21.484 1 96.62 331 PRO B C 1
ATOM 5652 O O . PRO B 1 331 ? 5.23 -5.469 21.766 1 96.62 331 PRO B O 1
ATOM 5655 N N . ASN B 1 332 ? 5.055 -3.242 22.016 1 94.94 332 ASN B N 1
ATOM 5656 C CA . ASN B 1 332 ? 4.168 -3.402 23.172 1 94.94 332 ASN B CA 1
ATOM 5657 C C . ASN B 1 332 ? 2.752 -2.932 22.844 1 94.94 332 ASN B C 1
ATOM 5659 O O . ASN B 1 332 ? 1.961 -2.674 23.766 1 94.94 332 ASN B O 1
ATOM 5663 N N . ASP B 1 333 ? 2.451 -2.781 21.656 1 96.81 333 ASP B N 1
ATOM 5664 C CA . ASP B 1 333 ? 1.113 -2.338 21.281 1 96.81 333 ASP B CA 1
ATOM 5665 C C . ASP B 1 333 ? 0.102 -3.475 21.406 1 96.81 333 ASP B C 1
ATOM 5667 O O . ASP B 1 333 ? 0.067 -4.379 20.578 1 96.81 333 ASP B O 1
ATOM 5671 N N . GLN B 1 334 ? -0.747 -3.385 22.359 1 97.56 334 GLN B N 1
ATOM 5672 C CA . GLN B 1 334 ? -1.659 -4.473 22.688 1 97.56 334 GLN B CA 1
ATOM 5673 C C . GLN B 1 334 ? -2.689 -4.688 21.594 1 97.56 334 GLN B C 1
ATOM 5675 O O . GLN B 1 334 ? -3.105 -5.82 21.328 1 97.56 334 GLN B O 1
ATOM 5680 N N . GLN B 1 335 ? -3.137 -3.645 20.969 1 97.81 335 GLN B N 1
ATOM 5681 C CA . GLN B 1 335 ? -4.109 -3.771 19.891 1 97.81 335 GLN B CA 1
ATOM 5682 C C . GLN B 1 335 ? -3.533 -4.562 18.719 1 97.81 335 GLN B C 1
ATOM 5684 O O . GLN B 1 335 ? -4.227 -5.387 18.109 1 97.81 335 GLN B O 1
ATOM 5689 N N . MET B 1 336 ? -2.27 -4.348 18.359 1 98.44 336 MET B N 1
ATOM 5690 C CA . MET B 1 336 ? -1.588 -5.094 17.297 1 98.44 336 MET B CA 1
ATOM 5691 C C . MET B 1 336 ? -1.444 -6.562 17.672 1 98.44 336 MET B C 1
ATOM 5693 O O . MET B 1 336 ? -1.634 -7.445 16.828 1 98.44 336 MET B O 1
ATOM 5697 N N . ILE B 1 337 ? -1.138 -6.789 18.922 1 98.31 337 ILE B N 1
ATOM 5698 C CA . ILE B 1 337 ? -0.97 -8.156 19.406 1 98.31 337 ILE B CA 1
ATOM 5699 C C . ILE B 1 337 ? -2.316 -8.875 19.406 1 98.31 337 ILE B C 1
ATOM 5701 O O . ILE B 1 337 ? -2.43 -9.984 18.875 1 98.31 337 ILE B O 1
ATOM 5705 N N . ASP B 1 338 ? -3.373 -8.203 19.844 1 98.38 338 ASP B N 1
ATOM 5706 C CA . ASP B 1 338 ? -4.707 -8.789 19.953 1 98.38 338 ASP B CA 1
ATOM 5707 C C . ASP B 1 338 ? -5.25 -9.156 18.562 1 98.38 338 ASP B C 1
ATOM 5709 O O . ASP B 1 338 ? -6.086 -10.055 18.453 1 98.38 338 ASP B O 1
ATOM 5713 N N . ASN B 1 339 ? -4.762 -8.508 17.562 1 98.31 339 ASN B N 1
ATOM 5714 C CA . ASN B 1 339 ? -5.301 -8.727 16.219 1 98.31 339 ASN B CA 1
ATOM 5715 C C . ASN B 1 339 ? -4.309 -9.469 15.328 1 98.31 339 ASN B C 1
ATOM 5717 O O . ASN B 1 339 ? -4.426 -9.438 14.102 1 98.31 339 ASN B O 1
ATOM 5721 N N . ASP B 1 340 ? -3.27 -10.062 15.922 1 98 340 ASP B N 1
ATOM 5722 C CA . ASP B 1 340 ? -2.285 -10.906 15.258 1 98 340 ASP B CA 1
ATOM 5723 C C . ASP B 1 340 ? -1.532 -10.133 14.18 1 98 340 ASP B C 1
ATOM 5725 O O . ASP B 1 340 ? -1.199 -10.688 13.133 1 98 340 ASP B O 1
ATOM 5729 N N . VAL B 1 341 ? -1.401 -8.852 14.406 1 98.62 341 VAL B N 1
ATOM 5730 C CA . VAL B 1 341 ? -0.513 -8.062 13.555 1 98.62 341 VAL B CA 1
ATOM 5731 C C . VAL B 1 341 ? 0.941 -8.398 13.875 1 98.62 341 VAL B C 1
ATOM 5733 O O . VAL B 1 341 ? 1.773 -8.508 12.969 1 98.62 341 VAL B O 1
ATOM 5736 N N . LEU B 1 342 ? 1.188 -8.57 15.141 1 98.5 342 LEU B N 1
ATOM 5737 C CA . LEU B 1 342 ? 2.451 -9.102 15.641 1 98.5 342 LEU B CA 1
ATOM 5738 C C . LEU B 1 342 ? 2.293 -10.547 16.078 1 98.5 342 LEU B C 1
ATOM 5740 O O . LEU B 1 342 ? 1.421 -10.859 16.891 1 98.5 342 LEU B O 1
ATOM 5744 N N . VAL B 1 343 ? 3.115 -11.438 15.516 1 98.06 343 VAL B N 1
ATOM 5745 C CA . VAL B 1 343 ? 3.012 -12.859 15.844 1 98.06 343 VAL B CA 1
ATOM 5746 C C . VAL B 1 343 ? 4.402 -13.43 16.094 1 98.06 343 VAL B C 1
ATOM 5748 O O . VAL B 1 343 ? 5.391 -12.953 15.531 1 98.06 343 VAL B O 1
ATOM 5751 N N . PRO B 1 344 ? 4.551 -14.422 16.875 1 97.5 344 PRO B N 1
ATOM 5752 C CA . PRO B 1 344 ? 5.863 -15.016 17.125 1 97.5 344 PRO B CA 1
ATOM 5753 C C . PRO B 1 344 ? 6.305 -15.961 16.016 1 97.5 344 PRO B C 1
ATOM 5755 O O . PRO B 1 344 ? 5.465 -16.594 15.367 1 97.5 344 PRO B O 1
ATOM 5758 N N . PHE B 1 345 ? 7.59 -16.047 15.781 1 97.88 345 PHE B N 1
ATOM 5759 C CA . PHE B 1 345 ? 8.133 -17.125 14.969 1 97.88 345 PHE B CA 1
ATOM 5760 C C . PHE B 1 345 ? 7.879 -18.469 15.625 1 97.88 345 PHE B C 1
ATOM 5762 O O . PHE B 1 345 ? 7.758 -18.562 16.844 1 97.88 345 PHE B O 1
ATOM 5769 N N . GLU B 1 346 ? 7.785 -19.453 14.805 1 96.69 346 GLU B N 1
ATOM 5770 C CA . GLU B 1 346 ? 7.566 -20.797 15.305 1 96.69 346 GLU B CA 1
ATOM 5771 C C . GLU B 1 346 ? 8.648 -21.203 16.297 1 96.69 346 GLU B C 1
ATOM 5773 O O . GLU B 1 346 ? 9.844 -21.062 16.016 1 96.69 346 GLU B O 1
ATOM 5778 N N . ASN B 1 347 ? 8.219 -21.719 17.469 1 95.12 347 ASN B N 1
ATOM 5779 C CA . ASN B 1 347 ? 9.102 -22.203 18.531 1 95.12 347 ASN B CA 1
ATOM 5780 C C . ASN B 1 347 ? 10.125 -21.156 18.938 1 95.12 347 ASN B C 1
ATOM 5782 O O . ASN B 1 347 ? 11.297 -21.469 19.156 1 95.12 347 ASN B O 1
ATOM 5786 N N . ASN B 1 348 ? 9.766 -19.922 18.828 1 90.81 348 ASN B N 1
ATOM 5787 C CA . ASN B 1 348 ? 10.617 -18.766 19.125 1 90.81 348 ASN B CA 1
ATOM 5788 C C . ASN B 1 348 ? 9.828 -17.656 19.812 1 90.81 348 ASN B C 1
ATOM 5790 O O . ASN B 1 348 ? 8.609 -17.578 19.688 1 90.81 348 ASN B O 1
ATOM 5794 N N . THR B 1 349 ? 10.461 -16.891 20.625 1 93 349 THR B N 1
ATOM 5795 C CA . THR B 1 349 ? 9.797 -15.781 21.297 1 93 349 THR B CA 1
ATOM 5796 C C . THR B 1 349 ? 9.938 -14.5 20.484 1 93 349 THR B C 1
ATOM 5798 O O . THR B 1 349 ? 9.273 -13.5 20.781 1 93 349 THR B O 1
ATOM 5801 N N . ILE B 1 350 ? 10.742 -14.547 19.484 1 95.31 350 ILE B N 1
ATOM 5802 C CA . ILE B 1 350 ? 10.914 -13.383 18.625 1 95.31 350 ILE B CA 1
ATOM 5803 C C . ILE B 1 350 ? 9.633 -13.141 17.812 1 95.31 350 ILE B C 1
ATOM 5805 O O . ILE B 1 350 ? 9.078 -14.078 17.234 1 95.31 350 ILE B O 1
ATOM 5809 N N . MET B 1 351 ? 9.172 -11.883 17.875 1 97.44 351 MET B N 1
ATOM 5810 C CA . MET B 1 351 ? 7.957 -11.508 17.141 1 97.44 351 MET B CA 1
ATOM 5811 C C . MET B 1 351 ? 8.289 -11.023 15.742 1 97.44 351 MET B C 1
ATOM 5813 O O . MET B 1 351 ? 9.414 -10.602 15.477 1 97.44 351 MET B O 1
ATOM 5817 N N . THR B 1 352 ? 7.363 -11.164 14.867 1 98.56 352 THR B N 1
ATOM 5818 C CA . THR B 1 352 ? 7.457 -10.633 13.516 1 98.56 352 THR B CA 1
ATOM 5819 C C . THR B 1 352 ? 6.121 -10.031 13.078 1 98.56 352 THR B C 1
ATOM 5821 O O . THR B 1 352 ? 5.148 -10.055 13.836 1 98.56 352 THR B O 1
ATOM 5824 N N . ILE B 1 353 ? 6.102 -9.414 11.938 1 98.69 353 ILE B N 1
ATOM 5825 C CA . ILE B 1 353 ? 4.926 -8.734 11.406 1 98.69 353 ILE B CA 1
ATOM 5826 C C . ILE B 1 353 ? 4.172 -9.656 10.461 1 98.69 353 ILE B C 1
ATOM 5828 O O . ILE B 1 353 ? 4.746 -10.172 9.5 1 98.69 353 ILE B O 1
ATOM 5832 N N . ASN B 1 354 ? 2.945 -9.844 10.672 1 98.5 354 ASN B N 1
ATOM 5833 C CA . ASN B 1 354 ? 2.066 -10.68 9.867 1 98.5 354 ASN B CA 1
ATOM 5834 C C . ASN B 1 354 ? 1.635 -9.969 8.586 1 98.5 354 ASN B C 1
ATOM 5836 O O . ASN B 1 354 ? 1.558 -8.742 8.547 1 98.5 354 ASN B O 1
ATOM 5840 N N . SER B 1 355 ? 1.486 -10.781 7.488 1 98.62 355 SER B N 1
ATOM 5841 C CA . SER B 1 355 ? 0.826 -10.164 6.34 1 98.62 355 SER B CA 1
ATOM 5842 C C . SER B 1 355 ? -0.567 -9.664 6.707 1 98.62 355 SER B C 1
ATOM 5844 O O . SER B 1 355 ? -1.25 -10.273 7.539 1 98.62 355 SER B O 1
ATOM 5846 N N . PRO B 1 356 ? -1.104 -8.641 6.09 1 98.88 356 PRO B N 1
ATOM 5847 C CA . PRO B 1 356 ? -2.186 -7.859 6.699 1 98.88 356 PRO B CA 1
ATOM 5848 C C . PRO B 1 356 ? -3.568 -8.305 6.234 1 98.88 356 PRO B C 1
ATOM 5850 O O . PRO B 1 356 ? -4.457 -7.477 6.035 1 98.88 356 PRO B O 1
ATOM 5853 N N . ILE B 1 357 ? -3.756 -9.578 5.934 1 98.81 357 ILE B N 1
ATOM 5854 C CA . ILE B 1 357 ? -5.07 -10.109 5.582 1 98.81 357 ILE B CA 1
ATOM 5855 C C . ILE B 1 357 ? -5.312 -11.422 6.328 1 98.81 357 ILE B C 1
ATOM 5857 O O . ILE B 1 357 ? -4.363 -12.125 6.684 1 98.81 357 ILE B O 1
ATOM 5861 N N . TRP B 1 358 ? -6.566 -11.727 6.59 1 98.44 358 TRP B N 1
ATOM 5862 C CA . TRP B 1 358 ? -6.98 -12.945 7.27 1 98.44 358 TRP B CA 1
ATOM 5863 C C . TRP B 1 358 ? -8.164 -13.586 6.555 1 98.44 358 TRP B C 1
ATOM 5865 O O . TRP B 1 358 ? -9.062 -12.891 6.074 1 98.44 358 TRP B O 1
ATOM 5875 N N . VAL B 1 359 ? -8.148 -14.828 6.418 1 97.56 359 VAL B N 1
ATOM 5876 C CA . VAL B 1 359 ? -9.25 -15.656 5.926 1 97.56 359 VAL B CA 1
ATOM 5877 C C . VAL B 1 359 ? -9.711 -16.609 7.023 1 97.56 359 VAL B C 1
ATOM 5879 O O . VAL B 1 359 ? -9.016 -17.562 7.359 1 97.56 359 VAL B O 1
ATOM 5882 N N . GLU B 1 360 ? -10.883 -16.312 7.488 1 94.38 360 GLU B N 1
ATOM 5883 C CA . GLU B 1 360 ? -11.375 -17.125 8.594 1 94.38 360 GLU B CA 1
ATOM 5884 C C . GLU B 1 360 ? -11.555 -18.578 8.172 1 94.38 360 GLU B C 1
ATOM 5886 O O . GLU B 1 360 ? -11.977 -18.859 7.047 1 94.38 360 GLU B O 1
ATOM 5891 N N . GLY B 1 361 ? -11.211 -19.5 9.07 1 91.19 361 GLY B N 1
ATOM 5892 C CA . GLY B 1 361 ? -11.25 -20.922 8.758 1 91.19 361 GLY B CA 1
ATOM 5893 C C . GLY B 1 361 ? -9.969 -21.438 8.141 1 91.19 361 GLY B C 1
ATOM 5894 O O . GLY B 1 361 ? -9.797 -22.641 7.961 1 91.19 361 GLY B O 1
ATOM 5895 N N . SER B 1 362 ? -9.109 -20.578 7.824 1 92.62 362 SER B N 1
ATOM 58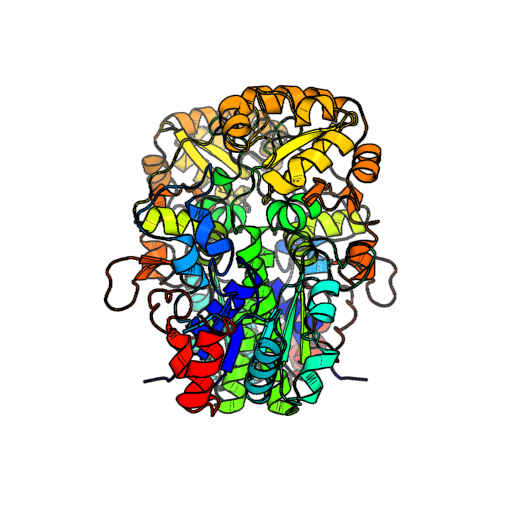96 C CA . SER B 1 362 ? -7.805 -20.922 7.277 1 92.62 362 SER B CA 1
ATOM 5897 C C . SER B 1 362 ? -6.691 -20.172 7.992 1 92.62 362 SER B C 1
ATOM 5899 O O . SER B 1 362 ? -6.254 -19.109 7.527 1 92.62 362 SER B O 1
ATOM 5901 N N . ALA B 1 363 ? -6.164 -20.75 8.992 1 91.31 363 ALA B N 1
ATOM 5902 C CA . ALA B 1 363 ? -5.098 -20.109 9.75 1 91.31 363 ALA B CA 1
ATOM 5903 C C . ALA B 1 363 ? -3.809 -20.047 8.938 1 91.31 363 ALA B C 1
ATOM 5905 O O . ALA B 1 363 ? -3.465 -20.984 8.227 1 91.31 363 ALA B O 1
ATOM 5906 N N . LYS B 1 364 ? -3.092 -18.969 9.023 1 96.19 364 LYS B N 1
ATOM 5907 C CA . LYS B 1 364 ? -1.788 -18.828 8.383 1 96.19 364 LYS B CA 1
ATOM 5908 C C . LYS B 1 364 ? -0.759 -19.75 9.031 1 96.19 364 LYS B C 1
ATOM 5910 O O . LYS B 1 364 ? -0.853 -20.047 10.227 1 96.19 364 LYS B O 1
ATOM 5915 N N . THR B 1 365 ? 0.155 -20.156 8.234 1 94.88 365 THR B N 1
ATOM 5916 C CA . THR B 1 365 ? 1.301 -20.891 8.758 1 94.88 365 THR B CA 1
ATOM 5917 C C . THR B 1 365 ? 2.078 -20.047 9.758 1 94.88 365 THR B C 1
ATOM 5919 O O . THR B 1 365 ? 2.324 -18.859 9.516 1 94.88 365 THR B O 1
ATOM 5922 N N . ARG B 1 366 ? 2.434 -20.688 10.859 1 94.38 366 ARG B N 1
ATOM 5923 C CA . ARG B 1 366 ? 3.314 -19.969 11.781 1 94.38 366 ARG B CA 1
ATOM 5924 C C . ARG B 1 366 ? 4.645 -19.625 11.117 1 94.38 366 ARG B C 1
ATOM 5926 O O . ARG B 1 366 ? 5.242 -20.484 10.445 1 94.38 366 ARG B O 1
ATOM 5933 N N . PRO B 1 367 ? 5.047 -18.391 11.258 1 98.06 367 PRO B N 1
ATOM 5934 C CA . PRO B 1 367 ? 6.293 -18.016 10.586 1 98.06 367 PRO B CA 1
ATOM 5935 C C . PRO B 1 367 ? 7.488 -18.844 11.07 1 98.06 367 PRO B C 1
ATOM 5937 O O . PRO B 1 367 ? 7.711 -18.953 12.281 1 98.06 367 PRO B O 1
ATOM 5940 N N . ARG B 1 368 ? 8.203 -19.391 10.156 1 97.75 368 ARG B N 1
ATOM 5941 C CA . ARG B 1 368 ? 9.5 -20.016 10.422 1 97.75 368 ARG B CA 1
ATOM 5942 C C . ARG B 1 368 ? 10.641 -19.078 10.031 1 97.75 368 ARG B C 1
ATOM 5944 O O . ARG B 1 368 ? 10.516 -18.297 9.086 1 97.75 368 ARG B O 1
ATOM 5951 N N . LEU B 1 369 ? 11.727 -19.172 10.695 1 97.06 369 LEU B N 1
ATOM 5952 C CA . LEU B 1 369 ? 12.891 -18.344 10.367 1 97.06 369 LEU B CA 1
ATOM 5953 C C . LEU B 1 369 ? 13.352 -18.594 8.938 1 97.06 369 LEU B C 1
ATOM 5955 O O . LEU B 1 369 ? 13.219 -19.719 8.43 1 97.06 369 LEU B O 1
ATOM 5959 N N . PRO B 1 370 ? 13.844 -17.594 8.281 1 97.44 370 PRO B N 1
ATOM 5960 C CA . PRO B 1 370 ? 14.281 -17.766 6.895 1 97.44 370 PRO B CA 1
ATOM 5961 C C . PRO B 1 370 ? 15.469 -18.719 6.762 1 97.44 370 PRO B C 1
ATOM 5963 O O . PRO B 1 370 ? 16.25 -18.875 7.703 1 97.44 370 PRO B O 1
ATOM 5966 N N . PRO B 1 371 ? 15.602 -19.328 5.637 1 97.88 371 PRO B N 1
ATOM 5967 C CA . PRO B 1 371 ? 16.719 -20.25 5.414 1 97.88 371 PRO B CA 1
ATOM 5968 C C . PRO B 1 371 ? 18.031 -19.531 5.129 1 97.88 371 PRO B C 1
ATOM 5970 O O . PRO B 1 371 ? 18.031 -18.375 4.691 1 97.88 371 PRO B O 1
ATOM 5973 N N . ALA B 1 372 ? 19.078 -20.25 5.418 1 97.81 372 ALA B N 1
ATOM 5974 C CA . ALA B 1 372 ? 20.375 -19.828 4.918 1 97.81 372 ALA B CA 1
ATOM 5975 C C . ALA B 1 372 ? 20.469 -19.953 3.402 1 97.81 372 ALA B C 1
ATOM 5977 O O . ALA B 1 372 ? 19.625 -20.625 2.789 1 97.81 372 ALA B O 1
ATOM 5978 N N . LEU B 1 373 ? 21.469 -19.312 2.826 1 98.25 373 LEU B N 1
ATOM 5979 C CA . LEU B 1 373 ? 21.641 -19.375 1.381 1 98.25 373 LEU B CA 1
ATOM 5980 C C . LEU B 1 373 ? 21.906 -20.797 0.927 1 98.25 373 LEU B C 1
ATOM 5982 O O . LEU B 1 373 ? 22.844 -21.453 1.384 1 98.25 373 LEU B O 1
ATOM 5986 N N . GLY B 1 374 ? 21.047 -21.328 0.116 1 98.44 374 GLY B N 1
ATOM 5987 C CA . GLY B 1 374 ? 21.203 -22.656 -0.462 1 98.44 374 GLY B CA 1
ATOM 5988 C C . GLY B 1 374 ? 20.938 -23.766 0.529 1 98.44 374 GLY B C 1
ATOM 5989 O O . GLY B 1 374 ? 21.266 -24.938 0.266 1 98.44 374 GLY B O 1
ATOM 5990 N N . GLU B 1 375 ? 20.359 -23.438 1.642 1 98.44 375 GLU B N 1
ATOM 5991 C CA . GLU B 1 375 ? 20.125 -24.422 2.701 1 98.44 375 GLU B CA 1
ATOM 5992 C C . GLU B 1 375 ? 19.391 -25.641 2.17 1 98.44 375 GLU B C 1
ATOM 5994 O O . GLU B 1 375 ? 19.609 -26.766 2.643 1 98.44 375 GLU B O 1
ATOM 5999 N N . HIS B 1 376 ? 18.547 -25.484 1.179 1 98.69 376 HIS B N 1
ATOM 6000 C CA . HIS B 1 376 ? 17.688 -26.578 0.725 1 98.69 376 HIS B CA 1
ATOM 6001 C C . HIS B 1 376 ? 18.031 -26.984 -0.703 1 98.69 376 HIS B C 1
ATOM 6003 O O . HIS B 1 376 ? 17.234 -27.641 -1.373 1 98.69 376 HIS B O 1
ATOM 6009 N N . SER B 1 377 ? 19.172 -26.641 -1.214 1 98.75 377 SER B N 1
ATOM 6010 C CA . SER B 1 377 ? 19.531 -26.875 -2.609 1 98.75 377 SER B CA 1
ATOM 6011 C C . SER B 1 377 ? 19.438 -28.344 -2.971 1 98.75 377 SER B C 1
ATOM 6013 O O . SER B 1 377 ? 18.781 -28.719 -3.947 1 98.75 377 SER B O 1
ATOM 6015 N N . ASP B 1 378 ? 20.016 -29.172 -2.141 1 98.5 378 ASP B N 1
ATOM 6016 C CA . ASP B 1 378 ? 20.047 -30.609 -2.451 1 98.5 378 ASP B CA 1
ATOM 6017 C C . ASP B 1 378 ? 18.625 -31.188 -2.438 1 98.5 378 ASP B C 1
ATOM 6019 O O . ASP B 1 378 ? 18.266 -31.953 -3.332 1 98.5 378 ASP B O 1
ATOM 6023 N N . ASP B 1 379 ? 17.859 -30.828 -1.466 1 98.44 379 ASP B N 1
ATOM 6024 C CA . ASP B 1 379 ? 16.5 -31.359 -1.336 1 98.44 379 ASP B CA 1
ATOM 6025 C C . ASP B 1 379 ? 15.633 -30.938 -2.527 1 98.44 379 ASP B C 1
ATOM 6027 O O . ASP B 1 379 ? 14.867 -31.75 -3.053 1 98.44 379 ASP B O 1
ATOM 6031 N N . VAL B 1 380 ? 15.758 -29.656 -2.934 1 98.69 380 VAL B N 1
ATOM 6032 C CA . VAL B 1 380 ? 14.992 -29.125 -4.059 1 98.69 380 VAL B CA 1
ATOM 6033 C C . VAL B 1 380 ? 15.375 -29.875 -5.336 1 98.69 380 VAL B C 1
ATOM 6035 O O . VAL B 1 380 ? 14.508 -30.281 -6.109 1 98.69 380 VAL B O 1
ATOM 6038 N N . LEU B 1 381 ? 16.672 -30.094 -5.52 1 98.69 381 LEU B N 1
ATOM 6039 C CA . LEU B 1 381 ? 17.156 -30.75 -6.73 1 98.69 381 LEU B CA 1
ATOM 6040 C C . LEU B 1 381 ? 16.766 -32.219 -6.746 1 98.69 381 LEU B C 1
ATOM 6042 O O . LEU B 1 381 ? 16.359 -32.75 -7.789 1 98.69 381 LEU B O 1
ATOM 6046 N N . ARG B 1 382 ? 16.828 -32.906 -5.617 1 98.25 382 ARG B N 1
ATOM 6047 C CA . ARG B 1 382 ? 16.391 -34.312 -5.535 1 98.25 382 ARG B CA 1
ATOM 6048 C C . ARG B 1 382 ? 14.906 -34.438 -5.867 1 98.25 382 ARG B C 1
ATOM 6050 O O . ARG B 1 382 ? 14.508 -35.344 -6.602 1 98.25 382 ARG B O 1
ATOM 6057 N N . SER B 1 383 ? 14.148 -33.531 -5.328 1 97.19 383 SER B N 1
ATOM 6058 C CA . SER B 1 383 ? 12.711 -33.531 -5.582 1 97.19 383 SER B CA 1
ATOM 6059 C C . SER B 1 383 ? 12.406 -33.312 -7.059 1 97.19 383 SER B C 1
ATOM 6061 O O . SER B 1 383 ? 11.383 -33.781 -7.566 1 97.19 383 SER B O 1
ATOM 6063 N N . ALA B 1 384 ? 13.359 -32.656 -7.742 1 97.19 384 ALA B N 1
ATOM 6064 C CA . ALA B 1 384 ? 13.188 -32.375 -9.164 1 97.19 384 ALA B CA 1
ATOM 6065 C C . ALA B 1 384 ? 13.711 -33.531 -10.023 1 97.19 384 ALA B C 1
ATOM 6067 O O . ALA B 1 384 ? 13.664 -33.438 -11.258 1 97.19 384 ALA B O 1
ATOM 6068 N N . GLY B 1 385 ? 14.336 -34.531 -9.414 1 97.44 385 GLY B N 1
ATOM 6069 C CA . GLY B 1 385 ? 14.703 -35.75 -10.141 1 97.44 385 GLY B CA 1
ATOM 6070 C C . GLY B 1 385 ? 16.203 -35.875 -10.352 1 97.44 385 GLY B C 1
ATOM 6071 O O . GLY B 1 385 ? 16.656 -36.781 -11.047 1 97.44 385 GLY B O 1
ATOM 6072 N N . TYR B 1 386 ? 16.953 -35 -9.734 1 98.06 386 TYR B N 1
ATOM 6073 C CA . TYR B 1 386 ? 18.406 -35.125 -9.828 1 98.06 386 TYR B CA 1
ATOM 6074 C C . TYR B 1 386 ? 18.922 -36.156 -8.836 1 98.06 386 TYR B C 1
ATOM 6076 O O . TYR B 1 386 ? 18.5 -36.188 -7.68 1 98.06 386 TYR B O 1
ATOM 6084 N N . ASP B 1 387 ? 19.797 -37 -9.281 1 98.19 387 ASP B N 1
ATOM 6085 C CA . ASP B 1 387 ? 20.406 -37.938 -8.352 1 98.19 387 ASP B CA 1
ATOM 6086 C C . ASP B 1 387 ? 21.656 -37.312 -7.699 1 98.19 387 ASP B C 1
ATOM 6088 O O . ASP B 1 387 ? 22.062 -36.219 -8.047 1 98.19 387 ASP B O 1
ATOM 6092 N N . ASP B 1 388 ? 22.234 -38.031 -6.844 1 97.94 388 ASP B N 1
ATOM 6093 C CA . ASP B 1 388 ? 23.328 -37.531 -6.031 1 97.94 388 ASP B CA 1
ATOM 6094 C C . ASP B 1 388 ? 24.547 -37.188 -6.898 1 97.94 388 ASP B C 1
ATOM 6096 O O . ASP B 1 388 ? 25.266 -36.219 -6.621 1 97.94 388 ASP B O 1
ATOM 6100 N N . ALA B 1 389 ? 24.75 -37.969 -7.895 1 98.19 389 ALA B N 1
ATOM 6101 C CA . ALA B 1 389 ? 25.891 -37.75 -8.773 1 98.19 389 ALA B CA 1
ATOM 6102 C C . ALA B 1 389 ? 25.719 -36.438 -9.547 1 98.19 389 ALA B C 1
ATOM 6104 O O . ALA B 1 389 ? 26.656 -35.656 -9.664 1 98.19 389 ALA B O 1
ATOM 6105 N N . ALA B 1 390 ? 24.562 -36.219 -10.055 1 98.06 390 ALA B N 1
ATOM 6106 C CA . ALA B 1 390 ? 24.266 -35 -10.797 1 98.06 390 ALA B CA 1
ATOM 6107 C C . ALA B 1 390 ? 24.359 -33.781 -9.891 1 98.06 390 ALA B C 1
ATOM 6109 O O . ALA B 1 390 ? 24.891 -32.75 -10.289 1 98.06 390 ALA B O 1
ATOM 6110 N N . ILE B 1 391 ? 23.875 -33.875 -8.68 1 98.38 391 ILE B N 1
ATOM 6111 C CA . ILE B 1 391 ? 23.906 -32.781 -7.715 1 98.38 391 ILE B CA 1
ATOM 6112 C C . ILE B 1 391 ? 25.359 -32.438 -7.363 1 98.38 391 ILE B C 1
ATOM 6114 O O . ILE B 1 391 ? 25.734 -31.266 -7.324 1 98.38 391 ILE B O 1
ATOM 6118 N N . SER B 1 392 ? 26.125 -33.469 -7.168 1 98 392 SER B N 1
ATOM 6119 C CA . SER B 1 392 ? 27.547 -33.25 -6.863 1 98 392 SER B CA 1
ATOM 6120 C C . SER B 1 392 ? 28.266 -32.531 -7.996 1 98 392 SER B C 1
ATOM 6122 O O . SER B 1 392 ? 29.094 -31.672 -7.754 1 98 392 SER B O 1
ATOM 6124 N N . ALA B 1 393 ? 27.938 -32.906 -9.188 1 98.12 393 ALA B N 1
ATOM 6125 C CA . ALA B 1 393 ? 28.547 -32.281 -10.352 1 98.12 393 ALA B CA 1
ATOM 6126 C C . ALA B 1 393 ? 28.172 -30.797 -10.445 1 98.12 393 ALA B C 1
ATOM 6128 O O . ALA B 1 393 ? 29.016 -29.953 -10.758 1 98.12 393 ALA B O 1
ATOM 6129 N N . LEU B 1 394 ? 26.906 -30.469 -10.211 1 98.25 394 LEU B N 1
ATOM 6130 C CA . LEU B 1 394 ? 26.422 -29.094 -10.242 1 98.25 394 LEU B CA 1
ATOM 6131 C C . LEU B 1 394 ? 27.094 -28.266 -9.164 1 98.25 394 LEU B C 1
ATOM 6133 O O . LEU B 1 394 ? 27.422 -27.094 -9.406 1 98.25 394 LEU B O 1
ATOM 6137 N N . ARG B 1 395 ? 27.359 -28.844 -8 1 97.56 395 ARG B N 1
ATOM 6138 C CA . ARG B 1 395 ? 28.031 -28.141 -6.918 1 97.56 395 ARG B CA 1
ATOM 6139 C C . ARG B 1 395 ? 29.5 -27.891 -7.258 1 97.56 395 ARG B C 1
ATOM 6141 O O . ARG B 1 395 ? 30.016 -26.797 -7.039 1 97.56 395 ARG B O 1
ATOM 6148 N N . THR B 1 396 ? 30.109 -28.938 -7.797 1 97.25 396 THR B N 1
ATOM 6149 C CA . THR B 1 396 ? 31.531 -28.859 -8.109 1 97.25 396 THR B CA 1
ATOM 6150 C C . THR B 1 396 ? 31.797 -27.797 -9.172 1 97.25 396 THR B C 1
ATOM 6152 O O . THR B 1 396 ? 32.812 -27.109 -9.133 1 97.25 396 THR B O 1
ATOM 6155 N N . SER B 1 397 ? 30.891 -27.641 -10.055 1 97.19 397 SER B N 1
ATOM 6156 C CA . SER B 1 397 ? 31.047 -26.688 -11.148 1 97.19 397 SER B CA 1
ATOM 6157 C C . SER B 1 397 ? 30.656 -25.281 -10.719 1 97.19 397 SER B C 1
ATOM 6159 O O . SER B 1 397 ? 30.812 -24.328 -11.484 1 97.19 397 SER B O 1
ATOM 6161 N N . GLY B 1 398 ? 30.016 -25.094 -9.547 1 96.94 398 GLY B N 1
ATOM 6162 C CA . GLY B 1 398 ? 29.656 -23.781 -9.023 1 96.94 398 GLY B CA 1
ATOM 6163 C C . GLY B 1 398 ? 28.281 -23.328 -9.484 1 96.94 398 GLY B C 1
ATOM 6164 O O . GLY B 1 398 ? 27.875 -22.203 -9.188 1 96.94 398 GLY B O 1
ATOM 6165 N N . VAL B 1 399 ? 27.609 -24.203 -10.156 1 98.12 399 VAL B N 1
ATOM 6166 C CA . VAL B 1 399 ? 26.266 -23.875 -10.633 1 98.12 399 VAL B CA 1
ATOM 6167 C C . VAL B 1 399 ? 25.297 -23.812 -9.453 1 98.12 399 VAL B C 1
ATOM 6169 O O . VAL B 1 399 ? 24.391 -22.969 -9.43 1 98.12 399 VAL B O 1
ATOM 6172 N N . VAL B 1 400 ? 25.5 -24.75 -8.531 1 98.06 400 VAL B N 1
ATOM 6173 C CA . VAL B 1 400 ? 24.672 -24.828 -7.332 1 98.06 400 VAL B CA 1
ATOM 6174 C C . VAL B 1 400 ? 25.531 -24.578 -6.094 1 98.06 400 VAL B C 1
ATOM 6176 O O . VAL B 1 400 ? 26.656 -25.078 -5.996 1 98.06 400 VAL B O 1
ATOM 6179 N N . GLY B 1 401 ? 25.016 -23.734 -5.285 1 94.88 401 GLY B N 1
ATOM 6180 C CA . GLY B 1 401 ? 25.656 -23.5 -4.008 1 94.88 401 GLY B CA 1
ATOM 6181 C C . GLY B 1 401 ? 24.984 -24.203 -2.85 1 94.88 401 GLY B C 1
ATOM 6182 O O . GLY B 1 401 ? 23.828 -24.609 -2.951 1 94.88 401 GLY B O 1
#

Nearest PDB structures (foldseek):
  1pt8-assembly1_B  TM=8.601E-01  e=7.854E-31  unclassified
  4ed9-assembly1_A-2  TM=9.041E-01  e=4.813E-27  Brucella suis 1330
  8rp3-assembly1_B  TM=8.633E-01  e=3.255E-25  Mycobacterium tuberculosis
  2yim-assembly2_D  TM=8.783E-01  e=7.386E-25  Mycobacterium tuberculosis H37Rv
  1xvu-assembly1_A  TM=8.199E-01  e=2.038E-25  Escherichia coli